Protein AF-0000000072802829 (afdb_homodimer)

Solvent-accessible surface area (backbone atoms only — not comparable to full-atom values): 44795 Å² total; per-residue (Å²): 124,68,87,57,76,58,51,75,66,65,51,42,39,56,50,73,50,83,54,72,65,55,54,49,52,47,46,54,24,45,50,34,28,46,53,21,50,50,38,48,53,48,33,56,71,71,32,62,74,70,41,41,47,24,56,68,76,83,73,14,25,25,72,54,31,61,49,49,10,50,23,52,42,26,39,22,25,12,53,21,10,41,40,52,27,24,46,34,65,75,69,62,39,67,80,48,39,49,50,28,48,48,20,40,50,42,16,55,37,21,41,52,45,20,52,48,31,57,47,62,66,58,56,46,45,74,58,45,55,54,44,46,71,72,34,39,82,71,51,40,81,74,34,75,62,45,51,49,52,51,50,52,48,53,48,49,51,52,50,51,51,53,49,47,58,61,43,32,58,44,49,70,73,40,49,88,78,48,70,67,90,50,39,69,59,54,51,61,61,42,62,87,69,49,80,83,38,50,64,56,50,52,52,48,51,52,53,49,28,51,49,41,56,53,40,40,54,50,47,36,48,23,27,56,61,29,46,71,38,17,39,35,63,57,21,46,72,37,33,38,45,40,35,16,63,48,44,36,29,51,8,40,33,32,15,48,21,50,41,49,46,51,51,50,52,51,28,68,74,65,68,27,55,54,64,62,37,68,65,46,50,53,51,50,44,52,53,35,32,54,32,44,49,53,39,53,48,51,48,48,34,45,50,50,31,22,63,40,73,36,56,66,61,37,28,51,43,43,54,52,46,72,67,30,66,63,48,49,49,19,53,46,36,43,50,51,42,38,51,48,45,54,50,26,71,76,39,63,81,69,64,46,68,66,58,46,38,52,43,18,52,39,39,43,49,16,49,42,46,44,35,23,48,53,46,32,50,27,56,68,47,44,59,68,60,78,49,65,84,43,76,41,76,73,58,80,24,71,52,55,53,33,40,55,52,8,40,53,15,43,38,51,44,50,50,60,52,43,35,51,74,43,63,57,40,46,60,66,37,40,53,51,52,37,52,51,51,51,51,52,51,52,50,53,52,58,71,70,103,126,68,86,58,75,58,52,76,66,64,51,43,38,57,51,75,50,82,55,70,65,55,55,49,51,47,47,53,24,44,48,34,28,46,53,20,51,51,39,49,51,48,32,54,72,72,31,64,72,69,41,40,47,26,56,66,78,83,72,14,25,24,73,54,31,59,48,49,11,50,24,53,42,26,40,23,25,11,53,22,11,43,40,51,27,24,46,32,64,74,68,61,40,67,81,47,39,49,50,26,47,48,19,40,51,41,16,55,37,21,42,52,44,19,52,48,33,57,46,62,65,60,57,46,46,76,57,45,55,54,44,46,71,71,33,40,82,71,50,40,81,73,33,75,62,45,53,50,54,51,51,52,48,52,48,48,51,51,49,50,51,54,52,47,58,61,44,33,58,46,47,68,74,40,50,88,80,46,70,67,90,50,39,69,59,53,50,61,60,43,62,88,70,50,81,83,39,50,64,55,49,52,51,48,50,51,51,50,28,51,49,40,56,52,40,40,55,51,46,37,49,22,27,56,60,30,45,72,38,16,39,36,65,56,20,46,72,36,34,37,45,39,34,18,63,48,44,37,29,51,9,40,33,32,15,46,20,50,42,50,46,50,52,50,52,52,27,69,74,66,68,28,57,55,64,61,35,70,64,46,49,52,50,50,43,52,52,36,32,54,32,44,49,52,39,52,48,51,48,48,34,44,50,50,32,23,65,40,74,36,56,66,61,36,28,50,44,43,55,52,46,72,67,32,65,64,47,48,50,20,51,47,37,42,50,49,42,39,52,48,45,53,49,26,72,77,38,62,83,69,64,48,68,66,57,46,40,52,43,20,53,38,38,44,50,18,52,42,46,44,36,23,48,52,46,32,49,26,56,68,44,44,60,68,60,78,50,65,86,41,78,43,74,73,57,79,24,71,51,52,52,34,40,56,51,8,42,52,15,45,38,51,45,48,50,60,52,44,34,51,74,42,61,55,40,48,61,66,38,40,52,50,54,39,52,51,50,51,51,51,51,51,50,52,52,53,70,71,97

InterPro domains:
  IPR005614 NrfD-like [PF03916] (60-380)

pLDDT: mean 84.9, std 12.85, range [41.97, 98.69]

Structure (mmCIF, N/CA/C/O backbone):
data_AF-0000000072802829-model_v1
#
loop_
_entity.id
_entity.type
_entity.pdbx_description
1 polymer Dehydrogenase
#
loop_
_atom_site.group_PDB
_atom_site.id
_atom_site.type_symbol
_atom_site.label_atom_id
_atom_site.label_alt_id
_atom_site.label_comp_id
_atom_site.label_asym_id
_atom_site.label_entity_id
_atom_site.label_seq_id
_atom_site.pdbx_PDB_ins_code
_atom_site.Cartn_x
_atom_site.Cartn_y
_atom_site.Cartn_z
_atom_site.occupancy
_atom_site.B_iso_or_equiv
_atom_site.auth_seq_id
_atom_site.auth_comp_id
_atom_site.auth_asym_id
_atom_site.auth_atom_id
_atom_site.pdbx_PDB_model_num
ATOM 1 N N . MET A 1 1 ? -28.438 -10.805 -12.109 1 41.97 1 MET A N 1
ATOM 2 C CA . MET A 1 1 ? -28.266 -11.562 -10.875 1 41.97 1 MET A CA 1
ATOM 3 C C . MET A 1 1 ? -28.781 -12.984 -11.031 1 41.97 1 MET A C 1
ATOM 5 O O . MET A 1 1 ? -29.891 -13.195 -11.516 1 41.97 1 MET A O 1
ATOM 9 N N . SER A 1 2 ? -27.812 -13.844 -11.086 1 51.25 2 SER A N 1
ATOM 10 C CA . SER A 1 2 ? -28.25 -15.211 -11.367 1 51.25 2 SER A CA 1
ATOM 11 C C . SER A 1 2 ? -29.375 -15.633 -10.438 1 51.25 2 SER A C 1
ATOM 13 O O . SER A 1 2 ? -29.344 -15.352 -9.242 1 51.25 2 SER A O 1
ATOM 15 N N . THR A 1 3 ? -30.406 -15.984 -10.984 1 56.66 3 THR A N 1
ATOM 16 C CA . THR A 1 3 ? -31.641 -16.438 -10.359 1 56.66 3 THR A CA 1
ATOM 17 C C . THR A 1 3 ? -31.406 -17.75 -9.617 1 56.66 3 THR A C 1
ATOM 19 O O . THR A 1 3 ? -32.281 -18.188 -8.852 1 56.66 3 THR A O 1
ATOM 22 N N . LYS A 1 4 ? -30.219 -18.328 -9.766 1 71.06 4 LYS A N 1
ATOM 23 C CA . LYS A 1 4 ? -30.016 -19.625 -9.117 1 71.06 4 LYS A CA 1
ATOM 24 C C . LYS A 1 4 ? -29.422 -19.453 -7.727 1 71.06 4 LYS A C 1
ATOM 26 O O . LYS A 1 4 ? -28.5 -18.656 -7.539 1 71.06 4 LYS A O 1
ATOM 31 N N . THR A 1 5 ? -29.922 -20.156 -6.766 1 78.75 5 THR A N 1
ATOM 32 C CA . THR A 1 5 ? -29.469 -20.156 -5.375 1 78.75 5 THR A CA 1
ATOM 33 C C . THR A 1 5 ? -28.312 -21.125 -5.168 1 78.75 5 THR A C 1
ATOM 35 O O . THR A 1 5 ? -28.406 -22.297 -5.543 1 78.75 5 THR A O 1
ATOM 38 N N . PRO A 1 6 ? -27.25 -20.625 -4.68 1 85.12 6 PRO A N 1
ATOM 39 C CA . PRO A 1 6 ? -26.109 -21.516 -4.41 1 85.12 6 PRO A CA 1
ATOM 40 C C . PRO A 1 6 ? -26.453 -22.625 -3.416 1 85.12 6 PRO A C 1
ATOM 42 O O . PRO A 1 6 ? -27.125 -22.375 -2.408 1 85.12 6 PRO A O 1
ATOM 45 N N . ARG A 1 7 ? -26.188 -23.891 -3.846 1 83.75 7 ARG A N 1
ATOM 46 C CA . ARG A 1 7 ? -26.453 -25.062 -3.014 1 83.75 7 ARG A CA 1
ATOM 47 C C . ARG A 1 7 ? -25.172 -25.828 -2.727 1 83.75 7 ARG A C 1
ATOM 49 O O . ARG A 1 7 ? -24.172 -25.672 -3.43 1 83.75 7 ARG A O 1
ATOM 56 N N . LYS A 1 8 ? -25.156 -26.562 -1.759 1 84.69 8 LYS A N 1
ATOM 57 C CA . LYS A 1 8 ? -24.047 -27.438 -1.375 1 84.69 8 LYS A CA 1
ATOM 58 C C . LYS A 1 8 ? -23.641 -28.344 -2.535 1 84.69 8 LYS A C 1
ATOM 60 O O . LYS A 1 8 ? -22.453 -28.609 -2.727 1 84.69 8 LYS A O 1
ATOM 65 N N . ALA A 1 9 ? -24.469 -28.797 -3.25 1 86.25 9 ALA A N 1
ATOM 66 C CA . ALA A 1 9 ? -24.219 -29.703 -4.371 1 86.25 9 ALA A CA 1
ATOM 67 C C . ALA A 1 9 ? -23.375 -29.031 -5.438 1 86.25 9 ALA A C 1
ATOM 69 O O . ALA A 1 9 ? -22.641 -29.703 -6.18 1 86.25 9 ALA A O 1
ATOM 70 N N . ASP A 1 10 ? -23.438 -27.781 -5.535 1 89.31 10 ASP A N 1
ATOM 71 C CA . ASP A 1 10 ? -22.688 -27.031 -6.535 1 89.31 10 ASP A CA 1
ATOM 72 C C . ASP A 1 10 ? -21.188 -27.156 -6.293 1 89.31 10 ASP A C 1
ATOM 74 O O . ASP A 1 10 ? -20.406 -27.297 -7.238 1 89.31 10 ASP A O 1
ATOM 78 N N . ILE A 1 11 ? -20.797 -27.125 -5.051 1 89.25 11 ILE A N 1
ATOM 79 C CA . ILE A 1 11 ? -19.375 -27.141 -4.746 1 89.25 11 ILE A CA 1
ATOM 80 C C . ILE A 1 11 ? -18.828 -28.562 -4.805 1 89.25 11 ILE A C 1
ATOM 82 O O . ILE A 1 11 ? -17.625 -28.781 -4.809 1 89.25 11 ILE A O 1
ATOM 86 N N . LEU A 1 12 ? -19.734 -29.562 -4.957 1 90.25 12 LEU A N 1
ATOM 87 C CA . LEU A 1 12 ? -19.328 -30.953 -5.059 1 90.25 12 LEU A CA 1
ATOM 88 C C . LEU A 1 12 ? -19.266 -31.406 -6.516 1 90.25 12 LEU A C 1
ATOM 90 O O . LEU A 1 12 ? -18.719 -32.469 -6.82 1 90.25 12 LEU A O 1
ATOM 94 N N . ARG A 1 13 ? -19.672 -30.609 -7.367 1 89.38 13 ARG A N 1
ATOM 95 C CA . ARG A 1 13 ? -19.75 -30.953 -8.781 1 89.38 13 ARG A CA 1
ATOM 96 C C . ARG A 1 13 ? -18.375 -31.297 -9.336 1 89.38 13 ARG A C 1
ATOM 98 O O . ARG A 1 13 ? -18.219 -32.281 -10.086 1 89.38 13 ARG A O 1
ATOM 105 N N . PRO A 1 14 ? -17.359 -30.578 -8.969 1 91 14 PRO A N 1
ATOM 106 C CA . PRO A 1 14 ? -16.031 -30.922 -9.492 1 91 14 PRO A CA 1
ATOM 107 C C . PRO A 1 14 ? -15.578 -32.312 -9.039 1 91 14 PRO A C 1
ATOM 109 O O . PRO A 1 14 ? -14.828 -32.969 -9.75 1 91 14 PRO A O 1
ATOM 112 N N . ILE A 1 15 ? -16.047 -32.75 -7.992 1 89.31 15 ILE A N 1
ATOM 113 C CA . ILE A 1 15 ? -15.617 -34.031 -7.418 1 89.31 15 ILE A CA 1
ATOM 114 C C . ILE A 1 15 ? -16.422 -35.156 -8.047 1 89.31 15 ILE A C 1
ATOM 116 O O . ILE A 1 15 ? -15.875 -36.219 -8.344 1 89.31 15 ILE A O 1
ATOM 120 N N . GLN A 1 16 ? -17.656 -34.875 -8.258 1 86.5 16 GLN A N 1
ATOM 121 C CA . GLN A 1 16 ? -18.578 -35.938 -8.664 1 86.5 16 GLN A CA 1
ATOM 122 C C . GLN A 1 16 ? -18.641 -36.031 -10.18 1 86.5 16 GLN A C 1
ATOM 124 O O . GLN A 1 16 ? -18.953 -37.094 -10.719 1 86.5 16 GLN A O 1
ATOM 129 N N . ASN A 1 17 ? -18.375 -34.969 -10.805 1 85.81 17 ASN A N 1
ATOM 130 C CA . ASN A 1 17 ? -18.516 -34.969 -12.258 1 85.81 17 ASN A CA 1
ATOM 131 C C . ASN A 1 17 ? -17.172 -34.812 -12.953 1 85.81 17 ASN A C 1
ATOM 133 O O . ASN A 1 17 ? -16.406 -33.906 -12.641 1 85.81 17 ASN A O 1
ATOM 137 N N . THR A 1 18 ? -16.922 -35.812 -13.789 1 88.31 18 THR A N 1
ATOM 138 C CA . THR A 1 18 ? -15.703 -35.75 -14.594 1 88.31 18 THR A CA 1
ATOM 139 C C . THR A 1 18 ? -16.047 -35.75 -16.078 1 88.31 18 THR A C 1
ATOM 141 O O . THR A 1 18 ? -16.625 -36.688 -16.594 1 88.31 18 THR A O 1
ATOM 144 N N . SER A 1 19 ? -15.711 -34.719 -16.734 1 89.81 19 SER A N 1
ATOM 145 C CA . SER A 1 19 ? -16.016 -34.562 -18.156 1 89.81 19 SER A CA 1
ATOM 146 C C . SER A 1 19 ? -14.82 -34.906 -19.016 1 89.81 19 SER A C 1
ATOM 148 O O . SER A 1 19 ? -13.703 -35.062 -18.516 1 89.81 19 SER A O 1
ATOM 150 N N . THR A 1 20 ? -15.047 -35.062 -20.25 1 92.19 20 THR A N 1
ATOM 151 C CA . THR A 1 20 ? -13.984 -35.312 -21.219 1 92.19 20 THR A CA 1
ATOM 152 C C . THR A 1 20 ? -13.023 -34.125 -21.297 1 92.19 20 THR A C 1
ATOM 154 O O . THR A 1 20 ? -11.828 -34.312 -21.562 1 92.19 20 THR A O 1
ATOM 157 N N . LYS A 1 21 ? -13.539 -33 -21.047 1 91.5 21 LYS A N 1
ATOM 158 C CA . LYS A 1 21 ? -12.695 -31.797 -21.047 1 91.5 21 LYS A CA 1
ATOM 159 C C . LYS A 1 21 ? -11.672 -31.844 -19.922 1 91.5 21 LYS A C 1
ATOM 161 O O . LYS A 1 21 ? -10.547 -31.359 -20.062 1 91.5 21 LYS A O 1
ATOM 166 N N . TYR A 1 22 ? -12.102 -32.406 -18.844 1 94.06 22 TYR A N 1
ATOM 167 C CA . TYR A 1 22 ? -11.188 -32.594 -17.719 1 94.06 22 TYR A CA 1
ATOM 168 C C . TYR A 1 22 ? -10 -33.469 -18.125 1 94.06 22 TYR A C 1
ATOM 170 O O . TYR A 1 22 ? -8.852 -33.094 -17.875 1 94.06 22 TYR A O 1
ATOM 178 N N . PHE A 1 23 ? -10.219 -34.562 -18.797 1 94.62 23 PHE A N 1
ATOM 179 C CA . PHE A 1 23 ? -9.164 -35.5 -19.188 1 94.62 23 PHE A CA 1
ATOM 180 C C . PHE A 1 23 ? -8.273 -34.906 -20.266 1 94.62 23 PHE A C 1
ATOM 182 O O . PHE A 1 23 ? -7.07 -35.125 -20.297 1 94.62 23 PHE A O 1
ATOM 189 N N . ALA A 1 24 ? -8.922 -34.188 -21.109 1 95.62 24 ALA A N 1
ATOM 190 C CA . ALA A 1 24 ? -8.141 -33.5 -22.156 1 95.62 24 ALA A CA 1
ATOM 191 C C . ALA A 1 24 ? -7.168 -32.5 -21.531 1 95.62 24 ALA A C 1
ATOM 193 O O . ALA A 1 24 ? -6 -32.438 -21.922 1 95.62 24 ALA A O 1
ATOM 194 N N . LEU A 1 25 ? -7.742 -31.656 -20.641 1 95.75 25 LEU A N 1
ATOM 195 C CA . LEU A 1 25 ? -6.895 -30.672 -19.969 1 95.75 25 LEU A CA 1
ATOM 196 C C . LEU A 1 25 ? -5.809 -31.359 -19.156 1 95.75 25 LEU A C 1
ATOM 198 O O . LEU A 1 25 ? -4.672 -30.875 -19.094 1 95.75 25 LEU A O 1
ATOM 202 N N . PHE A 1 26 ? -6.133 -32.438 -18.531 1 96.94 26 PHE A N 1
ATOM 203 C CA . PHE A 1 26 ? -5.172 -33.219 -17.75 1 96.94 26 PHE A CA 1
ATOM 204 C C . PHE A 1 26 ? -4.062 -33.75 -18.656 1 96.94 26 PHE A C 1
ATOM 206 O O . PHE A 1 26 ? -2.885 -33.688 -18.297 1 96.94 26 PHE A O 1
ATOM 213 N N . ALA A 1 27 ? -4.449 -34.188 -19.797 1 97.75 27 ALA A N 1
ATOM 214 C CA . ALA A 1 27 ? -3.479 -34.719 -20.75 1 97.75 27 ALA A CA 1
ATOM 215 C C . ALA A 1 27 ? -2.557 -33.625 -21.281 1 97.75 27 ALA A C 1
ATOM 217 O O . ALA A 1 27 ? -1.34 -33.812 -21.359 1 97.75 27 ALA A O 1
ATOM 218 N N . VAL A 1 28 ? -3.148 -32.562 -21.656 1 97.62 28 VAL A N 1
ATOM 219 C CA . VAL A 1 28 ? -2.357 -31.453 -22.188 1 97.62 28 VAL A CA 1
ATOM 220 C C . VAL A 1 28 ? -1.384 -30.938 -21.125 1 97.62 28 VAL A C 1
ATOM 222 O O . VAL A 1 28 ? -0.202 -30.734 -21.406 1 97.62 28 VAL A O 1
ATOM 225 N N . ALA A 1 29 ? -1.903 -30.719 -19.938 1 98 29 ALA A N 1
ATOM 226 C CA . ALA A 1 29 ? -1.05 -30.281 -18.844 1 98 29 ALA A CA 1
ATOM 227 C C . ALA A 1 29 ? -0.005 -31.344 -18.5 1 98 29 ALA A C 1
ATOM 229 O O . ALA A 1 29 ? 1.139 -31.016 -18.172 1 98 29 ALA A O 1
ATOM 230 N N . GLY A 1 30 ? -0.409 -32.594 -18.578 1 98.06 30 GLY A N 1
ATOM 231 C CA . GLY A 1 30 ? 0.512 -33.688 -18.344 1 98.06 30 GLY A CA 1
ATOM 232 C C . GLY A 1 30 ? 1.638 -33.75 -19.359 1 98.06 30 GLY A C 1
ATOM 233 O O . GLY A 1 30 ? 2.785 -34.031 -19 1 98.06 30 GLY A O 1
ATOM 234 N N . VAL A 1 31 ? 1.285 -33.562 -20.547 1 98 31 VAL A N 1
ATOM 235 C CA . VAL A 1 31 ? 2.291 -33.562 -21.609 1 98 31 VAL A CA 1
ATOM 236 C C . VAL A 1 31 ? 3.273 -32.406 -21.406 1 98 31 VAL A C 1
ATOM 238 O O . VAL A 1 31 ? 4.484 -32.594 -21.547 1 98 31 VAL A O 1
ATOM 241 N N . ALA A 1 32 ? 2.725 -31.266 -21.109 1 97.69 32 ALA A N 1
ATOM 242 C CA . ALA A 1 32 ? 3.588 -30.109 -20.844 1 97.69 32 ALA A CA 1
ATOM 243 C C . ALA A 1 32 ? 4.531 -30.391 -19.688 1 97.69 32 ALA A C 1
ATOM 245 O O . ALA A 1 32 ? 5.73 -30.109 -19.766 1 97.69 32 ALA A O 1
ATOM 246 N N . PHE A 1 33 ? 3.984 -30.859 -18.641 1 97.88 33 PHE A N 1
ATOM 247 C CA . PHE A 1 33 ? 4.781 -31.188 -17.453 1 97.88 33 PHE A CA 1
ATOM 248 C C . PHE A 1 33 ? 5.77 -32.312 -17.766 1 97.88 33 PHE A C 1
ATOM 250 O O . PHE A 1 33 ? 6.922 -32.25 -17.328 1 97.88 33 PHE A O 1
ATOM 257 N N . GLY A 1 34 ? 5.367 -33.281 -18.516 1 97.31 34 GLY A N 1
ATOM 258 C CA . GLY A 1 34 ? 6.234 -34.375 -18.922 1 97.31 34 GLY A CA 1
ATOM 259 C C . GLY A 1 34 ? 7.402 -33.938 -19.781 1 97.31 34 GLY A C 1
ATOM 260 O O . GLY A 1 34 ? 8.531 -34.406 -19.594 1 97.31 34 GLY A O 1
ATOM 261 N N . LEU A 1 35 ? 7.105 -33.094 -20.719 1 96.31 35 LEU A N 1
ATOM 262 C CA . LEU A 1 35 ? 8.172 -32.562 -21.562 1 96.31 35 LEU A CA 1
ATOM 263 C C . LEU A 1 35 ? 9.203 -31.812 -20.719 1 96.31 35 LEU A C 1
ATOM 265 O O . LEU A 1 35 ? 10.398 -31.875 -21.016 1 96.31 35 LEU A O 1
ATOM 269 N N . PHE A 1 36 ? 8.688 -31.078 -19.781 1 95.44 36 PHE A N 1
ATOM 270 C CA . PHE A 1 36 ? 9.578 -30.375 -18.859 1 95.44 36 PHE A CA 1
ATOM 271 C C . PHE A 1 36 ? 10.445 -31.359 -18.094 1 95.44 36 PHE A C 1
ATOM 273 O O . PHE A 1 36 ? 11.664 -31.172 -17.984 1 95.44 36 PHE A O 1
ATOM 280 N N . LEU A 1 37 ? 9.875 -32.469 -17.609 1 95.81 37 LEU A N 1
ATOM 281 C CA . LEU A 1 37 ? 10.633 -33.469 -16.859 1 95.81 37 LEU A CA 1
ATOM 282 C C . LEU A 1 37 ? 11.664 -34.125 -17.766 1 95.81 37 LEU A C 1
ATOM 284 O O . LEU A 1 37 ? 12.781 -34.406 -17.312 1 95.81 37 LEU A O 1
ATOM 288 N N . LEU A 1 38 ? 11.281 -34.344 -18.969 1 95 38 LEU A N 1
ATOM 289 C CA . LEU A 1 38 ? 12.219 -34.938 -19.922 1 95 38 LEU A CA 1
ATOM 290 C C . LEU A 1 38 ? 13.383 -33.969 -20.188 1 95 38 LEU A C 1
ATOM 292 O O . LEU A 1 38 ? 14.531 -34.406 -20.297 1 95 38 LEU A O 1
ATOM 296 N N . GLY A 1 39 ? 13 -32.781 -20.406 1 93.31 39 GLY A N 1
ATOM 297 C CA . GLY A 1 39 ? 14.055 -31.797 -20.562 1 93.31 39 GLY A CA 1
ATOM 298 C C . GLY A 1 39 ? 14.992 -31.719 -19.359 1 93.31 39 GLY A C 1
ATOM 299 O O . GLY A 1 39 ? 16.203 -31.594 -19.531 1 93.31 39 GLY A O 1
ATOM 300 N N . TRP A 1 40 ? 14.453 -31.766 -18.219 1 93 40 TRP A N 1
ATOM 301 C CA . TRP A 1 40 ? 15.25 -31.719 -17 1 93 40 TRP A CA 1
ATOM 302 C C . TRP A 1 40 ? 16.156 -32.938 -16.891 1 93 40 TRP A C 1
ATOM 304 O O . TRP A 1 40 ? 17.312 -32.844 -16.484 1 93 40 TRP A O 1
ATOM 314 N N . LEU A 1 41 ? 15.641 -34.094 -17.219 1 91.69 41 LEU A N 1
ATOM 315 C CA . LEU A 1 41 ? 16.453 -35.312 -17.203 1 91.69 41 LEU A CA 1
ATOM 316 C C . LEU A 1 41 ? 17.625 -35.188 -18.172 1 91.69 41 LEU A C 1
ATOM 318 O O . LEU A 1 41 ? 18.719 -35.656 -17.875 1 91.69 41 LEU A O 1
ATOM 322 N N . TYR A 1 42 ? 17.281 -34.625 -19.266 1 91.62 42 TYR A N 1
ATOM 323 C CA . TYR A 1 42 ? 18.344 -34.406 -20.234 1 91.62 42 TYR A CA 1
ATOM 324 C C . TYR A 1 42 ? 19.391 -33.438 -19.688 1 91.62 42 TYR A C 1
ATOM 326 O O . TYR A 1 42 ? 20.594 -33.656 -19.875 1 91.62 42 TYR A O 1
ATOM 334 N N . GLN A 1 43 ? 18.953 -32.438 -19.047 1 90.5 43 GLN A N 1
ATOM 335 C CA . GLN A 1 43 ? 19.844 -31.484 -18.406 1 90.5 43 GLN A CA 1
ATOM 336 C C . GLN A 1 43 ? 20.719 -32.156 -17.344 1 90.5 43 GLN A C 1
ATOM 338 O O . GLN A 1 43 ? 21.891 -31.844 -17.203 1 90.5 43 GLN A O 1
ATOM 343 N N . LEU A 1 44 ? 20.172 -33.094 -16.594 1 87.75 44 LEU A N 1
ATOM 344 C CA . LEU A 1 44 ? 20.906 -33.812 -15.555 1 87.75 44 LEU A CA 1
ATOM 345 C C . LEU A 1 44 ? 22 -34.688 -16.156 1 87.75 44 LEU A C 1
ATOM 347 O O . LEU A 1 44 ? 23.062 -34.844 -15.57 1 87.75 44 LEU A O 1
ATOM 351 N N . TYR A 1 45 ? 21.703 -35.125 -17.312 1 87.44 45 TYR A N 1
ATOM 352 C CA . TYR A 1 45 ? 22.641 -36.031 -17.969 1 87.44 45 TYR A CA 1
ATOM 353 C C . TYR A 1 45 ? 23.75 -35.25 -18.656 1 87.44 45 TYR A C 1
ATOM 355 O O . TYR A 1 45 ? 24.922 -35.625 -18.562 1 87.44 45 TYR A O 1
ATOM 363 N N . GLN A 1 46 ? 23.438 -34.219 -19.312 1 87.19 46 GLN A N 1
ATOM 364 C CA . GLN A 1 46 ? 24.406 -33.469 -20.125 1 87.19 46 GLN A CA 1
ATOM 365 C C . GLN A 1 46 ? 25.031 -32.344 -19.312 1 87.19 46 GLN A C 1
ATOM 367 O O . GLN A 1 46 ? 26.109 -31.844 -19.672 1 87.19 46 GLN A O 1
ATOM 372 N N . GLY A 1 47 ? 24.344 -32 -18.25 1 82.31 47 GLY A N 1
ATOM 373 C CA . GLY A 1 47 ? 24.812 -30.875 -17.484 1 82.31 47 GLY A CA 1
ATOM 374 C C . GLY A 1 47 ? 24.125 -29.562 -17.859 1 82.31 47 GLY A C 1
ATOM 375 O O . GLY A 1 47 ? 23.281 -29.547 -18.75 1 82.31 47 GLY A O 1
ATOM 376 N N . MET A 1 48 ? 24.547 -28.484 -17.281 1 81.75 48 MET A N 1
ATOM 377 C CA . MET A 1 48 ? 23.906 -27.172 -17.469 1 81.75 48 MET A CA 1
ATOM 378 C C . MET A 1 48 ? 24.297 -26.562 -18.812 1 81.75 48 MET A C 1
ATOM 380 O O . MET A 1 48 ? 23.75 -25.531 -19.203 1 81.75 48 MET A O 1
ATOM 384 N N . VAL A 1 49 ? 25.109 -27.219 -19.516 1 81.12 49 VAL A N 1
ATOM 385 C CA . VAL A 1 49 ? 25.609 -26.734 -20.797 1 81.12 49 VAL A CA 1
ATOM 386 C C . VAL A 1 49 ? 24.469 -26.672 -21.812 1 81.12 49 VAL A C 1
ATOM 388 O O . VAL A 1 49 ? 24.516 -25.891 -22.766 1 81.12 49 VAL A O 1
ATOM 391 N N . VAL A 1 50 ? 23.422 -27.422 -21.562 1 85 50 VAL A N 1
ATOM 392 C CA . VAL A 1 50 ? 22.312 -27.469 -22.5 1 85 50 VAL A CA 1
ATOM 393 C C . VAL A 1 50 ? 21.391 -26.266 -22.281 1 85 50 VAL A C 1
ATOM 395 O O . VAL A 1 50 ? 20.453 -26.047 -23.047 1 85 50 VAL A O 1
ATOM 398 N N . THR A 1 51 ? 21.609 -25.531 -21.266 1 86 51 THR A N 1
ATOM 399 C CA . THR A 1 51 ? 20.844 -24.328 -21.016 1 86 51 THR A CA 1
ATOM 400 C C . THR A 1 51 ? 21.547 -23.109 -21.578 1 86 51 THR A C 1
ATOM 402 O O . THR A 1 51 ? 22.625 -23.219 -22.172 1 86 51 THR A O 1
ATOM 405 N N . GLY A 1 52 ? 20.844 -22 -21.594 1 82.75 52 GLY A N 1
ATOM 406 C CA . GLY A 1 52 ? 21.469 -20.766 -22.016 1 82.75 52 GLY A CA 1
ATOM 407 C C . GLY A 1 52 ? 22.312 -20.109 -20.922 1 82.75 52 GLY A C 1
ATOM 408 O O . GLY A 1 52 ? 22.828 -19.016 -21.109 1 82.75 52 GLY A O 1
ATOM 409 N N . LEU A 1 53 ? 22.547 -20.812 -19.859 1 82.31 53 LEU A N 1
ATOM 410 C CA . LEU A 1 53 ? 23.297 -20.25 -18.719 1 82.31 53 LEU A CA 1
ATOM 411 C C . LEU A 1 53 ? 24.797 -20.453 -18.891 1 82.31 53 LEU A C 1
ATOM 413 O O . LEU A 1 53 ? 25.219 -21.375 -19.594 1 82.31 53 LEU A O 1
ATOM 417 N N . SER A 1 54 ? 25.5 -19.469 -18.531 1 74.62 54 SER A N 1
ATOM 418 C CA . SER A 1 54 ? 26.953 -19.562 -18.625 1 74.62 54 SER A CA 1
ATOM 419 C C . SER A 1 54 ? 27.625 -19.172 -17.312 1 74.62 54 SER A C 1
ATOM 421 O O . SER A 1 54 ? 26.969 -18.625 -16.406 1 74.62 54 SER A O 1
ATOM 423 N N . ASP A 1 55 ? 28.812 -19.688 -17.203 1 61.5 55 ASP A N 1
ATOM 424 C CA . ASP A 1 55 ? 29.609 -19.328 -16.031 1 61.5 55 ASP A CA 1
ATOM 425 C C . ASP A 1 55 ? 30.219 -17.938 -16.188 1 61.5 55 ASP A C 1
ATOM 427 O O . ASP A 1 55 ? 30.453 -17.484 -17.312 1 61.5 55 ASP A O 1
ATOM 431 N N . TRP A 1 56 ? 30.078 -16.953 -15.336 1 59.41 56 TRP A N 1
ATOM 432 C CA . TRP A 1 56 ? 30.625 -15.609 -15.383 1 59.41 56 TRP A CA 1
ATOM 433 C C . TRP A 1 56 ? 32.031 -15.617 -15.969 1 59.41 56 TRP A C 1
ATOM 435 O O . TRP A 1 56 ? 32.438 -14.68 -16.672 1 59.41 56 TRP A O 1
ATOM 445 N N . GLY A 1 57 ? 32.781 -16.625 -15.742 1 50.69 57 GLY A N 1
ATOM 446 C CA . GLY A 1 57 ? 34.219 -16.547 -16.016 1 50.69 57 GLY A CA 1
ATOM 447 C C . GLY A 1 57 ? 34.562 -16.766 -17.484 1 50.69 57 GLY A C 1
ATOM 448 O O . GLY A 1 57 ? 35.25 -15.945 -18.094 1 50.69 57 GLY A O 1
ATOM 449 N N . THR A 1 58 ? 34.406 -17.781 -18.031 1 48.34 58 THR A N 1
ATOM 450 C CA . THR A 1 58 ? 35.062 -18.188 -19.266 1 48.34 58 THR A CA 1
ATOM 451 C C . THR A 1 58 ? 34.281 -17.734 -20.484 1 48.34 58 THR A C 1
ATOM 453 O O . THR A 1 58 ? 34.844 -17.328 -21.5 1 48.34 58 THR A O 1
ATOM 456 N N . GLY A 1 59 ? 33.094 -17.859 -20.547 1 49.78 59 GLY A N 1
ATOM 457 C CA . GLY A 1 59 ? 32.344 -17.703 -21.781 1 49.78 59 GLY A CA 1
ATOM 458 C C . GLY A 1 59 ? 31.391 -16.531 -21.766 1 49.78 59 GLY A C 1
ATOM 459 O O . GLY A 1 59 ? 30.719 -16.25 -22.766 1 49.78 59 GLY A O 1
ATOM 460 N N . GLY A 1 60 ? 31.531 -15.539 -20.781 1 58.62 60 GLY A N 1
ATOM 461 C CA . GLY A 1 60 ? 30.562 -14.469 -20.781 1 58.62 60 GLY A CA 1
ATOM 462 C C . GLY A 1 60 ? 29.141 -14.953 -20.562 1 58.62 60 GLY A C 1
ATOM 463 O O . GLY A 1 60 ? 28.891 -16.156 -20.531 1 58.62 60 GLY A O 1
ATOM 464 N N . GLY A 1 61 ? 28.234 -14.32 -19.812 1 64.19 61 GLY A N 1
ATOM 465 C CA . GLY A 1 61 ? 26.844 -14.727 -19.688 1 64.19 61 GLY A CA 1
ATOM 466 C C . GLY A 1 61 ? 26.328 -14.633 -18.266 1 64.19 61 GLY A C 1
ATOM 467 O O . GLY A 1 61 ? 26.875 -13.891 -17.438 1 64.19 61 GLY A O 1
ATOM 468 N N . VAL A 1 62 ? 25.094 -15.195 -18.125 1 77.81 62 VAL A N 1
ATOM 469 C CA . VAL A 1 62 ? 24.422 -15.07 -16.828 1 77.81 62 VAL A CA 1
ATOM 470 C C . VAL A 1 62 ? 24.219 -16.453 -16.219 1 77.81 62 VAL A C 1
ATOM 472 O O . VAL A 1 62 ? 23.906 -17.422 -16.922 1 77.81 62 VAL A O 1
ATOM 475 N N . THR A 1 63 ? 24.391 -16.562 -14.938 1 78.94 63 THR A N 1
ATOM 476 C CA . THR A 1 63 ? 24.359 -17.844 -14.234 1 78.94 63 THR A CA 1
ATOM 477 C C . THR A 1 63 ? 22.953 -18.172 -13.766 1 78.94 63 THR A C 1
ATOM 479 O O . THR A 1 63 ? 22.625 -19.328 -13.484 1 78.94 63 THR A O 1
ATOM 482 N N . TRP A 1 64 ? 22.094 -17.297 -13.594 1 84.38 64 TRP A N 1
ATOM 483 C CA . TRP A 1 64 ? 20.781 -17.547 -12.984 1 84.38 64 TRP A CA 1
ATOM 484 C C . TRP A 1 64 ? 19.672 -17.516 -14.031 1 84.38 64 TRP A C 1
ATOM 486 O O . TRP A 1 64 ? 18.812 -18.391 -14.055 1 84.38 64 TRP A O 1
ATOM 496 N N . GLY A 1 65 ? 19.609 -16.562 -14.953 1 88.75 65 GLY A N 1
ATOM 497 C CA . GLY A 1 65 ? 18.766 -16.453 -16.125 1 88.75 65 GLY A CA 1
ATOM 498 C C . GLY A 1 65 ? 17.297 -16.719 -15.844 1 88.75 65 GLY A C 1
ATOM 499 O O . GLY A 1 65 ? 16.75 -16.203 -14.867 1 88.75 65 GLY A O 1
ATOM 500 N N . LEU A 1 66 ? 16.703 -17.547 -16.672 1 93.38 66 LEU A N 1
ATOM 501 C CA . LEU A 1 66 ? 15.266 -17.828 -16.641 1 93.38 66 LEU A CA 1
ATOM 502 C C . LEU A 1 66 ? 14.891 -18.641 -15.406 1 93.38 66 LEU A C 1
ATOM 504 O O . LEU A 1 66 ? 13.82 -18.453 -14.828 1 93.38 66 LEU A O 1
ATOM 508 N N . TYR A 1 67 ? 15.742 -19.516 -14.953 1 91.81 67 TYR A N 1
ATOM 509 C CA . TYR A 1 67 ? 15.43 -20.406 -13.836 1 91.81 67 TYR A CA 1
ATOM 510 C C . TYR A 1 67 ? 15.141 -19.594 -12.57 1 91.81 67 TYR A C 1
ATOM 512 O O . TYR A 1 67 ? 14.102 -19.781 -11.938 1 91.81 67 TYR A O 1
ATOM 520 N N . ILE A 1 68 ? 15.961 -18.688 -12.281 1 89.94 68 ILE A N 1
ATOM 521 C CA . ILE A 1 68 ? 15.766 -17.906 -11.07 1 89.94 68 ILE A CA 1
ATOM 522 C C . ILE A 1 68 ? 14.68 -16.859 -11.289 1 89.94 68 ILE A C 1
ATOM 524 O O . ILE A 1 68 ? 13.914 -16.547 -10.375 1 89.94 68 ILE A O 1
ATOM 528 N N . GLY A 1 69 ? 14.633 -16.312 -12.492 1 93.75 69 GLY A N 1
ATOM 529 C CA . GLY A 1 69 ? 13.523 -15.43 -12.805 1 93.75 69 GLY A CA 1
ATOM 530 C C . GLY A 1 69 ? 12.172 -16.078 -12.602 1 93.75 69 GLY A C 1
ATOM 531 O O . GLY A 1 69 ? 11.273 -15.477 -11.992 1 93.75 69 GLY A O 1
ATOM 532 N N . ALA A 1 70 ? 12.07 -17.25 -13.078 1 96.25 70 ALA A N 1
ATOM 533 C CA . ALA A 1 70 ? 10.82 -18 -12.93 1 96.25 70 ALA A CA 1
ATOM 534 C C . ALA A 1 70 ? 10.578 -18.391 -11.477 1 96.25 70 ALA A C 1
ATOM 536 O O . ALA A 1 70 ? 9.438 -18.422 -11.016 1 96.25 70 ALA A O 1
ATOM 537 N N . PHE A 1 71 ? 11.641 -18.703 -10.773 1 91.94 71 PHE A N 1
ATOM 538 C CA . PHE A 1 71 ? 11.539 -18.984 -9.344 1 91.94 71 PHE A CA 1
ATOM 539 C C . PHE A 1 71 ? 10.906 -17.812 -8.609 1 91.94 71 PHE A C 1
ATOM 541 O O . PHE A 1 71 ? 9.945 -17.984 -7.852 1 91.94 71 PHE A O 1
ATOM 548 N N . ILE A 1 72 ? 11.406 -16.625 -8.883 1 92.88 72 ILE A N 1
ATOM 549 C CA . ILE A 1 72 ? 10.906 -15.422 -8.219 1 92.88 72 ILE A CA 1
ATOM 550 C C . ILE A 1 72 ? 9.453 -15.188 -8.617 1 92.88 72 ILE A C 1
ATOM 552 O O . ILE A 1 72 ? 8.625 -14.812 -7.785 1 92.88 72 ILE A O 1
ATOM 556 N N . TRP A 1 73 ? 9.148 -15.422 -9.805 1 96.25 73 TRP A N 1
ATOM 557 C CA . TRP A 1 73 ? 7.805 -15.219 -10.336 1 96.25 73 TRP A CA 1
ATOM 558 C C . TRP A 1 73 ? 6.801 -16.141 -9.648 1 96.25 73 TRP A C 1
ATOM 560 O O . TRP A 1 73 ? 5.746 -15.688 -9.195 1 96.25 73 TRP A O 1
ATOM 570 N N . TRP A 1 74 ? 7.098 -17.375 -9.484 1 96.25 74 TRP A N 1
ATOM 571 C CA . TRP A 1 74 ? 6.203 -18.328 -8.859 1 96.25 74 TRP A CA 1
ATOM 572 C C . TRP A 1 74 ? 6.094 -18.062 -7.359 1 96.25 74 TRP A C 1
ATOM 574 O O . TRP A 1 74 ? 5.012 -18.203 -6.777 1 96.25 74 TRP A O 1
ATOM 584 N N . VAL A 1 75 ? 7.199 -17.781 -6.789 1 92.12 75 VAL A N 1
ATOM 585 C CA . VAL A 1 75 ? 7.164 -17.469 -5.363 1 92.12 75 VAL A CA 1
ATOM 586 C C . VAL A 1 75 ? 6.289 -16.234 -5.133 1 92.12 75 VAL A C 1
ATOM 588 O O . VAL A 1 75 ? 5.559 -16.172 -4.141 1 92.12 75 VAL A O 1
ATOM 591 N N . GLY A 1 76 ? 6.41 -15.289 -6.02 1 93.31 76 GLY A N 1
ATOM 592 C CA . GLY A 1 76 ? 5.559 -14.117 -5.938 1 93.31 76 GLY A CA 1
ATOM 593 C C . GLY A 1 76 ? 4.078 -14.445 -6.031 1 93.31 76 GLY A C 1
ATOM 594 O O . GLY A 1 76 ? 3.279 -13.977 -5.219 1 93.31 76 GLY A O 1
ATOM 595 N N . ILE A 1 77 ? 3.75 -15.227 -6.953 1 96.19 77 ILE A N 1
ATOM 596 C CA . ILE A 1 77 ? 2.365 -15.656 -7.117 1 96.19 77 ILE A CA 1
ATOM 597 C C . ILE A 1 77 ? 1.89 -16.344 -5.844 1 96.19 77 ILE A C 1
ATOM 599 O O . ILE A 1 77 ? 0.785 -16.094 -5.363 1 96.19 77 ILE A O 1
ATOM 603 N N . ALA A 1 78 ? 2.725 -17.172 -5.336 1 94.06 78 ALA A N 1
ATOM 604 C CA . ALA A 1 78 ? 2.389 -17.906 -4.129 1 94.06 78 ALA A CA 1
ATOM 605 C C . ALA A 1 78 ? 2.146 -16.969 -2.951 1 94.06 78 ALA A C 1
ATOM 607 O O . ALA A 1 78 ? 1.113 -17.062 -2.283 1 94.06 78 ALA A O 1
ATOM 608 N N . HIS A 1 79 ? 3.043 -16.094 -2.787 1 90.38 79 HIS A N 1
ATOM 609 C CA . HIS A 1 79 ? 2.914 -15.164 -1.665 1 90.38 79 HIS A CA 1
ATOM 610 C C . HIS A 1 79 ? 1.716 -14.242 -1.847 1 90.38 79 HIS A C 1
ATOM 612 O O . HIS A 1 79 ? 1.005 -13.945 -0.885 1 90.38 79 HIS A O 1
ATOM 618 N N . GLY A 1 80 ? 1.553 -13.781 -3.002 1 92.75 80 GLY A N 1
ATOM 619 C CA . GLY A 1 80 ? 0.384 -12.961 -3.264 1 92.75 80 GLY A CA 1
ATOM 620 C C . GLY A 1 80 ? -0.925 -13.68 -3 1 92.75 80 GLY A C 1
ATOM 621 O O . GLY A 1 80 ? -1.888 -13.07 -2.525 1 92.75 80 GLY A O 1
ATOM 622 N N . GLY A 1 81 ? -0.964 -14.93 -3.305 1 93.12 81 GLY A N 1
ATOM 623 C CA . GLY A 1 81 ? -2.174 -15.711 -3.1 1 93.12 81 GLY A CA 1
ATOM 624 C C . GLY A 1 81 ? -2.59 -15.797 -1.644 1 93.12 81 GLY A C 1
ATOM 625 O O . GLY A 1 81 ? -3.742 -15.523 -1.304 1 93.12 81 GLY A O 1
ATOM 626 N N . ILE A 1 82 ? -1.699 -16.094 -0.84 1 89.94 82 ILE A N 1
ATOM 627 C CA . ILE A 1 82 ? -2.033 -16.266 0.568 1 89.94 82 ILE A CA 1
ATOM 628 C C . ILE A 1 82 ? -2.367 -14.922 1.195 1 89.94 82 ILE A C 1
ATOM 630 O O . ILE A 1 82 ? -3.205 -14.836 2.098 1 89.94 82 ILE A O 1
ATOM 634 N N . ILE A 1 83 ? -1.709 -13.906 0.719 1 89.06 83 ILE A N 1
ATOM 635 C CA . ILE A 1 83 ? -2.02 -12.562 1.192 1 89.06 83 ILE A CA 1
ATOM 636 C C . ILE A 1 83 ? -3.463 -12.211 0.838 1 89.06 83 ILE A C 1
ATOM 638 O O . ILE A 1 83 ? -4.199 -11.68 1.669 1 89.06 83 ILE A O 1
ATOM 642 N N . LEU A 1 84 ? -3.83 -12.562 -0.315 1 90 84 LEU A N 1
ATOM 643 C CA . LEU A 1 84 ? -5.188 -12.273 -0.766 1 90 84 LEU A CA 1
ATOM 644 C C . LEU A 1 84 ? -6.211 -13.047 0.062 1 90 84 LEU A C 1
ATOM 646 O O . LEU A 1 84 ? -7.223 -12.484 0.487 1 90 84 LEU A O 1
ATOM 650 N N . SER A 1 85 ? -5.957 -14.266 0.27 1 91.06 85 SER A N 1
ATOM 651 C CA . SER A 1 85 ? -6.859 -15.094 1.066 1 91.06 85 SER A CA 1
ATOM 652 C C . SER A 1 85 ? -6.977 -14.562 2.492 1 91.06 85 SER A C 1
ATOM 654 O O . SER A 1 85 ? -8.078 -14.461 3.033 1 91.06 85 SER A O 1
ATOM 656 N N . ALA A 1 86 ? -5.855 -14.266 3.047 1 87.81 86 ALA A N 1
ATOM 657 C CA . ALA A 1 86 ? -5.836 -13.75 4.41 1 87.81 86 ALA A CA 1
ATOM 658 C C . ALA A 1 86 ? -6.559 -12.406 4.496 1 87.81 86 ALA A C 1
ATOM 660 O O . ALA A 1 86 ? -7.266 -12.141 5.469 1 87.81 86 ALA A O 1
ATOM 661 N N . ALA A 1 87 ? -6.355 -11.594 3.535 1 86.12 87 ALA A N 1
ATOM 662 C CA . ALA A 1 87 ? -7.004 -10.289 3.508 1 86.12 87 ALA A CA 1
ATOM 663 C C . ALA A 1 87 ? -8.523 -10.43 3.453 1 86.12 87 ALA A C 1
ATOM 665 O O . ALA A 1 87 ? -9.242 -9.688 4.125 1 86.12 87 ALA A O 1
ATOM 666 N N . VAL A 1 88 ? -9.023 -11.352 2.707 1 86.56 88 VAL A N 1
ATOM 667 C CA . VAL A 1 88 ? -10.453 -11.586 2.576 1 86.56 88 VAL A CA 1
ATOM 668 C C . VAL A 1 88 ? -11.047 -11.961 3.934 1 86.56 88 VAL A C 1
ATOM 670 O O . VAL A 1 88 ? -12.094 -11.438 4.328 1 86.56 88 VAL A O 1
ATOM 673 N N . ARG A 1 89 ? -10.359 -12.734 4.621 1 82.75 89 ARG A N 1
ATOM 674 C CA . ARG A 1 89 ? -10.859 -13.234 5.898 1 82.75 89 ARG A CA 1
ATOM 675 C C . ARG A 1 89 ? -10.734 -12.172 6.988 1 82.75 89 ARG A C 1
ATOM 677 O O . ARG A 1 89 ? -11.656 -11.977 7.781 1 82.75 89 ARG A O 1
ATOM 684 N N . LEU A 1 90 ? -9.648 -11.539 6.98 1 77 90 LEU A N 1
ATOM 685 C CA . LEU A 1 90 ? -9.375 -10.594 8.055 1 77 90 LEU A CA 1
ATOM 686 C C . LEU A 1 90 ? -10.211 -9.336 7.898 1 77 90 LEU A C 1
ATOM 688 O O . LEU A 1 90 ? -10.641 -8.742 8.891 1 77 90 LEU A O 1
ATOM 692 N N . LEU A 1 91 ? -10.391 -8.906 6.672 1 74.88 91 LEU A N 1
ATOM 693 C CA . LEU A 1 91 ? -11.102 -7.652 6.43 1 74.88 91 LEU A CA 1
ATOM 694 C C . LEU A 1 91 ? -12.586 -7.906 6.18 1 74.88 91 LEU A C 1
ATOM 696 O O . LEU A 1 91 ? -13.352 -6.965 5.953 1 74.88 91 LEU A O 1
ATOM 700 N N . GLY A 1 92 ? -12.984 -9.102 6.176 1 78.06 92 GLY A N 1
ATOM 701 C CA . GLY A 1 92 ? -14.391 -9.453 6 1 78.06 92 GLY A CA 1
ATOM 702 C C . GLY A 1 92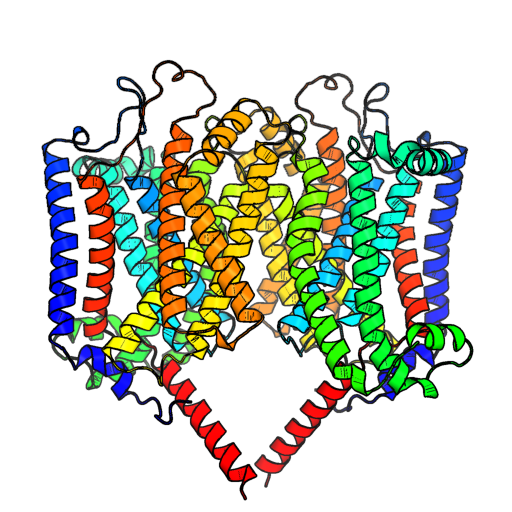 ? -14.922 -9.094 4.629 1 78.06 92 GLY A C 1
ATOM 703 O O . GLY A 1 92 ? -16.031 -8.562 4.504 1 78.06 92 GLY A O 1
ATOM 704 N N . MET A 1 93 ? -14.109 -9.305 3.641 1 82.94 93 MET A N 1
ATOM 705 C CA . MET A 1 93 ? -14.547 -9.055 2.27 1 82.94 93 MET A CA 1
ATOM 706 C C . MET A 1 93 ? -15.406 -10.195 1.752 1 82.94 93 MET A C 1
ATOM 708 O O . MET A 1 93 ? -14.977 -10.969 0.897 1 82.94 93 MET A O 1
ATOM 712 N N . GLU A 1 94 ? -16.578 -10.117 2.086 1 83.56 94 GLU A N 1
ATOM 713 C CA . GLU A 1 94 ? -17.516 -11.211 1.836 1 83.56 94 GLU A CA 1
ATOM 714 C C . GLU A 1 94 ? -17.672 -11.469 0.34 1 83.56 94 GLU A C 1
ATOM 716 O O . GLU A 1 94 ? -17.859 -12.609 -0.08 1 83.56 94 GLU A O 1
ATOM 721 N N . ARG A 1 95 ? -17.516 -10.469 -0.41 1 87 95 ARG A N 1
ATOM 722 C CA . ARG A 1 95 ? -17.656 -10.555 -1.86 1 87 95 ARG A CA 1
ATOM 723 C C . ARG A 1 95 ? -16.672 -11.555 -2.449 1 87 95 ARG A C 1
ATOM 725 O O . ARG A 1 95 ? -16.984 -12.234 -3.432 1 87 95 ARG A O 1
ATOM 732 N N . TYR A 1 96 ? -15.562 -11.758 -1.805 1 94.31 96 TYR A N 1
ATOM 733 C CA . TYR A 1 96 ? -14.469 -12.516 -2.408 1 94.31 96 TYR A CA 1
ATOM 734 C C . TYR A 1 96 ? -14.305 -13.867 -1.727 1 94.31 96 TYR A C 1
ATOM 736 O O . TYR A 1 96 ? -13.391 -14.625 -2.057 1 94.31 96 TYR A O 1
ATOM 744 N N . MET A 1 97 ? -15.172 -14.227 -0.89 1 91.88 97 MET A N 1
ATOM 745 C CA . MET A 1 97 ? -15.07 -15.477 -0.133 1 91.88 97 MET A CA 1
ATOM 746 C C . MET A 1 97 ? -15.07 -16.672 -1.067 1 91.88 97 MET A C 1
ATOM 748 O O . MET A 1 97 ? -14.336 -17.641 -0.839 1 91.88 97 MET A O 1
ATOM 752 N N . PRO A 1 98 ? -15.805 -16.625 -2.121 1 94.88 98 PRO A N 1
ATOM 753 C CA . PRO A 1 98 ? -15.844 -17.797 -2.996 1 94.88 98 PRO A CA 1
ATOM 754 C C . PRO A 1 98 ? -14.5 -18.078 -3.666 1 94.88 98 PRO A C 1
ATOM 756 O O . PRO A 1 98 ? -14.273 -19.188 -4.152 1 94.88 98 PRO A O 1
ATOM 759 N N . VAL A 1 99 ? -13.625 -17.109 -3.705 1 96.31 99 VAL A N 1
ATOM 760 C CA . VAL A 1 99 ? -12.375 -17.312 -4.438 1 96.31 99 VAL A CA 1
ATOM 761 C C . VAL A 1 99 ? -11.203 -17.359 -3.461 1 96.31 99 VAL A C 1
ATOM 763 O O . VAL A 1 99 ? -10.047 -17.453 -3.875 1 96.31 99 VAL A O 1
ATOM 766 N N . ALA A 1 100 ? -11.453 -17.281 -2.18 1 94.19 100 ALA A N 1
ATOM 767 C CA . ALA A 1 100 ? -10.406 -17.266 -1.167 1 94.19 100 ALA A CA 1
ATOM 768 C C . ALA A 1 100 ? -9.609 -18.562 -1.173 1 94.19 100 ALA A C 1
ATOM 770 O O . ALA A 1 100 ? -8.375 -18.547 -1.133 1 94.19 100 ALA A O 1
ATOM 771 N N . ARG A 1 101 ? -10.273 -19.656 -1.215 1 94.5 101 ARG A N 1
ATOM 772 C CA . ARG A 1 101 ? -9.594 -20.938 -1.201 1 94.5 101 ARG A CA 1
ATOM 773 C C . ARG A 1 101 ? -8.805 -21.156 -2.488 1 94.5 101 ARG A C 1
ATOM 775 O O . ARG A 1 101 ? -7.73 -21.766 -2.473 1 94.5 101 ARG A O 1
ATOM 782 N N . LEU A 1 102 ? -9.336 -20.688 -3.602 1 96.56 102 LEU A N 1
ATOM 783 C CA . LEU A 1 102 ? -8.578 -20.75 -4.844 1 96.56 102 LEU A CA 1
ATOM 784 C C . LEU A 1 102 ? -7.227 -20.047 -4.695 1 96.56 102 LEU A C 1
ATOM 786 O O . LEU A 1 102 ? -6.211 -20.547 -5.191 1 96.56 102 LEU A O 1
ATOM 790 N N . ALA A 1 103 ? -7.254 -18.938 -4.02 1 96.19 103 ALA A N 1
ATOM 791 C CA . ALA A 1 103 ? -6.023 -18.188 -3.771 1 96.19 103 ALA A CA 1
ATOM 792 C C . ALA A 1 103 ? -5.07 -18.969 -2.881 1 96.19 103 ALA A C 1
ATOM 794 O O . ALA A 1 103 ? -3.857 -18.969 -3.107 1 96.19 103 ALA A O 1
ATOM 795 N N . GLU A 1 104 ? -5.59 -19.641 -1.932 1 93.44 104 GLU A N 1
ATOM 796 C CA . GLU A 1 104 ? -4.777 -20.484 -1.046 1 93.44 104 GLU A CA 1
ATOM 797 C C . GLU A 1 104 ? -4.152 -21.641 -1.805 1 93.44 104 GLU A C 1
ATOM 799 O O . GLU A 1 104 ? -2.969 -21.953 -1.625 1 93.44 104 GLU A O 1
ATOM 804 N N . LEU A 1 105 ? -4.957 -22.219 -2.537 1 96.12 105 LEU A N 1
ATOM 805 C CA . LEU A 1 105 ? -4.477 -23.359 -3.316 1 96.12 105 LEU A CA 1
ATOM 806 C C . LEU A 1 105 ? -3.426 -22.922 -4.328 1 96.12 105 LEU A C 1
ATOM 808 O O . LEU A 1 105 ? -2.477 -23.656 -4.605 1 96.12 105 LEU A O 1
ATOM 812 N N . LEU A 1 106 ? -3.627 -21.75 -4.859 1 97.19 106 LEU A N 1
ATOM 813 C CA . LEU A 1 106 ? -2.635 -21.188 -5.773 1 97.19 106 LEU A CA 1
ATOM 814 C C . LEU A 1 106 ? -1.294 -21 -5.07 1 97.19 106 LEU A C 1
ATOM 816 O O . LEU A 1 106 ? -0.238 -21.172 -5.684 1 97.19 106 LEU A O 1
ATOM 820 N N . THR A 1 107 ? -1.371 -20.672 -3.801 1 94.81 107 THR A N 1
ATOM 821 C CA . THR A 1 107 ? -0.157 -20.516 -3.006 1 94.81 107 THR A CA 1
ATOM 822 C C . THR A 1 107 ? 0.61 -21.844 -2.932 1 94.81 107 THR A C 1
ATOM 824 O O . THR A 1 107 ? 1.811 -21.875 -3.207 1 94.81 107 THR A O 1
ATOM 827 N N . ILE A 1 108 ? -0.079 -22.844 -2.668 1 94.25 108 ILE A N 1
ATOM 828 C CA . ILE A 1 108 ? 0.556 -24.141 -2.537 1 94.25 108 ILE A CA 1
ATOM 829 C C . ILE A 1 108 ? 1.116 -24.594 -3.887 1 94.25 108 ILE A C 1
ATOM 831 O O . ILE A 1 108 ? 2.248 -25.062 -3.969 1 94.25 108 ILE A O 1
ATOM 835 N N . ALA A 1 109 ? 0.332 -24.438 -4.867 1 97.06 109 ALA A N 1
ATOM 836 C CA . ALA A 1 109 ? 0.761 -24.812 -6.211 1 97.06 109 ALA A CA 1
ATOM 837 C C . ALA A 1 109 ? 1.956 -23.984 -6.664 1 97.06 109 ALA A C 1
ATOM 839 O O . ALA A 1 109 ? 2.91 -24.516 -7.234 1 97.06 109 ALA A O 1
ATOM 840 N N . GLY A 1 110 ? 1.874 -22.688 -6.422 1 96.38 110 GLY A N 1
ATOM 841 C CA . GLY A 1 110 ? 2.973 -21.797 -6.777 1 96.38 110 GLY A CA 1
ATOM 842 C C . GLY A 1 110 ? 4.258 -22.125 -6.039 1 96.38 110 GLY A C 1
ATOM 843 O O . GLY A 1 110 ? 5.34 -22.094 -6.625 1 96.38 110 GLY A O 1
ATOM 844 N N . LEU A 1 111 ? 4.156 -22.438 -4.773 1 93.25 111 LEU A N 1
ATOM 845 C CA . LEU A 1 111 ? 5.328 -22.797 -3.982 1 93.25 111 LEU A CA 1
ATOM 846 C C . LEU A 1 111 ? 5.949 -24.094 -4.492 1 93.25 111 LEU A C 1
ATOM 848 O O . LEU A 1 111 ? 7.172 -24.266 -4.465 1 93.25 111 LEU A O 1
ATOM 852 N N . SER A 1 112 ? 5.098 -24.969 -4.875 1 94.25 112 SER A N 1
ATOM 853 C CA . SER A 1 112 ? 5.602 -26.219 -5.438 1 94.25 112 SER A CA 1
ATOM 854 C C . SER A 1 112 ? 6.395 -25.969 -6.715 1 94.25 112 SER A C 1
ATOM 856 O O . SER A 1 112 ? 7.469 -26.547 -6.906 1 94.25 112 SER A O 1
ATOM 858 N N . ALA A 1 113 ? 5.863 -25.141 -7.551 1 95.88 113 ALA A N 1
ATOM 859 C CA . ALA A 1 113 ? 6.57 -24.797 -8.781 1 95.88 113 ALA A CA 1
ATOM 860 C C . ALA A 1 113 ? 7.879 -24.078 -8.477 1 95.88 113 ALA A C 1
ATOM 862 O O . ALA A 1 113 ? 8.906 -24.344 -9.102 1 95.88 113 ALA A O 1
ATOM 863 N N . ALA A 1 114 ? 7.82 -23.141 -7.531 1 92.69 114 ALA A N 1
ATOM 864 C CA . ALA A 1 114 ? 9.023 -22.422 -7.121 1 92.69 114 ALA A CA 1
ATOM 865 C C . ALA A 1 114 ? 10.078 -23.391 -6.582 1 92.69 114 ALA A C 1
ATOM 867 O O . ALA A 1 114 ? 11.266 -23.25 -6.891 1 92.69 114 ALA A O 1
ATOM 868 N N . GLY A 1 115 ? 9.641 -24.312 -5.742 1 88 115 GLY A N 1
ATOM 869 C CA . GLY A 1 115 ? 10.562 -25.312 -5.203 1 88 115 GLY A CA 1
ATOM 870 C C . GLY A 1 115 ? 11.242 -26.141 -6.281 1 88 115 GLY A C 1
ATOM 871 O O . GLY A 1 115 ? 12.422 -26.469 -6.156 1 88 115 GLY A O 1
ATOM 872 N N . PHE A 1 116 ? 10.516 -26.391 -7.305 1 89.88 116 PHE A N 1
ATOM 873 C CA . PHE A 1 116 ? 11.078 -27.156 -8.414 1 89.88 116 PHE A CA 1
ATOM 874 C C . PHE A 1 116 ? 12.211 -26.391 -9.086 1 89.88 116 PHE A C 1
ATOM 876 O O . PHE A 1 116 ? 13.211 -26.969 -9.484 1 89.88 116 PHE A O 1
ATOM 883 N N . TYR A 1 117 ? 12.086 -25.125 -9.242 1 90.62 117 TYR A N 1
ATOM 884 C CA . TYR A 1 117 ? 13.102 -24.328 -9.906 1 90.62 117 TYR A CA 1
ATOM 885 C C . TYR A 1 117 ? 14.383 -24.281 -9.078 1 90.62 117 TYR A C 1
ATOM 887 O O . TYR A 1 117 ? 15.484 -24.203 -9.633 1 90.62 117 TYR A O 1
ATOM 895 N N . ILE A 1 118 ? 14.25 -24.312 -7.789 1 82.12 118 ILE A N 1
ATOM 896 C CA . ILE A 1 118 ? 15.438 -24.359 -6.945 1 82.12 118 ILE A CA 1
ATOM 897 C C . ILE A 1 118 ? 16.203 -25.656 -7.207 1 82.12 118 ILE A C 1
ATOM 899 O O . ILE A 1 118 ? 17.438 -25.656 -7.312 1 82.12 118 ILE A O 1
ATOM 903 N N . VAL A 1 119 ? 15.5 -26.672 -7.367 1 82.19 119 VAL A N 1
ATOM 904 C CA . VAL A 1 119 ? 16.109 -27.984 -7.574 1 82.19 119 VAL A CA 1
ATOM 905 C C . VAL A 1 119 ? 16.766 -28.031 -8.945 1 82.19 119 VAL A C 1
ATOM 907 O O . VAL A 1 119 ? 17.891 -28.531 -9.086 1 82.19 119 VAL A O 1
ATOM 910 N N . ILE A 1 120 ? 16.125 -27.516 -9.914 1 85.38 120 ILE A N 1
ATOM 911 C CA . ILE A 1 120 ? 16.625 -27.656 -11.281 1 85.38 120 ILE A CA 1
ATOM 912 C C . ILE A 1 120 ? 17.828 -26.734 -11.484 1 85.38 120 ILE A C 1
ATOM 914 O O . ILE A 1 120 ? 18.703 -27.031 -12.297 1 85.38 120 ILE A O 1
ATOM 918 N N . HIS A 1 121 ? 17.812 -25.672 -10.766 1 81.38 121 HIS A N 1
ATOM 919 C CA . HIS A 1 121 ? 18.922 -24.734 -10.922 1 81.38 121 HIS A CA 1
ATOM 920 C C . HIS A 1 121 ? 20.203 -25.281 -10.281 1 81.38 121 HIS A C 1
ATOM 922 O O . HIS A 1 121 ? 21.297 -24.891 -10.664 1 81.38 121 HIS A O 1
ATOM 928 N N . LEU A 1 122 ? 20.188 -26.094 -9.297 1 74.19 122 LEU A N 1
ATOM 929 C CA . LEU A 1 122 ? 21.344 -26.672 -8.633 1 74.19 122 LEU A CA 1
ATOM 930 C C . LEU A 1 122 ? 22.094 -27.609 -9.562 1 74.19 122 LEU A C 1
ATOM 932 O O . LEU A 1 122 ? 23.297 -27.828 -9.391 1 74.19 122 LEU A O 1
ATOM 936 N N . GLY A 1 123 ? 21.609 -28.016 -10.664 1 67.25 123 GLY A N 1
ATOM 937 C CA . GLY A 1 123 ? 22.25 -28.891 -11.641 1 67.25 123 GLY A CA 1
ATOM 938 C C . GLY A 1 123 ? 22.375 -30.312 -11.156 1 67.25 123 GLY A C 1
ATOM 939 O O . GLY A 1 123 ? 22.016 -31.25 -11.883 1 67.25 123 GLY A O 1
ATOM 940 N N . ARG A 1 124 ? 22.953 -30.344 -9.859 1 65.38 124 ARG A N 1
ATOM 941 C CA . ARG A 1 124 ? 23.109 -31.672 -9.273 1 65.38 124 ARG A CA 1
ATOM 942 C C . ARG A 1 124 ? 22.484 -31.734 -7.887 1 65.38 124 ARG A C 1
ATOM 944 O O . ARG A 1 124 ? 23.172 -31.672 -6.875 1 65.38 124 ARG A O 1
ATOM 951 N N . PRO A 1 125 ? 21.203 -31.891 -8.008 1 63.44 125 PRO A N 1
ATOM 952 C CA . PRO A 1 125 ? 20.484 -31.844 -6.734 1 63.44 125 PRO A CA 1
ATOM 953 C C . PRO A 1 125 ? 20.891 -32.969 -5.785 1 63.44 125 PRO A C 1
ATOM 955 O O . PRO A 1 125 ? 20.797 -32.812 -4.562 1 63.44 125 PRO A O 1
ATOM 958 N N . ASP A 1 126 ? 21.281 -34.062 -6.32 1 60.41 126 ASP A N 1
ATOM 959 C CA . ASP A 1 126 ? 21.734 -35.188 -5.492 1 60.41 126 ASP A CA 1
ATOM 960 C C . ASP A 1 126 ? 22.875 -34.75 -4.574 1 60.41 126 ASP A C 1
ATOM 962 O O . ASP A 1 126 ? 22.922 -35.156 -3.406 1 60.41 126 ASP A O 1
ATOM 966 N N . ARG A 1 127 ? 23.703 -33.844 -5.09 1 55.25 127 ARG A N 1
ATOM 967 C CA . ARG A 1 127 ? 24.844 -33.406 -4.301 1 55.25 127 ARG A CA 1
ATOM 968 C C . ARG A 1 127 ? 24.438 -32.375 -3.254 1 55.25 127 ARG A C 1
ATOM 970 O O . ARG A 1 127 ? 25.031 -32.312 -2.184 1 55.25 127 ARG A O 1
ATOM 977 N N . MET A 1 128 ? 23.5 -31.641 -3.6 1 56.44 128 MET A N 1
ATOM 978 C CA . MET A 1 128 ? 23.078 -30.578 -2.701 1 56.44 128 MET A CA 1
ATOM 979 C C . MET A 1 128 ? 22.328 -31.141 -1.493 1 56.44 128 MET A C 1
ATOM 981 O O . MET A 1 128 ? 22.547 -30.688 -0.365 1 56.44 128 MET A O 1
ATOM 985 N N . VAL A 1 129 ? 21.422 -32.094 -1.757 1 55.03 129 VAL A N 1
ATOM 986 C CA . VAL A 1 129 ? 20.719 -32.719 -0.638 1 55.03 129 VAL A CA 1
ATOM 987 C C . VAL A 1 129 ? 21.734 -33.281 0.347 1 55.03 129 VAL A C 1
ATOM 989 O O . VAL A 1 129 ? 21.594 -33.125 1.562 1 55.03 129 VAL A O 1
ATOM 992 N N . THR A 1 130 ? 22.672 -33.906 -0.209 1 52.31 130 THR A N 1
ATOM 993 C CA . THR A 1 130 ? 23.688 -34.5 0.672 1 52.31 130 THR A CA 1
ATOM 994 C C . THR A 1 130 ? 24.484 -33.375 1.369 1 52.31 130 THR A C 1
ATOM 996 O O . THR A 1 130 ? 24.859 -33.531 2.535 1 52.31 130 THR A O 1
ATOM 999 N N . SER A 1 131 ? 24.688 -32.312 0.671 1 52.69 131 SER A N 1
ATOM 1000 C CA . SER A 1 131 ? 25.469 -31.234 1.266 1 52.69 131 SER A CA 1
ATOM 1001 C C . SER A 1 131 ? 24.625 -30.438 2.268 1 52.69 131 SER A C 1
ATOM 1003 O O . SER A 1 131 ? 25.125 -30.047 3.322 1 52.69 131 SER A O 1
ATOM 1005 N N . ILE A 1 132 ? 23.469 -30.188 1.981 1 56.03 132 ILE A N 1
ATOM 1006 C CA . ILE A 1 132 ? 22.594 -29.422 2.877 1 56.03 132 ILE A CA 1
ATOM 1007 C C . ILE A 1 132 ? 22.312 -30.234 4.133 1 56.03 132 ILE A C 1
ATOM 1009 O O . ILE A 1 132 ? 22.375 -29.719 5.25 1 56.03 132 ILE A O 1
ATOM 1013 N N . ILE A 1 133 ? 21.969 -31.562 3.949 1 53.72 133 ILE A N 1
ATOM 1014 C CA . ILE A 1 133 ? 21.656 -32.406 5.094 1 53.72 133 ILE A CA 1
ATOM 1015 C C . ILE A 1 133 ? 22.906 -32.594 5.949 1 53.72 133 ILE A C 1
ATOM 1017 O O . ILE A 1 133 ? 22.828 -32.594 7.18 1 53.72 133 ILE A O 1
ATOM 1021 N N . THR A 1 134 ? 23.953 -32.75 5.32 1 50.41 134 THR A N 1
ATOM 1022 C CA . THR A 1 134 ? 25.156 -33.094 6.09 1 50.41 134 THR A CA 1
ATOM 1023 C C . THR A 1 134 ? 25.812 -31.828 6.648 1 50.41 134 THR A C 1
ATOM 1025 O O . THR A 1 134 ? 26.531 -31.891 7.645 1 50.41 134 THR A O 1
ATOM 1028 N N . HIS A 1 135 ? 25.672 -30.625 5.973 1 51.91 135 HIS A N 1
ATOM 1029 C CA . HIS A 1 135 ? 26.391 -29.469 6.469 1 51.91 135 HIS A CA 1
ATOM 1030 C C . HIS A 1 135 ? 25.453 -28.297 6.719 1 51.91 135 HIS A C 1
ATOM 1032 O O . HIS A 1 135 ? 25.781 -27.141 6.402 1 51.91 135 HIS A O 1
ATOM 1038 N N . TYR A 1 136 ? 24.344 -28.625 7.121 1 52.66 136 TYR A N 1
ATOM 1039 C CA . TYR A 1 136 ? 23.344 -27.609 7.359 1 52.66 136 TYR A CA 1
ATOM 1040 C C . TYR A 1 136 ? 23.875 -26.5 8.258 1 52.66 136 TYR A C 1
ATOM 1042 O O . TYR A 1 136 ? 23.656 -25.312 8 1 52.66 136 TYR A O 1
ATOM 1050 N N . HIS A 1 137 ? 24.5 -26.953 9.336 1 48.31 137 HIS A N 1
ATOM 1051 C CA . HIS A 1 137 ? 24.953 -26.016 10.359 1 48.31 137 HIS A CA 1
ATOM 1052 C C . HIS A 1 137 ? 26.078 -25.125 9.836 1 48.31 137 HIS A C 1
ATOM 1054 O O . HIS A 1 137 ? 26.25 -24 10.312 1 48.31 137 HIS A O 1
ATOM 1060 N N . ILE A 1 138 ? 26.922 -25.578 9.148 1 48.38 138 ILE A N 1
ATOM 1061 C CA . ILE A 1 138 ? 28.078 -24.812 8.68 1 48.38 138 ILE A CA 1
ATOM 1062 C C . ILE A 1 138 ? 27.719 -24.016 7.434 1 48.38 138 ILE A C 1
ATOM 1064 O O . ILE A 1 138 ? 28.109 -22.859 7.285 1 48.38 138 ILE A O 1
ATOM 1068 N N . THR A 1 139 ? 27.047 -24.609 6.574 1 45.72 139 THR A N 1
ATOM 1069 C CA . THR A 1 139 ? 26.719 -24.016 5.281 1 45.72 139 THR A CA 1
ATOM 1070 C C . THR A 1 139 ? 25.531 -23.062 5.402 1 45.72 139 THR A C 1
ATOM 1072 O O . THR A 1 139 ? 25.312 -22.219 4.531 1 45.72 139 THR A O 1
ATOM 1075 N N . ILE A 1 140 ? 24.641 -23.25 6.336 1 47.12 140 ILE A N 1
ATOM 1076 C CA . ILE A 1 140 ? 23.406 -22.484 6.523 1 47.12 140 ILE A CA 1
ATOM 1077 C C . ILE A 1 140 ? 23.75 -21.016 6.699 1 47.12 140 ILE A C 1
ATOM 1079 O O . ILE A 1 140 ? 23.031 -20.141 6.184 1 47.12 140 ILE A O 1
ATOM 1083 N N . HIS A 1 141 ? 24.734 -20.734 7.609 1 48.28 141 HIS A N 1
ATOM 1084 C CA . HIS A 1 141 ? 24.938 -19.344 8.039 1 48.28 141 HIS A CA 1
ATOM 1085 C C . HIS A 1 141 ? 25.375 -18.469 6.875 1 48.28 141 HIS A C 1
ATOM 1087 O O . HIS A 1 141 ? 25.234 -17.25 6.926 1 48.28 141 HIS A O 1
ATOM 1093 N N . ASN A 1 142 ? 25.984 -19.125 5.816 1 47.62 142 ASN A N 1
ATOM 1094 C CA . ASN A 1 142 ? 26.672 -18.188 4.934 1 47.62 142 ASN A CA 1
ATOM 1095 C C . ASN A 1 142 ? 26.016 -18.156 3.551 1 47.62 142 ASN A C 1
ATOM 1097 O O . ASN A 1 142 ? 26.438 -17.375 2.686 1 47.62 142 ASN A O 1
ATOM 1101 N N . SER A 1 143 ? 24.969 -19.094 3.338 1 52.75 143 SER A N 1
ATOM 1102 C CA . SER A 1 143 ? 24.562 -19.047 1.938 1 52.75 143 SER A CA 1
ATOM 1103 C C . SER A 1 143 ? 23.156 -18.469 1.795 1 52.75 143 SER A C 1
ATOM 1105 O O . SER A 1 143 ? 22.219 -18.906 2.479 1 52.75 143 SER A O 1
ATOM 1107 N N . PRO A 1 144 ? 23.016 -17.375 1.189 1 58.75 144 PRO A N 1
ATOM 1108 C CA . PRO A 1 144 ? 21.703 -16.797 0.87 1 58.75 144 PRO A CA 1
ATOM 1109 C C . PRO A 1 144 ? 20.703 -17.828 0.375 1 58.75 144 PRO A C 1
ATOM 1111 O O . PRO A 1 144 ? 19.5 -17.703 0.638 1 58.75 144 PRO A O 1
ATOM 1114 N N . LEU A 1 145 ? 21.188 -19 -0.071 1 60.25 145 LEU A N 1
ATOM 1115 C CA . LEU A 1 145 ? 20.312 -20.031 -0.61 1 60.25 145 LEU A CA 1
ATOM 1116 C C . LEU A 1 145 ? 19.641 -20.812 0.514 1 60.25 145 LEU A C 1
ATOM 1118 O O . LEU A 1 145 ? 18.469 -21.172 0.396 1 60.25 145 LEU A O 1
ATOM 1122 N N . VAL A 1 146 ? 20.391 -20.953 1.58 1 62.34 146 VAL A N 1
ATOM 1123 C CA . VAL A 1 146 ? 19.812 -21.703 2.693 1 62.34 146 VAL A CA 1
ATOM 1124 C C . VAL A 1 146 ? 18.656 -20.922 3.297 1 62.34 146 VAL A C 1
ATOM 1126 O O . VAL A 1 146 ? 17.641 -21.5 3.688 1 62.34 146 VAL A O 1
ATOM 1129 N N . TRP A 1 147 ? 18.766 -19.688 3.25 1 67.25 147 TRP A N 1
ATOM 1130 C CA . TRP A 1 147 ? 17.688 -18.875 3.797 1 67.25 147 TRP A CA 1
ATOM 1131 C C . TRP A 1 147 ? 16.453 -18.922 2.895 1 67.25 147 TRP A C 1
ATOM 1133 O O . TRP A 1 147 ? 15.32 -18.922 3.381 1 67.25 147 TRP A O 1
ATOM 1143 N N . ASP A 1 148 ? 16.719 -19.078 1.663 1 68.31 148 ASP A N 1
ATOM 1144 C CA . ASP A 1 148 ? 15.602 -19.172 0.728 1 68.31 148 ASP A CA 1
ATOM 1145 C C . ASP A 1 148 ? 14.805 -20.453 0.93 1 68.31 148 ASP A C 1
ATOM 1147 O O . ASP A 1 148 ? 13.57 -20.438 0.96 1 68.31 148 ASP A O 1
ATOM 1151 N N . VAL A 1 149 ? 15.516 -21.484 1.157 1 69.94 149 VAL A N 1
ATOM 1152 C CA . VAL A 1 149 ? 14.859 -22.781 1.338 1 69.94 149 VAL A CA 1
ATOM 1153 C C . VAL A 1 149 ? 14.086 -22.797 2.654 1 69.94 149 VAL A C 1
ATOM 1155 O O . VAL A 1 149 ? 12.984 -23.328 2.729 1 69.94 149 VAL A O 1
ATOM 1158 N N . THR A 1 150 ? 14.695 -22.172 3.623 1 71.75 150 THR A N 1
ATOM 1159 C CA . THR A 1 150 ? 14.047 -22.109 4.93 1 71.75 150 THR A CA 1
ATOM 1160 C C . THR A 1 150 ? 12.758 -21.297 4.852 1 71.75 150 THR A C 1
ATOM 1162 O O . THR A 1 150 ? 11.727 -21.703 5.391 1 71.75 150 THR A O 1
ATOM 1165 N N . VAL A 1 151 ? 12.859 -20.266 4.199 1 72.06 151 VAL A N 1
ATOM 1166 C CA . VAL A 1 151 ? 11.703 -19.375 4.113 1 72.06 151 VAL A CA 1
ATOM 1167 C C . VAL A 1 151 ? 10.602 -20.047 3.293 1 72.06 151 VAL A C 1
ATOM 1169 O O . VAL A 1 151 ? 9.43 -20.016 3.672 1 72.06 151 VAL A O 1
ATOM 1172 N N . ILE A 1 152 ? 10.922 -20.625 2.225 1 76.12 152 ILE A N 1
ATOM 1173 C CA . ILE A 1 152 ? 9.945 -21.297 1.367 1 76.12 152 ILE A CA 1
ATOM 1174 C C . ILE A 1 152 ? 9.281 -22.438 2.133 1 76.12 152 ILE A C 1
ATOM 1176 O O . ILE A 1 152 ? 8.062 -22.625 2.057 1 76.12 152 ILE A O 1
ATOM 1180 N N . THR A 1 153 ? 10.094 -23.141 2.873 1 79.44 153 THR A N 1
ATOM 1181 C CA . THR A 1 153 ? 9.562 -24.266 3.639 1 79.44 153 THR A CA 1
ATOM 1182 C C . THR A 1 153 ? 8.617 -23.766 4.734 1 79.44 153 THR A C 1
ATOM 1184 O O . THR A 1 153 ? 7.547 -24.344 4.941 1 79.44 153 THR A O 1
ATOM 1187 N N . ALA A 1 154 ? 9.047 -22.797 5.379 1 76.25 154 ALA A N 1
ATOM 1188 C CA . ALA A 1 154 ? 8.203 -22.219 6.426 1 76.25 154 ALA A CA 1
ATOM 1189 C C . ALA A 1 154 ? 6.875 -21.734 5.852 1 76.25 154 ALA A C 1
ATOM 1191 O O . ALA A 1 154 ? 5.816 -21.938 6.457 1 76.25 154 ALA A O 1
ATOM 1192 N N . TYR A 1 155 ? 6.965 -21.219 4.715 1 80.38 155 TYR A N 1
ATOM 1193 C CA . TYR A 1 155 ? 5.762 -20.703 4.066 1 80.38 155 TYR A CA 1
ATOM 1194 C C . TYR A 1 155 ? 4.855 -21.844 3.623 1 80.38 155 TYR A C 1
ATOM 1196 O O . TYR A 1 155 ? 3.629 -21.734 3.686 1 80.38 155 TYR A O 1
ATOM 1204 N N . PHE A 1 156 ? 5.461 -22.797 3.18 1 86.31 156 PHE A N 1
ATOM 1205 C CA . PHE A 1 156 ? 4.695 -23.969 2.76 1 86.31 156 PHE A CA 1
ATOM 1206 C C . PHE A 1 156 ? 3.955 -24.578 3.941 1 86.31 156 PHE A C 1
ATOM 1208 O O . PHE A 1 156 ? 2.77 -24.906 3.84 1 86.31 156 PHE A O 1
ATOM 1215 N N . VAL A 1 157 ? 4.613 -24.641 5.031 1 85.12 157 VAL A N 1
ATOM 1216 C CA . VAL A 1 157 ? 4.012 -25.234 6.223 1 85.12 157 VAL A CA 1
ATOM 1217 C C . VAL A 1 157 ? 2.885 -24.344 6.734 1 85.12 157 VAL A C 1
ATOM 1219 O O . VAL A 1 157 ? 1.812 -24.828 7.098 1 85.12 157 VAL A O 1
ATOM 1222 N N . LEU A 1 158 ? 3.145 -23.109 6.715 1 83.69 158 LEU A N 1
ATOM 1223 C CA . LEU A 1 158 ? 2.141 -22.172 7.188 1 83.69 158 LEU A CA 1
ATOM 1224 C C . LEU A 1 158 ? 0.892 -22.219 6.312 1 83.69 158 LEU A C 1
ATOM 1226 O O . LEU A 1 158 ? -0.229 -22.25 6.828 1 83.69 158 LEU A O 1
ATOM 1230 N N . THR A 1 159 ? 1.074 -22.25 5.082 1 86.62 159 THR A N 1
ATOM 1231 C CA . THR A 1 159 ? -0.049 -22.25 4.148 1 86.62 159 THR A CA 1
ATOM 1232 C C . THR A 1 159 ? -0.787 -23.594 4.203 1 86.62 159 THR A C 1
ATOM 1234 O O . THR A 1 159 ? -2.018 -23.625 4.148 1 86.62 159 THR A O 1
ATOM 1237 N N . ALA A 1 160 ? -0.045 -24.609 4.289 1 89.06 160 ALA A N 1
ATOM 1238 C CA . ALA A 1 160 ? -0.656 -25.938 4.387 1 89.06 160 ALA A CA 1
ATOM 1239 C C . ALA A 1 160 ? -1.49 -26.062 5.66 1 89.06 160 ALA A C 1
ATOM 1241 O O . ALA A 1 160 ? -2.57 -26.656 5.645 1 89.06 160 ALA A O 1
ATOM 1242 N N . THR A 1 161 ? -0.958 -25.5 6.695 1 87.62 161 THR A N 1
ATOM 1243 C CA . THR A 1 161 ? -1.692 -25.531 7.953 1 87.62 161 THR A CA 1
ATOM 1244 C C . THR A 1 161 ? -2.963 -24.688 7.852 1 87.62 161 THR A C 1
ATOM 1246 O O . THR A 1 161 ? -4.027 -25.094 8.312 1 87.62 161 THR A O 1
ATOM 1249 N N . TYR A 1 162 ? -2.801 -23.594 7.277 1 87.44 162 TYR A N 1
ATOM 1250 C CA . TYR A 1 162 ? -3.939 -22.703 7.07 1 87.44 162 TYR A CA 1
ATOM 1251 C C . TYR A 1 162 ? -5.016 -23.391 6.234 1 87.44 162 TYR A C 1
ATOM 1253 O O . TYR A 1 162 ? -6.191 -23.391 6.609 1 87.44 162 TYR A O 1
ATOM 1261 N N . LEU A 1 163 ? -4.684 -23.984 5.211 1 87.88 163 LEU A N 1
ATOM 1262 C CA . LEU A 1 163 ? -5.602 -24.672 4.316 1 87.88 163 LEU A CA 1
ATOM 1263 C C . LEU A 1 163 ? -6.211 -25.891 5 1 87.88 163 LEU A C 1
ATOM 1265 O O . LEU A 1 163 ? -7.406 -26.156 4.859 1 87.88 163 LEU A O 1
ATOM 1269 N N . ALA A 1 164 ? -5.418 -26.578 5.738 1 87.75 164 ALA A N 1
ATOM 1270 C CA . ALA A 1 164 ? -5.891 -27.766 6.43 1 87.75 164 ALA A CA 1
ATOM 1271 C C . ALA A 1 164 ? -6.98 -27.422 7.441 1 87.75 164 ALA A C 1
ATOM 1273 O O . ALA A 1 164 ? -7.977 -28.141 7.562 1 87.75 164 ALA A O 1
ATOM 1274 N N . LEU A 1 165 ? -6.805 -26.422 8.094 1 85.56 165 LEU A N 1
ATOM 1275 C CA . LEU A 1 165 ? -7.773 -26.016 9.102 1 85.56 165 LEU A CA 1
ATOM 1276 C C . LEU A 1 165 ? -9.094 -25.625 8.453 1 85.56 165 LEU A C 1
ATOM 1278 O O . LEU A 1 165 ? -10.164 -25.953 8.969 1 85.56 165 LEU A O 1
ATOM 1282 N N . THR A 1 166 ? -8.977 -24.906 7.402 1 83.44 166 THR A N 1
ATOM 1283 C CA . THR A 1 166 ? -10.195 -24.469 6.738 1 83.44 166 THR A CA 1
ATOM 1284 C C . THR A 1 166 ? -10.891 -25.641 6.055 1 83.44 166 THR A C 1
ATOM 1286 O O . THR A 1 166 ? -12.117 -25.672 5.953 1 83.44 166 THR A O 1
ATOM 1289 N N . LEU A 1 167 ? -10.18 -26.609 5.637 1 88 167 LEU A N 1
ATOM 1290 C CA . LEU A 1 167 ? -10.719 -27.781 4.965 1 88 167 LEU A CA 1
ATOM 1291 C C . LEU A 1 167 ? -11.359 -28.734 5.969 1 88 167 LEU A C 1
ATOM 1293 O O . LEU A 1 167 ? -12.266 -29.5 5.621 1 88 167 LEU A O 1
ATOM 1297 N N . ARG A 1 168 ? -10.82 -28.672 7.152 1 86.06 168 ARG A N 1
ATOM 1298 C CA . ARG A 1 168 ? -11.367 -29.547 8.188 1 86.06 168 ARG A CA 1
ATOM 1299 C C . ARG A 1 168 ? -12.852 -29.281 8.398 1 86.06 168 ARG A C 1
ATOM 1301 O O . ARG A 1 168 ? -13.633 -30.219 8.578 1 86.06 168 ARG A O 1
ATOM 1308 N N . TYR A 1 169 ? -13.172 -28.094 8.398 1 83.56 169 TYR A N 1
ATOM 1309 C CA . TYR A 1 169 ? -14.57 -27.719 8.555 1 83.56 169 TYR A CA 1
ATOM 1310 C C . TYR A 1 169 ? -15.414 -28.281 7.414 1 83.56 169 TYR A C 1
ATOM 1312 O O . TYR A 1 169 ? -16.453 -28.906 7.652 1 83.56 169 TYR A O 1
ATOM 1320 N N . ASP A 1 170 ? -14.992 -28.141 6.242 1 87.25 170 ASP A N 1
ATOM 1321 C CA . ASP A 1 170 ? -15.75 -28.562 5.07 1 87.25 170 ASP A CA 1
ATOM 1322 C C . ASP A 1 170 ? -15.812 -30.094 4.98 1 87.25 170 ASP A C 1
ATOM 1324 O O . ASP A 1 170 ? -16.859 -30.656 4.676 1 87.25 170 ASP A O 1
ATOM 1328 N N . ILE A 1 171 ? -14.727 -30.75 5.281 1 87.5 171 ILE A N 1
ATOM 1329 C CA . ILE A 1 171 ? -14.648 -32.219 5.168 1 87.5 171 ILE A CA 1
ATOM 1330 C C . ILE A 1 171 ? -15.562 -32.844 6.207 1 87.5 171 ILE A C 1
ATOM 1332 O O . ILE A 1 171 ? -16.219 -33.844 5.922 1 87.5 171 ILE A O 1
ATOM 1336 N N . SER A 1 172 ? -15.625 -32.281 7.336 1 85.88 172 SER A N 1
ATOM 1337 C CA . SER A 1 172 ? -16.453 -32.844 8.391 1 85.88 172 SER A CA 1
ATOM 1338 C C . SER A 1 172 ? -17.938 -32.719 8.055 1 85.88 172 SER A C 1
ATOM 1340 O O . SER A 1 172 ? -18.734 -33.594 8.352 1 85.88 172 SER A O 1
ATOM 1342 N N . ARG A 1 173 ? -18.25 -31.672 7.391 1 85.44 173 ARG A N 1
ATOM 1343 C CA . ARG A 1 173 ? -19.656 -31.406 7.105 1 85.44 173 ARG A CA 1
ATOM 1344 C C . ARG A 1 173 ? -20.078 -32.062 5.801 1 85.44 173 ARG A C 1
ATOM 1346 O O . ARG A 1 173 ? -21.266 -32.344 5.594 1 85.44 173 ARG A O 1
ATOM 1353 N N . LEU A 1 174 ? -19.156 -32.281 4.965 1 86.62 174 LEU A N 1
ATOM 1354 C CA . LEU A 1 174 ? -19.484 -32.844 3.654 1 86.62 174 LEU A CA 1
ATOM 1355 C C . LEU A 1 174 ? -18.984 -34.281 3.529 1 86.62 174 LEU A C 1
ATOM 1357 O O . LEU A 1 174 ? -18.891 -34.812 2.424 1 86.62 174 LEU A O 1
ATOM 1361 N N . ARG A 1 175 ? -18.688 -34.906 4.613 1 85.12 175 ARG A N 1
ATOM 1362 C CA . ARG A 1 175 ? -18.031 -36.188 4.574 1 85.12 175 ARG A CA 1
ATOM 1363 C C . ARG A 1 175 ? -18.875 -37.219 3.795 1 85.12 175 ARG A C 1
ATOM 1365 O O . ARG A 1 175 ? -18.328 -38 3.008 1 85.12 175 ARG A O 1
ATOM 1372 N N . ASP A 1 176 ? -20.094 -37.156 3.877 1 84.5 176 ASP A N 1
ATOM 1373 C CA . ASP A 1 176 ? -20.984 -38.125 3.264 1 84.5 176 ASP A CA 1
ATOM 1374 C C . ASP A 1 176 ? -21.062 -37.938 1.751 1 84.5 176 ASP A C 1
ATOM 1376 O O . ASP A 1 176 ? -21.422 -38.844 1.016 1 84.5 176 ASP A O 1
ATOM 1380 N N . ASP A 1 177 ? -20.688 -36.781 1.291 1 85.56 177 ASP A N 1
ATOM 1381 C CA . ASP A 1 177 ? -20.812 -36.469 -0.127 1 85.56 177 ASP A CA 1
ATOM 1382 C C . ASP A 1 177 ? -19.453 -36.562 -0.825 1 85.56 177 ASP A C 1
ATOM 1384 O O . ASP A 1 177 ? -19.359 -36.344 -2.035 1 85.56 177 ASP A O 1
ATOM 1388 N N . LEU A 1 178 ? -18.469 -36.938 -0.041 1 87.5 178 LEU A N 1
ATOM 1389 C CA . LEU A 1 178 ? -17.125 -37.031 -0.595 1 87.5 178 LEU A CA 1
ATOM 1390 C C . LEU A 1 178 ? -16.797 -38.469 -0.959 1 87.5 178 LEU A C 1
ATOM 1392 O O . LEU A 1 178 ? -17.406 -39.406 -0.439 1 87.5 178 LEU A O 1
ATOM 1396 N N . PRO A 1 179 ? -15.898 -38.594 -1.895 1 84.44 179 PRO A N 1
ATOM 1397 C CA . PRO A 1 179 ? -15.57 -39.938 -2.342 1 84.44 179 PRO A CA 1
ATOM 1398 C C . PRO A 1 179 ? -14.969 -40.812 -1.232 1 84.44 179 PRO A C 1
ATOM 1400 O O . PRO A 1 179 ? -14.133 -40.344 -0.462 1 84.44 179 PRO A O 1
ATOM 1403 N N . ASP A 1 180 ? -15.297 -42.031 -1.267 1 83.62 180 ASP A N 1
ATOM 1404 C CA . ASP A 1 180 ? -14.883 -42.969 -0.223 1 83.62 180 ASP A CA 1
ATOM 1405 C C . ASP A 1 180 ? -13.438 -43.406 -0.442 1 83.62 180 ASP A C 1
ATOM 1407 O O . ASP A 1 180 ? -12.75 -43.781 0.509 1 83.62 180 ASP A O 1
ATOM 1411 N N . HIS A 1 181 ? -13.102 -43.406 -1.67 1 86.38 181 HIS A N 1
ATOM 1412 C CA . HIS A 1 181 ? -11.766 -43.906 -1.979 1 86.38 181 HIS A CA 1
ATOM 1413 C C . HIS A 1 181 ? -10.688 -43.062 -1.283 1 86.38 181 HIS A C 1
ATOM 1415 O O . HIS A 1 181 ? -9.602 -43.562 -1.005 1 86.38 181 HIS A O 1
ATOM 1421 N N . PHE A 1 182 ? -10.992 -41.938 -0.96 1 87.88 182 PHE A N 1
ATOM 1422 C CA . PHE A 1 182 ? -10.023 -41.062 -0.274 1 87.88 182 PHE A CA 1
ATOM 1423 C C . PHE A 1 182 ? -10.352 -40.969 1.209 1 87.88 182 PHE A C 1
ATOM 1425 O O . PHE A 1 182 ? -9.992 -39.969 1.858 1 87.88 182 PHE A O 1
ATOM 1432 N N . GLY A 1 183 ? -11.008 -41.906 1.688 1 86.62 183 GLY A N 1
ATOM 1433 C CA . GLY A 1 183 ? -11.461 -41.938 3.068 1 86.62 183 GLY A CA 1
ATOM 1434 C C . GLY A 1 183 ? -10.336 -41.781 4.07 1 86.62 183 GLY A C 1
ATOM 1435 O O . GLY A 1 183 ? -10.422 -40.938 4.973 1 86.62 183 GLY A O 1
ATOM 1436 N N . PRO A 1 184 ? -9.258 -42.531 3.84 1 87.31 184 PRO A N 1
ATOM 1437 C CA . PRO A 1 184 ? -8.148 -42.406 4.793 1 87.31 184 PRO A CA 1
ATOM 1438 C C . PRO A 1 184 ? -7.59 -40.969 4.859 1 87.31 184 PRO A C 1
ATOM 1440 O O . PRO A 1 184 ? -7.184 -40.531 5.93 1 87.31 184 PRO A O 1
ATOM 1443 N N . VAL A 1 185 ? -7.594 -40.25 3.785 1 85.88 185 VAL A N 1
ATOM 1444 C CA . VAL A 1 185 ? -7.094 -38.875 3.742 1 85.88 185 VAL A CA 1
ATOM 1445 C C . VAL A 1 185 ? -8.016 -37.969 4.551 1 85.88 185 VAL A C 1
ATOM 1447 O O . VAL A 1 185 ? -7.547 -37.156 5.332 1 85.88 185 VAL A O 1
ATOM 1450 N N . TYR A 1 186 ? -9.25 -38.125 4.426 1 88.56 186 TYR A N 1
ATOM 1451 C CA . TYR A 1 186 ? -10.227 -37.312 5.137 1 88.56 186 TYR A CA 1
ATOM 1452 C C . TYR A 1 186 ? -10.172 -37.594 6.637 1 88.56 186 TYR A C 1
ATOM 1454 O O . TYR A 1 186 ? -10.289 -36.656 7.445 1 88.56 186 TYR A O 1
ATOM 1462 N N . ARG A 1 187 ? -9.93 -38.875 6.922 1 84.94 187 ARG A N 1
ATOM 1463 C CA . ARG A 1 187 ? -9.852 -39.25 8.328 1 84.94 187 ARG A CA 1
ATOM 1464 C C . ARG A 1 187 ? -8.609 -38.656 8.984 1 84.94 187 ARG A C 1
ATOM 1466 O O . ARG A 1 187 ? -8.656 -38.219 10.141 1 84.94 187 ARG A O 1
ATOM 1473 N N . PHE A 1 188 ? -7.637 -38.656 8.203 1 86.12 188 PHE A N 1
ATOM 1474 C CA . PHE A 1 188 ? -6.395 -38.062 8.711 1 86.12 188 PHE A CA 1
ATOM 1475 C C . PHE A 1 188 ? -6.555 -36.594 8.953 1 86.12 188 PHE A C 1
ATOM 1477 O O . PHE A 1 188 ? -6.074 -36.062 9.961 1 86.12 188 PHE A O 1
ATOM 1484 N N . MET A 1 189 ? -7.234 -35.906 8.125 1 84.56 189 MET A N 1
ATOM 1485 C CA . MET A 1 189 ? -7.383 -34.469 8.188 1 84.56 189 MET A CA 1
ATOM 1486 C C . MET A 1 189 ? -8.367 -34.062 9.281 1 84.56 189 MET A C 1
ATOM 1488 O O . MET A 1 189 ? -8.359 -32.906 9.75 1 84.56 189 MET A O 1
ATOM 1492 N N . THR A 1 190 ? -9.195 -35 9.711 1 83.06 190 THR A N 1
ATOM 1493 C CA . THR A 1 190 ? -10.219 -34.656 10.695 1 83.06 190 THR A CA 1
ATOM 1494 C C . THR A 1 190 ? -9.938 -35.312 12.031 1 83.06 190 THR A C 1
ATOM 1496 O O . THR A 1 190 ? -10.844 -35.5 12.844 1 83.06 190 THR A O 1
ATOM 1499 N N . ILE A 1 191 ? -8.734 -35.719 12.117 1 80.19 191 ILE A N 1
ATOM 1500 C CA . ILE A 1 191 ? -8.367 -36.344 13.383 1 80.19 191 ILE A CA 1
ATOM 1501 C C . ILE A 1 191 ? -8.609 -35.375 14.531 1 80.19 191 ILE A C 1
ATOM 1503 O O . ILE A 1 191 ? -8.133 -34.219 14.5 1 80.19 191 ILE A O 1
ATOM 1507 N N . GLY A 1 192 ? -9.414 -35.781 15.539 1 72.81 192 GLY A N 1
ATOM 1508 C CA . GLY A 1 192 ? -9.648 -35 16.734 1 72.81 192 GLY A CA 1
ATOM 1509 C C . GLY A 1 192 ? -10.648 -33.875 16.531 1 72.81 192 GLY A C 1
ATOM 1510 O O . GLY A 1 192 ? -10.758 -32.969 17.359 1 72.81 192 GLY A O 1
ATOM 1511 N N . TYR A 1 193 ? -11.336 -33.906 15.391 1 77.12 193 TYR A N 1
ATOM 1512 C CA . TYR A 1 193 ? -12.273 -32.844 15.109 1 77.12 193 TYR A CA 1
ATOM 1513 C C . TYR A 1 193 ? -13.555 -33 15.906 1 77.12 193 TYR A C 1
ATOM 1515 O O . TYR A 1 193 ? -14.078 -34.094 16.047 1 77.12 193 TYR A O 1
ATOM 1523 N N . SER A 1 194 ? -13.844 -32.031 16.719 1 75.56 194 SER A N 1
ATOM 1524 C CA . SER A 1 194 ? -15.141 -31.953 17.391 1 75.56 194 SER A CA 1
ATOM 1525 C C . SER A 1 194 ? -15.852 -30.656 17.062 1 75.56 194 SER A C 1
ATOM 1527 O O . SER A 1 194 ? -15.203 -29.625 16.812 1 75.56 194 SER A O 1
ATOM 1529 N N . GLU A 1 195 ? -17.078 -30.703 16.844 1 72.44 195 GLU A N 1
ATOM 1530 C CA . GLU A 1 195 ? -17.891 -29.531 16.5 1 72.44 195 GLU A CA 1
ATOM 1531 C C . GLU A 1 195 ? -17.672 -28.391 17.484 1 72.44 195 GLU A C 1
ATOM 1533 O O . GLU A 1 195 ? -17.797 -27.219 17.125 1 72.44 195 GLU A O 1
ATOM 1538 N N . ASN A 1 196 ? -17.391 -28.75 18.641 1 71.38 196 ASN A N 1
ATOM 1539 C CA . ASN A 1 196 ? -17.156 -27.719 19.656 1 71.38 196 ASN A CA 1
ATOM 1540 C C . ASN A 1 196 ? -15.898 -26.906 19.344 1 71.38 196 ASN A C 1
ATOM 1542 O O . ASN A 1 196 ? -15.719 -25.812 19.875 1 71.38 196 ASN A O 1
ATOM 1546 N N . GLU A 1 197 ? -15.266 -27.453 18.406 1 73.69 197 GLU A N 1
ATOM 1547 C CA . GLU A 1 197 ? -13.977 -26.812 18.125 1 73.69 197 GLU A CA 1
ATOM 1548 C C . GLU A 1 197 ? -14.094 -25.812 17 1 73.69 197 GLU A C 1
ATOM 1550 O O . GLU A 1 197 ? -13.125 -25.109 16.672 1 73.69 197 GLU A O 1
ATOM 1555 N N . ASP A 1 198 ? -15.266 -25.641 16.531 1 78.25 198 ASP A N 1
ATOM 1556 C CA . ASP A 1 198 ? -15.438 -24.75 15.398 1 78.25 198 ASP A CA 1
ATOM 1557 C C . ASP A 1 198 ? -15.039 -23.312 15.758 1 78.25 198 ASP A C 1
ATOM 1559 O O . ASP A 1 198 ? -14.375 -22.641 14.969 1 78.25 198 ASP A O 1
ATOM 1563 N N . GLU A 1 199 ? -15.43 -22.984 16.922 1 78.06 199 GLU A N 1
ATOM 1564 C CA . GLU A 1 199 ? -15.102 -21.625 17.344 1 78.06 199 GLU A CA 1
ATOM 1565 C C . GLU A 1 199 ? -13.594 -21.453 17.516 1 78.06 199 GLU A C 1
ATOM 1567 O O . GLU A 1 199 ? -13.039 -20.406 17.172 1 78.06 199 GLU A O 1
ATOM 1572 N N . ILE A 1 200 ? -13.023 -22.516 18.031 1 77.44 200 ILE A N 1
ATOM 1573 C CA . ILE A 1 200 ? -11.586 -22.469 18.25 1 77.44 200 ILE A CA 1
ATOM 1574 C C . ILE A 1 200 ? -10.859 -22.438 16.906 1 77.44 200 ILE A C 1
ATOM 1576 O O . ILE A 1 200 ? -9.898 -21.688 16.719 1 77.44 200 ILE A O 1
ATOM 1580 N N . VAL A 1 201 ? -11.344 -23.203 16.031 1 77.12 201 VAL A N 1
ATOM 1581 C CA . VAL A 1 201 ? -10.727 -23.281 14.711 1 77.12 201 VAL A CA 1
ATOM 1582 C C . VAL A 1 201 ? -10.867 -21.938 14 1 77.12 201 VAL A C 1
ATOM 1584 O O . VAL A 1 201 ? -9.922 -21.469 13.359 1 77.12 201 VAL A O 1
ATOM 1587 N N . GLU A 1 202 ? -11.969 -21.391 14.125 1 78.62 202 GLU A N 1
ATOM 1588 C CA . GLU A 1 202 ? -12.188 -20.078 13.492 1 78.62 202 GLU A CA 1
ATOM 1589 C C . GLU A 1 202 ? -11.242 -19.031 14.062 1 78.62 202 GLU A C 1
ATOM 1591 O O . GLU A 1 202 ? -10.734 -18.188 13.32 1 78.62 202 GLU A O 1
ATOM 1596 N N . ARG A 1 203 ? -11.094 -19.125 15.328 1 77.19 203 ARG A N 1
ATOM 1597 C CA . ARG A 1 203 ? -10.18 -18.203 15.977 1 77.19 203 ARG A CA 1
ATOM 1598 C C . ARG A 1 203 ? -8.742 -18.438 15.531 1 77.19 203 ARG A C 1
ATOM 1600 O O . ARG A 1 203 ? -7.984 -17.5 15.32 1 77.19 203 ARG A O 1
ATOM 1607 N N . MET A 1 204 ? -8.422 -19.688 15.43 1 77.5 204 MET A N 1
ATOM 1608 C CA . MET A 1 204 ? -7.074 -20.031 14.977 1 77.5 204 MET A CA 1
ATOM 1609 C C . MET A 1 204 ? -6.84 -19.562 13.547 1 77.5 204 MET A C 1
ATOM 1611 O O . MET A 1 204 ? -5.766 -19.031 13.234 1 77.5 204 MET A O 1
ATOM 1615 N N . VAL A 1 205 ? -7.797 -19.75 12.766 1 79.62 205 VAL A N 1
ATOM 1616 C CA . VAL A 1 205 ? -7.684 -19.328 11.375 1 79.62 205 VAL A CA 1
ATOM 1617 C C . VAL A 1 205 ? -7.504 -17.812 11.305 1 79.62 205 VAL A C 1
ATOM 1619 O O . VAL A 1 205 ? -6.715 -17.312 10.5 1 79.62 205 VAL A O 1
ATOM 1622 N N . TRP A 1 206 ? -8.156 -17.156 12.086 1 79.12 206 TRP A N 1
ATOM 1623 C CA . TRP A 1 206 ? -8.031 -15.711 12.133 1 79.12 206 TRP A CA 1
ATOM 1624 C C . TRP A 1 206 ? -6.621 -15.297 12.547 1 79.12 206 TRP A C 1
ATOM 1626 O O . TRP A 1 206 ? -6.027 -14.406 11.938 1 79.12 206 TRP A O 1
ATOM 1636 N N . TRP A 1 207 ? -6.074 -15.961 13.516 1 78.12 207 TRP A N 1
ATOM 1637 C CA . TRP A 1 207 ? -4.73 -15.648 13.992 1 78.12 207 TRP A CA 1
ATOM 1638 C C . TRP A 1 207 ? -3.689 -15.984 12.93 1 78.12 207 TRP A C 1
ATOM 1640 O O . TRP A 1 207 ? -2.703 -15.258 12.766 1 78.12 207 TRP A O 1
ATOM 1650 N N . LEU A 1 208 ? -3.932 -17 12.336 1 82.25 208 LEU A N 1
ATOM 1651 C CA . LEU A 1 208 ? -3.006 -17.391 11.273 1 82.25 208 LEU A CA 1
ATOM 1652 C C . LEU A 1 208 ? -3.078 -16.406 10.109 1 82.25 208 LEU A C 1
ATOM 1654 O O . LEU A 1 208 ? -2.055 -16.078 9.508 1 82.25 208 LEU A O 1
ATOM 1658 N N . ALA A 1 209 ? -4.25 -16.031 9.805 1 81.75 209 ALA A N 1
ATOM 1659 C CA . ALA A 1 209 ? -4.418 -15.023 8.75 1 81.75 209 ALA A CA 1
ATOM 1660 C C . ALA A 1 209 ? -3.695 -13.727 9.109 1 81.75 209 ALA A C 1
ATOM 1662 O O . ALA A 1 209 ? -3.057 -13.109 8.258 1 81.75 209 ALA A O 1
ATOM 1663 N N . LEU A 1 210 ? -3.727 -13.383 10.312 1 78.5 210 LEU A N 1
ATOM 1664 C CA . LEU A 1 210 ? -3.037 -12.188 10.797 1 78.5 210 LEU A CA 1
ATOM 1665 C C . LEU A 1 210 ? -1.525 -12.359 10.688 1 78.5 210 LEU A C 1
ATOM 1667 O O . LEU A 1 210 ? -0.823 -11.438 10.258 1 78.5 210 LEU A O 1
ATOM 1671 N N . ALA A 1 211 ? -1.117 -13.469 11.086 1 78.5 211 ALA A N 1
ATOM 1672 C CA . ALA A 1 211 ? 0.312 -13.758 10.984 1 78.5 211 ALA A CA 1
ATOM 1673 C C . ALA A 1 211 ? 0.781 -13.695 9.539 1 78.5 211 ALA A C 1
ATOM 1675 O O . ALA A 1 211 ? 1.865 -13.18 9.25 1 78.5 211 ALA A O 1
ATOM 1676 N N . ILE A 1 212 ? -0.032 -14.172 8.727 1 80.38 212 ILE A N 1
ATOM 1677 C CA . ILE A 1 212 ? 0.304 -14.234 7.305 1 80.38 212 ILE A CA 1
ATOM 1678 C C . ILE A 1 212 ? 0.385 -12.828 6.73 1 80.38 212 ILE A C 1
ATOM 1680 O O . ILE A 1 212 ? 1.323 -12.5 6 1 80.38 212 ILE A O 1
ATOM 1684 N N . ILE A 1 213 ? -0.483 -12.016 7.062 1 76.31 213 ILE A N 1
ATOM 1685 C CA . ILE A 1 213 ? -0.533 -10.68 6.477 1 76.31 213 ILE A CA 1
ATOM 1686 C C . ILE A 1 213 ? 0.667 -9.867 6.949 1 76.31 213 ILE A C 1
ATOM 1688 O O . ILE A 1 213 ? 1.166 -9 6.223 1 76.31 213 ILE A O 1
ATOM 1692 N N . ILE A 1 214 ? 1.155 -10.172 8.109 1 74.38 214 ILE A N 1
ATOM 1693 C CA . ILE A 1 214 ? 2.309 -9.453 8.648 1 74.38 214 ILE A CA 1
ATOM 1694 C C . ILE A 1 214 ? 3.596 -10.07 8.102 1 74.38 214 ILE A C 1
ATOM 1696 O O . ILE A 1 214 ? 4.469 -9.359 7.602 1 74.38 214 ILE A O 1
ATOM 1700 N N . MET A 1 215 ? 3.684 -11.305 8.031 1 76.94 215 MET A N 1
ATOM 1701 C CA . MET A 1 215 ? 4.922 -12.008 7.703 1 76.94 215 MET A CA 1
ATOM 1702 C C . MET A 1 215 ? 5.16 -12.023 6.195 1 76.94 215 MET A C 1
ATOM 1704 O O . MET A 1 215 ? 6.289 -11.844 5.738 1 76.94 215 MET A O 1
ATOM 1708 N N . ALA A 1 216 ? 4.07 -12.188 5.508 1 73.25 216 ALA A N 1
ATOM 1709 C CA . ALA A 1 216 ? 4.242 -12.414 4.074 1 73.25 216 ALA A CA 1
ATOM 1710 C C . ALA A 1 216 ? 4.699 -11.133 3.373 1 73.25 216 ALA A C 1
ATOM 1712 O O . ALA A 1 216 ? 5.738 -11.117 2.713 1 73.25 216 ALA A O 1
ATOM 1713 N N . PRO A 1 217 ? 4.035 -10.07 3.566 1 68.56 217 PRO A N 1
ATOM 1714 C CA . PRO A 1 217 ? 4.465 -8.867 2.85 1 68.56 217 PRO A CA 1
ATOM 1715 C C . PRO A 1 217 ? 5.727 -8.242 3.443 1 68.56 217 PRO A C 1
ATOM 1717 O O . PRO A 1 217 ? 6.586 -7.754 2.703 1 68.56 217 PRO A O 1
ATOM 1720 N N . LEU A 1 218 ? 5.855 -8.414 4.738 1 68.56 218 LEU A N 1
ATOM 1721 C CA . LEU A 1 218 ? 6.895 -7.605 5.371 1 68.56 218 LEU A CA 1
ATOM 1722 C C . LEU A 1 218 ? 8.195 -8.391 5.488 1 68.56 218 LEU A C 1
ATOM 1724 O O . LEU A 1 218 ? 9.273 -7.859 5.211 1 68.56 218 LEU A O 1
ATOM 1728 N N . LEU A 1 219 ? 8.055 -9.641 5.742 1 69.38 219 LEU A N 1
ATOM 1729 C CA . LEU A 1 219 ? 9.297 -10.312 6.094 1 69.38 219 LEU A CA 1
ATOM 1730 C C . LEU A 1 219 ? 9.734 -11.258 4.98 1 69.38 219 LEU A C 1
ATOM 1732 O O . LEU A 1 219 ? 10.93 -11.359 4.68 1 69.38 219 LEU A O 1
ATOM 1736 N N . LEU A 1 220 ? 8.711 -11.742 4.277 1 77.25 220 LEU A N 1
ATOM 1737 C CA . LEU A 1 220 ? 9.141 -12.773 3.342 1 77.25 220 LEU A CA 1
ATOM 1738 C C . LEU A 1 220 ? 9.258 -12.211 1.93 1 77.25 220 LEU A C 1
ATOM 1740 O O . LEU A 1 220 ? 10.367 -11.906 1.472 1 77.25 220 LEU A O 1
ATOM 1744 N N . HIS A 1 221 ? 8.156 -11.906 1.354 1 78.62 221 HIS A N 1
ATOM 1745 C CA . HIS A 1 221 ? 8.211 -11.461 -0.034 1 78.62 221 HIS A CA 1
ATOM 1746 C C . HIS A 1 221 ? 8.695 -10.023 -0.13 1 78.62 221 HIS A C 1
ATOM 1748 O O . HIS A 1 221 ? 9.289 -9.625 -1.136 1 78.62 221 HIS A O 1
ATOM 1754 N N . GLY A 1 222 ? 8.523 -9.312 0.909 1 81.31 222 GLY A N 1
ATOM 1755 C CA . GLY A 1 222 ? 9.023 -7.941 0.938 1 81.31 222 GLY A CA 1
ATOM 1756 C C . GLY A 1 222 ? 10.32 -7.797 1.702 1 81.31 222 GLY A C 1
ATOM 1757 O O . GLY A 1 222 ? 10.797 -6.684 1.931 1 81.31 222 GLY A O 1
ATOM 1758 N N . GLY A 1 223 ? 10.938 -8.922 2.043 1 83.94 223 GLY A N 1
ATOM 1759 C CA . GLY A 1 223 ? 12.148 -8.883 2.854 1 83.94 223 GLY A CA 1
ATOM 1760 C C . GLY A 1 223 ? 13.203 -9.867 2.393 1 83.94 223 GLY A C 1
ATOM 1761 O O . GLY A 1 223 ? 14.008 -9.555 1.513 1 83.94 223 GLY A O 1
ATOM 1762 N N . VAL A 1 224 ? 12.992 -11.102 2.754 1 76.88 224 VAL A N 1
ATOM 1763 C CA . VAL A 1 224 ? 14.047 -12.102 2.598 1 76.88 224 VAL A CA 1
ATOM 1764 C C . VAL A 1 224 ? 14.32 -12.336 1.114 1 76.88 224 VAL A C 1
ATOM 1766 O O . VAL A 1 224 ? 15.477 -12.359 0.687 1 76.88 224 VAL A O 1
ATOM 1769 N N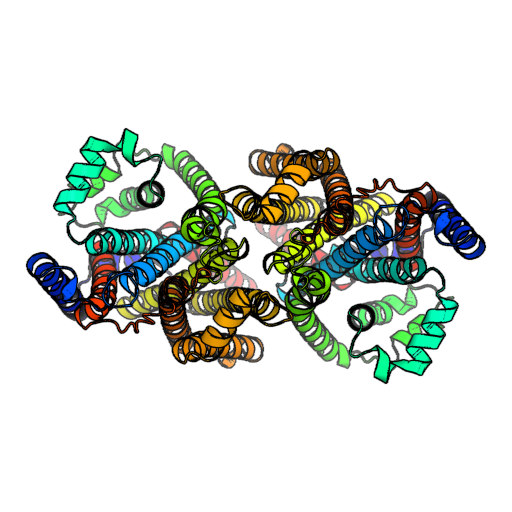 . ILE A 1 225 ? 13.359 -12.422 0.349 1 80.62 225 ILE A N 1
ATOM 1770 C CA . ILE A 1 225 ? 13.539 -12.758 -1.058 1 80.62 225 ILE A CA 1
ATOM 1771 C C . ILE A 1 225 ? 14.195 -11.586 -1.79 1 80.62 225 ILE A C 1
ATOM 1773 O O . ILE A 1 225 ? 15.234 -11.75 -2.432 1 80.62 225 ILE A O 1
ATOM 1777 N N . PRO A 1 226 ? 13.656 -10.445 -1.658 1 87.44 226 PRO A N 1
ATOM 1778 C CA . PRO A 1 226 ? 14.312 -9.336 -2.35 1 87.44 226 PRO A CA 1
ATOM 1779 C C . PRO A 1 226 ? 15.664 -8.977 -1.731 1 87.44 226 PRO A C 1
ATOM 1781 O O . PRO A 1 226 ? 16.547 -8.445 -2.422 1 87.44 226 PRO A O 1
ATOM 1784 N N . TRP A 1 227 ? 15.914 -9.305 -0.502 1 85.31 227 TRP A N 1
ATOM 1785 C CA . TRP A 1 227 ? 17.172 -8.977 0.147 1 85.31 227 TRP A CA 1
ATOM 1786 C C . TRP A 1 227 ? 18.328 -9.781 -0.455 1 85.31 227 TRP A C 1
ATOM 1788 O O . TRP A 1 227 ? 19.484 -9.375 -0.367 1 85.31 227 TRP A O 1
ATOM 1798 N N . LEU A 1 228 ? 18 -10.852 -1.109 1 81.12 228 LEU A N 1
ATOM 1799 C CA . LEU A 1 228 ? 19.016 -11.633 -1.811 1 81.12 228 LEU A CA 1
ATOM 1800 C C . LEU A 1 228 ? 19.656 -10.812 -2.924 1 81.12 228 LEU A C 1
ATOM 1802 O O . LEU A 1 228 ? 20.797 -11.062 -3.309 1 81.12 228 LEU A O 1
ATOM 1806 N N . PHE A 1 229 ? 18.922 -9.906 -3.33 1 85.56 229 PHE A N 1
ATOM 1807 C CA . PHE A 1 229 ? 19.391 -9.062 -4.418 1 85.56 229 PHE A CA 1
ATOM 1808 C C . PHE A 1 229 ? 19.734 -7.664 -3.91 1 85.56 229 PHE A C 1
ATOM 1810 O O . PHE A 1 229 ? 20.812 -7.145 -4.172 1 85.56 229 PHE A O 1
ATOM 1817 N N . ALA A 1 230 ? 18.969 -7.164 -3.074 1 87.06 230 ALA A N 1
ATOM 1818 C CA . ALA A 1 230 ? 19.016 -5.773 -2.631 1 87.06 230 ALA A CA 1
ATOM 1819 C C . ALA A 1 230 ? 20.266 -5.496 -1.816 1 87.06 230 ALA A C 1
ATOM 1821 O O . ALA A 1 230 ? 20.641 -4.34 -1.601 1 87.06 230 ALA A O 1
ATOM 1822 N N . LEU A 1 231 ? 21.016 -6.539 -1.433 1 83.38 231 LEU A N 1
ATOM 1823 C CA . LEU A 1 231 ? 22.125 -6.344 -0.521 1 83.38 231 LEU A CA 1
ATOM 1824 C C . LEU A 1 231 ? 23.469 -6.535 -1.242 1 83.38 231 LEU A C 1
ATOM 1826 O O . LEU A 1 231 ? 24.516 -6.664 -0.602 1 83.38 231 LEU A O 1
ATOM 1830 N N . ILE A 1 232 ? 23.406 -6.543 -2.551 1 82.5 232 ILE A N 1
ATOM 1831 C CA . ILE A 1 232 ? 24.625 -6.715 -3.336 1 82.5 232 ILE A CA 1
ATOM 1832 C C . ILE A 1 232 ? 24.969 -5.402 -4.035 1 82.5 232 ILE A C 1
ATOM 1834 O O . ILE A 1 232 ? 24.547 -5.164 -5.168 1 82.5 232 ILE A O 1
ATOM 1838 N N . PRO A 1 233 ? 25.828 -4.613 -3.424 1 82.19 233 PRO A N 1
ATOM 1839 C CA . PRO A 1 233 ? 26.109 -3.283 -3.967 1 82.19 233 PRO A CA 1
ATOM 1840 C C . PRO A 1 233 ? 26.891 -3.338 -5.277 1 82.19 233 PRO A C 1
ATOM 1842 O O . PRO A 1 233 ? 26.891 -2.373 -6.047 1 82.19 233 PRO A O 1
ATOM 1845 N N . THR A 1 234 ? 27.5 -4.453 -5.52 1 80.38 234 THR A N 1
ATOM 1846 C CA . THR A 1 234 ? 28.297 -4.582 -6.734 1 80.38 234 THR A CA 1
ATOM 1847 C C . THR A 1 234 ? 27.406 -4.781 -7.953 1 80.38 234 THR A C 1
ATOM 1849 O O . THR A 1 234 ? 27.859 -4.672 -9.094 1 80.38 234 THR A O 1
ATOM 1852 N N . MET A 1 235 ? 26.156 -5.012 -7.715 1 85.31 235 MET A N 1
ATOM 1853 C CA . MET A 1 235 ? 25.141 -5.09 -8.766 1 85.31 235 MET A CA 1
ATOM 1854 C C . MET A 1 235 ? 24.156 -3.934 -8.664 1 85.31 235 MET A C 1
ATOM 1856 O O . MET A 1 235 ? 23.078 -4.078 -8.078 1 85.31 235 MET A O 1
ATOM 1860 N N . PRO A 1 236 ? 24.453 -2.885 -9.32 1 84.12 236 PRO A N 1
ATOM 1861 C CA . PRO A 1 236 ? 23.688 -1.655 -9.125 1 84.12 236 PRO A CA 1
ATOM 1862 C C . PRO A 1 236 ? 22.219 -1.812 -9.516 1 84.12 236 PRO A C 1
ATOM 1864 O O . PRO A 1 236 ? 21.344 -1.147 -8.945 1 84.12 236 PRO A O 1
ATOM 1867 N N . GLY A 1 237 ? 21.969 -2.658 -10.414 1 84.5 237 GLY A N 1
ATOM 1868 C CA . GLY A 1 237 ? 20.578 -2.889 -10.82 1 84.5 237 GLY A CA 1
ATOM 1869 C C . GLY A 1 237 ? 19.766 -3.578 -9.75 1 84.5 237 GLY A C 1
ATOM 1870 O O . GLY A 1 237 ? 18.531 -3.48 -9.75 1 84.5 237 GLY A O 1
ATOM 1871 N N . TRP A 1 238 ? 20.375 -4.305 -8.867 1 87.69 238 TRP A N 1
ATOM 1872 C CA . TRP A 1 238 ? 19.703 -5.059 -7.812 1 87.69 238 TRP A CA 1
ATOM 1873 C C . TRP A 1 238 ? 19.672 -4.262 -6.512 1 87.69 238 TRP A C 1
ATOM 1875 O O . TRP A 1 238 ? 18.688 -4.305 -5.773 1 87.69 238 TRP A O 1
ATOM 1885 N N . PHE A 1 239 ? 20.688 -3.502 -6.34 1 86.06 239 PHE A N 1
ATOM 1886 C CA . PHE A 1 239 ? 20.953 -2.902 -5.035 1 86.06 239 PHE A CA 1
ATOM 1887 C C . PHE A 1 239 ? 19.922 -1.814 -4.73 1 86.06 239 PHE A C 1
ATOM 1889 O O . PHE A 1 239 ? 19.656 -0.95 -5.57 1 86.06 239 PHE A O 1
ATOM 1896 N N . GLY A 1 240 ? 19.391 -1.934 -3.477 1 89.44 240 GLY A N 1
ATOM 1897 C CA . GLY A 1 240 ? 18.547 -0.832 -3.061 1 89.44 240 GLY A CA 1
ATOM 1898 C C . GLY A 1 240 ? 17.359 -1.278 -2.232 1 89.44 240 GLY A C 1
ATOM 1899 O O . GLY A 1 240 ? 16.812 -2.363 -2.449 1 89.44 240 GLY A O 1
ATOM 1900 N N . ALA A 1 241 ? 16.922 -0.358 -1.439 1 90.12 241 ALA A N 1
ATOM 1901 C CA . ALA A 1 241 ? 15.859 -0.639 -0.488 1 90.12 241 ALA A CA 1
ATOM 1902 C C . ALA A 1 241 ? 14.508 -0.714 -1.19 1 90.12 241 ALA A C 1
ATOM 1904 O O . ALA A 1 241 ? 13.523 -1.195 -0.616 1 90.12 241 ALA A O 1
ATOM 1905 N N . ILE A 1 242 ? 14.438 -0.334 -2.426 1 92.62 242 ILE A N 1
ATOM 1906 C CA . ILE A 1 242 ? 13.18 -0.254 -3.166 1 92.62 242 ILE A CA 1
ATOM 1907 C C . ILE A 1 242 ? 12.742 -1.653 -3.59 1 92.62 242 ILE A C 1
ATOM 1909 O O . ILE A 1 242 ? 11.594 -1.855 -3.992 1 92.62 242 ILE A O 1
ATOM 1913 N N . GLN A 1 243 ? 13.656 -2.629 -3.523 1 91.69 243 GLN A N 1
ATOM 1914 C CA . GLN A 1 243 ? 13.375 -3.951 -4.07 1 91.69 243 GLN A CA 1
ATOM 1915 C C . GLN A 1 243 ? 12.266 -4.645 -3.287 1 91.69 243 GLN A C 1
ATOM 1917 O O . GLN A 1 243 ? 11.422 -5.332 -3.869 1 91.69 243 GLN A O 1
ATOM 1922 N N . GLY A 1 244 ? 12.242 -4.477 -2.014 1 91.12 244 GLY A N 1
ATOM 1923 C CA . GLY A 1 244 ? 11.172 -5.062 -1.218 1 91.12 244 GLY A CA 1
ATOM 1924 C C . GLY A 1 244 ? 9.789 -4.691 -1.712 1 91.12 244 GLY A C 1
ATOM 1925 O O . GLY A 1 244 ? 9.023 -5.559 -2.133 1 91.12 244 GLY A O 1
ATOM 1926 N N . PRO A 1 245 ? 9.531 -3.391 -1.722 1 92.62 245 PRO A N 1
ATOM 1927 C CA . PRO A 1 245 ? 8.227 -2.953 -2.217 1 92.62 245 PRO A CA 1
ATOM 1928 C C . PRO A 1 245 ? 7.977 -3.363 -3.666 1 92.62 245 PRO A C 1
ATOM 1930 O O . PRO A 1 245 ? 6.844 -3.697 -4.031 1 92.62 245 PRO A O 1
ATOM 1933 N N . GLN A 1 246 ? 8.945 -3.352 -4.461 1 93.56 246 GLN A N 1
ATOM 1934 C CA . GLN A 1 246 ? 8.789 -3.729 -5.859 1 93.56 246 GLN A CA 1
ATOM 1935 C C . GLN A 1 246 ? 8.391 -5.195 -5.992 1 93.56 246 GLN A C 1
ATOM 1937 O O . GLN A 1 246 ? 7.477 -5.527 -6.758 1 93.56 246 GLN A O 1
ATOM 1942 N N . PHE A 1 247 ? 9.031 -6.039 -5.262 1 93.94 247 PHE A N 1
ATOM 1943 C CA . PHE A 1 247 ? 8.719 -7.465 -5.309 1 93.94 247 PHE A CA 1
ATOM 1944 C C . PHE A 1 247 ? 7.305 -7.727 -4.793 1 93.94 247 PHE A C 1
ATOM 1946 O O . PHE A 1 247 ? 6.598 -8.594 -5.316 1 93.94 247 PHE A O 1
ATOM 1953 N N . LEU A 1 248 ? 6.992 -6.965 -3.85 1 92.69 248 LEU A N 1
ATOM 1954 C CA . LEU A 1 248 ? 5.664 -7.152 -3.271 1 92.69 248 LEU A CA 1
ATOM 1955 C C . LEU A 1 248 ? 4.578 -6.801 -4.281 1 92.69 248 LEU A C 1
ATOM 1957 O O . LEU A 1 248 ? 3.578 -7.516 -4.395 1 92.69 248 LEU A O 1
ATOM 1961 N N . THR A 1 249 ? 4.723 -5.727 -4.984 1 92.88 249 THR A N 1
ATOM 1962 C CA . THR A 1 249 ? 3.695 -5.312 -5.934 1 92.88 249 THR A CA 1
ATOM 1963 C C . THR A 1 249 ? 3.594 -6.309 -7.086 1 92.88 249 THR A C 1
ATOM 1965 O O . THR A 1 249 ? 2.498 -6.598 -7.57 1 92.88 249 THR A O 1
ATOM 1968 N N . ILE A 1 250 ? 4.652 -6.84 -7.52 1 94.06 250 ILE A N 1
ATOM 1969 C CA . ILE A 1 250 ? 4.637 -7.828 -8.594 1 94.06 250 ILE A CA 1
ATOM 1970 C C . ILE A 1 250 ? 3.955 -9.109 -8.102 1 94.06 250 ILE A C 1
ATOM 1972 O O . ILE A 1 250 ? 3.219 -9.75 -8.852 1 94.06 250 ILE A O 1
ATOM 1976 N N . ALA A 1 251 ? 4.227 -9.43 -6.844 1 94.44 251 ALA A N 1
ATOM 1977 C CA . ALA A 1 251 ? 3.596 -10.609 -6.25 1 94.44 251 ALA A CA 1
ATOM 1978 C C . ALA A 1 251 ? 2.076 -10.469 -6.238 1 94.44 251 ALA A C 1
ATOM 1980 O O . ALA A 1 251 ? 1.358 -11.383 -6.645 1 94.44 251 ALA A O 1
ATOM 1981 N N . LEU A 1 252 ? 1.648 -9.336 -5.852 1 94.88 252 LEU A N 1
ATOM 1982 C CA . LEU A 1 252 ? 0.213 -9.125 -5.699 1 94.88 252 LEU A CA 1
ATOM 1983 C C . LEU A 1 252 ? -0.473 -9.039 -7.059 1 94.88 252 LEU A C 1
ATOM 1985 O O . LEU A 1 252 ? -1.553 -9.609 -7.25 1 94.88 252 LEU A O 1
ATOM 1989 N N . THR A 1 253 ? 0.131 -8.383 -8 1 97.12 253 THR A N 1
ATOM 1990 C CA . THR A 1 253 ? -0.445 -8.297 -9.336 1 97.12 253 THR A CA 1
ATOM 1991 C C . THR A 1 253 ? -0.516 -9.68 -9.984 1 97.12 253 THR A C 1
ATOM 1993 O O . THR A 1 253 ? -1.517 -10.023 -10.617 1 97.12 253 THR A O 1
ATOM 1996 N N . SER A 1 254 ? 0.499 -10.438 -9.781 1 97.81 254 SER A N 1
ATOM 1997 C CA . SER A 1 254 ? 0.541 -11.766 -10.375 1 97.81 254 SER A CA 1
ATOM 1998 C C . SER A 1 254 ? -0.473 -12.703 -9.727 1 97.81 254 SER A C 1
ATOM 2000 O O . SER A 1 254 ? -1.142 -13.477 -10.414 1 97.81 254 SER A O 1
ATOM 2002 N N . ALA A 1 255 ? -0.555 -12.594 -8.461 1 97.31 255 ALA A N 1
ATOM 2003 C CA . ALA A 1 255 ? -1.486 -13.453 -7.742 1 97.31 255 ALA A CA 1
ATOM 2004 C C . ALA A 1 255 ? -2.93 -13.148 -8.125 1 97.31 255 ALA A C 1
ATOM 2006 O O . ALA A 1 255 ? -3.73 -14.062 -8.344 1 97.31 255 ALA A O 1
ATOM 2007 N N . ILE A 1 256 ? -3.262 -11.898 -8.172 1 98 256 ILE A N 1
ATOM 2008 C CA . ILE A 1 256 ? -4.617 -11.508 -8.547 1 98 256 ILE A CA 1
ATOM 2009 C C . ILE A 1 256 ? -4.918 -11.992 -9.961 1 98 256 ILE A C 1
ATOM 2011 O O . ILE A 1 256 ? -6.02 -12.477 -10.242 1 98 256 ILE A O 1
ATOM 2015 N N . SER A 1 257 ? -3.969 -11.836 -10.805 1 98.69 257 SER A N 1
ATOM 2016 C CA . SER A 1 257 ? -4.109 -12.336 -12.164 1 98.69 257 SER A CA 1
ATOM 2017 C C . SER A 1 257 ? -4.375 -13.836 -12.188 1 98.69 257 SER A C 1
ATOM 2019 O O . SER A 1 257 ? -5.246 -14.312 -12.914 1 98.69 257 SER A O 1
ATOM 2021 N N . GLY A 1 258 ? -3.611 -14.562 -11.406 1 98.44 258 GLY A N 1
ATOM 2022 C CA . GLY A 1 258 ? -3.824 -16 -11.312 1 98.44 258 GLY A CA 1
ATOM 2023 C C . GLY A 1 258 ? -5.207 -16.359 -10.797 1 98.44 258 GLY A C 1
ATOM 2024 O O . GLY A 1 258 ? -5.848 -17.281 -11.328 1 98.44 258 GLY A O 1
ATOM 2025 N N . VAL A 1 259 ? -5.688 -15.664 -9.852 1 98.25 259 VAL A N 1
ATOM 2026 C CA . VAL A 1 259 ? -6.996 -15.945 -9.266 1 98.25 259 VAL A CA 1
ATOM 2027 C C . VAL A 1 259 ? -8.094 -15.641 -10.289 1 98.25 259 VAL A C 1
ATOM 2029 O O . VAL A 1 259 ? -9.102 -16.344 -10.352 1 98.25 259 VAL A O 1
ATOM 2032 N N . ILE A 1 260 ? -7.918 -14.578 -11.055 1 98.5 260 ILE A N 1
ATOM 2033 C CA . ILE A 1 260 ? -8.875 -14.25 -12.102 1 98.5 260 ILE A CA 1
ATOM 2034 C C . ILE A 1 260 ? -8.969 -15.406 -13.094 1 98.5 260 ILE A C 1
ATOM 2036 O O . ILE A 1 260 ? -10.062 -15.852 -13.445 1 98.5 260 ILE A O 1
ATOM 2040 N N . LEU A 1 261 ? -7.828 -15.93 -13.492 1 98.44 261 LEU A N 1
ATOM 2041 C CA . LEU A 1 261 ? -7.797 -17.016 -14.469 1 98.44 261 LEU A CA 1
ATOM 2042 C C . LEU A 1 261 ? -8.422 -18.281 -13.898 1 98.44 261 LEU A C 1
ATOM 2044 O O . LEU A 1 261 ? -9.211 -18.938 -14.562 1 98.44 261 LEU A O 1
ATOM 2048 N N . LEU A 1 262 ? -8.125 -18.578 -12.68 1 97.94 262 LEU A N 1
ATOM 2049 C CA . LEU A 1 262 ? -8.664 -19.781 -12.039 1 97.94 262 LEU A CA 1
ATOM 2050 C C . LEU A 1 262 ? -10.172 -19.641 -11.828 1 97.94 262 LEU A C 1
ATOM 2052 O O . LEU A 1 262 ? -10.914 -20.609 -12.047 1 97.94 262 LEU A O 1
ATOM 2056 N N . SER A 1 263 ? -10.562 -18.469 -11.352 1 97.88 263 SER A N 1
ATOM 2057 C CA . SER A 1 263 ? -11.992 -18.219 -11.156 1 97.88 263 SER A CA 1
ATOM 2058 C C . SER A 1 263 ? -12.766 -18.391 -12.453 1 97.88 263 SER A C 1
ATOM 2060 O O . SER A 1 263 ? -13.844 -19 -12.469 1 97.88 263 SER A O 1
ATOM 2062 N N . TYR A 1 264 ? -12.219 -17.891 -13.508 1 98.06 264 TYR A N 1
ATOM 2063 C CA . TYR A 1 264 ? -12.867 -18.031 -14.812 1 98.06 264 TYR A CA 1
ATOM 2064 C C . TYR A 1 264 ? -12.93 -19.484 -15.25 1 98.06 264 TYR A C 1
ATOM 2066 O O . TYR A 1 264 ? -13.961 -19.953 -15.742 1 98.06 264 TYR A O 1
ATOM 2074 N N . ALA A 1 265 ? -11.852 -20.203 -15.109 1 96.31 265 ALA A N 1
ATOM 2075 C CA . ALA A 1 265 ? -11.773 -21.609 -15.516 1 96.31 265 ALA A CA 1
ATOM 2076 C C . ALA A 1 265 ? -12.797 -22.453 -14.766 1 96.31 265 ALA A C 1
ATOM 2078 O O . ALA A 1 265 ? -13.516 -23.25 -15.375 1 96.31 265 ALA A O 1
ATOM 2079 N N . PHE A 1 266 ? -12.914 -22.281 -13.469 1 95.69 266 PHE A N 1
ATOM 2080 C CA . PHE A 1 266 ? -13.844 -23.062 -12.672 1 95.69 266 PHE A CA 1
ATOM 2081 C C . PHE A 1 266 ? -15.281 -22.672 -12.969 1 95.69 266 PHE A C 1
ATOM 2083 O O . PHE A 1 266 ? -16.172 -23.531 -13.023 1 95.69 266 PHE A O 1
ATOM 2090 N N . ARG A 1 267 ? -15.461 -21.359 -13.078 1 95.06 267 ARG A N 1
ATOM 2091 C CA . ARG A 1 267 ? -16.797 -20.922 -13.445 1 95.06 267 ARG A CA 1
ATOM 2092 C C . ARG A 1 267 ? -17.234 -21.531 -14.766 1 95.06 267 ARG A C 1
ATOM 2094 O O . ARG A 1 267 ? -18.375 -22.016 -14.891 1 95.06 267 ARG A O 1
ATOM 2101 N N . TRP A 1 268 ? -16.375 -21.469 -15.727 1 93.38 268 TRP A N 1
ATOM 2102 C CA . TRP A 1 268 ? -16.672 -22 -17.047 1 93.38 268 TRP A CA 1
ATOM 2103 C C . TRP A 1 268 ? -16.875 -23.5 -17.016 1 93.38 268 TRP A C 1
ATOM 2105 O O . TRP A 1 268 ? -17.812 -24.031 -17.625 1 93.38 268 TRP A O 1
ATOM 2115 N N . ALA A 1 269 ? -16.156 -24.234 -16.297 1 92.69 269 ALA A N 1
ATOM 2116 C CA . ALA A 1 269 ? -16.156 -25.703 -16.266 1 92.69 269 ALA A CA 1
ATOM 2117 C C . ALA A 1 269 ? -17.375 -26.234 -15.516 1 92.69 269 ALA A C 1
ATOM 2119 O O . ALA A 1 269 ? -17.906 -27.297 -15.852 1 92.69 269 ALA A O 1
ATOM 2120 N N . TYR A 1 270 ? -17.875 -25.484 -14.539 1 93.19 270 TYR A N 1
ATOM 2121 C CA . TYR A 1 270 ? -18.891 -26.078 -13.672 1 93.19 270 TYR A CA 1
ATOM 2122 C C . TYR A 1 270 ? -20.125 -25.172 -13.586 1 93.19 270 TYR A C 1
ATOM 2124 O O . TYR A 1 270 ? -20.938 -25.328 -12.672 1 93.19 270 TYR A O 1
ATOM 2132 N N . ASN A 1 271 ? -20.219 -24.188 -14.375 1 91.38 271 ASN A N 1
ATOM 2133 C CA . ASN A 1 271 ? -21.359 -23.297 -14.461 1 91.38 271 ASN A CA 1
ATOM 2134 C C . ASN A 1 271 ? -21.625 -22.609 -13.125 1 91.38 271 ASN A C 1
ATOM 2136 O O . ASN A 1 271 ? -22.75 -22.672 -12.594 1 91.38 271 ASN A O 1
ATOM 2140 N N . TRP A 1 272 ? -20.594 -22.031 -12.609 1 94.19 272 TRP A N 1
ATOM 2141 C CA . TRP A 1 272 ? -20.656 -21.422 -11.289 1 94.19 272 TRP A CA 1
ATOM 2142 C C . TRP A 1 272 ? -20.938 -19.922 -11.398 1 94.19 272 TRP A C 1
ATOM 2144 O O . TRP A 1 272 ? -20.391 -19.125 -10.641 1 94.19 272 TRP A O 1
ATOM 2154 N N . ASP A 1 273 ? -21.75 -19.469 -12.281 1 92.88 273 ASP A N 1
ATOM 2155 C CA . ASP A 1 273 ? -22.094 -18.047 -12.445 1 92.88 273 ASP A CA 1
ATOM 2156 C C . ASP A 1 273 ? -22.766 -17.5 -11.195 1 92.88 273 ASP A C 1
ATOM 2158 O O . ASP A 1 273 ? -22.641 -16.312 -10.883 1 92.88 273 ASP A O 1
ATOM 2162 N N . HIS A 1 274 ? -23.438 -18.375 -10.461 1 91.56 274 HIS A N 1
ATOM 2163 C CA . HIS A 1 274 ? -24.172 -17.969 -9.273 1 91.56 274 HIS A CA 1
ATOM 2164 C C . HIS A 1 274 ? -23.266 -17.969 -8.039 1 91.56 274 HIS A C 1
ATOM 2166 O O . HIS A 1 274 ? -23.625 -17.406 -7 1 91.56 274 HIS A O 1
ATOM 2172 N N . ILE A 1 275 ? -22.109 -18.578 -8.195 1 93.25 275 ILE A N 1
ATOM 2173 C CA . ILE A 1 275 ? -21.172 -18.625 -7.09 1 93.25 275 ILE A CA 1
ATOM 2174 C C . ILE A 1 275 ? -20.078 -17.578 -7.293 1 93.25 275 ILE A C 1
ATOM 2176 O O . ILE A 1 275 ? -19.812 -16.766 -6.398 1 93.25 275 ILE A O 1
ATOM 2180 N N . ILE A 1 276 ? -19.5 -17.641 -8.477 1 95.75 276 ILE A N 1
ATOM 2181 C CA . ILE A 1 276 ? -18.5 -16.656 -8.859 1 95.75 276 ILE A CA 1
ATOM 2182 C C . ILE A 1 276 ? -19.109 -15.664 -9.852 1 95.75 276 ILE A C 1
ATOM 2184 O O . ILE A 1 276 ? -19.031 -15.867 -11.062 1 95.75 276 ILE A O 1
ATOM 2188 N N . THR A 1 277 ? -19.578 -14.594 -9.297 1 94.12 277 THR A N 1
ATOM 2189 C CA . THR A 1 277 ? -20.375 -13.656 -10.07 1 94.12 277 THR A CA 1
ATOM 2190 C C . THR A 1 277 ? -19.469 -12.672 -10.82 1 94.12 277 THR A C 1
ATOM 2192 O O . THR A 1 277 ? -18.266 -12.625 -10.586 1 94.12 277 THR A O 1
ATOM 2195 N N . ASP A 1 278 ? -20.078 -11.898 -11.68 1 94.62 278 ASP A N 1
ATOM 2196 C CA . ASP A 1 278 ? -19.375 -10.883 -12.445 1 94.62 278 ASP A CA 1
ATOM 2197 C C . ASP A 1 278 ? -18.781 -9.812 -11.523 1 94.62 278 ASP A C 1
ATOM 2199 O O . ASP A 1 278 ? -17.734 -9.234 -11.82 1 94.62 278 ASP A O 1
ATOM 2203 N N . ASP A 1 279 ? -19.453 -9.633 -10.461 1 92 279 ASP A N 1
ATOM 2204 C CA . ASP A 1 279 ? -19 -8.625 -9.508 1 92 279 ASP A CA 1
ATOM 2205 C C . ASP A 1 279 ? -17.641 -9.008 -8.922 1 92 279 ASP A C 1
ATOM 2207 O O . ASP A 1 279 ? -16.828 -8.133 -8.609 1 92 279 ASP A O 1
ATOM 2211 N N . ILE A 1 280 ? -17.469 -10.266 -8.758 1 94.88 280 ILE A N 1
ATOM 2212 C CA . ILE A 1 280 ? -16.188 -10.734 -8.25 1 94.88 280 ILE A CA 1
ATOM 2213 C C . ILE A 1 280 ? -15.078 -10.422 -9.258 1 94.88 280 ILE A C 1
ATOM 2215 O O . ILE A 1 280 ? -14.016 -9.914 -8.883 1 94.88 280 ILE A O 1
ATOM 2219 N N . PHE A 1 281 ? -15.344 -10.617 -10.547 1 97 281 PHE A N 1
ATOM 2220 C CA . PHE A 1 281 ? -14.367 -10.328 -11.586 1 97 281 PHE A CA 1
ATOM 2221 C C . PHE A 1 281 ? -14.102 -8.828 -11.688 1 97 281 PHE A C 1
ATOM 2223 O O . PHE A 1 281 ? -12.953 -8.406 -11.852 1 97 281 PHE A O 1
ATOM 2230 N N . ARG A 1 282 ? -15.195 -8.125 -11.609 1 93.62 282 ARG A N 1
ATOM 2231 C CA . ARG A 1 282 ? -15.047 -6.672 -11.641 1 93.62 282 ARG A CA 1
ATOM 2232 C C . ARG A 1 282 ? -14.164 -6.184 -10.5 1 93.62 282 ARG A C 1
ATOM 2234 O O . ARG A 1 282 ? -13.273 -5.352 -10.703 1 93.62 282 ARG A O 1
ATOM 2241 N N . GLY A 1 283 ? -14.445 -6.68 -9.344 1 92.25 283 GLY A N 1
ATOM 2242 C CA . GLY A 1 283 ? -13.664 -6.309 -8.18 1 92.25 283 GLY A CA 1
ATOM 2243 C C . GLY A 1 283 ? -12.203 -6.727 -8.289 1 92.25 283 GLY A C 1
ATOM 2244 O O . GLY A 1 283 ? -11.305 -5.941 -7.984 1 92.25 283 GLY A O 1
ATOM 2245 N N . LEU A 1 284 ? -11.953 -7.879 -8.703 1 95.94 284 LEU A N 1
ATOM 2246 C CA . LEU A 1 284 ? -10.594 -8.383 -8.852 1 95.94 284 LEU A CA 1
ATOM 2247 C C . LEU A 1 284 ? -9.82 -7.562 -9.875 1 95.94 284 LEU A C 1
ATOM 2249 O O . LEU A 1 284 ? -8.633 -7.281 -9.68 1 95.94 284 LEU A O 1
ATOM 2253 N N . THR A 1 285 ? -10.5 -7.207 -10.914 1 96.38 285 THR A N 1
ATOM 2254 C CA . THR A 1 285 ? -9.852 -6.418 -11.953 1 96.38 285 THR A CA 1
ATOM 2255 C C . THR A 1 285 ? -9.477 -5.035 -11.43 1 96.38 285 THR A C 1
ATOM 2257 O O . THR A 1 285 ? -8.43 -4.492 -11.781 1 96.38 285 THR A O 1
ATOM 2260 N N . LEU A 1 286 ? -10.297 -4.477 -10.633 1 91.69 286 LEU A N 1
ATOM 2261 C CA . LEU A 1 286 ? -10 -3.186 -10.031 1 91.69 286 LEU A CA 1
ATOM 2262 C C . LEU A 1 286 ? -8.789 -3.289 -9.102 1 91.69 286 LEU A C 1
ATOM 2264 O O . LEU A 1 286 ? -7.926 -2.408 -9.102 1 91.69 286 LEU A O 1
ATOM 2268 N N . TRP A 1 287 ? -8.766 -4.324 -8.359 1 92.38 287 TRP A N 1
ATOM 2269 C CA . TRP A 1 287 ? -7.605 -4.543 -7.5 1 92.38 287 TRP A CA 1
ATOM 2270 C C . TRP A 1 287 ? -6.344 -4.75 -8.328 1 92.38 287 TRP A C 1
ATOM 2272 O O . TRP A 1 287 ? -5.262 -4.297 -7.945 1 92.38 287 TRP A O 1
ATOM 2282 N N . LEU A 1 288 ? -6.465 -5.449 -9.43 1 96.56 288 LEU A N 1
ATOM 2283 C CA . LEU A 1 288 ? -5.348 -5.613 -10.352 1 96.56 288 LEU A CA 1
ATOM 2284 C C . LEU A 1 288 ? -4.848 -4.262 -10.844 1 96.56 288 LEU A C 1
ATOM 2286 O O . LEU A 1 288 ? -3.637 -4.039 -10.93 1 96.56 288 LEU A O 1
ATOM 2290 N N . GLY A 1 289 ? -5.789 -3.404 -11.156 1 94.06 289 GLY A N 1
ATOM 2291 C CA . GLY A 1 289 ? -5.422 -2.062 -11.578 1 94.06 289 GLY A CA 1
ATOM 2292 C C . GLY A 1 289 ? -4.695 -1.276 -10.5 1 94.06 289 GLY A C 1
ATOM 2293 O O . GLY A 1 289 ? -3.697 -0.607 -10.781 1 94.06 289 GLY A O 1
ATOM 2294 N N . PHE A 1 290 ? -5.156 -1.383 -9.328 1 89.38 290 PHE A N 1
ATOM 2295 C CA . PHE A 1 290 ? -4.555 -0.666 -8.203 1 89.38 290 PHE A CA 1
ATOM 2296 C C . PHE A 1 290 ? -3.104 -1.088 -8.008 1 89.38 290 PHE A C 1
ATOM 2298 O O . PHE A 1 290 ? -2.215 -0.24 -7.898 1 89.38 290 PHE A O 1
ATOM 2305 N N . PHE A 1 291 ? -2.836 -2.355 -7.984 1 92.94 291 PHE A N 1
ATOM 2306 C CA . PHE A 1 291 ? -1.485 -2.84 -7.723 1 92.94 291 PHE A CA 1
ATOM 2307 C C . PHE A 1 291 ? -0.598 -2.66 -8.945 1 92.94 291 PHE A C 1
ATOM 2309 O O . PHE A 1 291 ? 0.614 -2.475 -8.82 1 92.94 291 PHE A O 1
ATOM 2316 N N . SER A 1 292 ? -1.226 -2.686 -10.148 1 95.62 292 SER A N 1
ATOM 2317 C CA . SER A 1 292 ? -0.452 -2.361 -11.336 1 95.62 292 SER A CA 1
ATOM 2318 C C . SER A 1 292 ? 0.022 -0.912 -11.312 1 95.62 292 SER A C 1
ATOM 2320 O O . SER A 1 292 ? 1.134 -0.609 -11.758 1 95.62 292 SER A O 1
ATOM 2322 N N . MET A 1 293 ? -0.813 -0.095 -10.836 1 92.56 293 MET A N 1
ATOM 2323 C CA . MET A 1 293 ? -0.439 1.311 -10.711 1 92.56 293 MET A CA 1
ATOM 2324 C C . MET A 1 293 ? 0.716 1.477 -9.727 1 92.56 293 MET A C 1
ATOM 2326 O O . MET A 1 293 ? 1.658 2.227 -9.992 1 92.56 293 MET A O 1
ATOM 2330 N N . LEU A 1 294 ? 0.611 0.826 -8.617 1 91.56 294 LEU A N 1
ATOM 2331 C CA . LEU A 1 294 ? 1.682 0.895 -7.625 1 91.56 294 LEU A CA 1
ATOM 2332 C C . LEU A 1 294 ? 2.982 0.335 -8.195 1 91.56 294 LEU A C 1
ATOM 2334 O O . LEU A 1 294 ? 4.062 0.859 -7.914 1 91.56 294 LEU A O 1
ATOM 2338 N N . PHE A 1 295 ? 2.867 -0.721 -8.969 1 94.94 295 PHE A N 1
ATOM 2339 C CA . PHE A 1 295 ? 4.035 -1.322 -9.602 1 94.94 295 PHE A CA 1
ATOM 2340 C C . PHE A 1 295 ? 4.711 -0.333 -10.539 1 94.94 295 PHE A C 1
ATOM 2342 O O . PHE A 1 295 ? 5.926 -0.135 -10.477 1 94.94 295 PHE A O 1
ATOM 2349 N N . LEU A 1 296 ? 3.926 0.28 -11.398 1 94.06 296 LEU A N 1
ATOM 2350 C CA . LEU A 1 296 ? 4.473 1.237 -12.352 1 94.06 296 LEU A CA 1
ATOM 2351 C C . LEU A 1 296 ? 5.023 2.467 -11.641 1 94.06 296 LEU A C 1
ATOM 2353 O O . LEU A 1 296 ? 6.008 3.061 -12.078 1 94.06 296 LEU A O 1
ATOM 2357 N N . TRP A 1 297 ? 4.375 2.816 -10.523 1 92.5 297 TRP A N 1
ATOM 2358 C CA . TRP A 1 297 ? 4.852 3.943 -9.727 1 92.5 297 TRP A CA 1
ATOM 2359 C C . TRP A 1 297 ? 6.223 3.648 -9.125 1 92.5 297 TRP A C 1
ATOM 2361 O O . TRP A 1 297 ? 7.102 4.512 -9.125 1 92.5 297 TRP A O 1
ATOM 2371 N N . LEU A 1 298 ? 6.426 2.488 -8.672 1 93.38 298 LEU A N 1
ATOM 2372 C CA . LEU A 1 298 ? 7.719 2.107 -8.117 1 93.38 298 LEU A CA 1
ATOM 2373 C C . LEU A 1 298 ? 8.773 2.018 -9.219 1 93.38 298 LEU A C 1
ATOM 2375 O O . LEU A 1 298 ? 9.938 2.354 -9 1 93.38 298 LEU A O 1
ATOM 2379 N N . GLN A 1 299 ? 8.297 1.568 -10.398 1 92.62 299 GLN A N 1
ATOM 2380 C CA . GLN A 1 299 ? 9.195 1.585 -11.547 1 92.62 299 GLN A CA 1
ATOM 2381 C C . GLN A 1 299 ? 9.633 3.008 -11.883 1 92.62 299 GLN A C 1
ATOM 2383 O O . GLN A 1 299 ? 10.797 3.244 -12.211 1 92.62 299 GLN A O 1
ATOM 2388 N N . LEU A 1 300 ? 8.742 3.871 -11.789 1 90.44 300 LEU A N 1
ATOM 2389 C CA . LEU A 1 300 ? 9.039 5.27 -12.07 1 90.44 300 LEU A CA 1
ATOM 2390 C C . LEU A 1 300 ? 10.078 5.816 -11.102 1 90.44 300 LEU A C 1
ATOM 2392 O O . LEU A 1 300 ? 10.969 6.562 -11.5 1 90.44 300 LEU A O 1
ATOM 2396 N N . GLN A 1 301 ? 9.961 5.43 -9.852 1 90.81 301 GLN A N 1
ATOM 2397 C CA . GLN A 1 301 ? 10.945 5.855 -8.867 1 90.81 301 GLN A CA 1
ATOM 2398 C C . GLN A 1 301 ? 12.344 5.383 -9.242 1 90.81 301 GLN A C 1
ATOM 2400 O O . GLN A 1 301 ? 13.312 6.137 -9.125 1 90.81 301 GLN A O 1
ATOM 2405 N N . GLN A 1 302 ? 12.422 4.191 -9.672 1 90.69 302 GLN A N 1
ATOM 2406 C CA . GLN A 1 302 ? 13.719 3.615 -10.023 1 90.69 302 GLN A CA 1
ATOM 2407 C C . GLN A 1 302 ? 14.281 4.25 -11.289 1 90.69 302 GLN A C 1
ATOM 2409 O O . GLN A 1 302 ? 15.484 4.508 -11.375 1 90.69 302 GLN A O 1
ATOM 2414 N N . ILE A 1 303 ? 13.43 4.531 -12.227 1 89.44 303 ILE A N 1
ATOM 2415 C CA . ILE A 1 303 ? 13.859 5.148 -13.477 1 89.44 303 ILE A CA 1
ATOM 2416 C C . ILE A 1 303 ? 14.367 6.562 -13.203 1 89.44 303 ILE A C 1
ATOM 2418 O O . ILE A 1 303 ? 15.414 6.961 -13.719 1 89.44 303 ILE A O 1
ATOM 2422 N N . THR A 1 304 ? 13.688 7.258 -12.398 1 86.31 304 THR A N 1
ATOM 2423 C CA . THR A 1 304 ? 14.039 8.641 -12.109 1 86.31 304 THR A CA 1
ATOM 2424 C C . THR A 1 304 ? 15.359 8.711 -11.344 1 86.31 304 THR A C 1
ATOM 2426 O O . THR A 1 304 ? 16.234 9.516 -11.672 1 86.31 304 THR A O 1
ATOM 2429 N N . THR A 1 305 ? 15.578 7.855 -10.414 1 86.44 305 THR A N 1
ATOM 2430 C CA . THR A 1 305 ? 16.797 7.844 -9.617 1 86.44 305 THR A CA 1
ATOM 2431 C C . THR A 1 305 ? 17.969 7.289 -10.43 1 86.44 305 THR A C 1
ATOM 2433 O O . THR A 1 305 ? 19.109 7.703 -10.242 1 86.44 305 THR A O 1
ATOM 2436 N N . GLY A 1 306 ? 17.656 6.449 -11.32 1 87.12 306 GLY A N 1
ATOM 2437 C CA . GLY A 1 306 ? 18.703 5.812 -12.102 1 87.12 306 GLY A CA 1
ATOM 2438 C C . GLY A 1 306 ? 19.078 6.594 -13.344 1 87.12 306 GLY A C 1
ATOM 2439 O O . GLY A 1 306 ? 20.125 6.348 -13.945 1 87.12 306 GLY A O 1
ATOM 2440 N N . SER A 1 307 ? 18.25 7.535 -13.664 1 82.94 307 SER A N 1
ATOM 2441 C CA . SER A 1 307 ? 18.516 8.219 -14.922 1 82.94 307 SER A CA 1
ATOM 2442 C C . SER A 1 307 ? 18.859 9.68 -14.695 1 82.94 307 SER A C 1
ATOM 2444 O O . SER A 1 307 ? 19.547 10.297 -15.523 1 82.94 307 SER A O 1
ATOM 2446 N N . PHE A 1 308 ? 18.453 10.203 -13.531 1 76.06 308 PHE A N 1
ATOM 2447 C CA . PHE A 1 308 ? 18.719 11.617 -13.289 1 76.06 308 PHE A CA 1
ATOM 2448 C C . PHE A 1 308 ? 19.969 11.797 -12.43 1 76.06 308 PHE A C 1
ATOM 2450 O O . PHE A 1 308 ? 19.922 11.531 -11.227 1 76.06 308 PHE A O 1
ATOM 2457 N N . ALA A 1 309 ? 21 12.258 -13.016 1 72.19 309 ALA A N 1
ATOM 2458 C CA . ALA A 1 309 ? 22.266 12.586 -12.344 1 72.19 309 ALA A CA 1
ATOM 2459 C C . ALA A 1 309 ? 22.719 11.422 -11.469 1 72.19 309 ALA A C 1
ATOM 2461 O O . ALA A 1 309 ? 23.172 11.633 -10.336 1 72.19 309 ALA A O 1
ATOM 2462 N N . ALA A 1 310 ? 22.547 10.195 -11.93 1 79.75 310 ALA A N 1
ATOM 2463 C CA . ALA A 1 310 ? 22.922 9 -11.188 1 79.75 310 ALA A CA 1
ATOM 2464 C C . ALA A 1 310 ? 24.406 8.68 -11.383 1 79.75 310 ALA A C 1
ATOM 2466 O O . ALA A 1 310 ? 25.047 9.188 -12.312 1 79.75 310 ALA A O 1
ATOM 2467 N N . PRO A 1 311 ? 24.875 7.906 -10.406 1 79.31 311 PRO A N 1
ATOM 2468 C CA . PRO A 1 311 ? 26.234 7.395 -10.664 1 79.31 311 PRO A CA 1
ATOM 2469 C C . PRO A 1 311 ? 26.328 6.637 -11.984 1 79.31 311 PRO A C 1
ATOM 2471 O O . PRO A 1 311 ? 25.344 6.07 -12.453 1 79.31 311 PRO A O 1
ATOM 2474 N N . ASP A 1 312 ? 27.453 6.629 -12.539 1 77.94 312 ASP A N 1
ATOM 2475 C CA . ASP A 1 312 ? 27.656 6.109 -13.883 1 77.94 312 ASP A CA 1
ATOM 2476 C C . ASP A 1 312 ? 27.219 4.652 -13.992 1 77.94 312 ASP A C 1
ATOM 2478 O O . ASP A 1 312 ? 26.562 4.266 -14.961 1 77.94 312 ASP A O 1
ATOM 2482 N N . ASP A 1 313 ? 27.547 3.904 -13.047 1 79.38 313 ASP A N 1
ATOM 2483 C CA . ASP A 1 313 ? 27.203 2.484 -13.102 1 79.38 313 ASP A CA 1
ATOM 2484 C C . ASP A 1 313 ? 25.703 2.275 -13.086 1 79.38 313 ASP A C 1
ATOM 2486 O O . ASP A 1 313 ? 25.172 1.452 -13.844 1 79.38 313 ASP A O 1
ATOM 2490 N N . LEU A 1 314 ? 25.109 3.059 -12.297 1 83.19 314 LEU A N 1
ATOM 2491 C CA . LEU A 1 314 ? 23.656 2.949 -12.219 1 83.19 314 LEU A CA 1
ATOM 2492 C C . LEU A 1 314 ? 23 3.508 -13.477 1 83.19 314 LEU A C 1
ATOM 2494 O O . LEU A 1 314 ? 22.031 2.941 -13.977 1 83.19 314 LEU A O 1
ATOM 2498 N N . SER A 1 315 ? 23.5 4.543 -13.953 1 83.81 315 SER A N 1
ATOM 2499 C CA . SER A 1 315 ? 22.969 5.145 -15.172 1 83.81 315 SER A CA 1
ATOM 2500 C C . SER A 1 315 ? 23.094 4.199 -16.359 1 83.81 315 SER A C 1
ATOM 2502 O O . SER A 1 315 ? 22.203 4.141 -17.219 1 83.81 315 SER A O 1
ATOM 2504 N N . TYR A 1 316 ? 24.125 3.451 -16.422 1 80.88 316 TYR A N 1
ATOM 2505 C CA . TYR A 1 316 ? 24.344 2.484 -17.484 1 80.88 316 TYR A CA 1
ATOM 2506 C C . TYR A 1 316 ? 23.312 1.365 -17.422 1 80.88 316 TYR A C 1
ATOM 2508 O O . TYR A 1 316 ? 22.75 0.971 -18.453 1 80.88 316 TYR A O 1
ATOM 2516 N N . VAL A 1 317 ? 23.094 0.938 -16.297 1 82.94 317 VAL A N 1
ATOM 2517 C CA . VAL A 1 317 ? 22.125 -0.139 -16.109 1 82.94 317 VAL A CA 1
ATOM 2518 C C . VAL A 1 317 ? 20.75 0.309 -16.594 1 82.94 317 VAL A C 1
ATOM 2520 O O . VAL A 1 317 ? 20.094 -0.396 -17.359 1 82.94 317 VAL A O 1
ATOM 2523 N N . TRP A 1 318 ? 20.344 1.494 -16.219 1 87.31 318 TRP A N 1
ATOM 2524 C CA . TRP A 1 318 ? 18.984 1.922 -16.516 1 87.31 318 TRP A CA 1
ATOM 2525 C C . TRP A 1 318 ? 18.859 2.361 -17.969 1 87.31 318 TRP A C 1
ATOM 2527 O O . TRP A 1 318 ? 17.797 2.201 -18.578 1 87.31 318 TRP A O 1
ATOM 2537 N N . SER A 1 319 ? 19.875 2.852 -18.547 1 85.31 319 SER A N 1
ATOM 2538 C CA . SER A 1 319 ? 19.828 3.115 -19.984 1 85.31 319 SER A CA 1
ATOM 2539 C C . SER A 1 319 ? 19.656 1.825 -20.781 1 85.31 319 SER A C 1
ATOM 2541 O O . SER A 1 319 ? 18.891 1.778 -21.734 1 85.31 319 SER A O 1
ATOM 2543 N N . ALA A 1 320 ? 20.328 0.805 -20.359 1 83.94 320 ALA A N 1
ATOM 2544 C CA . ALA A 1 320 ? 20.219 -0.5 -21 1 83.94 320 ALA A CA 1
ATOM 2545 C C . ALA A 1 320 ? 18.828 -1.091 -20.797 1 83.94 320 ALA A C 1
ATOM 2547 O O . ALA A 1 320 ? 18.234 -1.62 -21.734 1 83.94 320 ALA A O 1
ATOM 2548 N N . THR A 1 321 ? 18.344 -0.941 -19.641 1 88.31 321 THR A N 1
ATOM 2549 C CA . THR A 1 321 ? 17.047 -1.504 -19.312 1 88.31 321 THR A CA 1
ATOM 2550 C C . THR A 1 321 ? 15.938 -0.799 -20.094 1 88.31 321 THR A C 1
ATOM 2552 O O . THR A 1 321 ? 15.055 -1.452 -20.656 1 88.31 321 THR A O 1
ATOM 2555 N N . LEU A 1 322 ? 15.977 0.522 -20.172 1 90.44 322 LEU A N 1
ATOM 2556 C CA . LEU A 1 322 ? 14.922 1.315 -20.781 1 90.44 322 LEU A CA 1
ATOM 2557 C C . LEU A 1 322 ? 14.875 1.082 -22.297 1 90.44 322 LEU A C 1
ATOM 2559 O O . LEU A 1 322 ? 13.836 1.256 -22.922 1 90.44 322 LEU A O 1
ATOM 2563 N N . SER A 1 323 ? 15.969 0.645 -22.797 1 89.5 323 SER A N 1
ATOM 2564 C CA . SER A 1 323 ? 16.031 0.423 -24.234 1 89.5 323 SER A CA 1
ATOM 2565 C C . SER A 1 323 ? 15.797 -1.045 -24.578 1 89.5 323 SER A C 1
ATOM 2567 O O . SER A 1 323 ? 15.633 -1.396 -25.75 1 89.5 323 SER A O 1
ATOM 2569 N N . HIS A 1 324 ? 15.805 -1.871 -23.578 1 91.12 324 HIS A N 1
ATOM 2570 C CA . HIS A 1 324 ? 15.672 -3.301 -23.828 1 91.12 324 HIS A CA 1
ATOM 2571 C C . HIS A 1 324 ? 14.266 -3.65 -24.297 1 91.12 324 HIS A C 1
ATOM 2573 O O . HIS A 1 324 ? 13.289 -3.283 -23.625 1 91.12 324 HIS A O 1
ATOM 2579 N N . PRO A 1 325 ? 14.07 -4.379 -25.328 1 93 325 PRO A N 1
ATOM 2580 C CA . PRO A 1 325 ? 12.75 -4.703 -25.875 1 93 325 PRO A CA 1
ATOM 2581 C C . PRO A 1 325 ? 11.875 -5.461 -24.875 1 93 325 PRO A C 1
ATOM 2583 O O . PRO A 1 325 ? 10.664 -5.23 -24.797 1 93 325 PRO A O 1
ATOM 2586 N N . ILE A 1 326 ? 12.414 -6.367 -24.141 1 93.56 326 ILE A N 1
ATOM 2587 C CA . ILE A 1 326 ? 11.664 -7.152 -23.172 1 93.56 326 ILE A CA 1
ATOM 2588 C C . ILE A 1 326 ? 11.07 -6.234 -22.109 1 93.56 326 ILE A C 1
ATOM 2590 O O . ILE A 1 326 ? 9.93 -6.43 -21.672 1 93.56 326 ILE A O 1
ATOM 2594 N N . TYR A 1 327 ? 11.859 -5.234 -21.688 1 95.38 327 TYR A N 1
ATOM 2595 C CA . TYR A 1 327 ? 11.367 -4.273 -20.703 1 95.38 327 TYR A CA 1
ATOM 2596 C C . TYR A 1 327 ? 10.211 -3.457 -21.281 1 95.38 327 TYR A C 1
ATOM 2598 O O . TYR A 1 327 ? 9.203 -3.25 -20.594 1 95.38 327 TYR A O 1
ATOM 2606 N N . LEU A 1 328 ? 10.352 -3.041 -22.469 1 95.94 328 LEU A N 1
ATOM 2607 C CA . LEU A 1 328 ? 9.328 -2.232 -23.125 1 95.94 328 LEU A CA 1
ATOM 2608 C C . LEU A 1 328 ? 8.039 -3.025 -23.297 1 95.94 328 LEU A C 1
ATOM 2610 O O . LEU A 1 328 ? 6.945 -2.49 -23.094 1 95.94 328 LEU A O 1
ATOM 2614 N N . VAL A 1 329 ? 8.211 -4.254 -23.609 1 97.12 329 VAL A N 1
ATOM 2615 C CA . VAL A 1 329 ? 7.035 -5.098 -23.781 1 97.12 329 VAL A CA 1
ATOM 2616 C C . VAL A 1 329 ? 6.363 -5.312 -22.422 1 97.12 329 VAL A C 1
ATOM 2618 O O . VAL A 1 329 ? 5.141 -5.184 -22.297 1 97.12 329 VAL A O 1
ATOM 2621 N N . ALA A 1 330 ? 7.125 -5.688 -21.438 1 97.38 330 ALA A N 1
ATOM 2622 C CA . ALA A 1 330 ? 6.578 -5.957 -20.109 1 97.38 330 ALA A CA 1
ATOM 2623 C C . ALA A 1 330 ? 5.867 -4.727 -19.547 1 97.38 330 ALA A C 1
ATOM 2625 O O . ALA A 1 330 ? 4.711 -4.809 -19.125 1 97.38 330 ALA A O 1
ATOM 2626 N N . MET A 1 331 ? 6.492 -3.557 -19.609 1 97.12 331 MET A N 1
ATOM 2627 C CA . MET A 1 331 ? 5.895 -2.326 -19.094 1 97.12 331 MET A CA 1
ATOM 2628 C C . MET A 1 331 ? 4.727 -1.882 -19.969 1 97.12 331 MET A C 1
ATOM 2630 O O . MET A 1 331 ? 3.75 -1.323 -19.469 1 97.12 331 MET A O 1
ATOM 2634 N N . GLY A 1 332 ? 4.91 -2.082 -21.219 1 97.56 332 GLY A N 1
ATOM 2635 C CA . GLY A 1 332 ? 3.818 -1.772 -22.125 1 97.56 332 GLY A CA 1
ATOM 2636 C C . GLY A 1 332 ? 2.559 -2.568 -21.828 1 97.56 332 GLY A C 1
ATOM 2637 O O . GLY A 1 332 ? 1.453 -2.023 -21.859 1 97.56 332 GLY A O 1
ATOM 2638 N N . LEU A 1 333 ? 2.742 -3.852 -21.547 1 98.31 333 LEU A N 1
ATOM 2639 C CA . LEU A 1 333 ? 1.603 -4.703 -21.234 1 98.31 333 LEU A CA 1
ATOM 2640 C C . LEU A 1 333 ? 0.927 -4.25 -19.938 1 98.31 333 LEU A C 1
ATOM 2642 O O . LEU A 1 333 ? -0.299 -4.129 -19.891 1 98.31 333 LEU A O 1
ATOM 2646 N N . VAL A 1 334 ? 1.695 -3.988 -18.922 1 97.94 334 VAL A N 1
ATOM 2647 C CA . VAL A 1 334 ? 1.123 -3.531 -17.656 1 97.94 334 VAL A CA 1
ATOM 2648 C C . VAL A 1 334 ? 0.455 -2.172 -17.859 1 97.94 334 VAL A C 1
ATOM 2650 O O . VAL A 1 334 ? -0.635 -1.928 -17.328 1 97.94 334 VAL A O 1
ATOM 2653 N N . GLY A 1 335 ? 1.116 -1.257 -18.625 1 97.56 335 GLY A N 1
ATOM 2654 C CA . GLY A 1 335 ? 0.541 0.045 -18.922 1 97.56 335 GLY A CA 1
ATOM 2655 C C . GLY A 1 335 ? -0.773 -0.042 -19.672 1 97.56 335 GLY A C 1
ATOM 2656 O O . GLY A 1 335 ? -1.714 0.698 -19.391 1 97.56 335 GLY A O 1
ATOM 2657 N N . ALA A 1 336 ? -0.821 -0.939 -20.594 1 97.94 336 ALA A N 1
ATOM 2658 C CA . ALA A 1 336 ? -2.039 -1.134 -21.375 1 97.94 336 ALA A CA 1
ATOM 2659 C C . ALA A 1 336 ? -3.176 -1.656 -20.5 1 97.94 336 ALA A C 1
ATOM 2661 O O . ALA A 1 336 ? -4.32 -1.221 -20.641 1 97.94 336 ALA A O 1
ATOM 2662 N N . VAL A 1 337 ? -2.855 -2.584 -19.656 1 9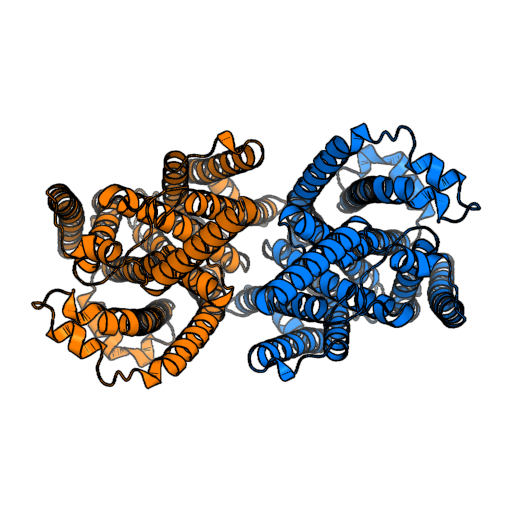7.88 337 VAL A N 1
ATOM 2663 C CA . VAL A 1 337 ? -3.854 -3.127 -18.75 1 97.88 337 VAL A CA 1
ATOM 2664 C C . VAL A 1 337 ? -4.359 -2.023 -17.828 1 97.88 337 VAL A C 1
ATOM 2666 O O . VAL A 1 337 ? -5.566 -1.903 -17.594 1 97.88 337 VAL A O 1
ATOM 2669 N N . LEU A 1 338 ? -3.449 -1.251 -17.297 1 95.88 338 LEU A N 1
ATOM 2670 C CA . LEU A 1 338 ? -3.834 -0.148 -16.422 1 95.88 338 LEU A CA 1
ATOM 2671 C C . LEU A 1 338 ? -4.723 0.847 -17.156 1 95.88 338 LEU A C 1
ATOM 2673 O O . LEU A 1 338 ? -5.723 1.317 -16.625 1 95.88 338 LEU A O 1
ATOM 2677 N N . ALA A 1 339 ? -4.375 1.17 -18.391 1 95.69 339 ALA A N 1
ATOM 2678 C CA . ALA A 1 339 ? -5.176 2.076 -19.203 1 95.69 339 ALA A CA 1
ATOM 2679 C C . ALA A 1 339 ? -6.582 1.523 -19.422 1 95.69 339 ALA A C 1
ATOM 2681 O O . ALA A 1 339 ? -7.566 2.266 -19.359 1 95.69 339 ALA A O 1
ATOM 2682 N N . PHE A 1 340 ? -6.645 0.24 -19.656 1 96.38 340 PHE A N 1
ATOM 2683 C CA . PHE A 1 340 ? -7.941 -0.396 -19.859 1 96.38 340 PHE A CA 1
ATOM 2684 C C . PHE A 1 340 ? -8.781 -0.319 -18.578 1 96.38 340 PHE A C 1
ATOM 2686 O O . PHE A 1 340 ? -9.969 0 -18.641 1 96.38 340 PHE A O 1
ATOM 2693 N N . ILE A 1 341 ? -8.227 -0.647 -17.469 1 93.81 341 ILE A N 1
ATOM 2694 C CA . ILE A 1 341 ? -8.969 -0.67 -16.219 1 93.81 341 ILE A CA 1
ATOM 2695 C C . ILE A 1 341 ? -9.438 0.741 -15.875 1 93.81 341 ILE A C 1
ATOM 2697 O O . ILE A 1 341 ? -10.555 0.927 -15.375 1 93.81 341 ILE A O 1
ATOM 2701 N N . PHE A 1 342 ? -8.57 1.729 -16.188 1 87.75 342 PHE A N 1
ATOM 2702 C CA . PHE A 1 342 ? -8.984 3.113 -15.992 1 87.75 342 PHE A CA 1
ATOM 2703 C C . PHE A 1 342 ? -10.164 3.455 -16.891 1 87.75 342 PHE A C 1
ATOM 2705 O O . PHE A 1 342 ? -11.109 4.121 -16.453 1 87.75 342 PHE A O 1
ATOM 2712 N N . ALA A 1 343 ? -10.109 3.037 -18.125 1 91.56 343 ALA A N 1
ATOM 2713 C CA . ALA A 1 343 ? -11.203 3.26 -19.047 1 91.56 343 ALA A CA 1
ATOM 2714 C C . ALA A 1 343 ? -12.484 2.59 -18.562 1 91.56 343 ALA A C 1
ATOM 2716 O O . ALA A 1 343 ? -13.578 3.152 -18.688 1 91.56 343 ALA A O 1
ATOM 2717 N N . GLN A 1 344 ? -12.305 1.471 -18 1 91.56 344 GLN A N 1
ATOM 2718 C CA . GLN A 1 344 ? -13.445 0.717 -17.5 1 91.56 344 GLN A CA 1
ATOM 2719 C C . GLN A 1 344 ? -14.07 1.405 -16.281 1 91.56 344 GLN A C 1
ATOM 2721 O O . GLN A 1 344 ? -15.281 1.309 -16.062 1 91.56 344 GLN A O 1
ATOM 2726 N N . THR A 1 345 ? -13.305 2.016 -15.516 1 82.12 345 THR A N 1
ATOM 2727 C CA . THR A 1 345 ? -13.82 2.736 -14.359 1 82.12 345 THR A CA 1
ATOM 2728 C C . THR A 1 345 ? -14.656 3.939 -14.797 1 82.12 345 THR A C 1
ATOM 2730 O O . THR A 1 345 ? -15.625 4.305 -14.133 1 82.12 345 THR A O 1
ATOM 2733 N N . ILE A 1 346 ? -14.312 4.504 -15.953 1 80.38 346 ILE A N 1
ATOM 2734 C CA . ILE A 1 346 ? -15.039 5.648 -16.5 1 80.38 346 ILE A CA 1
ATOM 2735 C C . ILE A 1 346 ? -16.297 5.168 -17.203 1 80.38 346 ILE A C 1
ATOM 2737 O O . ILE A 1 346 ? -17.359 5.773 -17.078 1 80.38 346 ILE A O 1
ATOM 2741 N N . ARG A 1 347 ? -16.109 4.102 -17.906 1 89.69 347 ARG A N 1
ATOM 2742 C CA . ARG A 1 347 ? -17.219 3.488 -18.625 1 89.69 347 ARG A CA 1
ATOM 2743 C C . ARG A 1 347 ? -17.406 2.033 -18.203 1 89.69 347 ARG A C 1
ATOM 2745 O O . ARG A 1 347 ? -16.922 1.12 -18.875 1 89.69 347 ARG A O 1
ATOM 2752 N N . PRO A 1 348 ? -18.172 1.812 -17.219 1 88.12 348 PRO A N 1
ATOM 2753 C CA . PRO A 1 348 ? -18.344 0.469 -16.656 1 88.12 348 PRO A CA 1
ATOM 2754 C C . PRO A 1 348 ? -18.875 -0.529 -17.688 1 88.12 348 PRO A C 1
ATOM 2756 O O . PRO A 1 348 ? -18.703 -1.74 -17.516 1 88.12 348 PRO A O 1
ATOM 2759 N N . ALA A 1 349 ? -19.453 -0.066 -18.766 1 91.56 349 ALA A N 1
ATOM 2760 C CA . ALA A 1 349 ? -19.984 -0.945 -19.812 1 91.56 349 ALA A CA 1
ATOM 2761 C C . ALA A 1 349 ? -18.875 -1.699 -20.531 1 91.56 349 ALA A C 1
ATOM 2763 O O . ALA A 1 349 ? -19.125 -2.707 -21.188 1 91.56 349 ALA A O 1
ATOM 2764 N N . LEU A 1 350 ? -17.719 -1.288 -20.344 1 93.81 350 LEU A N 1
ATOM 2765 C CA . LEU A 1 350 ? -16.578 -1.905 -21.031 1 93.81 350 LEU A CA 1
ATOM 2766 C C . LEU A 1 350 ? -16.172 -3.203 -20.344 1 93.81 350 LEU A C 1
ATOM 2768 O O . LEU A 1 350 ? -15.43 -4.008 -20.906 1 93.81 350 LEU A O 1
ATOM 2772 N N . PHE A 1 351 ? -16.734 -3.463 -19.203 1 94.06 351 PHE A N 1
ATOM 2773 C CA . PHE A 1 351 ? -16.312 -4.629 -18.438 1 94.06 351 PHE A CA 1
ATOM 2774 C C . PHE A 1 351 ? -16.891 -5.906 -19.031 1 94.06 351 PHE A C 1
ATOM 2776 O O . PHE A 1 351 ? -18.047 -5.93 -19.469 1 94.06 351 PHE A O 1
ATOM 2783 N N . SER A 1 352 ? -16.016 -6.867 -19.109 1 95.75 352 SER A N 1
ATOM 2784 C CA . SER A 1 352 ? -16.406 -8.258 -19.328 1 95.75 352 SER A CA 1
ATOM 2785 C C . SER A 1 352 ? -15.43 -9.219 -18.656 1 95.75 352 SER A C 1
ATOM 2787 O O . SER A 1 352 ? -14.258 -8.891 -18.469 1 95.75 352 SER A O 1
ATOM 2789 N N . LYS A 1 353 ? -15.945 -10.32 -18.266 1 96.06 353 LYS A N 1
ATOM 2790 C CA . LYS A 1 353 ? -15.102 -11.305 -17.594 1 96.06 353 LYS A CA 1
ATOM 2791 C C . LYS A 1 353 ? -13.984 -11.789 -18.516 1 96.06 353 LYS A C 1
ATOM 2793 O O . LYS A 1 353 ? -12.883 -12.094 -18.062 1 96.06 353 LYS A O 1
ATOM 2798 N N . GLU A 1 354 ? -14.227 -11.836 -19.812 1 97.25 354 GLU A N 1
ATOM 2799 C CA . GLU A 1 354 ? -13.211 -12.258 -20.781 1 97.25 354 GLU A CA 1
ATOM 2800 C C . GLU A 1 354 ? -12.078 -11.242 -20.875 1 97.25 354 GLU A C 1
ATOM 2802 O O . GLU A 1 354 ? -10.914 -11.617 -21 1 97.25 354 GLU A O 1
ATOM 2807 N N . ARG A 1 355 ? -12.461 -10.016 -20.844 1 98 355 ARG A N 1
ATOM 2808 C CA . ARG A 1 355 ? -11.438 -8.977 -20.859 1 98 355 ARG A CA 1
ATOM 2809 C C . ARG A 1 355 ? -10.594 -9.016 -19.594 1 98 355 ARG A C 1
ATOM 2811 O O . ARG A 1 355 ? -9.398 -8.727 -19.625 1 98 355 ARG A O 1
ATOM 2818 N N . ALA A 1 356 ? -11.242 -9.336 -18.469 1 98 356 ALA A N 1
ATOM 2819 C CA . ALA A 1 356 ? -10.484 -9.5 -17.234 1 98 356 ALA A CA 1
ATOM 2820 C C . ALA A 1 356 ? -9.445 -10.609 -17.359 1 98 356 ALA A C 1
ATOM 2822 O O . ALA A 1 356 ? -8.328 -10.484 -16.859 1 98 356 ALA A O 1
ATOM 2823 N N . VAL A 1 357 ? -9.812 -11.672 -18.047 1 98.31 357 VAL A N 1
ATOM 2824 C CA . VAL A 1 357 ? -8.906 -12.789 -18.281 1 98.31 357 VAL A CA 1
ATOM 2825 C C . VAL A 1 357 ? -7.727 -12.336 -19.141 1 98.31 357 VAL A C 1
ATOM 2827 O O . VAL A 1 357 ? -6.578 -12.68 -18.859 1 98.31 357 VAL A O 1
ATOM 2830 N N . VAL A 1 358 ? -7.98 -11.586 -20.125 1 98.5 358 VAL A N 1
ATOM 2831 C CA . VAL A 1 358 ? -6.934 -11.07 -21 1 98.5 358 VAL A CA 1
ATOM 2832 C C . VAL A 1 358 ? -5.973 -10.195 -20.203 1 98.5 358 VAL A C 1
ATOM 2834 O O . VAL A 1 358 ? -4.758 -10.273 -20.375 1 98.5 358 VAL A O 1
ATOM 2837 N N . CYS A 1 359 ? -6.559 -9.352 -19.328 1 98.5 359 CYS A N 1
ATOM 2838 C CA . CYS A 1 359 ? -5.73 -8.531 -18.453 1 98.5 359 CYS A CA 1
ATOM 2839 C C . CYS A 1 359 ? -4.848 -9.391 -17.562 1 98.5 359 CYS A C 1
ATOM 2841 O O . CYS A 1 359 ? -3.666 -9.094 -17.375 1 98.5 359 CYS A O 1
ATOM 2843 N N . GLY A 1 360 ? -5.453 -10.469 -17.047 1 98.56 360 GLY A N 1
ATOM 2844 C CA . GLY A 1 360 ? -4.684 -11.375 -16.203 1 98.56 360 GLY A CA 1
ATOM 2845 C C . GLY A 1 360 ? -3.525 -12.031 -16.922 1 98.56 360 GLY A C 1
ATOM 2846 O O . GLY A 1 360 ? -2.406 -12.078 -16.406 1 98.56 360 GLY A O 1
ATOM 2847 N N . VAL A 1 361 ? -3.74 -12.484 -18.109 1 98.5 361 VAL A N 1
ATOM 2848 C CA . VAL A 1 361 ? -2.705 -13.133 -18.906 1 98.5 361 VAL A CA 1
ATOM 2849 C C . VAL A 1 361 ? -1.61 -12.125 -19.266 1 98.5 361 VAL A C 1
ATOM 2851 O O . VAL A 1 361 ? -0.421 -12.453 -19.203 1 98.5 361 VAL A O 1
ATOM 2854 N N . ALA A 1 362 ? -2.018 -10.93 -19.609 1 98.69 362 ALA A N 1
ATOM 2855 C CA . ALA A 1 362 ? -1.064 -9.883 -19.969 1 98.69 362 ALA A CA 1
ATOM 2856 C C . ALA A 1 362 ? -0.144 -9.555 -18.797 1 98.69 362 ALA A C 1
ATOM 2858 O O . ALA A 1 362 ? 1.074 -9.461 -18.969 1 98.69 362 ALA A O 1
ATOM 2859 N N . VAL A 1 363 ? -0.733 -9.422 -17.641 1 98.62 363 VAL A N 1
ATOM 2860 C CA . VAL A 1 363 ? 0.047 -9.031 -16.469 1 98.62 363 VAL A CA 1
ATOM 2861 C C . VAL A 1 363 ? 0.957 -10.18 -16.047 1 98.62 363 VAL A C 1
ATOM 2863 O O . VAL A 1 363 ? 2.105 -9.961 -15.656 1 98.62 363 VAL A O 1
ATOM 2866 N N . LEU A 1 364 ? 0.455 -11.445 -16.125 1 98.69 364 LEU A N 1
ATOM 2867 C CA . LEU A 1 364 ? 1.292 -12.594 -15.797 1 98.69 364 LEU A CA 1
ATOM 2868 C C . LEU A 1 364 ? 2.482 -12.688 -16.75 1 98.69 364 LEU A C 1
ATOM 2870 O O . LEU A 1 364 ? 3.598 -12.992 -16.312 1 98.69 364 LEU A O 1
ATOM 2874 N N . THR A 1 365 ? 2.24 -12.422 -17.969 1 98.38 365 THR A N 1
ATOM 2875 C CA . THR A 1 365 ? 3.316 -12.438 -18.953 1 98.38 365 THR A CA 1
ATOM 2876 C C . THR A 1 365 ? 4.316 -11.32 -18.672 1 98.38 365 THR A C 1
ATOM 2878 O O . THR A 1 365 ? 5.527 -11.539 -18.703 1 98.38 365 THR A O 1
ATOM 2881 N N . ALA A 1 366 ? 3.785 -10.164 -18.406 1 98.5 366 ALA A N 1
ATOM 2882 C CA . ALA A 1 366 ? 4.621 -8.992 -18.141 1 98.5 366 ALA A CA 1
ATOM 2883 C C . ALA A 1 366 ? 5.508 -9.211 -16.922 1 98.5 366 ALA A C 1
ATOM 2885 O O . ALA A 1 366 ? 6.699 -8.891 -16.938 1 98.5 366 ALA A O 1
ATOM 2886 N N . THR A 1 367 ? 4.934 -9.75 -15.875 1 98 367 THR A N 1
ATOM 2887 C CA . THR A 1 367 ? 5.688 -9.898 -14.633 1 98 367 THR A CA 1
ATOM 2888 C C . THR A 1 367 ? 6.73 -11.008 -14.766 1 98 367 THR A C 1
ATOM 2890 O O . THR A 1 367 ? 7.816 -10.914 -14.188 1 98 367 THR A O 1
ATOM 2893 N N . LEU A 1 368 ? 6.402 -12.039 -15.531 1 97.81 368 LEU A N 1
ATOM 2894 C CA . LEU A 1 368 ? 7.395 -13.07 -15.805 1 97.81 368 LEU A CA 1
ATOM 2895 C C . LEU A 1 368 ? 8.578 -12.5 -16.578 1 97.81 368 LEU A C 1
ATOM 2897 O O . LEU A 1 368 ? 9.734 -12.727 -16.219 1 97.81 368 LEU A O 1
ATOM 2901 N N . LEU A 1 369 ? 8.273 -11.758 -17.594 1 97.25 369 LEU A N 1
ATOM 2902 C CA . LEU A 1 369 ? 9.32 -11.156 -18.422 1 97.25 369 LEU A CA 1
ATOM 2903 C C . LEU A 1 369 ? 10.172 -10.195 -17.609 1 97.25 369 LEU A C 1
ATOM 2905 O O . LEU A 1 369 ? 11.398 -10.18 -17.734 1 97.25 369 LEU A O 1
ATOM 2909 N N . GLU A 1 370 ? 9.516 -9.43 -16.812 1 96.5 370 GLU A N 1
ATOM 2910 C CA . GLU A 1 370 ? 10.227 -8.461 -15.992 1 96.5 370 GLU A CA 1
ATOM 2911 C C . GLU A 1 370 ? 11.18 -9.148 -15.023 1 96.5 370 GLU A C 1
ATOM 2913 O O . GLU A 1 370 ? 12.305 -8.688 -14.82 1 96.5 370 GLU A O 1
ATOM 2918 N N . LYS A 1 371 ? 10.805 -10.219 -14.422 1 95.38 371 LYS A N 1
ATOM 2919 C CA . LYS A 1 371 ? 11.648 -10.883 -13.43 1 95.38 371 LYS A CA 1
ATOM 2920 C C . LYS A 1 371 ? 12.82 -11.594 -14.102 1 95.38 371 LYS A C 1
ATOM 2922 O O . LYS A 1 371 ? 13.922 -11.656 -13.539 1 95.38 371 LYS A O 1
ATOM 2927 N N . ILE A 1 372 ? 12.547 -12.148 -15.234 1 93.88 372 ILE A N 1
ATOM 2928 C CA . ILE A 1 372 ? 13.648 -12.766 -15.969 1 93.88 372 ILE A CA 1
ATOM 2929 C C . ILE A 1 372 ? 14.68 -11.703 -16.344 1 93.88 372 ILE A C 1
ATOM 2931 O O . ILE A 1 372 ? 15.883 -11.898 -16.141 1 93.88 372 ILE A O 1
ATOM 2935 N N . LEU A 1 373 ? 14.203 -10.633 -16.859 1 93.31 373 LEU A N 1
ATOM 2936 C CA . LEU A 1 373 ? 15.102 -9.555 -17.25 1 93.31 373 LEU A CA 1
ATOM 2937 C C . LEU A 1 373 ? 15.836 -9 -16.031 1 93.31 373 LEU A C 1
ATOM 2939 O O . LEU A 1 373 ? 17.016 -8.664 -16.109 1 93.31 373 LEU A O 1
ATOM 2943 N N . PHE A 1 374 ? 15.148 -8.844 -14.945 1 92.62 374 PHE A N 1
ATOM 2944 C CA . PHE A 1 374 ? 15.727 -8.359 -13.695 1 92.62 374 PHE A CA 1
ATOM 2945 C C . PHE A 1 374 ? 16.938 -9.188 -13.297 1 92.62 374 PHE A C 1
ATOM 2947 O O . PHE A 1 374 ? 17.984 -8.641 -12.961 1 92.62 374 PHE A O 1
ATOM 2954 N N . VAL A 1 375 ? 16.797 -10.5 -13.383 1 89.25 375 VAL A N 1
ATOM 2955 C CA . VAL A 1 375 ? 17.859 -11.406 -12.977 1 89.25 375 VAL A CA 1
ATOM 2956 C C . VAL A 1 375 ? 19.016 -11.32 -13.984 1 89.25 375 VAL A C 1
ATOM 2958 O O . VAL A 1 375 ? 20.172 -11.234 -13.602 1 89.25 375 VAL A O 1
ATOM 2961 N N . VAL A 1 376 ? 18.688 -11.289 -15.203 1 87.31 376 VAL A N 1
ATOM 2962 C CA . VAL A 1 376 ? 19.688 -11.32 -16.266 1 87.31 376 VAL A CA 1
ATOM 2963 C C . VAL A 1 376 ? 20.484 -10.016 -16.266 1 87.31 376 VAL A C 1
ATOM 2965 O O . VAL A 1 376 ? 21.719 -10.031 -16.266 1 87.31 376 VAL A O 1
ATOM 2968 N N . GLU A 1 377 ? 19.797 -8.938 -16.172 1 85.94 377 GLU A N 1
ATOM 2969 C CA . GLU A 1 377 ? 20.453 -7.641 -16.25 1 85.94 377 GLU A CA 1
ATOM 2970 C C . GLU A 1 377 ? 21.266 -7.355 -15 1 85.94 377 GLU A C 1
ATOM 2972 O O . GLU A 1 377 ? 22.297 -6.676 -15.055 1 85.94 377 GLU A O 1
ATOM 2977 N N . GLY A 1 378 ? 20.797 -7.828 -13.938 1 83.31 378 GLY A N 1
ATOM 2978 C CA . GLY A 1 378 ? 21.578 -7.664 -12.719 1 83.31 378 GLY A CA 1
ATOM 2979 C C . GLY A 1 378 ? 22.953 -8.281 -12.805 1 83.31 378 GLY A C 1
ATOM 2980 O O . GLY A 1 378 ? 23.922 -7.723 -12.289 1 83.31 378 GLY A O 1
ATOM 2981 N N . LEU A 1 379 ? 23.047 -9.32 -13.555 1 79.5 379 LEU A N 1
ATOM 2982 C CA . LEU A 1 379 ? 24.312 -10.031 -13.664 1 79.5 379 LEU A CA 1
ATOM 2983 C C . LEU A 1 379 ? 25.125 -9.516 -14.844 1 79.5 379 LEU A C 1
ATOM 2985 O O . LEU A 1 379 ? 26.359 -9.641 -14.859 1 79.5 379 LEU A O 1
ATOM 2989 N N . MET A 1 380 ? 24.484 -8.875 -15.719 1 78.5 380 MET A N 1
ATOM 2990 C CA . MET A 1 380 ? 25.172 -8.43 -16.938 1 78.5 380 MET A CA 1
ATOM 2991 C C . MET A 1 380 ? 25.906 -7.117 -16.703 1 78.5 380 MET A C 1
ATOM 2993 O O . MET A 1 380 ? 26.906 -6.832 -17.359 1 78.5 380 MET A O 1
ATOM 2997 N N . TYR A 1 381 ? 25.406 -6.242 -15.742 1 76.75 381 TYR A N 1
ATOM 2998 C CA . TYR A 1 381 ? 25.984 -4.914 -15.57 1 76.75 381 TYR A CA 1
ATOM 2999 C C . TYR A 1 381 ? 26.516 -4.734 -14.148 1 76.75 381 TYR A C 1
ATOM 3001 O O . TYR A 1 381 ? 26.016 -3.881 -13.406 1 76.75 381 TYR A O 1
ATOM 3009 N N . PRO A 1 382 ? 27.594 -5.465 -13.852 1 75.31 382 PRO A N 1
ATOM 3010 C CA . PRO A 1 382 ? 28.219 -5.238 -12.547 1 75.31 382 PRO A CA 1
ATOM 3011 C C . PRO A 1 382 ? 29.109 -3.992 -12.531 1 75.31 382 PRO A C 1
ATOM 3013 O O . PRO A 1 382 ? 29.438 -3.453 -13.586 1 75.31 382 PRO A O 1
ATOM 3016 N N . THR A 1 383 ? 29.359 -3.42 -11.367 1 73.75 383 THR A N 1
ATOM 3017 C CA . THR A 1 383 ? 30.172 -2.221 -11.242 1 73.75 383 THR A CA 1
ATOM 3018 C C . THR A 1 383 ? 31.609 -2.502 -11.688 1 73.75 383 THR A C 1
ATOM 3020 O O . THR A 1 383 ? 32.219 -1.675 -12.359 1 73.75 383 THR A O 1
ATOM 3023 N N . MET A 1 384 ? 32.219 -3.572 -11.07 1 63.56 384 MET A N 1
ATOM 3024 C CA . MET A 1 384 ? 33.656 -3.777 -11.375 1 63.56 384 MET A CA 1
ATOM 3025 C C . MET A 1 384 ? 33.812 -4.438 -12.742 1 63.56 384 MET A C 1
ATOM 3027 O O . MET A 1 384 ? 33.094 -5.371 -13.078 1 63.56 384 MET A O 1
ATOM 3031 N N . ASP A 1 385 ? 34.094 -3.555 -13.742 1 57.25 385 ASP A N 1
ATOM 3032 C CA . ASP A 1 385 ? 34.312 -3.932 -15.141 1 57.25 385 ASP A CA 1
ATOM 3033 C C . ASP A 1 385 ? 35 -5.277 -15.242 1 57.25 385 ASP A C 1
ATOM 3035 O O . ASP A 1 385 ? 35.812 -5.488 -16.156 1 57.25 385 ASP A O 1
ATOM 3039 N N . ILE A 1 386 ? 34.969 -5.957 -14.156 1 51 386 ILE A N 1
ATOM 3040 C CA . ILE A 1 386 ? 35.781 -7.156 -14.242 1 51 386 ILE A CA 1
ATOM 3041 C C . ILE A 1 386 ? 35.344 -8 -15.438 1 51 386 ILE A C 1
ATOM 3043 O O . ILE A 1 386 ? 36.156 -8.68 -16.062 1 51 386 ILE A O 1
ATOM 3047 N N . TYR A 1 387 ? 34.125 -7.762 -15.766 1 52.94 387 TYR A N 1
ATOM 3048 C CA . TYR A 1 387 ? 33.656 -8.633 -16.844 1 52.94 387 TYR A CA 1
ATOM 3049 C C . TYR A 1 387 ? 33.469 -7.848 -18.125 1 52.94 387 TYR A C 1
ATOM 3051 O O . TYR A 1 387 ? 32.75 -8.297 -19.031 1 52.94 387 TYR A O 1
ATOM 3059 N N . GLY A 1 388 ? 33.812 -6.535 -18.016 1 54.91 388 GLY A N 1
ATOM 3060 C CA . GLY A 1 388 ? 33.688 -5.668 -19.188 1 54.91 388 GLY A CA 1
ATOM 3061 C C . GLY A 1 388 ? 34.188 -6.305 -20.453 1 54.91 388 GLY A C 1
ATOM 3062 O O . GLY A 1 388 ? 33.688 -6.031 -21.547 1 54.91 388 GLY A O 1
ATOM 3063 N N . ALA A 1 389 ? 35.156 -7.133 -20.281 1 50.94 389 ALA A N 1
ATOM 3064 C CA . ALA A 1 389 ? 35.812 -7.707 -21.438 1 50.94 389 ALA A CA 1
ATOM 3065 C C . ALA A 1 389 ? 35.031 -8.875 -22.016 1 50.94 389 ALA A C 1
ATOM 3067 O O . ALA A 1 389 ? 35.281 -9.297 -23.141 1 50.94 389 ALA A O 1
ATOM 3068 N N . THR A 1 390 ? 34.062 -9.469 -21.406 1 50.12 390 THR A N 1
ATOM 3069 C CA . THR A 1 390 ? 33.312 -10.609 -21.922 1 50.12 390 THR A CA 1
ATOM 3070 C C . THR A 1 390 ? 31.828 -10.438 -21.672 1 50.12 390 THR A C 1
ATOM 3072 O O . THR A 1 390 ? 31.234 -11.18 -20.891 1 50.12 390 THR A O 1
ATOM 3075 N N . PRO A 1 391 ? 31.328 -9.281 -22.391 1 57.19 391 PRO A N 1
ATOM 3076 C CA . PRO A 1 391 ? 29.875 -9.094 -22.25 1 57.19 391 PRO A CA 1
ATOM 3077 C C . PRO A 1 391 ? 29.062 -10.25 -22.828 1 57.19 391 PRO A C 1
ATOM 3079 O O . PRO A 1 391 ? 29.422 -10.797 -23.875 1 57.19 391 PRO A O 1
ATOM 3082 N N . GLY A 1 392 ? 28.578 -11.234 -22.016 1 64.38 392 GLY A N 1
ATOM 3083 C CA . GLY A 1 392 ? 27.812 -12.344 -22.562 1 64.38 392 GLY A CA 1
ATOM 3084 C C . GLY A 1 392 ? 26.344 -12 -22.75 1 64.38 392 GLY A C 1
ATOM 3085 O O . GLY A 1 392 ? 25.891 -10.906 -22.391 1 64.38 392 GLY A O 1
ATOM 3086 N N . ASP A 1 393 ? 25.797 -12.648 -23.906 1 74.75 393 ASP A N 1
ATOM 3087 C CA . ASP A 1 393 ? 24.375 -12.57 -24.172 1 74.75 393 ASP A CA 1
ATOM 3088 C C . ASP A 1 393 ? 23.641 -13.789 -23.625 1 74.75 393 ASP A C 1
ATOM 3090 O O . ASP A 1 393 ? 24.234 -14.852 -23.438 1 74.75 393 ASP A O 1
ATOM 3094 N N . TYR A 1 394 ? 22.453 -13.523 -23.156 1 85 394 TYR A N 1
ATOM 3095 C CA . TYR A 1 394 ? 21.641 -14.617 -22.625 1 85 394 TYR A CA 1
ATOM 3096 C C . TYR A 1 394 ? 20.344 -14.75 -23.406 1 85 394 TYR A C 1
ATOM 3098 O O . TYR A 1 394 ? 19.625 -13.766 -23.609 1 85 394 TYR A O 1
ATOM 3106 N N . PHE A 1 395 ? 20.219 -15.992 -23.953 1 87.25 395 PHE A N 1
ATOM 3107 C CA . PHE A 1 395 ? 18.938 -16.391 -24.531 1 87.25 395 PHE A CA 1
ATOM 3108 C C . PHE A 1 395 ? 18.516 -17.766 -24 1 87.25 395 PHE A C 1
ATOM 3110 O O . PHE A 1 395 ? 19.281 -18.719 -24.047 1 87.25 395 PHE A O 1
ATOM 3117 N N . PRO A 1 396 ? 17.297 -17.797 -23.5 1 91.38 396 PRO A N 1
ATOM 3118 C CA . PRO A 1 396 ? 16.875 -19.078 -22.891 1 91.38 396 PRO A CA 1
ATOM 3119 C C . PRO A 1 396 ? 16.812 -20.203 -23.906 1 91.38 396 PRO A C 1
ATOM 3121 O O . PRO A 1 396 ? 16.344 -20.016 -25.047 1 91.38 396 PRO A O 1
ATOM 3124 N N . SER A 1 397 ? 17.266 -21.328 -23.547 1 91.94 397 SER A N 1
ATOM 3125 C CA . SER A 1 397 ? 17.188 -22.516 -24.375 1 91.94 397 SER A CA 1
ATOM 3126 C C . SER A 1 397 ? 15.773 -23.078 -24.406 1 91.94 397 SER A C 1
ATOM 3128 O O . SER A 1 397 ? 14.898 -22.625 -23.672 1 91.94 397 SER A O 1
ATOM 3130 N N . LEU A 1 398 ? 15.617 -24.047 -25.25 1 93.06 398 LEU A N 1
ATOM 3131 C CA . LEU A 1 398 ? 14.312 -24.703 -25.344 1 93.06 398 LEU A CA 1
ATOM 3132 C C . LEU A 1 398 ? 13.977 -25.438 -24.062 1 93.06 398 LEU A C 1
ATOM 3134 O O . LEU A 1 398 ? 12.805 -25.531 -23.672 1 93.06 398 LEU A O 1
ATOM 3138 N N . ILE A 1 399 ? 14.945 -25.906 -23.391 1 93 399 ILE A N 1
ATOM 3139 C CA . ILE A 1 399 ? 14.75 -26.609 -22.125 1 93 399 ILE A CA 1
ATOM 3140 C C . ILE A 1 399 ? 14.25 -25.625 -21.062 1 93 399 ILE A C 1
ATOM 3142 O O . ILE A 1 399 ? 13.367 -25.953 -20.281 1 93 399 ILE A O 1
ATOM 3146 N N . GLU A 1 400 ? 14.828 -24.453 -21.109 1 94.31 400 GLU A N 1
ATOM 3147 C CA . GLU A 1 400 ? 14.406 -23.422 -20.156 1 94.31 400 GLU A CA 1
ATOM 3148 C C . GLU A 1 400 ? 12.977 -22.969 -20.453 1 94.31 400 GLU A C 1
ATOM 3150 O O . GLU A 1 400 ? 12.18 -22.781 -19.531 1 94.31 400 GLU A O 1
ATOM 3155 N N . ILE A 1 401 ? 12.688 -22.812 -21.656 1 95.31 401 ILE A N 1
ATOM 3156 C CA . ILE A 1 401 ? 11.336 -22.406 -22.047 1 95.31 401 ILE A CA 1
ATOM 3157 C C . ILE A 1 401 ? 10.352 -23.516 -21.688 1 95.31 401 ILE A C 1
ATOM 3159 O O . ILE A 1 401 ? 9.25 -23.234 -21.188 1 95.31 401 ILE A O 1
ATOM 3163 N N . ALA A 1 402 ? 10.727 -24.734 -21.922 1 95.44 402 ALA A N 1
ATOM 3164 C CA . ALA A 1 402 ? 9.898 -25.875 -21.562 1 95.44 402 ALA A CA 1
ATOM 3165 C C . ALA A 1 402 ? 9.641 -25.922 -20.062 1 95.44 402 ALA A C 1
ATOM 3167 O O . ALA A 1 402 ? 8.586 -26.375 -19.609 1 95.44 402 ALA A O 1
ATOM 3168 N N . SER A 1 403 ? 10.562 -25.438 -19.312 1 96.12 403 SER A N 1
ATOM 3169 C CA . SER A 1 403 ? 10.383 -25.438 -17.859 1 96.12 403 SER A CA 1
ATOM 3170 C C . SER A 1 403 ? 9.25 -24.5 -17.453 1 96.12 403 SER A C 1
ATOM 3172 O O . SER A 1 403 ? 8.5 -24.812 -16.531 1 96.12 403 SER A O 1
ATOM 3174 N N . VAL A 1 404 ? 9.117 -23.359 -18.094 1 97.44 404 VAL A N 1
ATOM 3175 C CA . VAL A 1 404 ? 8.047 -22.422 -17.766 1 97.44 404 VAL A CA 1
ATOM 3176 C C . VAL A 1 404 ? 6.699 -23.016 -18.141 1 97.44 404 VAL A C 1
ATOM 3178 O O . VAL A 1 404 ? 5.77 -23.031 -17.328 1 97.44 404 VAL A O 1
ATOM 3181 N N . ILE A 1 405 ? 6.633 -23.562 -19.297 1 97.56 405 ILE A N 1
ATOM 3182 C CA . ILE A 1 405 ? 5.402 -24.188 -19.766 1 97.56 405 ILE A CA 1
ATOM 3183 C C . ILE A 1 405 ? 5.082 -25.406 -18.891 1 97.56 405 ILE A C 1
ATOM 3185 O O . ILE A 1 405 ? 3.924 -25.625 -18.531 1 97.56 405 ILE A O 1
ATOM 3189 N N . GLY A 1 406 ? 6.047 -26.125 -18.594 1 97.81 406 GLY A N 1
ATOM 3190 C CA . GLY A 1 406 ? 5.883 -27.312 -17.766 1 97.81 406 GLY A CA 1
ATOM 3191 C C . GLY A 1 406 ? 5.41 -27.016 -16.359 1 97.81 406 GLY A C 1
ATOM 3192 O O . GLY A 1 406 ? 4.57 -27.719 -15.812 1 97.81 406 GLY A O 1
ATOM 3193 N N . THR A 1 407 ? 5.98 -25.969 -15.758 1 97.94 407 THR A N 1
ATOM 3194 C CA . THR A 1 407 ? 5.555 -25.625 -14.398 1 97.94 407 THR A CA 1
ATOM 3195 C C . THR A 1 407 ? 4.133 -25.078 -14.398 1 97.94 407 THR A C 1
ATOM 3197 O O . THR A 1 407 ? 3.381 -25.281 -13.445 1 97.94 407 THR A O 1
ATOM 3200 N N . ILE A 1 408 ? 3.773 -24.344 -15.422 1 98.12 408 ILE A N 1
ATOM 3201 C CA . ILE A 1 408 ? 2.377 -23.953 -15.57 1 98.12 408 ILE A CA 1
ATOM 3202 C C . ILE A 1 408 ? 1.498 -25.203 -15.648 1 98.12 408 ILE A C 1
ATOM 3204 O O . ILE A 1 408 ? 0.45 -25.281 -15 1 98.12 408 ILE A O 1
ATOM 3208 N N . GLY A 1 409 ? 1.926 -26.188 -16.484 1 98.19 409 GLY A N 1
ATOM 3209 C CA . GLY A 1 409 ? 1.233 -27.469 -16.531 1 98.19 409 GLY A CA 1
ATOM 3210 C C . GLY A 1 409 ? 1.139 -28.141 -15.188 1 98.19 409 GLY A C 1
ATOM 3211 O O . GLY A 1 409 ? 0.1 -28.719 -14.844 1 98.19 409 GLY A O 1
ATOM 3212 N N . MET A 1 410 ? 2.172 -28.094 -14.461 1 98.06 410 MET A N 1
ATOM 3213 C CA . MET A 1 410 ? 2.193 -28.688 -13.125 1 98.06 410 MET A CA 1
ATOM 3214 C C . MET A 1 410 ? 1.14 -28.047 -12.227 1 98.06 410 MET A C 1
ATOM 3216 O O . MET A 1 410 ? 0.416 -28.734 -11.516 1 98.06 410 MET A O 1
ATOM 3220 N N . VAL A 1 411 ? 1.071 -26.734 -12.211 1 98.12 411 VAL A N 1
ATOM 3221 C CA . VAL A 1 411 ? 0.108 -26.016 -11.391 1 98.12 411 VAL A CA 1
ATOM 3222 C C . VAL A 1 411 ? -1.312 -26.375 -11.812 1 98.12 411 VAL A C 1
ATOM 3224 O O . VAL A 1 411 ? -2.18 -26.609 -10.969 1 98.12 411 VAL A O 1
ATOM 3227 N N . ILE A 1 412 ? -1.527 -26.484 -13.094 1 98 412 ILE A N 1
ATOM 3228 C CA . ILE A 1 412 ? -2.836 -26.891 -13.602 1 98 412 ILE A CA 1
ATOM 3229 C C . ILE A 1 412 ? -3.162 -28.297 -13.133 1 98 412 ILE A C 1
ATOM 3231 O O . ILE A 1 412 ? -4.281 -28.578 -12.695 1 98 412 ILE A O 1
ATOM 3235 N N . LEU A 1 413 ? -2.232 -29.188 -13.195 1 97.88 413 LEU A N 1
ATOM 3236 C CA . LEU A 1 413 ? -2.434 -30.562 -12.75 1 97.88 413 LEU A CA 1
ATOM 3237 C C . LEU A 1 413 ? -2.766 -30.609 -11.266 1 97.88 413 LEU A C 1
ATOM 3239 O O . LEU A 1 413 ? -3.605 -31.406 -10.844 1 97.88 413 LEU A O 1
ATOM 3243 N N . ILE A 1 414 ? -2.115 -29.797 -10.531 1 97.25 414 ILE A N 1
ATOM 3244 C CA . ILE A 1 414 ? -2.385 -29.75 -9.094 1 97.25 414 ILE A CA 1
ATOM 3245 C C . ILE A 1 414 ? -3.83 -29.328 -8.859 1 97.25 414 ILE A C 1
ATOM 3247 O O . ILE A 1 414 ? -4.551 -29.953 -8.078 1 97.25 414 ILE A O 1
ATOM 3251 N N . PHE A 1 415 ? -4.266 -28.328 -9.523 1 97.44 415 PHE A N 1
ATOM 3252 C CA . PHE A 1 415 ? -5.629 -27.859 -9.352 1 97.44 415 PHE A CA 1
ATOM 3253 C C . PHE A 1 415 ? -6.633 -28.906 -9.805 1 97.44 415 PHE A C 1
ATOM 3255 O O . PHE A 1 415 ? -7.656 -29.125 -9.148 1 97.44 415 PHE A O 1
ATOM 3262 N N . LEU A 1 416 ? -6.348 -29.562 -10.93 1 96.38 416 LEU A N 1
ATOM 3263 C CA . LEU A 1 416 ? -7.246 -30.594 -11.438 1 96.38 416 LEU A CA 1
ATOM 3264 C C . LEU A 1 416 ? -7.324 -31.781 -10.469 1 96.38 416 LEU A C 1
ATOM 3266 O O . LEU A 1 416 ? -8.391 -32.344 -10.281 1 96.38 416 LEU A O 1
ATOM 3270 N N . THR A 1 417 ? -6.27 -32.094 -9.867 1 95.19 417 THR A N 1
ATOM 3271 C CA . THR A 1 417 ? -6.234 -33.188 -8.922 1 95.19 417 THR A CA 1
ATOM 3272 C C . THR A 1 417 ? -6.922 -32.812 -7.613 1 95.19 417 THR A C 1
ATOM 3274 O O . THR A 1 417 ? -7.746 -33.562 -7.094 1 95.19 417 THR A O 1
ATOM 3277 N N . VAL A 1 418 ? -6.625 -31.625 -7.137 1 93.94 418 VAL A N 1
ATOM 3278 C CA . VAL A 1 418 ? -7.191 -31.188 -5.867 1 93.94 418 VAL A CA 1
ATOM 3279 C C . VAL A 1 418 ? -8.695 -30.984 -6.012 1 93.94 418 VAL A C 1
ATOM 3281 O O . VAL A 1 418 ? -9.453 -31.25 -5.074 1 93.94 418 VAL A O 1
ATOM 3284 N N . ALA A 1 419 ? -9.125 -30.547 -7.148 1 93.44 419 ALA A N 1
ATOM 3285 C CA . ALA A 1 419 ? -10.547 -30.328 -7.395 1 93.44 419 ALA A CA 1
ATOM 3286 C C . ALA A 1 419 ? -11.336 -31.625 -7.297 1 93.44 419 ALA A C 1
ATOM 3288 O O . ALA A 1 419 ? -12.555 -31.609 -7.09 1 93.44 419 ALA A O 1
ATOM 3289 N N . LYS A 1 420 ? -10.664 -32.75 -7.434 1 92.56 420 LYS A N 1
ATOM 3290 C CA . LYS A 1 420 ? -11.328 -34.031 -7.34 1 92.56 420 LYS A CA 1
ATOM 3291 C C . LYS A 1 420 ? -11.289 -34.562 -5.91 1 92.56 420 LYS A C 1
ATOM 3293 O O . LYS A 1 420 ? -12.008 -35.5 -5.574 1 92.56 420 LYS A O 1
ATOM 3298 N N . LEU A 1 421 ? -10.531 -33.906 -5.094 1 90 421 LEU A N 1
ATOM 3299 C CA . LEU A 1 421 ? -10.336 -34.406 -3.736 1 90 421 LEU A CA 1
ATOM 3300 C C . LEU A 1 421 ? -11.109 -33.562 -2.73 1 90 421 LEU A C 1
ATOM 3302 O O . LEU A 1 421 ? -11.68 -34.094 -1.776 1 90 421 LEU A O 1
ATOM 3306 N N . PHE A 1 422 ? -11.008 -32.219 -2.936 1 90 422 PHE A N 1
ATOM 3307 C CA . PHE A 1 422 ? -11.586 -31.281 -1.976 1 90 422 PHE A CA 1
ATOM 3308 C C . PHE A 1 422 ? -12.422 -30.219 -2.686 1 90 422 PHE A C 1
ATOM 3310 O O . PHE A 1 422 ? -12.195 -29.938 -3.861 1 90 422 PHE A O 1
ATOM 3317 N N . PRO A 1 423 ? -13.438 -29.688 -1.936 1 91.19 423 PRO A N 1
ATOM 3318 C CA . PRO A 1 423 ? -14.117 -28.531 -2.516 1 91.19 423 PRO A CA 1
ATOM 3319 C C . PRO A 1 423 ? -13.211 -27.312 -2.641 1 91.19 423 PRO A C 1
ATOM 3321 O O . PRO A 1 423 ? -12.562 -26.906 -1.667 1 91.19 423 PRO A O 1
ATOM 3324 N N . VAL A 1 424 ? -13.211 -26.734 -3.742 1 93.88 424 VAL A N 1
ATOM 3325 C CA . VAL A 1 424 ? -12.312 -25.609 -4.004 1 93.88 424 VAL A CA 1
ATOM 3326 C C . VAL A 1 424 ? -12.977 -24.312 -3.561 1 93.88 424 VAL A C 1
ATOM 3328 O O . VAL A 1 424 ? -12.312 -23.281 -3.469 1 93.88 424 VAL A O 1
ATOM 3331 N N . VAL A 1 425 ? -14.234 -24.344 -3.275 1 93.62 425 VAL A N 1
ATOM 3332 C CA . VAL A 1 425 ? -14.969 -23.234 -2.676 1 93.62 425 VAL A CA 1
ATOM 3333 C C . VAL A 1 425 ? -15.383 -23.594 -1.253 1 93.62 425 VAL A C 1
ATOM 3335 O O . VAL A 1 425 ? -15.828 -24.719 -0.998 1 93.62 425 VAL A O 1
ATOM 3338 N N . GLU A 1 426 ? -15.25 -22.656 -0.449 1 90.75 426 GLU A N 1
ATOM 3339 C CA . GLU A 1 426 ? -15.586 -22.891 0.951 1 90.75 426 GLU A CA 1
ATOM 3340 C C . GLU A 1 426 ? -17.094 -23 1.149 1 90.75 426 GLU A C 1
ATOM 3342 O O . GLU A 1 426 ? -17.859 -22.25 0.542 1 90.75 426 GLU A O 1
ATOM 3347 N N . LEU A 1 427 ? -17.438 -23.891 2.047 1 87.62 427 LEU A N 1
ATOM 3348 C CA . LEU A 1 427 ? -18.844 -24.047 2.391 1 87.62 427 LEU A CA 1
ATOM 3349 C C . LEU A 1 427 ? -19.406 -22.766 3.002 1 87.62 427 LEU A C 1
ATOM 3351 O O . LEU A 1 427 ? -20.562 -22.406 2.75 1 87.62 427 LEU A O 1
ATOM 3355 N N . HIS A 1 428 ? -18.609 -22.141 3.709 1 84.88 428 HIS A N 1
ATOM 3356 C CA . HIS A 1 428 ? -19.047 -20.891 4.344 1 84.88 428 HIS A CA 1
ATOM 3357 C C . HIS A 1 428 ? -19.438 -19.844 3.301 1 84.88 428 HIS A C 1
ATOM 3359 O O . HIS A 1 428 ? -20.344 -19.047 3.539 1 84.88 428 HIS A O 1
ATOM 3365 N N . ALA A 1 429 ? -18.812 -19.891 2.238 1 85.94 429 ALA A N 1
ATOM 3366 C CA . ALA A 1 429 ? -19.141 -18.953 1.166 1 85.94 429 ALA A CA 1
ATOM 3367 C C . ALA A 1 429 ? -20.531 -19.219 0.612 1 85.94 429 ALA A C 1
ATOM 3369 O O . ALA A 1 429 ? -21.281 -18.281 0.325 1 85.94 429 ALA A O 1
ATOM 3370 N N . ILE A 1 430 ? -20.859 -20.422 0.567 1 87.38 430 ILE A N 1
ATOM 3371 C CA . ILE A 1 430 ? -22.172 -20.812 0.057 1 87.38 430 ILE A CA 1
ATOM 3372 C C . ILE A 1 430 ? -23.25 -20.438 1.063 1 87.38 430 ILE A C 1
ATOM 3374 O O . ILE A 1 430 ? -24.312 -19.938 0.684 1 87.38 430 ILE A O 1
ATOM 3378 N N . GLU A 1 431 ? -22.922 -20.672 2.23 1 85.56 431 GLU A N 1
ATOM 3379 C CA . GLU A 1 431 ? -23.859 -20.344 3.285 1 85.56 431 GLU A CA 1
ATOM 3380 C C . GLU A 1 431 ? -24.125 -18.844 3.338 1 85.56 431 GLU A C 1
ATOM 3382 O O . GLU A 1 431 ? -25.281 -18.406 3.49 1 85.56 431 GLU A O 1
ATOM 3387 N N . HIS A 1 432 ? -23.125 -18.188 3.168 1 83.38 432 HIS A N 1
ATOM 3388 C CA . HIS A 1 432 ? -23.25 -16.734 3.182 1 83.38 432 HIS A CA 1
ATOM 3389 C C . HIS A 1 432 ? -24.047 -16.234 1.979 1 83.38 432 HIS A C 1
ATOM 3391 O O . HIS A 1 432 ? -24.859 -15.32 2.102 1 83.38 432 HIS A O 1
ATOM 3397 N N . LEU A 1 433 ? -23.812 -16.781 0.876 1 83.56 433 LEU A N 1
ATOM 3398 C CA . LEU A 1 433 ? -24.531 -16.391 -0.34 1 83.56 433 LEU A CA 1
ATOM 3399 C C . LEU A 1 433 ? -26 -16.734 -0.241 1 83.56 433 LEU A C 1
ATOM 3401 O O . LEU A 1 433 ? -26.859 -15.977 -0.708 1 83.56 433 LEU A O 1
ATOM 3405 N N . ARG A 1 434 ? -26.266 -17.781 0.402 1 83.5 434 ARG A N 1
ATOM 3406 C CA . ARG A 1 434 ? -27.656 -18.203 0.592 1 83.5 434 ARG A CA 1
ATOM 3407 C C . ARG A 1 434 ? -28.391 -17.25 1.544 1 83.5 434 ARG A C 1
ATOM 3409 O O . ARG A 1 434 ? -29.531 -16.891 1.301 1 83.5 434 ARG A O 1
ATOM 3416 N N . GLU A 1 435 ? -27.719 -16.922 2.514 1 81.25 435 GLU A N 1
ATOM 3417 C CA . GLU A 1 435 ? -28.297 -16.016 3.484 1 81.25 435 GLU A CA 1
ATOM 3418 C C . GLU A 1 435 ? -28.578 -14.648 2.857 1 81.25 435 GLU A C 1
ATOM 3420 O O . GLU A 1 435 ? -29.609 -14.023 3.131 1 81.25 435 GLU A O 1
ATOM 3425 N N . LYS A 1 436 ? -27.719 -14.234 2.078 1 78.19 436 LYS A N 1
ATOM 3426 C CA . LYS A 1 436 ? -27.875 -12.945 1.413 1 78.19 436 LYS A CA 1
ATOM 3427 C C . LYS A 1 436 ? -29.062 -12.969 0.446 1 78.19 436 LYS A C 1
ATOM 3429 O O . LYS A 1 436 ? -29.812 -12 0.352 1 78.19 436 LYS A O 1
ATOM 3434 N N . GLN A 1 437 ? -29.219 -14.016 -0.25 1 78.38 437 GLN A N 1
ATOM 3435 C CA . GLN A 1 437 ? -30.328 -14.164 -1.2 1 78.38 437 GLN A CA 1
ATOM 3436 C C . GLN A 1 437 ? -31.672 -14.242 -0.48 1 78.38 437 GLN A C 1
ATOM 3438 O O . GLN A 1 437 ? -32.656 -13.688 -0.953 1 78.38 437 GLN A O 1
ATOM 3443 N N . GLU A 1 438 ? -31.594 -14.914 0.586 1 76.44 438 GLU A N 1
ATOM 3444 C CA . GLU A 1 438 ? -32.812 -15.016 1.376 1 76.44 438 GLU A CA 1
ATOM 3445 C C . GLU A 1 438 ? -33.219 -13.656 1.938 1 76.44 438 GLU A C 1
ATOM 3447 O O . GLU A 1 438 ? -34.406 -13.32 1.95 1 76.44 438 GLU A O 1
ATOM 3452 N N . HIS A 1 439 ? -32.312 -12.977 2.314 1 75.31 439 HIS A N 1
ATOM 3453 C CA . HIS A 1 439 ? -32.594 -11.648 2.854 1 75.31 439 HIS A CA 1
ATOM 3454 C C . HIS A 1 439 ? -33.094 -10.711 1.764 1 75.31 439 HIS A C 1
ATOM 3456 O O . HIS A 1 439 ? -33.969 -9.883 2.016 1 75.31 439 HIS A O 1
ATOM 3462 N N . GLU A 1 440 ? -32.562 -10.781 0.613 1 72.81 440 GLU A N 1
ATOM 3463 C CA . GLU A 1 440 ? -32.969 -9.945 -0.505 1 72.81 440 GLU A CA 1
ATOM 3464 C C . GLU A 1 440 ? -34.406 -10.312 -0.958 1 72.81 440 GLU A C 1
ATOM 3466 O O . GLU A 1 440 ? -35.188 -9.438 -1.315 1 72.81 440 GLU A O 1
ATOM 3471 N N . GLN A 1 441 ? -34.688 -11.562 -0.895 1 68.75 441 GLN A N 1
ATOM 3472 C CA . GLN A 1 441 ? -36.031 -12.008 -1.244 1 68.75 441 GLN A CA 1
ATOM 3473 C C . GLN A 1 441 ? -37.062 -11.539 -0.215 1 68.75 441 GLN A C 1
ATOM 3475 O O . GLN A 1 441 ? -38.188 -11.148 -0.572 1 68.75 441 GLN A O 1
ATOM 3480 N N . GLU A 1 442 ? -36.625 -11.609 0.914 1 68.62 442 GLU A N 1
ATOM 3481 C CA . GLU A 1 442 ? -37.5 -11.133 1.971 1 68.62 442 GLU A CA 1
ATOM 3482 C C . GLU A 1 442 ? -37.75 -9.625 1.851 1 68.62 442 GLU A C 1
ATOM 3484 O O . GLU A 1 442 ? -38.875 -9.148 2.064 1 68.62 442 GLU A O 1
ATOM 3489 N N . ARG A 1 443 ? -36.812 -8.961 1.52 1 61.41 443 ARG A N 1
ATOM 3490 C CA . ARG A 1 443 ? -36.938 -7.52 1.362 1 61.41 443 ARG A CA 1
ATOM 3491 C C . ARG A 1 443 ? -37.812 -7.168 0.162 1 61.41 443 ARG A C 1
ATOM 3493 O O . ARG A 1 443 ? -38.594 -6.215 0.213 1 61.41 443 ARG A O 1
ATOM 3500 N N . GLU A 1 444 ? -37.656 -7.855 -0.872 1 66.88 444 GLU A N 1
ATOM 3501 C CA . GLU A 1 444 ? -38.469 -7.637 -2.064 1 66.88 444 GLU A CA 1
ATOM 3502 C C . GLU A 1 444 ? -39.938 -7.965 -1.801 1 66.88 444 GLU A C 1
ATOM 3504 O O . GLU A 1 444 ? -40.844 -7.266 -2.279 1 66.88 444 GLU A O 1
ATOM 3509 N N . THR A 1 445 ? -40.188 -8.961 -1.079 1 64.62 445 THR A N 1
ATOM 3510 C CA . THR A 1 445 ? -41.562 -9.32 -0.748 1 64.62 445 THR A CA 1
ATOM 3511 C C . THR A 1 445 ? -42.188 -8.289 0.201 1 64.62 445 THR A C 1
ATOM 3513 O O . THR A 1 445 ? -43.375 -7.992 0.115 1 64.62 445 THR A O 1
ATOM 3516 N N . ALA A 1 446 ? -41.344 -7.789 0.953 1 63.38 446 ALA A N 1
ATOM 3517 C CA . ALA A 1 446 ? -41.875 -6.789 1.89 1 63.38 446 ALA A CA 1
ATOM 3518 C C . ALA A 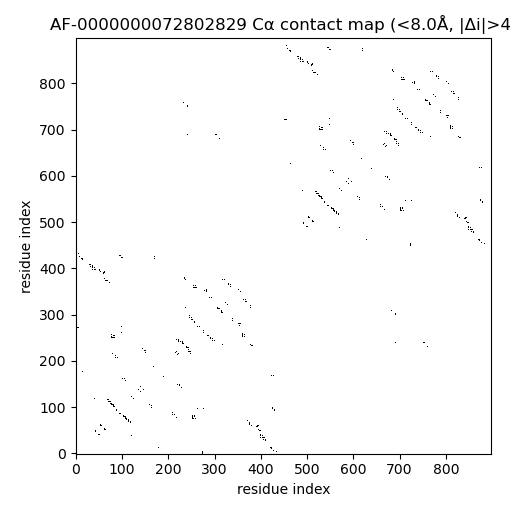1 446 ? -42.156 -5.473 1.177 1 63.38 446 ALA A C 1
ATOM 3520 O O . ALA A 1 446 ? -43.094 -4.746 1.562 1 63.38 446 ALA A O 1
ATOM 3521 N N . THR A 1 447 ? -41.469 -5.184 0.26 1 60.31 447 THR A N 1
ATOM 3522 C CA . THR A 1 447 ? -41.719 -3.959 -0.488 1 60.31 447 THR A CA 1
ATOM 3523 C C . THR A 1 447 ? -42.938 -4.129 -1.398 1 60.31 447 THR A C 1
ATOM 3525 O O . THR A 1 447 ? -43.5 -3.145 -1.857 1 60.31 447 THR A O 1
ATOM 3528 N N . HIS A 1 448 ? -43.219 -5.223 -1.734 1 57.66 448 HIS A N 1
ATOM 3529 C CA . HIS A 1 448 ? -44.375 -5.441 -2.604 1 57.66 448 HIS A CA 1
ATOM 3530 C C . HIS A 1 448 ? -45.625 -5.664 -1.789 1 57.66 448 HIS A C 1
ATOM 3532 O O . HIS A 1 448 ? -46.75 -5.617 -2.332 1 57.66 448 HIS A O 1
ATOM 3538 N N . ASP A 1 449 ? -45.531 -5.895 -0.609 1 45.81 449 ASP A N 1
ATOM 3539 C CA . ASP A 1 449 ? -46.75 -5.953 0.172 1 45.81 449 ASP A CA 1
ATOM 3540 C C . ASP A 1 449 ? -47.062 -4.602 0.822 1 45.81 449 ASP A C 1
ATOM 3542 O O . ASP A 1 449 ? -48.219 -4.203 0.923 1 45.81 449 ASP A O 1
ATOM 3546 N N . MET B 1 1 ? -24.625 3.656 21.125 1 42.09 1 MET B N 1
ATOM 3547 C CA . MET B 1 1 ? -25.094 4.367 19.938 1 42.09 1 MET B CA 1
ATOM 3548 C C . MET B 1 1 ? -25.891 5.605 20.328 1 42.09 1 MET B C 1
ATOM 3550 O O . MET B 1 1 ? -26.781 5.531 21.188 1 42.09 1 MET B O 1
ATOM 3554 N N . SER B 1 2 ? -25.234 6.699 20.094 1 51.5 2 SER B N 1
ATOM 3555 C CA . SER B 1 2 ? -25.906 7.906 20.578 1 51.5 2 SER B CA 1
ATOM 3556 C C . SER B 1 2 ? -27.344 7.957 20.109 1 51.5 2 SER B C 1
ATOM 3558 O O . SER B 1 2 ? -27.656 7.629 18.953 1 51.5 2 SER B O 1
ATOM 3560 N N . THR B 1 3 ? -28.172 8.055 20.969 1 57.25 3 THR B N 1
ATOM 3561 C CA . THR B 1 3 ? -29.625 8.133 20.797 1 57.25 3 THR B CA 1
ATOM 3562 C C . THR B 1 3 ? -30.016 9.43 20.094 1 57.25 3 THR B C 1
ATOM 3564 O O . THR B 1 3 ? -31.156 9.586 19.672 1 57.25 3 THR B O 1
ATOM 3567 N N . LYS B 1 4 ? -29.047 10.305 19.859 1 72.5 4 LYS B N 1
ATOM 3568 C CA . LYS B 1 4 ? -29.422 11.57 19.25 1 72.5 4 LYS B CA 1
ATOM 3569 C C . LYS B 1 4 ? -29.281 11.508 17.734 1 72.5 4 LYS B C 1
ATOM 3571 O O . LYS B 1 4 ? -28.312 10.961 17.203 1 72.5 4 LYS B O 1
ATOM 3576 N N . THR B 1 5 ? -30.234 12.008 17.031 1 79 5 THR B N 1
ATOM 3577 C CA . THR B 1 5 ? -30.297 12.047 15.57 1 79 5 THR B CA 1
ATOM 3578 C C . THR B 1 5 ? -29.578 13.281 15.031 1 79 5 THR B C 1
ATOM 3580 O O . THR B 1 5 ? -29.844 14.406 15.469 1 79 5 THR B O 1
ATOM 3583 N N . PRO B 1 6 ? -28.641 13.078 14.188 1 85.25 6 PRO B N 1
ATOM 3584 C CA . PRO B 1 6 ? -27.938 14.219 13.594 1 85.25 6 PRO B CA 1
ATOM 3585 C C . PRO B 1 6 ? -28.875 15.148 12.828 1 85.25 6 PRO B C 1
ATOM 3587 O O . PRO B 1 6 ? -29.75 14.68 12.094 1 85.25 6 PRO B O 1
ATOM 3590 N N . ARG B 1 7 ? -28.812 16.469 13.18 1 84 7 ARG B N 1
ATOM 3591 C CA . ARG B 1 7 ? -29.641 17.484 12.547 1 84 7 ARG B CA 1
ATOM 3592 C C . ARG B 1 7 ? -28.797 18.562 11.883 1 84 7 ARG B C 1
ATOM 3594 O O . ARG B 1 7 ? -27.609 18.703 12.211 1 84 7 ARG B O 1
ATOM 3601 N N . LYS B 1 8 ? -29.312 19.219 11.016 1 84.69 8 LYS B N 1
ATOM 3602 C CA . LYS B 1 8 ? -28.672 20.344 10.328 1 84.69 8 LYS B CA 1
ATOM 3603 C C . LYS B 1 8 ? -28.156 21.375 11.328 1 84.69 8 LYS B C 1
ATOM 3605 O O . LYS B 1 8 ? -27.094 21.953 11.125 1 84.69 8 LYS B O 1
ATOM 3610 N N . ALA B 1 9 ? -28.797 21.625 12.305 1 86.44 9 ALA B N 1
ATOM 3611 C CA . ALA B 1 9 ? -28.438 22.609 13.32 1 86.44 9 ALA B CA 1
ATOM 3612 C C . ALA B 1 9 ? -27.125 22.234 14.016 1 86.44 9 ALA B C 1
ATOM 3614 O O . ALA B 1 9 ? -26.406 23.109 14.5 1 86.44 9 ALA B O 1
ATOM 3615 N N . ASP B 1 10 ? -26.828 21.016 14.062 1 89.44 10 ASP B N 1
ATOM 3616 C CA . ASP B 1 10 ? -25.609 20.547 14.719 1 89.44 10 ASP B CA 1
ATOM 3617 C C . ASP B 1 10 ? -24.375 21.062 14 1 89.44 10 ASP B C 1
ATOM 3619 O O . ASP B 1 10 ? -23.391 21.453 14.633 1 89.44 10 ASP B O 1
ATOM 3623 N N . ILE B 1 11 ? -24.422 21.094 12.695 1 89.31 11 ILE B N 1
ATOM 3624 C CA . ILE B 1 11 ? -23.234 21.453 11.938 1 89.31 11 ILE B CA 1
ATOM 3625 C C . ILE B 1 11 ? -23.125 22.984 11.883 1 89.31 11 ILE B C 1
ATOM 3627 O O . ILE B 1 11 ? -22.078 23.516 11.492 1 89.31 11 ILE B O 1
ATOM 3631 N N . LEU B 1 12 ? -24.141 23.703 12.367 1 90.25 12 LEU B N 1
ATOM 3632 C CA . LEU B 1 12 ? -24.125 25.156 12.391 1 90.25 12 LEU B CA 1
ATOM 3633 C C . LEU B 1 12 ? -23.703 25.672 13.766 1 90.25 12 LEU B C 1
ATOM 3635 O O . LEU B 1 12 ? -23.391 26.859 13.922 1 90.25 12 LEU B O 1
ATOM 3639 N N . ARG B 1 13 ? -23.562 24.828 14.68 1 89.38 13 ARG B N 1
ATOM 3640 C CA . ARG B 1 13 ? -23.25 25.203 16.047 1 89.38 13 ARG B CA 1
ATOM 3641 C C . ARG B 1 13 ? -21.922 25.938 16.125 1 89.38 13 ARG B C 1
ATOM 3643 O O . ARG B 1 13 ? -21.781 26.938 16.828 1 89.38 13 ARG B O 1
ATOM 3650 N N . PRO B 1 14 ? -20.938 25.484 15.414 1 90.94 14 PRO B N 1
ATOM 3651 C CA . PRO B 1 14 ? -19.656 26.203 15.477 1 90.94 14 PRO B CA 1
ATOM 3652 C C . PRO B 1 14 ? -19.766 27.641 14.961 1 90.94 14 PRO B C 1
ATOM 3654 O O . PRO B 1 14 ? -19.016 28.516 15.422 1 90.94 14 PRO B O 1
ATOM 3657 N N . ILE B 1 15 ? -20.641 27.891 14.156 1 89.19 15 ILE B N 1
ATOM 3658 C CA . ILE B 1 15 ? -20.797 29.203 13.539 1 89.19 15 ILE B CA 1
ATOM 3659 C C . ILE B 1 15 ? -21.609 30.109 14.453 1 89.19 15 ILE B C 1
ATOM 3661 O O . ILE B 1 15 ? -21.312 31.297 14.602 1 89.19 15 ILE B O 1
ATOM 3665 N N . GLN B 1 16 ? -22.578 29.5 15.055 1 86.5 16 GLN B N 1
ATOM 3666 C CA . GLN B 1 16 ? -23.562 30.297 15.789 1 86.5 16 GLN B CA 1
ATOM 3667 C C . GLN B 1 16 ? -23.156 30.453 17.25 1 86.5 16 GLN B C 1
ATOM 3669 O O . GLN B 1 16 ? -23.531 31.422 17.906 1 86.5 16 GLN B O 1
ATOM 3674 N N . ASN B 1 17 ? -22.406 29.531 17.688 1 85.75 17 ASN B N 1
ATOM 3675 C CA . ASN B 1 17 ? -22.062 29.547 19.109 1 85.75 17 ASN B CA 1
ATOM 3676 C C . ASN B 1 17 ? -20.578 29.797 19.312 1 85.75 17 ASN B C 1
ATOM 3678 O O . ASN B 1 17 ? -19.734 29.109 18.719 1 85.75 17 ASN B O 1
ATOM 3682 N N . THR B 1 18 ? -20.312 30.859 20.062 1 88.25 18 THR B N 1
ATOM 3683 C CA . THR B 1 18 ? -18.938 31.156 20.406 1 88.25 18 THR B CA 1
ATOM 3684 C C . THR B 1 18 ? -18.734 31.125 21.922 1 88.25 18 THR B C 1
ATOM 3686 O O . THR B 1 18 ? -19.344 31.922 22.641 1 88.25 18 THR B O 1
ATOM 3689 N N . SER B 1 19 ? -17.938 30.25 22.375 1 89.69 19 SER B N 1
ATOM 3690 C CA . SER B 1 19 ? -17.703 30.094 23.797 1 89.69 19 SER B CA 1
ATOM 3691 C C . SER B 1 19 ? -16.422 30.812 24.234 1 89.69 19 SER B C 1
ATOM 3693 O O . SER B 1 19 ? -15.633 31.234 23.391 1 89.69 19 SER B O 1
ATOM 3695 N N . THR B 1 20 ? -16.266 30.938 25.484 1 91.88 20 THR B N 1
ATOM 3696 C CA . THR B 1 20 ? -15.047 31.516 26.047 1 91.88 20 THR B CA 1
ATOM 3697 C C . THR B 1 20 ? -13.836 30.641 25.734 1 91.88 20 THR B C 1
ATOM 3699 O O . THR B 1 20 ? -12.719 31.141 25.594 1 91.88 20 THR B O 1
ATOM 3702 N N . LYS B 1 21 ? -14.078 29.391 25.625 1 91.06 21 LYS B N 1
ATOM 3703 C CA . LYS B 1 21 ? -13 28.469 25.281 1 91.06 21 LYS B CA 1
ATOM 3704 C C . LYS B 1 21 ? -12.461 28.734 23.875 1 91.06 21 LYS B C 1
ATOM 3706 O O . LYS B 1 21 ? -11.266 28.562 23.625 1 91.06 21 LYS B O 1
ATOM 3711 N N . TYR B 1 22 ? -13.352 29.109 23.031 1 94 22 TYR B N 1
ATOM 3712 C CA . TYR B 1 22 ? -12.953 29.469 21.688 1 94 22 TYR B CA 1
ATOM 3713 C C . TYR B 1 22 ? -11.977 30.641 21.703 1 94 22 TYR B C 1
ATOM 3715 O O . TYR B 1 22 ? -10.922 30.594 21.062 1 94 22 TYR B O 1
ATOM 3723 N N . PHE B 1 23 ? -12.242 31.688 22.484 1 94.56 23 PHE B N 1
ATOM 3724 C CA . PHE B 1 23 ? -11.406 32.875 22.531 1 94.56 23 PHE B CA 1
ATOM 3725 C C . PHE B 1 23 ? -10.078 32.594 23.234 1 94.56 23 PHE B C 1
ATOM 3727 O O . PHE B 1 23 ? -9.047 33.125 22.859 1 94.56 23 PHE B O 1
ATOM 3734 N N . ALA B 1 24 ? -10.188 31.766 24.203 1 95.5 24 ALA B N 1
ATOM 3735 C CA . ALA B 1 24 ? -8.961 31.375 24.891 1 95.5 24 ALA B CA 1
ATOM 3736 C C . ALA B 1 24 ? -8.016 30.625 23.938 1 95.5 24 ALA B C 1
ATOM 3738 O O . ALA B 1 24 ? -6.816 30.906 23.906 1 95.5 24 ALA B O 1
ATOM 3739 N N . LEU B 1 25 ? -8.617 29.625 23.234 1 95.62 25 LEU B N 1
ATOM 3740 C CA . LEU B 1 25 ? -7.812 28.875 22.281 1 95.62 25 LEU B CA 1
ATOM 3741 C C . LEU B 1 25 ? -7.285 29.797 21.172 1 95.62 25 LEU B C 1
ATOM 3743 O O . LEU B 1 25 ? -6.152 29.625 20.719 1 95.62 25 LEU B O 1
ATOM 3747 N N . PHE B 1 26 ? -8.062 30.703 20.75 1 96.94 26 PHE B N 1
ATOM 3748 C CA . PHE B 1 26 ? -7.66 31.672 19.734 1 96.94 26 PHE B CA 1
ATOM 3749 C C . PHE B 1 26 ? -6.496 32.531 20.234 1 96.94 26 PHE B C 1
ATOM 3751 O O . PHE B 1 26 ? -5.543 32.781 19.5 1 96.94 26 PHE B O 1
ATOM 3758 N N . ALA B 1 27 ? -6.59 32.906 21.469 1 97.69 27 ALA B N 1
ATOM 3759 C CA . ALA B 1 27 ? -5.543 33.719 22.062 1 97.69 27 ALA B CA 1
ATOM 3760 C C . ALA B 1 27 ? -4.238 32.938 22.203 1 97.69 27 ALA B C 1
ATOM 3762 O O . ALA B 1 27 ? -3.164 33.438 21.875 1 97.69 27 ALA B O 1
ATOM 3763 N N . VAL B 1 28 ? -4.355 31.75 22.703 1 97.56 28 VAL B N 1
ATOM 3764 C CA . VAL B 1 28 ? -3.168 30.938 22.891 1 97.56 28 VAL B CA 1
ATOM 3765 C C . VAL B 1 28 ? -2.508 30.656 21.531 1 97.56 28 VAL B C 1
ATOM 3767 O O . VAL B 1 28 ? -1.288 30.781 21.406 1 97.56 28 VAL B O 1
ATOM 3770 N N . ALA B 1 29 ? -3.316 30.25 20.594 1 98 29 ALA B N 1
ATOM 3771 C CA . ALA B 1 29 ? -2.799 30 19.25 1 98 29 ALA B CA 1
ATOM 3772 C C . ALA B 1 29 ? -2.25 31.281 18.625 1 98 29 ALA B C 1
ATOM 3774 O O . ALA B 1 29 ? -1.236 31.266 17.922 1 98 29 ALA B O 1
ATOM 3775 N N . GLY B 1 30 ? -2.92 32.375 18.891 1 98.06 30 GLY B N 1
ATOM 3776 C CA . GLY B 1 30 ? -2.461 33.688 18.406 1 98.06 30 GLY B CA 1
ATOM 3777 C C . GLY B 1 30 ? -1.123 34.094 19 1 98.06 30 GLY B C 1
ATOM 3778 O O . GLY B 1 30 ? -0.279 34.656 18.297 1 98.06 30 GLY B O 1
ATOM 3779 N N . VAL B 1 31 ? -0.974 33.844 20.234 1 97.94 31 VAL B N 1
ATOM 3780 C CA . VAL B 1 31 ? 0.285 34.188 20.891 1 97.94 31 VAL B CA 1
ATOM 3781 C C . VAL B 1 31 ? 1.41 33.312 20.312 1 97.94 31 VAL B C 1
ATOM 3783 O O . VAL B 1 31 ? 2.506 33.812 20.047 1 97.94 31 VAL B O 1
ATOM 3786 N N . ALA B 1 32 ? 1.116 32.062 20.156 1 97.62 32 ALA B N 1
ATOM 3787 C CA . ALA B 1 32 ? 2.119 31.172 19.578 1 97.62 32 ALA B CA 1
ATOM 3788 C C . ALA B 1 32 ? 2.508 31.625 18.172 1 97.62 32 ALA B C 1
ATOM 3790 O O . ALA B 1 32 ? 3.693 31.688 17.828 1 97.62 32 ALA B O 1
ATOM 3791 N N . PHE B 1 33 ? 1.534 31.891 17.391 1 97.81 33 PHE B N 1
ATOM 3792 C CA . PHE B 1 33 ? 1.772 32.344 16.031 1 97.81 33 PHE B CA 1
ATOM 3793 C C . PHE B 1 33 ? 2.471 33.719 16.047 1 97.81 33 PHE B C 1
ATOM 3795 O O . PHE B 1 33 ? 3.375 33.969 15.242 1 97.81 33 PHE B O 1
ATOM 3802 N N . GLY B 1 34 ? 2.096 34.594 16.938 1 97.25 34 GLY B N 1
ATOM 3803 C CA . GLY B 1 34 ? 2.723 35.906 17.062 1 97.25 34 GLY B CA 1
ATOM 3804 C C . GLY B 1 34 ? 4.184 35.812 17.469 1 97.25 34 GLY B C 1
ATOM 3805 O O . GLY B 1 34 ? 5.016 36.562 16.938 1 97.25 34 GLY B O 1
ATOM 3806 N N . LEU B 1 35 ? 4.457 34.969 18.422 1 96.19 35 LEU B N 1
ATOM 3807 C CA . LEU B 1 35 ? 5.844 34.781 18.844 1 96.19 35 LEU B CA 1
ATOM 3808 C C . LEU B 1 35 ? 6.695 34.312 17.672 1 96.19 35 LEU B C 1
ATOM 3810 O O . LEU B 1 35 ? 7.855 34.688 17.547 1 96.19 35 LEU B O 1
ATOM 3814 N N . PHE B 1 36 ? 6.117 33.406 16.922 1 95.31 36 PHE B N 1
ATOM 3815 C CA . PHE B 1 36 ? 6.797 32.938 15.719 1 95.31 36 PHE B CA 1
ATOM 3816 C C . PHE B 1 36 ? 7.066 34.062 14.75 1 95.31 36 PHE B C 1
ATOM 3818 O O . PHE B 1 36 ? 8.18 34.188 14.234 1 95.31 36 PHE B O 1
ATOM 3825 N N . LEU B 1 37 ? 6.09 34.938 14.531 1 95.75 37 LEU B N 1
ATOM 3826 C CA . LEU B 1 37 ? 6.258 36.094 13.625 1 95.75 37 LEU B CA 1
ATOM 3827 C C . LEU B 1 37 ? 7.312 37.062 14.164 1 95.75 37 LEU B C 1
ATOM 3829 O O . LEU B 1 37 ? 8.094 37.594 13.391 1 95.75 37 LEU B O 1
ATOM 3833 N N . LEU B 1 38 ? 7.312 37.219 15.438 1 94.88 38 LEU B N 1
ATOM 3834 C CA . LEU B 1 38 ? 8.32 38.062 16.047 1 94.88 38 LEU B CA 1
ATOM 3835 C C . LEU B 1 38 ? 9.719 37.469 15.875 1 94.88 38 LEU B C 1
ATOM 3837 O O . LEU B 1 38 ? 10.672 38.219 15.609 1 94.88 38 LEU B O 1
ATOM 3841 N N . GLY B 1 39 ? 9.766 36.25 16.141 1 93.19 39 GLY B N 1
ATOM 3842 C CA . GLY B 1 39 ? 11.031 35.562 15.891 1 93.19 39 GLY B CA 1
ATOM 3843 C C . GLY B 1 39 ? 11.5 35.688 14.453 1 93.19 39 GLY B C 1
ATOM 3844 O O . GLY B 1 39 ? 12.688 35.906 14.188 1 93.19 39 GLY B O 1
ATOM 3845 N N . TRP B 1 40 ? 10.609 35.531 13.562 1 92.75 40 TRP B N 1
ATOM 3846 C CA . TRP B 1 40 ? 10.945 35.656 12.141 1 92.75 40 TRP B CA 1
ATOM 3847 C C . TRP B 1 40 ? 11.398 37.062 11.797 1 92.75 40 TRP B C 1
ATOM 3849 O O . TRP B 1 40 ? 12.336 37.25 11.023 1 92.75 40 TRP B O 1
ATOM 3859 N N . LEU B 1 41 ? 10.742 38.062 12.336 1 91.5 41 LEU B N 1
ATOM 3860 C CA . LEU B 1 41 ? 11.148 39.438 12.109 1 91.5 41 LEU B CA 1
ATOM 3861 C C . LEU B 1 41 ? 12.562 39.688 12.633 1 91.5 41 LEU B C 1
ATOM 3863 O O . LEU B 1 41 ? 13.344 40.406 12.008 1 91.5 41 LEU B O 1
ATOM 3867 N N . TYR B 1 42 ? 12.773 39.094 13.734 1 91.38 42 TYR B N 1
ATOM 3868 C CA . TYR B 1 42 ? 14.117 39.188 14.289 1 91.38 42 TYR B CA 1
ATOM 3869 C C . TYR B 1 42 ? 15.133 38.531 13.367 1 91.38 42 TYR B C 1
ATOM 3871 O O . TYR B 1 42 ? 16.234 39.031 13.164 1 91.38 42 TYR B O 1
ATOM 3879 N N . GLN B 1 43 ? 14.789 37.406 12.867 1 90.31 43 GLN B N 1
ATOM 3880 C CA . GLN B 1 43 ? 15.648 36.719 11.922 1 90.31 43 GLN B CA 1
ATOM 3881 C C . GLN B 1 43 ? 15.891 37.531 10.664 1 90.31 43 GLN B C 1
ATOM 3883 O O . GLN B 1 43 ? 17 37.531 10.125 1 90.31 43 GLN B O 1
ATOM 3888 N N . LEU B 1 44 ? 14.898 38.25 10.188 1 87.44 44 LEU B N 1
ATOM 3889 C CA . LEU B 1 44 ? 15.023 39.094 8.992 1 87.44 44 LEU B CA 1
ATOM 3890 C C . LEU B 1 44 ? 15.977 40.25 9.242 1 87.44 44 LEU B C 1
ATOM 3892 O O . LEU B 1 44 ? 16.703 40.656 8.336 1 87.44 44 LEU B O 1
ATOM 3896 N N . TYR B 1 45 ? 15.984 40.656 10.445 1 87.19 45 TYR B N 1
ATOM 3897 C CA . TYR B 1 45 ? 16.812 41.812 10.789 1 87.19 45 TYR B CA 1
ATOM 3898 C C . TYR B 1 45 ? 18.25 41.375 11.031 1 87.19 45 TYR B C 1
ATOM 3900 O O . TYR B 1 45 ? 19.188 42.062 10.578 1 87.19 45 TYR B O 1
ATOM 3908 N N . GLN B 1 46 ? 18.469 40.312 11.703 1 86.94 46 GLN B N 1
ATOM 3909 C CA . GLN B 1 46 ? 19.812 39.906 12.102 1 86.94 46 GLN B CA 1
ATOM 3910 C C . GLN B 1 46 ? 20.406 38.938 11.094 1 86.94 46 GLN B C 1
ATOM 3912 O O . GLN B 1 46 ? 21.625 38.75 11.047 1 86.94 46 GLN B O 1
ATOM 3917 N N . GLY B 1 47 ? 19.516 38.375 10.305 1 81.81 47 GLY B N 1
ATOM 3918 C CA . GLY B 1 47 ? 19.984 37.375 9.375 1 81.81 47 GLY B CA 1
ATOM 3919 C C . GLY B 1 47 ? 19.844 35.969 9.891 1 81.81 47 GLY B C 1
ATOM 3920 O O . GLY B 1 47 ? 19.375 35.75 11.016 1 81.81 47 GLY B O 1
ATOM 3921 N N . MET B 1 48 ? 20.312 35 9.164 1 80.81 48 MET B N 1
ATOM 3922 C CA . MET B 1 48 ? 20.156 33.594 9.484 1 80.81 48 MET B CA 1
ATOM 3923 C C . MET B 1 48 ? 21.109 33.156 10.602 1 80.81 48 MET B C 1
ATOM 3925 O O . MET B 1 48 ? 21.016 32.031 11.109 1 80.81 48 MET B O 1
ATOM 3929 N N . VAL B 1 49 ? 21.891 34.062 11.023 1 80.69 49 VAL B N 1
ATOM 3930 C CA . VAL B 1 49 ? 22.906 33.781 12.039 1 80.69 49 VAL B CA 1
ATOM 3931 C C . VAL B 1 49 ? 22.219 33.469 13.367 1 80.69 49 VAL B C 1
ATOM 3933 O O . VAL B 1 49 ? 22.797 32.781 14.219 1 80.69 49 VAL B O 1
ATOM 3936 N N . VAL B 1 50 ? 21 33.875 13.516 1 84.5 50 VAL B N 1
ATOM 3937 C CA . VAL B 1 50 ? 20.297 33.688 14.773 1 84.5 50 VAL B CA 1
ATOM 3938 C C . VAL B 1 50 ? 19.703 32.281 14.812 1 84.5 50 VAL B C 1
ATOM 3940 O O . VAL B 1 50 ? 19.156 31.859 15.836 1 84.5 50 VAL B O 1
ATOM 3943 N N . THR B 1 51 ? 19.766 31.578 13.75 1 85.5 51 THR B N 1
ATOM 3944 C CA . THR B 1 51 ? 19.312 30.188 13.703 1 85.5 51 THR B CA 1
ATOM 3945 C C . THR B 1 51 ? 20.469 29.234 13.953 1 85.5 51 THR B C 1
ATOM 3947 O O . THR B 1 51 ? 21.594 29.656 14.156 1 85.5 51 THR B O 1
ATOM 3950 N N . GLY B 1 52 ? 20.125 27.984 14.133 1 82.06 52 GLY B N 1
ATOM 3951 C CA . GLY B 1 52 ? 21.156 26.969 14.266 1 82.06 52 GLY B CA 1
ATOM 3952 C C . GLY B 1 52 ? 21.734 26.531 12.938 1 82.06 52 GLY B C 1
ATOM 3953 O O . GLY B 1 52 ? 22.562 25.625 12.883 1 82.06 52 GLY B O 1
ATOM 3954 N N . LEU B 1 53 ? 21.422 27.203 11.875 1 81.62 53 LEU B N 1
ATOM 3955 C CA . LEU B 1 53 ? 21.859 26.812 10.539 1 81.62 53 LEU B CA 1
ATOM 3956 C C . LEU B 1 53 ? 23.219 27.422 10.219 1 81.62 53 LEU B C 1
ATOM 3958 O O . LEU B 1 53 ? 23.594 28.453 10.789 1 81.62 53 LEU B O 1
ATOM 3962 N N . SER B 1 54 ? 23.984 26.641 9.594 1 74.25 54 SER B N 1
ATOM 3963 C CA . SER B 1 54 ? 25.312 27.125 9.211 1 74.25 54 SER B CA 1
ATOM 3964 C C . SER B 1 54 ? 25.594 26.859 7.734 1 74.25 54 SER B C 1
ATOM 3966 O O . SER B 1 54 ? 24.859 26.109 7.082 1 74.25 54 SER B O 1
ATOM 3968 N N . ASP B 1 55 ? 26.5 27.672 7.277 1 61.5 55 ASP B N 1
ATOM 3969 C CA . ASP B 1 55 ? 26.922 27.469 5.895 1 61.5 55 ASP B CA 1
ATOM 3970 C C . ASP B 1 55 ? 27.891 26.297 5.793 1 61.5 55 ASP B C 1
ATOM 3972 O O . ASP B 1 55 ? 28.609 25.984 6.75 1 61.5 55 ASP B O 1
ATOM 3976 N N . TRP B 1 56 ? 27.766 25.266 4.984 1 59.53 56 TRP B N 1
ATOM 3977 C CA . TRP B 1 56 ? 28.641 24.125 4.797 1 59.53 56 TRP B CA 1
ATOM 3978 C C . TRP B 1 56 ? 30.094 24.516 4.895 1 59.53 56 TRP B C 1
ATOM 3980 O O . TRP B 1 56 ? 30.922 23.766 5.398 1 59.53 56 TRP B O 1
ATOM 3990 N N . GLY B 1 57 ? 30.469 25.688 4.457 1 50.81 57 GLY B N 1
ATOM 3991 C CA . GLY B 1 57 ? 31.875 26 4.242 1 50.81 57 GLY B CA 1
ATOM 3992 C C . GLY B 1 57 ? 32.594 26.422 5.512 1 50.81 57 GLY B C 1
ATOM 3993 O O . GLY B 1 57 ? 33.656 25.891 5.844 1 50.81 57 GLY B O 1
ATOM 3994 N N . THR B 1 58 ? 32.281 27.375 6.125 1 48.47 58 THR B N 1
ATOM 3995 C CA . THR B 1 58 ? 33.156 28.031 7.09 1 48.47 58 THR B CA 1
ATOM 3996 C C . THR B 1 58 ? 32.969 27.453 8.484 1 48.47 58 THR B C 1
ATOM 3998 O O . THR B 1 58 ? 33.938 27.281 9.234 1 48.47 58 THR B O 1
ATOM 4001 N N . GLY B 1 59 ? 31.875 27.25 8.922 1 49.69 59 GLY B N 1
ATOM 4002 C CA . GLY B 1 59 ? 31.641 26.969 10.328 1 49.69 59 GLY B CA 1
ATOM 4003 C C . GLY B 1 59 ? 31.109 25.578 10.57 1 49.69 59 GLY B C 1
ATOM 4004 O O . GLY B 1 59 ? 30.906 25.172 11.719 1 49.69 59 GLY B O 1
ATOM 4005 N N . GLY B 1 60 ? 31.219 24.625 9.555 1 58.59 60 GLY B N 1
ATOM 4006 C CA . GLY B 1 60 ? 30.641 23.312 9.828 1 58.59 60 GLY B CA 1
ATOM 4007 C C . GLY B 1 60 ? 29.156 23.375 10.109 1 58.59 60 GLY B C 1
ATOM 4008 O O . GLY B 1 60 ? 28.578 24.453 10.219 1 58.59 60 GLY B O 1
ATOM 4009 N N . GLY B 1 61 ? 28.25 22.5 9.641 1 64.12 61 GLY B N 1
ATOM 4010 C CA . GLY B 1 61 ? 26.844 22.5 10 1 64.12 61 GLY B CA 1
ATOM 4011 C C . GLY B 1 61 ? 25.922 22.203 8.828 1 64.12 61 GLY B C 1
ATOM 4012 O O . GLY B 1 61 ? 26.344 21.625 7.832 1 64.12 61 GLY B O 1
ATOM 4013 N N . VAL B 1 62 ? 24.625 22.406 9.133 1 77.75 62 VAL B N 1
ATOM 4014 C CA . VAL B 1 62 ? 23.609 22.047 8.133 1 77.75 62 VAL B CA 1
ATOM 4015 C C . VAL B 1 62 ? 22.859 23.297 7.691 1 77.75 62 VAL B C 1
ATOM 4017 O O . VAL B 1 62 ? 22.562 24.172 8.508 1 77.75 62 VAL B O 1
ATOM 4020 N N . THR B 1 63 ? 22.562 23.406 6.43 1 78.75 63 THR B N 1
ATOM 4021 C CA . THR B 1 63 ? 21.953 24.594 5.836 1 78.75 63 THR B CA 1
ATOM 4022 C C . THR B 1 63 ? 20.438 24.516 5.879 1 78.75 63 THR B C 1
ATOM 4024 O O . THR B 1 63 ? 19.75 25.531 5.77 1 78.75 63 THR B O 1
ATOM 4027 N N . TRP B 1 64 ? 19.828 23.422 5.961 1 84.19 64 TRP B N 1
ATOM 4028 C CA . TRP B 1 64 ? 18.375 23.281 5.832 1 84.19 64 TRP B CA 1
ATOM 4029 C C . TRP B 1 64 ? 17.734 23.016 7.184 1 84.19 64 TRP B C 1
ATOM 4031 O O . TRP B 1 64 ? 16.734 23.625 7.535 1 84.19 64 TRP B O 1
ATOM 4041 N N . GLY B 1 65 ? 18.234 22.141 8.047 1 88.5 65 GLY B N 1
ATOM 4042 C CA . GLY B 1 65 ? 17.906 21.859 9.438 1 88.5 65 GLY B CA 1
ATOM 4043 C C . GLY B 1 65 ? 16.406 21.703 9.664 1 88.5 65 GLY B C 1
ATOM 4044 O O . GLY B 1 65 ? 15.727 21.016 8.906 1 88.5 65 GLY B O 1
ATOM 4045 N N . LEU B 1 66 ? 15.906 22.375 10.672 1 93.12 66 LEU B N 1
ATOM 4046 C CA . LEU B 1 66 ? 14.531 22.25 11.133 1 93.12 66 LEU B CA 1
ATOM 4047 C C . LEU B 1 66 ? 13.562 22.891 10.141 1 93.12 66 LEU B C 1
ATOM 4049 O O . LEU B 1 66 ? 12.453 22.391 9.945 1 93.12 66 LEU B O 1
ATOM 4053 N N . TYR B 1 67 ? 13.945 23.938 9.469 1 91.56 67 TYR B N 1
ATOM 4054 C CA . TYR B 1 67 ? 13.047 24.656 8.57 1 91.56 67 TYR B CA 1
ATOM 4055 C C . TYR B 1 67 ? 12.578 23.75 7.434 1 91.56 67 TYR B C 1
ATOM 4057 O O . TYR B 1 67 ? 11.375 23.609 7.195 1 91.56 67 TYR B O 1
ATOM 4065 N N . ILE B 1 68 ? 13.469 23.062 6.855 1 89.81 68 ILE B N 1
ATOM 4066 C CA . ILE B 1 68 ? 13.102 22.203 5.734 1 89.81 68 ILE B CA 1
ATOM 4067 C C . ILE B 1 68 ? 12.469 20.922 6.258 1 89.81 68 ILE B C 1
ATOM 4069 O O . ILE B 1 68 ? 11.555 20.375 5.637 1 89.81 68 ILE B O 1
ATOM 4073 N N . GLY B 1 69 ? 12.977 20.438 7.379 1 93.62 69 GLY B N 1
ATOM 4074 C CA . GLY B 1 69 ? 12.312 19.312 8 1 93.62 69 GLY B CA 1
ATOM 4075 C C . GLY B 1 69 ? 10.844 19.562 8.289 1 93.62 69 GLY B C 1
ATOM 4076 O O . GLY B 1 69 ? 9.992 18.719 7.992 1 93.62 69 GLY B O 1
ATOM 4077 N N . ALA B 1 70 ? 10.602 20.688 8.828 1 96.12 70 ALA B N 1
ATOM 4078 C CA . ALA B 1 70 ? 9.227 21.062 9.148 1 96.12 70 ALA B CA 1
ATOM 4079 C C . ALA B 1 70 ? 8.414 21.312 7.871 1 96.12 70 ALA B C 1
ATOM 4081 O O . ALA B 1 70 ? 7.219 21.031 7.824 1 96.12 70 ALA B O 1
ATOM 4082 N N . PHE B 1 71 ? 9.062 21.859 6.863 1 91.88 71 PHE B N 1
ATOM 4083 C CA . PHE B 1 71 ? 8.422 22.031 5.566 1 91.88 71 PHE B CA 1
ATOM 4084 C C . PHE B 1 71 ? 7.91 20.703 5.035 1 91.88 71 PHE B C 1
ATOM 4086 O O . PHE B 1 71 ? 6.746 20.578 4.648 1 91.88 71 PHE B O 1
ATOM 4093 N N . ILE B 1 72 ? 8.766 19.719 5.07 1 92.81 72 ILE B N 1
ATOM 4094 C CA . ILE B 1 72 ? 8.406 18.391 4.562 1 92.81 72 ILE B CA 1
ATOM 4095 C C . ILE B 1 72 ? 7.289 17.797 5.414 1 92.81 72 ILE B C 1
ATOM 4097 O O . ILE B 1 72 ? 6.359 17.172 4.887 1 92.81 72 ILE B O 1
ATOM 4101 N N . TRP B 1 73 ? 7.348 18 6.637 1 96.25 73 TRP B N 1
ATOM 4102 C CA . TRP B 1 73 ? 6.363 17.469 7.578 1 96.25 73 TRP B CA 1
ATOM 4103 C C . TRP B 1 73 ? 4.984 18.062 7.309 1 96.25 73 TRP B C 1
ATOM 4105 O O . TRP B 1 73 ? 3.996 17.328 7.211 1 96.25 73 TRP B O 1
ATOM 4115 N N . TRP B 1 74 ? 4.871 19.312 7.121 1 96.25 74 TRP B N 1
ATOM 4116 C CA . TRP B 1 74 ? 3.594 19.969 6.867 1 96.25 74 TRP B CA 1
ATOM 4117 C C . TRP B 1 74 ? 3.062 19.625 5.48 1 96.25 74 TRP B C 1
ATOM 4119 O O . TRP B 1 74 ? 1.857 19.438 5.301 1 96.25 74 TRP B O 1
ATOM 4129 N N . VAL B 1 75 ? 3.953 19.625 4.559 1 92.12 75 VAL B N 1
ATOM 4130 C CA . VAL B 1 75 ? 3.527 19.234 3.213 1 92.12 75 VAL B CA 1
ATOM 4131 C C . VAL B 1 75 ? 2.986 17.812 3.229 1 92.12 75 VAL B C 1
ATOM 4133 O O . VAL B 1 75 ? 2.014 17.5 2.533 1 92.12 75 VAL B O 1
ATOM 4136 N N . GLY B 1 76 ? 3.65 16.969 3.98 1 93.31 76 GLY B N 1
ATOM 4137 C CA . GLY B 1 76 ? 3.162 15.617 4.133 1 93.31 76 GLY B CA 1
ATOM 4138 C C . GLY B 1 76 ? 1.77 15.547 4.73 1 93.31 76 GLY B C 1
ATOM 4139 O O . GLY B 1 76 ? 0.9 14.844 4.211 1 93.31 76 GLY B O 1
ATOM 4140 N N . ILE B 1 77 ? 1.566 16.25 5.746 1 96.19 77 ILE B N 1
ATOM 4141 C CA . ILE B 1 77 ? 0.253 16.297 6.379 1 96.19 77 ILE B CA 1
ATOM 4142 C C . ILE B 1 77 ? -0.786 16.781 5.371 1 96.19 77 ILE B C 1
ATOM 4144 O O . ILE B 1 77 ? -1.877 16.219 5.273 1 96.19 77 ILE B O 1
ATOM 4148 N N . ALA B 1 78 ? -0.41 17.766 4.656 1 94 78 ALA B N 1
ATOM 4149 C CA . ALA B 1 78 ? -1.316 18.344 3.666 1 94 78 ALA B CA 1
ATOM 4150 C C . ALA B 1 78 ? -1.679 17.328 2.596 1 94 78 ALA B C 1
ATOM 4152 O O . ALA B 1 78 ? -2.859 17.094 2.314 1 94 78 ALA B O 1
ATOM 4153 N N . HIS B 1 79 ? -0.697 16.703 2.1 1 90.44 79 HIS B N 1
ATOM 4154 C CA . HIS B 1 79 ? -0.942 15.734 1.042 1 90.44 79 HIS B CA 1
ATOM 4155 C C . HIS B 1 79 ? -1.719 14.531 1.568 1 90.44 79 HIS B C 1
ATOM 4157 O O . HIS B 1 79 ? -2.604 14.008 0.885 1 90.44 79 HIS B O 1
ATOM 4163 N N . GLY B 1 80 ? -1.353 14.094 2.68 1 92.81 80 GLY B N 1
ATOM 4164 C CA . GLY B 1 80 ? -2.102 13 3.277 1 92.81 80 GLY B CA 1
ATOM 4165 C C . GLY B 1 80 ? -3.566 13.328 3.5 1 92.81 80 GLY B C 1
ATOM 4166 O O . GLY B 1 80 ? -4.434 12.469 3.344 1 92.81 80 GLY B O 1
ATOM 4167 N N . GLY B 1 81 ? -3.834 14.539 3.855 1 93.06 81 GLY B N 1
ATOM 4168 C CA . GLY B 1 81 ? -5.203 14.953 4.105 1 93.06 81 GLY B CA 1
ATOM 4169 C C . GLY B 1 81 ? -6.09 14.859 2.875 1 93.06 81 GLY B C 1
ATOM 4170 O O . GLY B 1 81 ? -7.176 14.273 2.928 1 93.06 81 GLY B O 1
ATOM 4171 N N . ILE B 1 82 ? -5.633 15.352 1.84 1 89.94 82 ILE B N 1
ATOM 4172 C CA . ILE B 1 82 ? -6.453 15.367 0.633 1 89.94 82 ILE B CA 1
ATOM 4173 C C . ILE B 1 82 ? -6.602 13.953 0.088 1 89.94 82 ILE B C 1
ATOM 4175 O O . ILE B 1 82 ? -7.637 13.602 -0.486 1 89.94 82 ILE B O 1
ATOM 4179 N N . ILE B 1 83 ? -5.574 13.172 0.264 1 89.12 83 ILE B N 1
ATOM 4180 C CA . ILE B 1 83 ? -5.656 11.773 -0.143 1 89.12 83 ILE B CA 1
ATOM 4181 C C . ILE B 1 83 ? -6.75 11.062 0.656 1 89.12 83 ILE B C 1
ATOM 4183 O O . ILE B 1 83 ? -7.551 10.32 0.093 1 89.12 83 ILE B O 1
ATOM 4187 N N . LEU B 1 84 ? -6.781 11.352 1.887 1 90.12 84 LEU B N 1
ATOM 4188 C CA . LEU B 1 84 ? -7.781 10.734 2.75 1 90.12 84 LEU B CA 1
ATOM 4189 C C . LEU B 1 84 ? -9.188 11.172 2.35 1 90.12 84 LEU B C 1
ATOM 4191 O O . LEU B 1 84 ? -10.094 10.344 2.26 1 90.12 84 LEU B O 1
ATOM 4195 N N . SER B 1 85 ? -9.352 12.406 2.129 1 91.12 85 SER B N 1
ATOM 4196 C CA . SER B 1 85 ? -10.656 12.93 1.721 1 91.12 85 SER B CA 1
ATOM 4197 C C . SER B 1 85 ? -11.102 12.32 0.392 1 91.12 85 SER B C 1
ATOM 4199 O O . SER B 1 85 ? -12.25 11.906 0.247 1 91.12 85 SER B O 1
ATOM 4201 N N . ALA B 1 86 ? -10.195 12.305 -0.519 1 87.88 86 ALA B N 1
ATOM 4202 C CA . ALA B 1 86 ? -10.5 11.742 -1.833 1 87.88 86 ALA B CA 1
ATOM 4203 C C . ALA B 1 86 ? -10.82 10.258 -1.733 1 87.88 86 ALA B C 1
ATOM 4205 O O . ALA B 1 86 ? -11.719 9.766 -2.424 1 87.88 86 ALA B O 1
ATOM 4206 N N . ALA B 1 87 ? -10.094 9.57 -0.936 1 86.25 87 ALA B N 1
ATOM 4207 C CA . ALA B 1 87 ? -10.32 8.141 -0.755 1 86.25 87 ALA B CA 1
ATOM 4208 C C . ALA B 1 87 ? -11.719 7.871 -0.19 1 86.25 87 ALA B C 1
ATOM 4210 O O . ALA B 1 87 ? -12.391 6.934 -0.611 1 86.25 87 ALA B O 1
ATOM 4211 N N . VAL B 1 88 ? -12.164 8.664 0.722 1 86.62 88 VAL B N 1
ATOM 4212 C CA . VAL B 1 88 ? -13.484 8.516 1.336 1 86.62 88 VAL B CA 1
ATOM 4213 C C . VAL B 1 88 ? -14.57 8.656 0.272 1 86.62 88 VAL B C 1
ATOM 4215 O O . VAL B 1 88 ? -15.508 7.859 0.229 1 86.62 88 VAL B O 1
ATOM 4218 N N . ARG B 1 89 ? -14.383 9.562 -0.568 1 82.88 89 ARG B N 1
ATOM 4219 C CA . ARG B 1 89 ? -15.391 9.844 -1.58 1 82.88 89 ARG B CA 1
ATOM 4220 C C . ARG B 1 89 ? -15.359 8.805 -2.695 1 82.88 89 ARG B C 1
ATOM 4222 O O . ARG B 1 89 ? -16.406 8.344 -3.146 1 82.88 89 ARG B O 1
ATOM 4229 N N . LEU B 1 90 ? -14.211 8.477 -3.076 1 77 90 LEU B N 1
ATOM 4230 C CA . LEU B 1 90 ? -14.062 7.594 -4.227 1 77 90 LEU B CA 1
ATOM 4231 C C . LEU B 1 90 ? -14.43 6.16 -3.855 1 77 90 LEU B C 1
ATOM 4233 O O . LEU B 1 90 ? -14.984 5.426 -4.676 1 77 90 LEU B O 1
ATOM 4237 N N . LEU B 1 91 ? -14.07 5.754 -2.662 1 74.94 91 LEU B N 1
ATOM 4238 C CA . LEU B 1 91 ? -14.289 4.371 -2.258 1 74.94 91 LEU B CA 1
ATOM 4239 C C . LEU B 1 91 ? -15.609 4.227 -1.513 1 74.94 91 LEU B C 1
ATOM 4241 O O . LEU B 1 91 ? -15.969 3.127 -1.083 1 74.94 91 LEU B O 1
ATOM 4245 N N . GLY B 1 92 ? -16.297 5.266 -1.323 1 78 92 GLY B N 1
ATOM 4246 C CA . GLY B 1 92 ? -17.594 5.23 -0.675 1 78 92 GLY B CA 1
ATOM 4247 C C . GLY B 1 92 ? -17.531 4.816 0.782 1 78 92 GLY B C 1
ATOM 4248 O O . GLY B 1 92 ? -18.344 4.016 1.244 1 78 92 GLY B O 1
ATOM 4249 N N . MET B 1 93 ? -16.531 5.289 1.442 1 83 93 MET B N 1
ATOM 4250 C CA . MET B 1 93 ? -16.391 4.996 2.867 1 83 93 MET B CA 1
ATOM 4251 C C . MET B 1 93 ? -17.312 5.887 3.695 1 83 93 MET B C 1
ATOM 4253 O O . MET B 1 93 ? -16.844 6.789 4.395 1 83 93 MET B O 1
ATOM 4257 N N . GLU B 1 94 ? -18.453 5.488 3.768 1 83.44 94 GLU B N 1
ATOM 4258 C CA . GLU B 1 94 ? -19.516 6.301 4.363 1 83.44 94 GLU B CA 1
ATOM 4259 C C . GLU B 1 94 ? -19.219 6.578 5.84 1 83.44 94 GLU B C 1
ATOM 4261 O O . GLU B 1 94 ? -19.562 7.645 6.352 1 83.44 94 GLU B O 1
ATOM 4266 N N . ARG B 1 95 ? -18.578 5.688 6.445 1 86.88 95 ARG B N 1
ATOM 4267 C CA . ARG B 1 95 ? -18.234 5.797 7.863 1 86.88 95 ARG B CA 1
ATOM 4268 C C . ARG B 1 95 ? -17.422 7.051 8.133 1 86.88 95 ARG B C 1
ATOM 4270 O O . ARG B 1 95 ? -17.547 7.664 9.195 1 86.88 95 ARG B O 1
ATOM 4277 N N . TYR B 1 96 ? -16.688 7.52 7.168 1 94.31 96 TYR B N 1
ATOM 4278 C CA . TYR B 1 96 ? -15.711 8.57 7.406 1 94.31 96 TYR B CA 1
ATOM 4279 C C . TYR B 1 96 ? -16.141 9.883 6.773 1 94.31 96 TYR B C 1
ATOM 4281 O O . TYR B 1 96 ? -15.414 10.875 6.816 1 94.31 96 TYR B O 1
ATOM 4289 N N . MET B 1 97 ? -17.312 9.961 6.301 1 91.88 97 MET B N 1
ATOM 4290 C CA . MET B 1 97 ? -17.797 11.148 5.613 1 91.88 97 MET B CA 1
ATOM 4291 C C . MET B 1 97 ? -17.797 12.359 6.547 1 91.88 97 MET B C 1
ATOM 4293 O O . MET B 1 97 ? -17.469 13.469 6.133 1 91.88 97 MET B O 1
ATOM 4297 N N . PRO B 1 98 ? -18.094 12.156 7.773 1 94.88 98 PRO B N 1
ATOM 4298 C CA . PRO B 1 98 ? -18.156 13.312 8.672 1 94.88 98 PRO B CA 1
ATOM 4299 C C . PRO B 1 98 ? -16.797 13.977 8.859 1 94.88 98 PRO B C 1
ATOM 4301 O O . PRO B 1 98 ? -16.719 15.133 9.289 1 94.88 98 PRO B O 1
ATOM 4304 N N . VAL B 1 99 ? -15.719 13.273 8.562 1 96.31 99 VAL B N 1
ATOM 4305 C CA . VAL B 1 99 ? -14.406 13.844 8.844 1 96.31 99 VAL B CA 1
ATOM 4306 C C . VAL B 1 99 ? -13.68 14.141 7.531 1 96.31 99 VAL B C 1
ATOM 4308 O O . VAL B 1 99 ? -12.523 14.57 7.539 1 96.31 99 VAL B O 1
ATOM 4311 N N . ALA B 1 100 ? -14.32 13.953 6.41 1 94.19 100 ALA B N 1
ATOM 4312 C CA . ALA B 1 100 ? -13.703 14.164 5.102 1 94.19 100 ALA B CA 1
ATOM 4313 C C . ALA B 1 100 ? -13.328 15.633 4.902 1 94.19 100 ALA B C 1
ATOM 4315 O O . ALA B 1 100 ? -12.219 15.938 4.453 1 94.19 100 ALA B O 1
ATOM 4316 N N . ARG B 1 101 ? -14.211 16.5 5.219 1 94.5 101 ARG B N 1
ATOM 4317 C CA . ARG B 1 101 ? -13.938 17.922 5.035 1 94.5 101 ARG B CA 1
ATOM 4318 C C . ARG B 1 101 ? -12.852 18.406 5.996 1 94.5 101 ARG B C 1
ATOM 4320 O O . ARG B 1 101 ? -12.055 19.281 5.652 1 94.5 101 ARG B O 1
ATOM 4327 N N . LEU B 1 102 ? -12.828 17.859 7.195 1 96.56 102 LEU B N 1
ATOM 4328 C CA . LEU B 1 102 ? -11.742 18.188 8.117 1 96.56 102 LEU B CA 1
ATOM 4329 C C . LEU B 1 102 ? -10.391 17.859 7.496 1 96.56 102 LEU B C 1
ATOM 4331 O O . LEU B 1 102 ? -9.438 18.625 7.648 1 96.56 102 LEU B O 1
ATOM 4335 N N . ALA B 1 103 ? -10.344 16.75 6.816 1 96.19 103 ALA B N 1
ATOM 4336 C CA . ALA B 1 103 ? -9.117 16.344 6.141 1 96.19 103 ALA B CA 1
ATOM 4337 C C . ALA B 1 103 ? -8.758 17.312 5.02 1 96.19 103 ALA B C 1
ATOM 4339 O O . ALA B 1 103 ? -7.582 17.656 4.828 1 96.19 103 ALA B O 1
ATOM 4340 N N . GLU B 1 104 ? -9.719 17.781 4.332 1 93.44 104 GLU B N 1
ATOM 4341 C CA . GLU B 1 104 ? -9.5 18.766 3.266 1 93.44 104 GLU B CA 1
ATOM 4342 C C . GLU B 1 104 ? -8.992 20.078 3.826 1 93.44 104 GLU B C 1
ATOM 4344 O O . GLU B 1 104 ? -8.062 20.688 3.277 1 93.44 104 GLU B O 1
ATOM 4349 N N . LEU B 1 105 ? -9.633 20.469 4.812 1 96.06 105 LEU B N 1
ATOM 4350 C CA . LEU B 1 105 ? -9.242 21.719 5.438 1 96.06 105 LEU B CA 1
ATOM 4351 C C . LEU B 1 105 ? -7.836 21.625 6.02 1 96.06 105 LEU B C 1
ATOM 4353 O O . LEU B 1 105 ? -7.078 22.594 6 1 96.06 105 LEU B O 1
ATOM 4357 N N . LEU B 1 106 ? -7.531 20.469 6.527 1 97.12 106 LEU B N 1
ATOM 4358 C CA . LEU B 1 106 ? -6.184 20.234 7.031 1 97.12 106 LEU B CA 1
ATOM 4359 C C . LEU B 1 106 ? -5.152 20.375 5.914 1 97.12 106 LEU B C 1
ATOM 4361 O O . LEU B 1 106 ? -4.039 20.844 6.152 1 97.12 106 LEU B O 1
ATOM 4365 N N . THR B 1 107 ? -5.559 19.984 4.734 1 94.75 107 THR B N 1
ATOM 4366 C CA . THR B 1 107 ? -4.688 20.109 3.572 1 94.75 107 THR B CA 1
ATOM 4367 C C . THR B 1 107 ? -4.367 21.578 3.307 1 94.75 107 THR B C 1
ATOM 4369 O O . THR B 1 107 ? -3.199 21.953 3.168 1 94.75 107 THR B O 1
ATOM 4372 N N . ILE B 1 108 ? -5.348 22.359 3.332 1 94.25 108 ILE B N 1
ATOM 4373 C CA . ILE B 1 108 ? -5.164 23.781 3.057 1 94.25 108 ILE B CA 1
ATOM 4374 C C . ILE B 1 108 ? -4.324 24.406 4.16 1 94.25 108 ILE B C 1
ATOM 4376 O O . ILE B 1 108 ? -3.402 25.188 3.885 1 94.25 108 ILE B O 1
ATOM 4380 N N . ALA B 1 109 ? -4.66 24.094 5.344 1 97.06 109 ALA B N 1
ATOM 4381 C CA . ALA B 1 109 ? -3.928 24.641 6.484 1 97.06 109 ALA B CA 1
ATOM 4382 C C . ALA B 1 109 ? -2.473 24.188 6.473 1 97.06 109 ALA B C 1
ATOM 4384 O O . ALA B 1 109 ? -1.561 24.969 6.715 1 97.06 109 ALA B O 1
ATOM 4385 N N . GLY B 1 110 ? -2.287 22.906 6.211 1 96.38 110 GLY B N 1
ATOM 4386 C CA . GLY B 1 110 ? -0.939 22.359 6.141 1 96.38 110 GLY B CA 1
ATOM 4387 C C . GLY B 1 110 ? -0.107 22.984 5.031 1 96.38 110 GLY B C 1
ATOM 4388 O O . GLY B 1 110 ? 1.076 23.266 5.223 1 96.38 110 GLY B O 1
ATOM 4389 N N . LEU B 1 111 ? -0.703 23.188 3.887 1 93.19 111 LEU B N 1
ATOM 4390 C CA . LEU B 1 111 ? -0 23.812 2.77 1 93.19 111 LEU B CA 1
ATOM 4391 C C . LEU B 1 111 ? 0.385 25.25 3.104 1 93.19 111 LEU B C 1
ATOM 4393 O O . LEU B 1 111 ? 1.44 25.734 2.68 1 93.19 111 LEU B O 1
ATOM 4397 N N . SER B 1 112 ? -0.489 25.891 3.787 1 94.19 112 SER B N 1
ATOM 4398 C CA . SER B 1 112 ? -0.182 27.25 4.207 1 94.19 112 SER B CA 1
ATOM 4399 C C . SER B 1 112 ? 1.026 27.281 5.137 1 94.19 112 SER B C 1
ATOM 4401 O O . SER B 1 112 ? 1.907 28.141 4.992 1 94.19 112 SER B O 1
ATOM 4403 N N . ALA B 1 113 ? 1.042 26.391 6.059 1 95.88 113 ALA B N 1
ATOM 4404 C CA . ALA B 1 113 ? 2.182 26.297 6.969 1 95.88 113 ALA B CA 1
ATOM 4405 C C . ALA B 1 113 ? 3.459 25.938 6.211 1 95.88 113 ALA B C 1
ATOM 4407 O O . ALA B 1 113 ? 4.523 26.5 6.473 1 95.88 113 ALA B O 1
ATOM 4408 N N . ALA B 1 114 ? 3.338 24.984 5.305 1 92.69 114 ALA B N 1
ATOM 4409 C CA . ALA B 1 114 ? 4.48 24.594 4.488 1 92.69 114 ALA B CA 1
ATOM 4410 C C . ALA B 1 114 ? 5.004 25.766 3.668 1 92.69 114 ALA B C 1
ATOM 4412 O O . ALA B 1 114 ? 6.215 25.969 3.553 1 92.69 114 ALA B O 1
ATOM 4413 N N . GLY B 1 115 ? 4.086 26.5 3.066 1 87.94 115 GLY B N 1
ATOM 4414 C CA . GLY B 1 115 ? 4.477 27.672 2.299 1 87.94 115 GLY B CA 1
ATOM 4415 C C . GLY B 1 115 ? 5.234 28.703 3.121 1 87.94 115 GLY B C 1
ATOM 4416 O O . GLY B 1 115 ? 6.168 29.344 2.625 1 87.94 115 GLY B O 1
ATOM 4417 N N . PHE B 1 116 ? 4.855 28.812 4.34 1 89.69 116 PHE B N 1
ATOM 4418 C CA . PHE B 1 116 ? 5.527 29.75 5.234 1 89.69 116 PHE B CA 1
ATOM 4419 C C . PHE B 1 116 ? 6.98 29.344 5.453 1 89.69 116 PHE B C 1
ATOM 4421 O O . PHE B 1 116 ? 7.867 30.203 5.523 1 89.69 116 PHE B O 1
ATOM 4428 N N . TYR B 1 117 ? 7.25 28.109 5.582 1 90.44 117 TYR B N 1
ATOM 4429 C CA . TYR B 1 117 ? 8.609 27.625 5.824 1 90.44 117 TYR B CA 1
ATOM 4430 C C . TYR B 1 117 ? 9.5 27.891 4.617 1 90.44 117 TYR B C 1
ATOM 4432 O O . TYR B 1 117 ? 10.703 28.125 4.766 1 90.44 117 TYR B O 1
ATOM 4440 N N . ILE B 1 118 ? 8.938 27.828 3.447 1 81.94 118 ILE B N 1
ATOM 4441 C CA . ILE B 1 118 ? 9.719 28.156 2.258 1 81.94 118 ILE B CA 1
ATOM 4442 C C . ILE B 1 118 ? 10.156 29.625 2.312 1 81.94 118 ILE B C 1
ATOM 4444 O O . ILE B 1 118 ? 11.305 29.938 1.998 1 81.94 118 ILE B O 1
ATOM 4448 N N . VAL B 1 119 ? 9.297 30.422 2.746 1 81.94 119 VAL B N 1
ATOM 4449 C CA . VAL B 1 119 ? 9.57 31.844 2.803 1 81.94 119 VAL B CA 1
ATOM 4450 C C . VAL B 1 119 ? 10.609 32.125 3.879 1 81.94 119 VAL B C 1
ATOM 4452 O O . VAL B 1 119 ? 11.547 32.906 3.658 1 81.94 119 VAL B O 1
ATOM 4455 N N . ILE B 1 120 ? 10.484 31.5 4.984 1 85.06 120 ILE B N 1
ATOM 4456 C CA . ILE B 1 120 ? 11.359 31.828 6.109 1 85.06 120 ILE B CA 1
ATOM 4457 C C . ILE B 1 120 ? 12.758 31.281 5.855 1 85.06 120 ILE B C 1
ATOM 4459 O O . ILE B 1 120 ? 13.75 31.828 6.34 1 85.06 120 ILE B O 1
ATOM 4463 N N . HIS B 1 121 ? 12.789 30.219 5.133 1 81.12 121 HIS B N 1
ATOM 4464 C CA . HIS B 1 121 ? 14.094 29.625 4.863 1 81.12 121 HIS B CA 1
ATOM 4465 C C . HIS B 1 121 ? 14.883 30.453 3.861 1 81.12 121 HIS B C 1
ATOM 4467 O O . HIS B 1 121 ? 16.125 30.391 3.844 1 81.12 121 HIS B O 1
ATOM 4473 N N . LEU B 1 122 ? 14.32 31.188 2.975 1 73.88 122 LEU B N 1
ATOM 4474 C CA . LEU B 1 122 ? 15 32 1.984 1 73.88 122 LEU B CA 1
ATOM 4475 C C . LEU B 1 122 ? 15.734 33.188 2.654 1 73.88 122 LEU B C 1
ATOM 4477 O O . LEU B 1 122 ? 16.703 33.719 2.104 1 73.88 122 LEU B O 1
ATOM 4481 N N . GLY B 1 123 ? 15.57 33.469 3.881 1 66.62 123 GLY B N 1
ATOM 4482 C CA . GLY B 1 123 ? 16.234 34.531 4.629 1 66.62 123 GLY B CA 1
ATOM 4483 C C . GLY B 1 123 ? 15.805 35.906 4.207 1 66.62 123 GLY B C 1
ATOM 4484 O O . GLY B 1 123 ? 15.484 36.75 5.051 1 66.62 123 GLY B O 1
ATOM 4485 N N . ARG B 1 124 ? 15.898 36.062 2.801 1 64.38 124 ARG B N 1
ATOM 4486 C CA . ARG B 1 124 ? 15.492 37.344 2.262 1 64.38 124 ARG B CA 1
ATOM 4487 C C . ARG B 1 124 ? 14.445 37.188 1.167 1 64.38 124 ARG B C 1
ATOM 4489 O O . ARG B 1 124 ? 14.758 37.25 -0.021 1 64.38 124 ARG B O 1
ATOM 4496 N N . PRO B 1 125 ? 13.297 36.969 1.702 1 62.31 125 PRO B N 1
ATOM 4497 C CA . PRO B 1 125 ? 12.234 36.688 0.737 1 62.31 125 PRO B CA 1
ATOM 4498 C C . PRO B 1 125 ? 11.984 37.812 -0.239 1 62.31 125 PRO B C 1
ATOM 4500 O O . PRO B 1 125 ? 11.539 37.594 -1.365 1 62.31 125 PRO B O 1
ATOM 4503 N N . ASP B 1 126 ? 12.234 39.031 0.195 1 59.34 126 ASP B N 1
ATOM 4504 C CA . ASP B 1 126 ? 12.062 40.188 -0.682 1 59.34 126 ASP B CA 1
ATOM 4505 C C . ASP B 1 126 ? 12.906 40.031 -1.946 1 59.34 126 ASP B C 1
ATOM 4507 O O . ASP B 1 126 ? 12.453 40.375 -3.043 1 59.34 126 ASP B O 1
ATOM 4511 N N . ARG B 1 127 ? 14.062 39.406 -1.776 1 54.16 127 ARG B N 1
ATOM 4512 C CA . ARG B 1 127 ? 14.953 39.25 -2.922 1 54.16 127 ARG B CA 1
ATOM 4513 C C . ARG B 1 127 ? 14.492 38.094 -3.818 1 54.16 127 ARG B C 1
ATOM 4515 O O . ARG B 1 127 ? 14.703 38.125 -5.031 1 54.16 127 ARG B O 1
ATOM 4522 N N . MET B 1 128 ? 13.953 37.156 -3.215 1 55.75 128 MET B N 1
ATOM 4523 C CA . MET B 1 128 ? 13.547 35.969 -3.969 1 55.75 128 MET B CA 1
ATOM 4524 C C . MET B 1 128 ? 12.32 36.281 -4.828 1 55.75 128 MET B C 1
ATOM 4526 O O . MET B 1 128 ? 12.25 35.844 -5.98 1 55.75 128 MET B O 1
ATOM 4530 N N . VAL B 1 129 ? 11.344 36.938 -4.227 1 54.41 129 VAL B N 1
ATOM 4531 C CA . VAL B 1 129 ? 10.164 37.312 -5.012 1 54.41 129 VAL B CA 1
ATOM 4532 C C . VAL B 1 129 ? 10.594 38.094 -6.246 1 54.41 129 VAL B C 1
ATOM 4534 O O . VAL B 1 129 ? 10.102 37.844 -7.352 1 54.41 129 VAL B O 1
ATOM 4537 N N . THR B 1 130 ? 11.477 38.969 -6.016 1 51.53 130 THR B N 1
ATO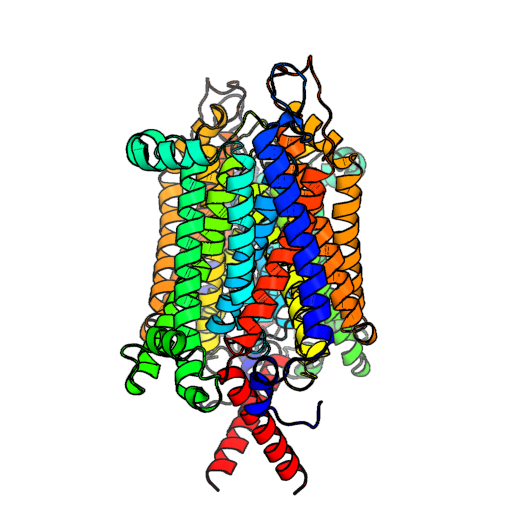M 4538 C CA . THR B 1 130 ? 11.938 39.781 -7.148 1 51.53 130 THR B CA 1
ATOM 4539 C C . THR B 1 130 ? 12.727 38.906 -8.125 1 51.53 130 THR B C 1
ATOM 4541 O O . THR B 1 130 ? 12.633 39.094 -9.344 1 51.53 130 THR B O 1
ATOM 4544 N N . SER B 1 131 ? 13.422 37.969 -7.594 1 52 131 SER B N 1
ATOM 4545 C CA . SER B 1 131 ? 14.219 37.094 -8.469 1 52 131 SER B CA 1
ATOM 4546 C C . SER B 1 131 ? 13.336 36.062 -9.164 1 52 131 SER B C 1
ATOM 4548 O O . SER B 1 131 ? 13.539 35.75 -10.344 1 52 131 SER B O 1
ATOM 4550 N N . ILE B 1 132 ? 12.461 35.5 -8.508 1 55.34 132 ILE B N 1
ATOM 4551 C CA . ILE B 1 132 ? 11.586 34.5 -9.094 1 55.34 132 ILE B CA 1
ATOM 4552 C C . ILE B 1 132 ? 10.68 35.156 -10.133 1 55.34 132 ILE B C 1
ATOM 4554 O O . ILE B 1 132 ? 10.5 34.594 -11.227 1 55.34 132 ILE B O 1
ATOM 4558 N N . ILE B 1 133 ? 10.062 36.312 -9.797 1 53.09 133 ILE B N 1
ATOM 4559 C CA . ILE B 1 133 ? 9.172 37 -10.727 1 53.09 133 ILE B CA 1
ATOM 4560 C C . ILE B 1 133 ? 9.961 37.469 -11.945 1 53.09 133 ILE B C 1
ATOM 4562 O O . ILE B 1 133 ? 9.477 37.406 -13.078 1 53.09 133 ILE B O 1
ATOM 4566 N N . THR B 1 134 ? 11.078 37.938 -11.688 1 49.88 134 THR B N 1
ATOM 4567 C CA . THR B 1 134 ? 11.805 38.562 -12.797 1 49.88 134 THR B CA 1
ATOM 4568 C C . THR B 1 134 ? 12.547 37.469 -13.609 1 49.88 134 THR B C 1
ATOM 4570 O O . THR B 1 134 ? 12.844 37.688 -14.789 1 49.88 134 THR B O 1
ATOM 4573 N N . HIS B 1 135 ? 12.961 36.312 -12.984 1 51.31 135 HIS B N 1
ATOM 4574 C CA . HIS B 1 135 ? 13.758 35.375 -13.75 1 51.31 135 HIS B CA 1
ATOM 4575 C C . HIS B 1 135 ? 13.125 33.969 -13.727 1 51.31 135 HIS B C 1
ATOM 4577 O O . HIS B 1 135 ? 13.828 32.969 -13.594 1 51.31 135 HIS B O 1
ATOM 4583 N N . TYR B 1 136 ? 11.914 34 -13.719 1 52.09 136 TYR B N 1
ATOM 4584 C CA . TYR B 1 136 ? 11.18 32.719 -13.664 1 52.09 136 TYR B CA 1
ATOM 4585 C C . TYR B 1 136 ? 11.656 31.766 -14.742 1 52.09 136 TYR B C 1
ATOM 4587 O O . TYR B 1 136 ? 11.852 30.578 -14.484 1 52.09 136 TYR B O 1
ATOM 4595 N N . HIS B 1 137 ? 11.742 32.312 -15.945 1 47.81 137 HIS B N 1
ATOM 4596 C CA . HIS B 1 137 ? 12.055 31.484 -17.109 1 47.81 137 HIS B CA 1
ATOM 4597 C C . HIS B 1 137 ? 13.477 30.938 -17.031 1 47.81 137 HIS B C 1
ATOM 4599 O O . HIS B 1 137 ? 13.773 29.875 -17.578 1 47.81 137 HIS B O 1
ATOM 4605 N N . ILE B 1 138 ? 14.367 31.625 -16.641 1 48.09 138 ILE B N 1
ATOM 4606 C CA . ILE B 1 138 ? 15.766 31.219 -16.625 1 48.09 138 ILE B CA 1
ATOM 4607 C C . ILE B 1 138 ? 16.047 30.406 -15.359 1 48.09 138 ILE B C 1
ATOM 4609 O O . ILE B 1 138 ? 16.766 29.406 -15.414 1 48.09 138 ILE B O 1
ATOM 4613 N N . THR B 1 139 ? 15.594 30.844 -14.305 1 45.41 139 THR B N 1
ATOM 4614 C CA . THR B 1 139 ? 15.883 30.25 -13.008 1 45.41 139 THR B CA 1
ATOM 4615 C C . THR B 1 139 ? 15.016 29.016 -12.766 1 45.41 139 THR B C 1
ATOM 4617 O O . THR B 1 139 ? 15.336 28.188 -11.922 1 45.41 139 THR B O 1
ATOM 4620 N N . ILE B 1 140 ? 13.844 28.922 -13.336 1 47.16 140 ILE B N 1
ATOM 4621 C CA . ILE B 1 140 ? 12.883 27.844 -13.133 1 47.16 140 ILE B CA 1
ATOM 4622 C C . ILE B 1 140 ? 13.523 26.516 -13.492 1 47.16 140 ILE B C 1
ATOM 4624 O O . ILE B 1 140 ? 13.289 25.5 -12.82 1 47.16 140 ILE B O 1
ATOM 4628 N N . HIS B 1 141 ? 14.211 26.469 -14.688 1 48.03 141 HIS B N 1
ATOM 4629 C CA . HIS B 1 141 ? 14.633 25.188 -15.234 1 48.03 141 HIS B CA 1
ATOM 4630 C C . HIS B 1 141 ? 15.664 24.516 -14.328 1 48.03 141 HIS B C 1
ATOM 4632 O O . HIS B 1 141 ? 15.852 23.297 -14.391 1 48.03 141 HIS B O 1
ATOM 4638 N N . ASN B 1 142 ? 16.375 25.359 -13.508 1 47.44 142 ASN B N 1
ATOM 4639 C CA . ASN B 1 142 ? 17.547 24.703 -12.953 1 47.44 142 ASN B CA 1
ATOM 4640 C C . ASN B 1 142 ? 17.438 24.547 -11.438 1 47.44 142 ASN B C 1
ATOM 4642 O O . ASN B 1 142 ? 18.328 23.969 -10.797 1 47.44 142 ASN B O 1
ATOM 4646 N N . SER B 1 143 ? 16.312 25.172 -10.836 1 52.34 143 SER B N 1
ATOM 4647 C CA . SER B 1 143 ? 16.422 25.078 -9.383 1 52.34 143 SER B CA 1
ATOM 4648 C C . SER B 1 143 ? 15.344 24.156 -8.812 1 52.34 143 SER B C 1
ATOM 4650 O O . SER B 1 143 ? 14.156 24.297 -9.133 1 52.34 143 SER B O 1
ATOM 4652 N N . PRO B 1 144 ? 15.703 23.078 -8.258 1 58.28 144 PRO B N 1
ATOM 4653 C CA . PRO B 1 144 ? 14.781 22.188 -7.562 1 58.28 144 PRO B CA 1
ATOM 4654 C C . PRO B 1 144 ? 13.766 22.922 -6.703 1 58.28 144 PRO B C 1
ATOM 4656 O O . PRO B 1 144 ? 12.625 22.469 -6.562 1 58.28 144 PRO B O 1
ATOM 4659 N N . LEU B 1 145 ? 14.047 24.203 -6.395 1 59.91 145 LEU B N 1
ATOM 4660 C CA . LEU B 1 145 ? 13.164 24.984 -5.539 1 59.91 145 LEU B CA 1
ATOM 4661 C C . LEU B 1 145 ? 11.961 25.5 -6.324 1 59.91 145 LEU B C 1
ATOM 4663 O O . LEU B 1 145 ? 10.844 25.547 -5.805 1 59.91 145 LEU B O 1
ATOM 4667 N N . VAL B 1 146 ? 12.234 25.797 -7.574 1 61.91 146 VAL B N 1
ATOM 4668 C CA . VAL B 1 146 ? 11.141 26.312 -8.391 1 61.91 146 VAL B CA 1
ATOM 4669 C C . VAL B 1 146 ? 10.094 25.219 -8.602 1 61.91 146 VAL B C 1
ATOM 4671 O O . VAL B 1 146 ? 8.891 25.5 -8.594 1 61.91 146 VAL B O 1
ATOM 4674 N N . TRP B 1 147 ? 10.547 24.078 -8.656 1 66.88 147 TRP B N 1
ATOM 4675 C CA . TRP B 1 147 ? 9.602 22.984 -8.852 1 66.88 147 TRP B CA 1
ATOM 4676 C C . TRP B 1 147 ? 8.781 22.734 -7.59 1 66.88 147 TRP B C 1
ATOM 4678 O O . TRP B 1 147 ? 7.594 22.422 -7.668 1 66.88 147 TRP B O 1
ATOM 4688 N N . ASP B 1 148 ? 9.383 23.016 -6.512 1 68.38 148 ASP B N 1
ATOM 4689 C CA . ASP B 1 148 ? 8.664 22.844 -5.254 1 68.38 148 ASP B CA 1
ATOM 4690 C C . ASP B 1 148 ? 7.535 23.859 -5.113 1 68.38 148 ASP B C 1
ATOM 4692 O O . ASP B 1 148 ? 6.418 23.516 -4.73 1 68.38 148 ASP B O 1
ATOM 4696 N N . VAL B 1 149 ? 7.828 25.031 -5.512 1 70 149 VAL B N 1
ATOM 4697 C CA . VAL B 1 149 ? 6.832 26.094 -5.402 1 70 149 VAL B CA 1
ATOM 4698 C C . VAL B 1 149 ? 5.691 25.844 -6.383 1 70 149 VAL B C 1
ATOM 4700 O O . VAL B 1 149 ? 4.523 26.062 -6.055 1 70 149 VAL B O 1
ATOM 4703 N N . THR B 1 150 ? 6.086 25.359 -7.535 1 71.62 150 THR B N 1
ATOM 4704 C CA . THR B 1 150 ? 5.078 25.062 -8.547 1 71.62 150 THR B CA 1
ATOM 4705 C C . THR B 1 150 ? 4.152 23.938 -8.086 1 71.62 150 THR B C 1
ATOM 4707 O O . THR B 1 150 ? 2.934 24.031 -8.234 1 71.62 150 THR B O 1
ATOM 4710 N N . VAL B 1 151 ? 4.738 23.016 -7.559 1 72.12 151 VAL B N 1
ATOM 4711 C CA . VAL B 1 151 ? 3.957 21.859 -7.133 1 72.12 151 VAL B CA 1
ATOM 4712 C C . VAL B 1 151 ? 3.055 22.25 -5.961 1 72.12 151 VAL B C 1
ATOM 4714 O O . VAL B 1 151 ? 1.877 21.891 -5.934 1 72.12 151 VAL B O 1
ATOM 4717 N N . ILE B 1 152 ? 3.553 22.938 -5.031 1 76.12 152 ILE B N 1
ATOM 4718 C CA . ILE B 1 152 ? 2.777 23.359 -3.867 1 76.12 152 ILE B CA 1
ATOM 4719 C C . ILE B 1 152 ? 1.616 24.234 -4.312 1 76.12 152 ILE B C 1
ATOM 4721 O O . ILE B 1 152 ? 0.493 24.094 -3.824 1 76.12 152 ILE B O 1
ATOM 4725 N N . THR B 1 153 ? 1.917 25.109 -5.246 1 79.56 153 THR B N 1
ATOM 4726 C CA . THR B 1 153 ? 0.88 26.016 -5.738 1 79.56 153 THR B CA 1
ATOM 4727 C C . THR B 1 153 ? -0.203 25.234 -6.48 1 79.56 153 THR B C 1
ATOM 4729 O O . THR B 1 153 ? -1.396 25.484 -6.293 1 79.56 153 THR B O 1
ATOM 4732 N N . ALA B 1 154 ? 0.228 24.375 -7.273 1 76.19 154 ALA B N 1
ATOM 4733 C CA . ALA B 1 154 ? -0.731 23.547 -8 1 76.19 154 ALA B CA 1
ATOM 4734 C C . ALA B 1 154 ? -1.61 22.75 -7.039 1 76.19 154 ALA B C 1
ATOM 4736 O O . ALA B 1 154 ? -2.82 22.641 -7.25 1 76.19 154 ALA B O 1
ATOM 4737 N N . TYR B 1 155 ? -1.015 22.328 -6.027 1 80.06 155 TYR B N 1
ATOM 4738 C CA . TYR B 1 155 ? -1.754 21.547 -5.039 1 80.06 155 TYR B CA 1
ATOM 4739 C C . TYR B 1 155 ? -2.729 22.438 -4.27 1 80.06 155 TYR B C 1
ATOM 4741 O O . TYR B 1 155 ? -3.83 22 -3.924 1 80.06 155 TYR B O 1
ATOM 4749 N N . PHE B 1 156 ? -2.277 23.531 -4.004 1 86.12 156 PHE B N 1
ATOM 4750 C CA . PHE B 1 156 ? -3.139 24.469 -3.299 1 86.12 156 PHE B CA 1
ATOM 4751 C C . PHE B 1 156 ? -4.367 24.812 -4.137 1 86.12 156 PHE B C 1
ATOM 4753 O O . PHE B 1 156 ? -5.488 24.797 -3.629 1 86.12 156 PHE B O 1
ATOM 4760 N N . VAL B 1 157 ? -4.152 24.984 -5.383 1 85 157 VAL B N 1
ATOM 4761 C CA . VAL B 1 157 ? -5.25 25.344 -6.273 1 85 157 VAL B CA 1
ATOM 4762 C C . VAL B 1 157 ? -6.199 24.156 -6.43 1 85 157 VAL B C 1
ATOM 4764 O O . VAL B 1 157 ? -7.418 24.328 -6.387 1 85 157 VAL B O 1
ATOM 4767 N N . LEU B 1 158 ? -5.629 23.047 -6.562 1 83.62 158 LEU B N 1
ATOM 4768 C CA . LEU B 1 158 ? -6.445 21.859 -6.719 1 83.62 158 LEU B CA 1
ATOM 4769 C C . LEU B 1 158 ? -7.297 21.609 -5.48 1 83.62 158 LEU B C 1
ATOM 4771 O O . LEU B 1 158 ? -8.492 21.312 -5.59 1 83.62 158 LEU B O 1
ATOM 4775 N N . THR B 1 159 ? -6.73 21.734 -4.375 1 86.56 159 THR B N 1
ATOM 4776 C CA . THR B 1 159 ? -7.438 21.484 -3.125 1 86.56 159 THR B CA 1
ATOM 4777 C C . THR B 1 159 ? -8.477 22.562 -2.861 1 86.56 159 THR B C 1
ATOM 4779 O O . THR B 1 159 ? -9.578 22.281 -2.398 1 86.56 159 THR B O 1
ATOM 4782 N N . ALA B 1 160 ? -8.094 23.75 -3.139 1 89 160 ALA B N 1
ATOM 4783 C CA . ALA B 1 160 ? -9.031 24.859 -2.963 1 89 160 ALA B CA 1
ATOM 4784 C C . ALA B 1 160 ? -10.25 24.703 -3.875 1 89 160 ALA B C 1
ATOM 4786 O O . ALA B 1 160 ? -11.375 24.984 -3.471 1 89 160 ALA B O 1
ATOM 4787 N N . THR B 1 161 ? -9.969 24.266 -5.062 1 87.56 161 THR B N 1
ATOM 4788 C CA . THR B 1 161 ? -11.062 24.031 -6.004 1 87.56 161 THR B CA 1
ATOM 4789 C C . THR B 1 161 ? -11.953 22.891 -5.52 1 87.56 161 THR B C 1
ATOM 4791 O O . THR B 1 161 ? -13.18 22.984 -5.578 1 87.56 161 THR B O 1
ATOM 4794 N N . TYR B 1 162 ? -11.32 21.906 -5.086 1 87.44 162 TYR B N 1
ATOM 4795 C CA . TYR B 1 162 ? -12.047 20.75 -4.551 1 87.44 162 TYR B CA 1
ATOM 4796 C C . TYR B 1 162 ? -12.922 21.172 -3.373 1 87.44 162 TYR B C 1
ATOM 4798 O O . TYR B 1 162 ? -14.109 20.844 -3.332 1 87.44 162 TYR B O 1
ATOM 4806 N N . LEU B 1 163 ? -12.445 21.875 -2.492 1 87.88 163 LEU B N 1
ATOM 4807 C CA . LEU B 1 163 ? -13.164 22.344 -1.309 1 87.88 163 LEU B CA 1
ATOM 4808 C C . LEU B 1 163 ? -14.266 23.328 -1.693 1 87.88 163 LEU B C 1
ATOM 4810 O O . LEU B 1 163 ? -15.367 23.266 -1.148 1 87.88 163 LEU B O 1
ATOM 4814 N N . ALA B 1 164 ? -13.969 24.156 -2.619 1 87.75 164 ALA B N 1
ATOM 4815 C CA . ALA B 1 164 ? -14.953 25.156 -3.059 1 87.75 164 ALA B CA 1
ATOM 4816 C C . ALA B 1 164 ? -16.172 24.484 -3.664 1 87.75 164 ALA B C 1
ATOM 4818 O O . ALA B 1 164 ? -17.312 24.906 -3.416 1 87.75 164 ALA B O 1
ATOM 4819 N N . LEU B 1 165 ? -15.969 23.516 -4.383 1 85.38 165 LEU B N 1
ATOM 4820 C CA . LEU B 1 165 ? -17.062 22.812 -5.031 1 85.38 165 LEU B CA 1
ATOM 4821 C C . LEU B 1 165 ? -17.953 22.125 -4 1 85.38 165 LEU B C 1
ATOM 4823 O O . LEU B 1 165 ? -19.172 22.141 -4.113 1 85.38 165 LEU B O 1
ATOM 4827 N N . THR B 1 166 ? -17.297 21.516 -3.08 1 83.5 166 THR B N 1
ATOM 4828 C CA . THR B 1 166 ? -18.078 20.797 -2.072 1 83.5 166 THR B CA 1
ATOM 4829 C C . THR B 1 166 ? -18.781 21.781 -1.141 1 83.5 166 THR B C 1
ATOM 4831 O O . THR B 1 166 ? -19.875 21.484 -0.633 1 83.5 166 THR B O 1
ATOM 4834 N N . LEU B 1 167 ? -18.266 22.906 -0.941 1 88 167 LEU B N 1
ATOM 4835 C CA . LEU B 1 167 ? -18.844 23.938 -0.072 1 88 167 LEU B CA 1
ATOM 4836 C C . LEU B 1 167 ? -20.016 24.625 -0.76 1 88 167 LEU B C 1
ATOM 4838 O O . LEU B 1 167 ? -20.922 25.141 -0.094 1 88 167 LEU B O 1
ATOM 4842 N N . ARG B 1 168 ? -19.906 24.656 -2.051 1 86 168 ARG B N 1
ATOM 4843 C CA . ARG B 1 168 ? -20.969 25.297 -2.803 1 86 168 ARG B CA 1
ATOM 4844 C C . ARG B 1 168 ? -22.312 24.641 -2.52 1 86 168 ARG B C 1
ATOM 4846 O O . ARG B 1 168 ? -23.328 25.328 -2.387 1 86 168 ARG B O 1
ATOM 4853 N N . TYR B 1 169 ? -22.297 23.422 -2.473 1 83.44 169 TYR B N 1
ATOM 4854 C CA . TYR B 1 169 ? -23.516 22.672 -2.166 1 83.44 169 TYR B CA 1
ATOM 4855 C C . TYR B 1 169 ? -24.047 23.047 -0.788 1 83.44 169 TYR B C 1
ATOM 4857 O O . TYR B 1 169 ? -25.234 23.344 -0.634 1 83.44 169 TYR B O 1
ATOM 4865 N N . ASP B 1 170 ? -23.234 23.078 0.17 1 87.25 170 ASP B N 1
ATOM 4866 C CA . ASP B 1 170 ? -23.641 23.344 1.549 1 87.25 170 ASP B CA 1
ATOM 4867 C C . ASP B 1 170 ? -24.078 24.797 1.724 1 87.25 170 ASP B C 1
ATOM 4869 O O . ASP B 1 170 ? -25.078 25.078 2.387 1 87.25 170 ASP B O 1
ATOM 4873 N N . ILE B 1 171 ? -23.359 25.703 1.108 1 87.38 171 ILE B N 1
ATOM 4874 C CA . ILE B 1 171 ? -23.641 27.141 1.258 1 87.38 171 ILE B CA 1
ATOM 4875 C C . ILE B 1 171 ? -24.984 27.469 0.616 1 87.38 171 ILE B C 1
ATOM 4877 O O . ILE B 1 171 ? -25.766 28.266 1.151 1 87.38 171 ILE B O 1
ATOM 4881 N N . SER B 1 172 ? -25.266 26.828 -0.449 1 85.62 172 SER B N 1
ATOM 4882 C CA . SER B 1 172 ? -26.531 27.094 -1.14 1 85.62 172 SER B CA 1
ATOM 4883 C C . SER B 1 172 ? -27.719 26.594 -0.334 1 85.62 172 SER B C 1
ATOM 4885 O O . SER B 1 172 ? -28.766 27.234 -0.309 1 85.62 172 SER B O 1
ATOM 4887 N N . ARG B 1 173 ? -27.5 25.562 0.342 1 85.25 173 ARG B N 1
ATOM 4888 C CA . ARG B 1 173 ? -28.594 24.938 1.067 1 85.25 173 ARG B CA 1
ATOM 4889 C C . ARG B 1 173 ? -28.734 25.531 2.469 1 85.25 173 ARG B C 1
ATOM 4891 O O . ARG B 1 173 ? -29.797 25.484 3.07 1 85.25 173 ARG B O 1
ATOM 4898 N N . LEU B 1 174 ? -27.672 26.031 2.957 1 86.56 174 LEU B N 1
ATOM 4899 C CA . LEU B 1 174 ? -27.672 26.531 4.328 1 86.56 174 LEU B CA 1
ATOM 4900 C C . LEU B 1 174 ? -27.562 28.062 4.348 1 86.56 174 LEU B C 1
ATOM 4902 O O . LEU B 1 174 ? -27.266 28.641 5.387 1 86.56 174 LEU B O 1
ATOM 4906 N N . ARG B 1 175 ? -27.828 28.672 3.258 1 85 175 ARG B N 1
ATOM 4907 C CA . ARG B 1 175 ? -27.562 30.109 3.137 1 85 175 ARG B CA 1
ATOM 4908 C C . ARG B 1 175 ? -28.328 30.891 4.199 1 85 175 ARG B C 1
ATOM 4910 O O . ARG B 1 175 ? -27.781 31.828 4.793 1 85 175 ARG B O 1
ATOM 4917 N N . ASP B 1 176 ? -29.438 30.5 4.535 1 84.25 176 ASP B N 1
ATOM 4918 C CA . ASP B 1 176 ? -30.312 31.219 5.457 1 84.25 176 ASP B CA 1
ATOM 4919 C C . ASP B 1 176 ? -29.812 31.078 6.898 1 84.25 176 ASP B C 1
ATOM 4921 O O . ASP B 1 176 ? -30.141 31.906 7.754 1 84.25 176 ASP B O 1
ATOM 4925 N N . ASP B 1 177 ? -29.031 30.125 7.141 1 85.38 177 ASP B N 1
ATOM 4926 C CA . ASP B 1 177 ? -28.578 29.844 8.5 1 85.38 177 ASP B CA 1
ATOM 4927 C C . ASP B 1 177 ? -27.125 30.312 8.703 1 85.38 177 ASP B C 1
ATOM 4929 O O . ASP B 1 177 ? -26.578 30.188 9.805 1 85.38 177 ASP B O 1
ATOM 4933 N N . LEU B 1 178 ? -26.609 30.906 7.664 1 87.38 178 LEU B N 1
ATOM 4934 C CA . LEU B 1 178 ? -25.234 31.375 7.738 1 87.38 178 LEU B CA 1
ATOM 4935 C C . LEU B 1 178 ? -25.188 32.875 8.039 1 87.38 178 LEU B C 1
ATOM 4937 O O . LEU B 1 178 ? -26.172 33.594 7.805 1 87.38 178 LEU B O 1
ATOM 4941 N N . PRO B 1 179 ? -24.094 33.281 8.625 1 84.31 179 PRO B N 1
ATOM 4942 C CA . PRO B 1 179 ? -24.016 34.688 9.008 1 84.31 179 PRO B CA 1
ATOM 4943 C C . PRO B 1 179 ? -24.062 35.625 7.805 1 84.31 179 PRO B C 1
ATOM 4945 O O . PRO B 1 179 ? -23.438 35.344 6.773 1 84.31 179 PRO B O 1
ATOM 4948 N N . ASP B 1 180 ? -24.672 36.688 8 1 83.38 180 ASP B N 1
ATOM 4949 C CA . ASP B 1 180 ? -24.891 37.656 6.926 1 83.38 180 ASP B CA 1
ATOM 4950 C C . ASP B 1 180 ? -23.641 38.5 6.672 1 83.38 180 ASP B C 1
ATOM 4952 O O . ASP B 1 180 ? -23.438 39 5.562 1 83.38 180 ASP B O 1
ATOM 4956 N N . HIS B 1 181 ? -22.922 38.625 7.707 1 86.19 181 HIS B N 1
ATOM 4957 C CA . HIS B 1 181 ? -21.75 39.5 7.574 1 86.19 181 HIS B CA 1
ATOM 4958 C C . HIS B 1 181 ? -20.781 38.938 6.527 1 86.19 181 HIS B C 1
ATOM 4960 O O . HIS B 1 181 ? -20.016 39.719 5.93 1 86.19 181 HIS B O 1
ATOM 4966 N N . PHE B 1 182 ? -20.859 37.75 6.258 1 87.69 182 PHE B N 1
ATOM 4967 C CA . PHE B 1 182 ? -19.984 37.156 5.25 1 87.69 182 PHE B CA 1
ATOM 4968 C C . PHE B 1 182 ? -20.75 36.906 3.961 1 87.69 182 PHE B C 1
ATOM 4970 O O . PHE B 1 182 ? -20.391 36 3.182 1 87.69 182 PHE B O 1
ATOM 4977 N N . GLY B 1 183 ? -21.766 37.594 3.777 1 86.31 183 GLY B N 1
ATOM 4978 C CA . GLY B 1 183 ? -22.641 37.469 2.629 1 86.31 183 GLY B CA 1
ATOM 4979 C C . GLY B 1 183 ? -21.906 37.562 1.303 1 86.31 183 GLY B C 1
ATOM 4980 O O . GLY B 1 183 ? -22.078 36.688 0.443 1 86.31 183 GLY B O 1
ATOM 4981 N N . PRO B 1 184 ? -21.047 38.562 1.198 1 87 184 PRO B N 1
ATOM 4982 C CA . PRO B 1 184 ? -20.328 38.688 -0.073 1 87 184 PRO B CA 1
ATOM 4983 C C . PRO B 1 184 ? -19.469 37.469 -0.388 1 87 184 PRO B C 1
ATOM 4985 O O . PRO B 1 184 ? -19.344 37.094 -1.554 1 87 184 PRO B O 1
ATOM 4988 N N . VAL B 1 185 ? -18.922 36.812 0.593 1 85.69 185 VAL B N 1
ATOM 4989 C CA . VAL B 1 185 ? -18.094 35.625 0.401 1 85.69 185 VAL B CA 1
ATOM 4990 C C . VAL B 1 185 ? -18.953 34.469 -0.097 1 85.69 185 VAL B C 1
ATOM 4992 O O . VAL B 1 185 ? -18.578 33.781 -1.028 1 85.69 185 VAL B O 1
ATOM 4995 N N . TYR B 1 186 ? -20.078 34.312 0.44 1 88.44 186 TYR B N 1
ATOM 4996 C CA . TYR B 1 186 ? -20.984 33.219 0.054 1 88.44 186 TYR B CA 1
ATOM 4997 C C . TYR B 1 186 ? -21.5 33.438 -1.362 1 88.44 186 TYR B C 1
ATOM 4999 O O . TYR B 1 186 ? -21.641 32.469 -2.129 1 88.44 186 TYR B O 1
ATOM 5007 N N . ARG B 1 187 ? -21.734 34.719 -1.642 1 84.62 187 ARG B N 1
ATOM 5008 C CA . ARG B 1 187 ? -22.219 35.031 -2.977 1 84.62 187 ARG B CA 1
ATOM 5009 C C . ARG B 1 187 ? -21.156 34.781 -4.035 1 84.62 187 ARG B C 1
ATOM 5011 O O . ARG B 1 187 ? -21.469 34.312 -5.133 1 84.62 187 ARG B O 1
ATOM 5018 N N . PHE B 1 188 ? -20.016 35.094 -3.633 1 85.75 188 PHE B N 1
ATOM 5019 C CA . PHE B 1 188 ? -18.906 34.844 -4.551 1 85.75 188 PHE B CA 1
ATOM 5020 C C . PHE B 1 188 ? -18.734 33.344 -4.797 1 85.75 188 PHE B C 1
ATOM 5022 O O . PHE B 1 188 ? -18.484 32.906 -5.93 1 85.75 188 PHE B O 1
ATOM 5029 N N . MET B 1 189 ? -18.891 32.531 -3.828 1 84.25 189 MET B N 1
ATOM 5030 C CA . MET B 1 189 ? -18.672 31.109 -3.908 1 84.25 189 MET B CA 1
ATOM 5031 C C . MET B 1 189 ? -19.812 30.406 -4.625 1 84.25 189 MET B C 1
ATOM 5033 O O . MET B 1 189 ? -19.656 29.297 -5.129 1 84.25 189 MET B O 1
ATOM 5037 N N . THR B 1 190 ? -20.953 31.062 -4.703 1 82.81 190 THR B N 1
ATOM 5038 C CA . THR B 1 190 ? -22.125 30.422 -5.301 1 82.81 190 THR B CA 1
ATOM 5039 C C . THR B 1 190 ? -22.484 31.078 -6.625 1 82.81 190 THR B C 1
ATOM 5041 O O . THR B 1 190 ? -23.625 30.969 -7.09 1 82.81 190 THR B O 1
ATOM 5044 N N . ILE B 1 191 ? -21.531 31.781 -7.09 1 79.69 191 ILE B N 1
ATOM 5045 C CA . ILE B 1 191 ? -21.797 32.406 -8.367 1 79.69 191 ILE B CA 1
ATOM 5046 C C . ILE B 1 191 ? -22.125 31.359 -9.422 1 79.69 191 ILE B C 1
ATOM 5048 O O . ILE B 1 191 ? -21.375 30.391 -9.594 1 79.69 191 ILE B O 1
ATOM 5052 N N . GLY B 1 192 ? -23.297 31.5 -10.078 1 72.38 192 GLY B N 1
ATOM 5053 C CA . GLY B 1 192 ? -23.688 30.625 -11.172 1 72.38 192 GLY B CA 1
ATOM 5054 C C . GLY B 1 192 ? -24.234 29.281 -10.695 1 72.38 192 GLY B C 1
ATOM 5055 O O . GLY B 1 192 ? -24.359 28.344 -11.477 1 72.38 192 GLY B O 1
ATOM 5056 N N . TYR B 1 193 ? -24.5 29.188 -9.398 1 77 193 TYR B N 1
ATOM 5057 C CA . TYR B 1 193 ? -24.969 27.906 -8.867 1 77 193 TYR B CA 1
ATOM 5058 C C . TYR B 1 193 ? -26.438 27.703 -9.188 1 77 193 TYR B C 1
ATOM 5060 O O . TYR B 1 193 ? -27.234 28.625 -9.094 1 77 193 TYR B O 1
ATOM 5068 N N . SER B 1 194 ? -26.719 26.656 -9.914 1 75.06 194 SER B N 1
ATOM 5069 C CA . SER B 1 194 ? -28.094 26.203 -10.117 1 75.06 194 SER B CA 1
ATOM 5070 C C . SER B 1 194 ? -28.281 24.781 -9.617 1 75.06 194 SER B C 1
ATOM 5072 O O . SER B 1 194 ? -27.344 23.969 -9.648 1 75.06 194 SER B O 1
ATOM 5074 N N . GLU B 1 195 ? -29.328 24.5 -9.008 1 71.75 195 GLU B N 1
ATOM 5075 C CA . GLU B 1 195 ? -29.641 23.188 -8.461 1 71.75 195 GLU B CA 1
ATOM 5076 C C . GLU B 1 195 ? -29.469 22.094 -9.516 1 71.75 195 GLU B C 1
ATOM 5078 O O . GLU B 1 195 ? -29.141 20.953 -9.188 1 71.75 195 GLU B O 1
ATOM 5083 N N . ASN B 1 196 ? -29.688 22.453 -10.672 1 70.88 196 ASN B N 1
ATOM 5084 C CA . ASN B 1 196 ? -29.531 21.484 -11.75 1 70.88 196 ASN B CA 1
ATOM 5085 C C . ASN B 1 196 ? -28.078 21.062 -11.93 1 70.88 196 ASN B C 1
ATOM 5087 O O . ASN B 1 196 ? -27.812 20.016 -12.531 1 70.88 196 ASN B O 1
ATOM 5091 N N . GLU B 1 197 ? -27.344 21.781 -11.227 1 72.94 197 GLU B N 1
ATOM 5092 C CA . GLU B 1 197 ? -25.922 21.531 -11.422 1 72.94 197 GLU B CA 1
ATOM 5093 C C . GLU B 1 197 ? -25.375 20.578 -10.367 1 72.94 197 GLU B C 1
ATOM 5095 O O . GLU B 1 197 ? -24.203 20.188 -10.422 1 72.94 197 GLU B O 1
ATOM 5100 N N . ASP B 1 198 ? -26.234 20.125 -9.555 1 78.06 198 ASP B N 1
ATOM 5101 C CA . ASP B 1 198 ? -25.781 19.266 -8.469 1 78.06 198 ASP B CA 1
ATOM 5102 C C . ASP B 1 198 ? -25.156 17.969 -9.008 1 78.06 198 ASP B C 1
ATOM 5104 O O . ASP B 1 198 ? -24.109 17.531 -8.523 1 78.06 198 ASP B O 1
ATOM 5108 N N . GLU B 1 199 ? -25.797 17.516 -9.984 1 77.94 199 GLU B N 1
ATOM 5109 C CA . GLU B 1 199 ? -25.281 16.281 -10.57 1 77.94 199 GLU B CA 1
ATOM 5110 C C . GLU B 1 199 ? -23.922 16.5 -11.234 1 77.94 199 GLU B C 1
ATOM 5112 O O . GLU B 1 199 ? -23.031 15.664 -11.141 1 77.94 199 GLU B O 1
ATOM 5117 N N . ILE B 1 200 ? -23.875 17.641 -11.859 1 77.56 200 ILE B N 1
ATOM 5118 C CA . ILE B 1 200 ? -22.625 17.984 -12.547 1 77.56 200 ILE B CA 1
ATOM 5119 C C . ILE B 1 200 ? -21.516 18.203 -11.516 1 77.56 200 ILE B C 1
ATOM 5121 O O . ILE B 1 200 ? -20.391 17.75 -11.703 1 77.56 200 ILE B O 1
ATOM 5125 N N . VAL B 1 201 ? -21.875 18.859 -10.508 1 77.06 201 VAL B N 1
ATOM 5126 C CA . VAL B 1 201 ? -20.891 19.156 -9.461 1 77.06 201 VAL B CA 1
ATOM 5127 C C . VAL B 1 201 ? -20.422 17.859 -8.805 1 77.06 201 VAL B C 1
ATOM 5129 O O . VAL B 1 201 ? -19.234 17.703 -8.539 1 77.06 201 VAL B O 1
ATOM 5132 N N . GLU B 1 202 ? -21.312 17.016 -8.586 1 78.75 202 GLU B N 1
ATOM 5133 C CA . GLU B 1 202 ? -20.953 15.742 -7.98 1 78.75 202 GLU B CA 1
ATOM 5134 C C . GLU B 1 202 ? -20 14.953 -8.875 1 78.75 202 GLU B C 1
ATOM 5136 O O . GLU B 1 202 ? -19.062 14.312 -8.391 1 78.75 202 GLU B O 1
ATOM 5141 N N . ARG B 1 203 ? -20.328 15.031 -10.109 1 77.12 203 ARG B N 1
ATOM 5142 C CA . ARG B 1 203 ? -19.453 14.352 -11.07 1 77.12 203 ARG B CA 1
ATOM 5143 C C . ARG B 1 203 ? -18.078 14.992 -11.109 1 77.12 203 ARG B C 1
ATOM 5145 O O . ARG B 1 203 ? -17.062 14.289 -11.211 1 77.12 203 ARG B O 1
ATOM 5152 N N . MET B 1 204 ? -18.078 16.266 -11.062 1 77.88 204 MET B N 1
ATOM 5153 C CA . MET B 1 204 ? -16.812 16.984 -11.07 1 77.88 204 MET B CA 1
ATOM 5154 C C . MET B 1 204 ? -15.992 16.656 -9.82 1 77.88 204 MET B C 1
ATOM 5156 O O . MET B 1 204 ? -14.781 16.469 -9.906 1 77.88 204 MET B O 1
ATOM 5160 N N . VAL B 1 205 ? -16.656 16.625 -8.766 1 79.75 205 VAL B N 1
ATOM 5161 C CA . VAL B 1 205 ? -15.977 16.312 -7.512 1 79.75 205 VAL B CA 1
ATOM 5162 C C . VAL B 1 205 ? -15.383 14.898 -7.578 1 79.75 205 VAL B C 1
ATOM 5164 O O . VAL B 1 205 ? -14.273 14.664 -7.102 1 79.75 205 VAL B O 1
ATOM 5167 N N . TRP B 1 206 ? -16.062 14.07 -8.117 1 79.19 206 TRP B N 1
ATOM 5168 C CA . TRP B 1 206 ? -15.578 12.703 -8.273 1 79.19 206 TRP B CA 1
ATOM 5169 C C . TRP B 1 206 ? -14.328 12.664 -9.148 1 79.19 206 TRP B C 1
ATOM 5171 O O . TRP B 1 206 ? -13.352 11.992 -8.812 1 79.19 206 TRP B O 1
ATOM 5181 N N . TRP B 1 207 ? -14.336 13.398 -10.219 1 78.12 207 TRP B N 1
ATOM 5182 C CA . TRP B 1 207 ? -13.195 13.43 -11.125 1 78.12 207 TRP B CA 1
ATOM 5183 C C . TRP B 1 207 ? -11.992 14.078 -10.461 1 78.12 207 TRP B C 1
ATOM 5185 O O . TRP B 1 207 ? -10.852 13.656 -10.672 1 78.12 207 TRP B O 1
ATOM 5195 N N . LEU B 1 208 ? -12.281 15.039 -9.773 1 82.31 208 LEU B N 1
ATOM 5196 C CA . LEU B 1 208 ? -11.188 15.695 -9.062 1 82.31 208 LEU B CA 1
ATOM 5197 C C . LEU B 1 208 ? -10.609 14.789 -7.984 1 82.31 208 LEU B C 1
ATOM 5199 O O . LEU B 1 208 ? -9.391 14.773 -7.77 1 82.31 208 LEU B O 1
ATOM 5203 N N . ALA B 1 209 ? -11.461 14.125 -7.324 1 81.94 209 ALA B N 1
ATOM 5204 C CA . ALA B 1 209 ? -11 13.164 -6.328 1 81.94 209 ALA B CA 1
ATOM 5205 C C . ALA B 1 209 ? -10.125 12.094 -6.965 1 81.94 209 ALA B C 1
ATOM 5207 O O . ALA B 1 209 ? -9.102 11.703 -6.398 1 81.94 209 ALA B O 1
ATOM 5208 N N . LEU B 1 210 ? -10.461 11.688 -8.102 1 78.44 210 LEU B N 1
ATOM 5209 C CA . LEU B 1 210 ? -9.68 10.703 -8.844 1 78.44 210 LEU B CA 1
ATOM 5210 C C . LEU B 1 210 ? -8.32 11.266 -9.242 1 78.44 210 LEU B C 1
ATOM 5212 O O . LEU B 1 210 ? -7.301 10.586 -9.109 1 78.44 210 LEU B O 1
ATOM 5216 N N . ALA B 1 211 ? -8.375 12.43 -9.703 1 78.38 211 ALA B N 1
ATOM 5217 C CA . ALA B 1 211 ? -7.125 13.086 -10.07 1 78.38 211 ALA B CA 1
ATOM 5218 C C . ALA B 1 211 ? -6.203 13.219 -8.859 1 78.38 211 ALA B C 1
ATOM 5220 O O . ALA B 1 211 ? -4.988 13.023 -8.977 1 78.38 211 ALA B O 1
ATOM 5221 N N . ILE B 1 212 ? -6.789 13.508 -7.801 1 80.25 212 ILE B N 1
ATOM 5222 C CA . ILE B 1 212 ? -6.031 13.719 -6.574 1 80.25 212 ILE B CA 1
ATOM 5223 C C . ILE B 1 212 ? -5.395 12.406 -6.125 1 80.25 212 ILE B C 1
ATOM 5225 O O . ILE B 1 212 ? -4.215 12.375 -5.766 1 80.25 212 ILE B O 1
ATOM 5229 N N . ILE B 1 213 ? -6.078 11.383 -6.184 1 76.38 213 ILE B N 1
ATOM 5230 C CA . ILE B 1 213 ? -5.582 10.109 -5.676 1 76.38 213 ILE B CA 1
ATOM 5231 C C . ILE B 1 213 ? -4.441 9.609 -6.562 1 76.38 213 ILE B C 1
ATOM 5233 O O . ILE B 1 213 ? -3.52 8.945 -6.082 1 76.38 213 ILE B O 1
ATOM 5237 N N . ILE B 1 214 ? -4.477 9.984 -7.805 1 74.25 214 ILE B N 1
ATOM 5238 C CA . ILE B 1 214 ? -3.428 9.57 -8.727 1 74.25 214 ILE B CA 1
ATOM 5239 C C . ILE B 1 214 ? -2.238 10.516 -8.617 1 74.25 214 ILE B C 1
ATOM 5241 O O . ILE B 1 214 ? -1.095 10.078 -8.477 1 74.25 214 ILE B O 1
ATOM 5245 N N . MET B 1 215 ? -2.455 11.742 -8.531 1 76.69 215 MET B N 1
ATOM 5246 C CA . MET B 1 215 ? -1.405 12.75 -8.609 1 76.69 215 MET B CA 1
ATOM 5247 C C . MET B 1 215 ? -0.694 12.906 -7.273 1 76.69 215 MET B C 1
ATOM 5249 O O . MET B 1 215 ? 0.528 13.055 -7.227 1 76.69 215 MET B O 1
ATOM 5253 N N . ALA B 1 216 ? -1.493 12.812 -6.25 1 72.88 216 ALA B N 1
ATOM 5254 C CA . ALA B 1 216 ? -0.916 13.141 -4.949 1 72.88 216 ALA B CA 1
ATOM 5255 C C . ALA B 1 216 ? 0.072 12.062 -4.5 1 72.88 216 ALA B C 1
ATOM 5257 O O . ALA B 1 216 ? 1.237 12.359 -4.223 1 72.88 216 ALA B O 1
ATOM 5258 N N . PRO B 1 217 ? -0.307 10.852 -4.512 1 68.62 217 PRO B N 1
ATOM 5259 C CA . PRO B 1 217 ? 0.642 9.836 -4.039 1 68.62 217 PRO B CA 1
ATOM 5260 C C . PRO B 1 217 ? 1.751 9.555 -5.051 1 68.62 217 PRO B C 1
ATOM 5262 O O . PRO B 1 217 ? 2.904 9.344 -4.664 1 68.62 217 PRO B O 1
ATOM 5265 N N . LEU B 1 218 ? 1.391 9.703 -6.305 1 68.56 218 LEU B N 1
ATOM 5266 C CA . LEU B 1 218 ? 2.33 9.172 -7.289 1 68.56 218 LEU B CA 1
ATOM 5267 C C . LEU B 1 218 ? 3.264 10.273 -7.789 1 68.56 218 LEU B C 1
ATOM 5269 O O . LEU B 1 218 ? 4.473 10.055 -7.914 1 68.56 218 LEU B O 1
ATOM 5273 N N . LEU B 1 219 ? 2.715 11.43 -7.91 1 69.31 219 LEU B N 1
ATOM 5274 C CA . LEU B 1 219 ? 3.549 12.391 -8.617 1 69.31 219 LEU B CA 1
ATOM 5275 C C . LEU B 1 219 ? 4.059 13.469 -7.672 1 69.31 219 LEU B C 1
ATOM 5277 O O . LEU B 1 219 ? 5.211 13.898 -7.773 1 69.31 219 LEU B O 1
ATOM 5281 N N . LEU B 1 220 ? 3.232 13.688 -6.652 1 77.06 220 LEU B N 1
ATOM 5282 C CA . LEU B 1 220 ? 3.646 14.844 -5.863 1 77.06 220 LEU B CA 1
ATOM 5283 C C . LEU B 1 220 ? 4.375 14.406 -4.598 1 77.06 220 LEU B C 1
ATOM 5285 O O . LEU B 1 220 ? 5.609 14.414 -4.551 1 77.06 220 LEU B O 1
ATOM 5289 N N . HIS B 1 221 ? 3.646 13.859 -3.701 1 78.69 221 HIS B N 1
ATOM 5290 C CA . HIS B 1 221 ? 4.281 13.508 -2.436 1 78.69 221 HIS B CA 1
ATOM 5291 C C . HIS B 1 221 ? 5.137 12.25 -2.574 1 78.69 221 HIS B C 1
ATOM 5293 O O . HIS B 1 221 ? 6.117 12.078 -1.849 1 78.69 221 HIS B O 1
ATOM 5299 N N . GLY B 1 222 ? 4.828 11.469 -3.533 1 81.19 222 GLY B N 1
ATOM 5300 C CA . GLY B 1 222 ? 5.629 10.289 -3.789 1 81.19 222 GLY B CA 1
ATOM 5301 C C . GLY B 1 222 ? 6.594 10.461 -4.949 1 81.19 222 GLY B C 1
ATOM 5302 O O . GLY B 1 222 ? 7.242 9.5 -5.371 1 81.19 222 GLY B O 1
ATOM 5303 N N . GLY B 1 223 ? 6.742 11.695 -5.422 1 83.62 223 GLY B N 1
ATOM 5304 C CA . GLY B 1 223 ? 7.578 11.938 -6.59 1 83.62 223 GLY B CA 1
ATOM 5305 C C . GLY B 1 223 ? 8.43 13.188 -6.461 1 83.62 223 GLY B C 1
ATOM 5306 O O . GLY B 1 223 ? 9.539 13.133 -5.922 1 83.62 223 GLY B O 1
ATOM 5307 N N . VAL B 1 224 ? 7.789 14.297 -6.668 1 76.75 224 VAL B N 1
ATOM 5308 C CA . VAL B 1 224 ? 8.531 15.547 -6.824 1 76.75 224 VAL B CA 1
ATOM 5309 C C . VAL B 1 224 ? 9.211 15.906 -5.508 1 76.75 224 VAL B C 1
ATOM 5311 O O . VAL B 1 224 ? 10.391 16.25 -5.488 1 76.75 224 VAL B O 1
ATOM 5314 N N . ILE B 1 225 ? 8.562 15.766 -4.453 1 80.5 225 ILE B N 1
ATOM 5315 C CA . ILE B 1 225 ? 9.109 16.203 -3.176 1 80.5 225 ILE B CA 1
ATOM 5316 C C . ILE B 1 225 ? 10.258 15.281 -2.758 1 80.5 225 ILE B C 1
ATOM 5318 O O . ILE B 1 225 ? 11.367 15.742 -2.494 1 80.5 225 ILE B O 1
ATOM 5322 N N . PRO B 1 226 ? 10.023 14.031 -2.771 1 87.31 226 PRO B N 1
ATOM 5323 C CA . PRO B 1 226 ? 11.148 13.172 -2.393 1 87.31 226 PRO B CA 1
ATOM 5324 C C . PRO B 1 226 ? 12.258 13.148 -3.441 1 87.31 226 PRO B C 1
ATOM 5326 O O . PRO B 1 226 ? 13.422 12.914 -3.107 1 87.31 226 PRO B O 1
ATOM 5329 N N . TRP B 1 227 ? 11.984 13.477 -4.656 1 85.31 227 TRP B N 1
ATOM 5330 C CA . TRP B 1 227 ? 13 13.469 -5.703 1 85.31 227 TRP B CA 1
ATOM 5331 C C . TRP B 1 227 ? 14.023 14.578 -5.48 1 85.31 227 TRP B C 1
ATOM 5333 O O . TRP B 1 227 ? 15.156 14.492 -5.965 1 85.31 227 TRP B O 1
ATOM 5343 N N . LEU B 1 228 ? 13.664 15.562 -4.711 1 81.06 228 LEU B N 1
ATOM 5344 C CA . LEU B 1 228 ? 14.609 16.609 -4.352 1 81.06 228 LEU B CA 1
ATOM 5345 C C . LEU B 1 228 ? 15.781 16.031 -3.557 1 81.06 228 LEU B C 1
ATOM 5347 O O . LEU B 1 228 ? 16.875 16.594 -3.566 1 81.06 228 LEU B O 1
ATOM 5351 N N . PHE B 1 229 ? 15.484 14.992 -2.959 1 85.5 229 PHE B N 1
ATOM 5352 C CA . PHE B 1 229 ? 16.516 14.359 -2.137 1 85.5 229 PHE B CA 1
ATOM 5353 C C . PHE B 1 229 ? 17.016 13.078 -2.791 1 85.5 229 PHE B C 1
ATOM 5355 O O . PHE B 1 229 ? 18.219 12.875 -2.932 1 85.5 229 PHE B O 1
ATOM 5362 N N . ALA B 1 230 ? 16.188 12.344 -3.352 1 87.19 230 ALA B N 1
ATOM 5363 C CA . ALA B 1 230 ? 16.438 10.992 -3.85 1 87.19 230 ALA B CA 1
ATOM 5364 C C . ALA B 1 230 ? 17.391 11.023 -5.047 1 87.19 230 ALA B C 1
ATOM 5366 O O . ALA B 1 230 ? 17.953 10 -5.426 1 87.19 230 ALA B O 1
ATOM 5367 N N . LEU B 1 231 ? 17.656 12.211 -5.609 1 83.31 231 LEU B N 1
ATOM 5368 C CA . LEU B 1 231 ? 18.406 12.273 -6.852 1 83.31 231 LEU B CA 1
ATOM 5369 C C . LEU B 1 231 ? 19.812 12.836 -6.602 1 83.31 231 LEU B C 1
ATOM 5371 O O . LEU B 1 231 ? 20.516 13.203 -7.547 1 83.31 231 LEU B O 1
ATOM 5375 N N . ILE B 1 232 ? 20.188 12.898 -5.352 1 82.25 232 ILE B N 1
ATOM 5376 C CA . ILE B 1 232 ? 21.5 13.422 -5.012 1 82.25 232 ILE B CA 1
ATOM 5377 C C . ILE B 1 232 ? 22.406 12.289 -4.531 1 82.25 232 ILE B C 1
ATOM 5379 O O . ILE B 1 232 ? 22.469 12 -3.334 1 82.25 232 ILE B O 1
ATOM 5383 N N . PRO B 1 233 ? 23.188 11.727 -5.434 1 82.19 233 PRO B N 1
ATOM 5384 C CA . PRO B 1 233 ? 23.984 10.547 -5.078 1 82.19 233 PRO B CA 1
ATOM 5385 C C . PRO B 1 233 ? 25.109 10.875 -4.105 1 82.19 233 PRO B C 1
ATOM 5387 O O . PRO B 1 233 ? 25.625 9.977 -3.42 1 82.19 233 PRO B O 1
ATOM 5390 N N . THR B 1 234 ? 25.438 12.117 -4.031 1 80 234 THR B N 1
ATOM 5391 C CA . THR B 1 234 ? 26.531 12.516 -3.148 1 80 234 THR B CA 1
ATOM 5392 C C . THR B 1 234 ? 26.078 12.531 -1.692 1 80 234 THR B C 1
ATOM 5394 O O . THR B 1 234 ? 26.906 12.609 -0.778 1 80 234 THR B O 1
ATOM 5397 N N . MET B 1 235 ? 24.812 12.414 -1.491 1 85 235 MET B N 1
ATOM 5398 C CA . MET B 1 235 ? 24.234 12.273 -0.159 1 85 235 MET B CA 1
ATOM 5399 C C . MET B 1 235 ? 23.609 10.891 0.02 1 85 235 MET B C 1
ATOM 5401 O O . MET B 1 235 ? 22.406 10.719 -0.167 1 85 235 MET B O 1
ATOM 5405 N N . PRO B 1 236 ? 24.375 9.984 0.489 1 84 236 PRO B N 1
ATOM 5406 C CA . PRO B 1 236 ? 23.938 8.586 0.506 1 84 236 PRO B CA 1
ATOM 5407 C C . PRO B 1 236 ? 22.703 8.367 1.371 1 84 236 PRO B C 1
ATOM 5409 O O . PRO B 1 236 ? 21.906 7.469 1.092 1 84 236 PRO B O 1
ATOM 5412 N N . GLY B 1 237 ? 22.547 9.148 2.338 1 84.38 237 GLY B N 1
ATOM 5413 C CA . GLY B 1 237 ? 21.375 9.023 3.188 1 84.38 237 GLY B CA 1
ATOM 5414 C C . GLY B 1 237 ? 20.078 9.422 2.49 1 84.38 237 GLY B C 1
ATOM 5415 O O . GLY B 1 237 ? 19 9.008 2.896 1 84.38 237 GLY B O 1
ATOM 5416 N N . TRP B 1 238 ? 20.156 10.242 1.496 1 87.62 238 TRP B N 1
ATOM 5417 C CA . TRP B 1 238 ? 19 10.742 0.756 1 87.62 238 TRP B CA 1
ATOM 5418 C C . TRP B 1 238 ? 18.75 9.906 -0.494 1 87.62 238 TRP B C 1
ATOM 5420 O O . TRP B 1 238 ? 17.594 9.656 -0.857 1 87.62 238 TRP B O 1
ATOM 5430 N N . PHE B 1 239 ? 19.812 9.438 -1.037 1 86 239 PHE B N 1
ATOM 5431 C CA . PHE B 1 239 ? 19.766 8.867 -2.379 1 86 239 PHE B CA 1
ATOM 5432 C C . PHE B 1 239 ? 19.031 7.535 -2.375 1 86 239 PHE B C 1
ATOM 5434 O O . PHE B 1 239 ? 19.297 6.672 -1.535 1 86 239 PHE B O 1
ATOM 5441 N N . GLY B 1 240 ? 18.094 7.449 -3.373 1 89.5 240 GLY B N 1
ATOM 5442 C CA . GLY B 1 240 ? 17.484 6.141 -3.531 1 89.5 240 GLY B CA 1
ATOM 5443 C C . GLY B 1 240 ? 16.016 6.215 -3.891 1 89.5 240 GLY B C 1
ATOM 5444 O O . GLY B 1 240 ? 15.305 7.125 -3.453 1 89.5 240 GLY B O 1
ATOM 5445 N N . ALA B 1 241 ? 15.609 5.184 -4.539 1 90 241 ALA B N 1
ATOM 5446 C CA . ALA B 1 241 ? 14.242 5.121 -5.062 1 90 241 ALA B CA 1
ATOM 5447 C C . ALA B 1 241 ? 13.234 4.863 -3.947 1 90 241 ALA B C 1
ATOM 5449 O O . ALA B 1 241 ? 12.031 5.039 -4.141 1 90 241 ALA B O 1
ATOM 5450 N N . ILE B 1 242 ? 13.688 4.543 -2.779 1 92.56 242 ILE B N 1
ATOM 5451 C CA . ILE B 1 242 ? 12.82 4.164 -1.671 1 92.56 242 ILE B CA 1
ATOM 5452 C C . ILE B 1 242 ? 12.195 5.41 -1.058 1 92.56 242 ILE B C 1
ATOM 5454 O O . ILE B 1 242 ? 11.234 5.316 -0.287 1 92.56 242 ILE B O 1
ATOM 5458 N N . GLN B 1 243 ? 12.742 6.598 -1.382 1 91.62 243 GLN B N 1
ATOM 5459 C CA . GLN B 1 243 ? 12.312 7.816 -0.708 1 91.62 243 GLN B CA 1
ATOM 5460 C C . GLN B 1 243 ? 10.859 8.148 -1.043 1 91.62 243 GLN B C 1
ATOM 5462 O O . GLN B 1 243 ? 10.109 8.609 -0.182 1 91.62 243 GLN B O 1
ATOM 5467 N N . GLY B 1 244 ? 10.453 7.918 -2.244 1 91.06 244 GLY B N 1
ATOM 5468 C CA . GLY B 1 244 ? 9.07 8.156 -2.609 1 91.06 244 GLY B CA 1
ATOM 5469 C C . GLY B 1 244 ? 8.078 7.457 -1.698 1 91.06 244 GLY B C 1
ATOM 5470 O O . GLY B 1 244 ? 7.293 8.109 -1.008 1 91.06 244 GLY B O 1
ATOM 5471 N N . PRO B 1 245 ? 8.211 6.137 -1.665 1 92.56 245 PRO B N 1
ATOM 5472 C CA . PRO B 1 245 ? 7.305 5.391 -0.784 1 92.56 245 PRO B CA 1
ATOM 5473 C C . PRO B 1 245 ? 7.453 5.785 0.683 1 92.56 245 PRO B C 1
ATOM 5475 O O . PRO B 1 245 ? 6.461 5.824 1.418 1 92.56 245 PRO B O 1
ATOM 5478 N N . GLN B 1 246 ? 8.594 6.078 1.109 1 93.5 246 GLN B N 1
ATOM 5479 C CA . GLN B 1 246 ? 8.82 6.461 2.5 1 93.5 246 GLN B CA 1
ATOM 5480 C C . GLN B 1 246 ? 8.109 7.77 2.828 1 93.5 246 GLN B C 1
ATOM 5482 O O . GLN B 1 246 ? 7.453 7.887 3.865 1 93.5 246 GLN B O 1
ATOM 5487 N N . PHE B 1 247 ? 8.234 8.734 1.971 1 93.94 247 PHE B N 1
ATOM 5488 C CA . PHE B 1 247 ? 7.586 10.023 2.186 1 93.94 247 PHE B CA 1
ATOM 5489 C C . PHE B 1 247 ? 6.07 9.875 2.184 1 93.94 247 PHE B C 1
ATOM 5491 O O . PHE B 1 247 ? 5.375 10.539 2.955 1 93.94 247 PHE B O 1
ATOM 5498 N N . LEU B 1 248 ? 5.672 9.016 1.357 1 92.69 248 LEU B N 1
ATOM 5499 C CA . LEU B 1 248 ? 4.23 8.812 1.261 1 92.69 248 LEU B CA 1
ATOM 5500 C C . LEU B 1 248 ? 3.672 8.234 2.555 1 92.69 248 LEU B C 1
ATOM 5502 O O . LEU B 1 248 ? 2.615 8.656 3.029 1 92.69 248 LEU B O 1
ATOM 5506 N N . THR B 1 249 ? 4.316 7.266 3.109 1 92.88 249 THR B N 1
ATOM 5507 C CA . THR B 1 249 ? 3.818 6.637 4.328 1 92.88 249 THR B CA 1
ATOM 5508 C C . THR B 1 249 ? 3.844 7.621 5.492 1 92.88 249 THR B C 1
ATOM 5510 O O . THR B 1 249 ? 2.936 7.629 6.328 1 92.88 249 THR B O 1
ATOM 5513 N N . ILE B 1 250 ? 4.801 8.438 5.574 1 94.06 250 ILE B N 1
ATOM 5514 C CA . ILE B 1 250 ? 4.879 9.438 6.633 1 94.06 250 ILE B CA 1
ATOM 5515 C C . ILE B 1 250 ? 3.76 10.461 6.461 1 94.06 250 ILE B C 1
ATOM 5517 O O . ILE B 1 250 ? 3.17 10.914 7.445 1 94.06 250 ILE B O 1
ATOM 5521 N N . ALA B 1 251 ? 3.498 10.789 5.211 1 94.44 251 ALA B N 1
ATOM 5522 C CA . ALA B 1 251 ? 2.416 11.727 4.914 1 94.44 251 ALA B CA 1
ATOM 5523 C C . ALA B 1 251 ? 1.075 11.18 5.402 1 94.44 251 ALA B C 1
ATOM 5525 O O . ALA B 1 251 ? 0.318 11.891 6.07 1 94.44 251 ALA B O 1
ATOM 5526 N N . LEU B 1 252 ? 0.868 9.961 5.125 1 94.81 252 LEU B N 1
ATOM 5527 C CA . LEU B 1 252 ? -0.426 9.367 5.449 1 94.81 252 LEU B CA 1
ATOM 5528 C C . LEU B 1 252 ? -0.571 9.164 6.953 1 94.81 252 LEU B C 1
ATOM 5530 O O . LEU B 1 252 ? -1.635 9.43 7.52 1 94.81 252 LEU B O 1
ATOM 5534 N N . THR B 1 253 ? 0.459 8.742 7.609 1 97.12 253 THR B N 1
ATOM 5535 C CA . THR B 1 253 ? 0.407 8.57 9.055 1 97.12 253 THR B CA 1
ATOM 5536 C C . THR B 1 253 ? 0.192 9.906 9.758 1 97.12 253 THR B C 1
ATOM 5538 O O . THR B 1 253 ? -0.594 10.008 10.703 1 97.12 253 THR B O 1
ATOM 5541 N N . SER B 1 254 ? 0.842 10.898 9.258 1 97.81 254 SER B N 1
ATOM 5542 C CA . SER B 1 254 ? 0.727 12.219 9.875 1 97.81 254 SER B CA 1
ATOM 5543 C C . SER B 1 254 ? -0.656 12.82 9.641 1 97.81 254 SER B C 1
ATOM 5545 O O . SER B 1 254 ? -1.238 13.414 10.547 1 97.81 254 SER B O 1
ATOM 5547 N N . ALA B 1 255 ? -1.118 12.633 8.477 1 97.31 255 ALA B N 1
ATOM 5548 C CA . ALA B 1 255 ? -2.43 13.188 8.148 1 97.31 255 ALA B CA 1
ATOM 5549 C C . ALA B 1 255 ? -3.525 12.523 8.977 1 97.31 255 ALA B C 1
ATOM 5551 O O . ALA B 1 255 ? -4.422 13.195 9.492 1 97.31 255 ALA B O 1
ATOM 5552 N N . ILE B 1 256 ? -3.482 11.227 9.062 1 98 256 ILE B N 1
ATOM 5553 C CA . ILE B 1 256 ? -4.48 10.516 9.852 1 98 256 ILE B CA 1
ATOM 5554 C C . ILE B 1 256 ? -4.406 10.961 11.305 1 98 256 ILE B C 1
ATOM 5556 O O . ILE B 1 256 ? -5.438 11.141 11.961 1 98 256 ILE B O 1
ATOM 5560 N N . SER B 1 257 ? -3.23 11.109 11.773 1 98.69 257 SER B N 1
ATOM 5561 C CA . SER B 1 257 ? -3.035 11.609 13.133 1 98.69 257 SER B CA 1
ATOM 5562 C C . SER B 1 257 ? -3.666 12.984 13.312 1 98.69 257 SER B C 1
ATOM 5564 O O . SER B 1 257 ? -4.336 13.242 14.312 1 98.69 257 SER B O 1
ATOM 5566 N N . GLY B 1 258 ? -3.43 13.852 12.359 1 98.44 258 GLY B N 1
ATOM 5567 C CA . GLY B 1 258 ? -4.035 15.18 12.414 1 98.44 258 GLY B CA 1
ATOM 5568 C C . GLY B 1 258 ? -5.551 15.141 12.406 1 98.44 258 GLY B C 1
ATOM 5569 O O . GLY B 1 258 ? -6.195 15.867 13.164 1 98.44 258 GLY B O 1
ATOM 5570 N N . VAL B 1 259 ? -6.117 14.297 11.641 1 98.25 259 VAL B N 1
ATOM 5571 C CA . VAL B 1 259 ? -7.566 14.188 11.539 1 98.25 259 VAL B CA 1
ATOM 5572 C C . VAL B 1 259 ? -8.141 13.648 12.844 1 98.25 259 VAL B C 1
ATOM 5574 O O . VAL B 1 259 ? -9.219 14.07 13.273 1 98.25 259 VAL B O 1
ATOM 5577 N N . ILE B 1 260 ? -7.441 12.703 13.461 1 98.5 260 ILE B N 1
ATOM 5578 C CA . ILE B 1 260 ? -7.867 12.18 14.75 1 98.5 260 ILE B CA 1
ATOM 5579 C C . ILE B 1 260 ? -7.93 13.32 15.773 1 98.5 260 ILE B C 1
ATOM 5581 O O . ILE B 1 260 ? -8.922 13.461 16.484 1 98.5 260 ILE B O 1
ATOM 5585 N N . LEU B 1 261 ? -6.91 14.148 15.789 1 98.44 261 LEU B N 1
ATOM 5586 C CA . LEU B 1 261 ? -6.848 15.242 16.75 1 98.44 261 LEU B CA 1
ATOM 5587 C C . LEU B 1 261 ? -7.938 16.266 16.484 1 98.44 261 LEU B C 1
ATOM 5589 O O . LEU B 1 261 ? -8.609 16.734 17.406 1 98.44 261 LEU B O 1
ATOM 5593 N N . LEU B 1 262 ? -8.156 16.594 15.258 1 97.88 262 LEU B N 1
ATOM 5594 C CA . LEU B 1 262 ? -9.18 17.562 14.883 1 97.88 262 LEU B CA 1
ATOM 5595 C C . LEU B 1 262 ? -10.57 17.031 15.188 1 97.88 262 LEU B C 1
ATOM 5597 O O . LEU B 1 262 ? -11.43 17.75 15.688 1 97.88 262 LEU B O 1
ATOM 5601 N N . SER B 1 263 ? -10.766 15.758 14.812 1 97.88 263 SER B N 1
ATOM 5602 C CA . SER B 1 263 ? -12.055 15.133 15.086 1 97.88 263 SER B CA 1
ATOM 5603 C C . SER B 1 263 ? -12.367 15.156 16.578 1 97.88 263 SER B C 1
ATOM 5605 O O . SER B 1 263 ? -13.5 15.445 16.984 1 97.88 263 SER B O 1
ATOM 5607 N N . TYR B 1 264 ? -11.406 14.859 17.375 1 98 264 TYR B N 1
ATOM 5608 C CA . TYR B 1 264 ? -11.594 14.867 18.812 1 98 264 TYR B CA 1
ATOM 5609 C C . TYR B 1 264 ? -11.891 16.281 19.312 1 98 264 TYR B C 1
ATOM 5611 O O . TYR B 1 264 ? -12.781 16.469 20.141 1 98 264 TYR B O 1
ATOM 5619 N N . ALA B 1 265 ? -11.148 17.25 18.859 1 96.19 265 ALA B N 1
ATOM 5620 C CA . ALA B 1 265 ? -11.312 18.641 19.297 1 96.19 265 ALA B CA 1
ATOM 5621 C C . ALA B 1 265 ? -12.719 19.141 18.969 1 96.19 265 ALA B C 1
ATOM 5623 O O . ALA B 1 265 ? -13.375 19.75 19.812 1 96.19 265 ALA B O 1
ATOM 5624 N N . PHE B 1 266 ? -13.211 18.891 17.781 1 95.5 266 PHE B N 1
ATOM 5625 C CA . PHE B 1 266 ? -14.523 19.375 17.375 1 95.5 266 PHE B CA 1
ATOM 5626 C C . PHE B 1 266 ? -15.625 18.625 18.125 1 95.5 266 PHE B C 1
ATOM 5628 O O . PHE B 1 266 ? -16.641 19.203 18.5 1 95.5 266 PHE B O 1
ATOM 5635 N N . ARG B 1 267 ? -15.391 17.328 18.219 1 94.94 267 ARG B N 1
ATOM 5636 C CA . ARG B 1 267 ? -16.359 16.547 18.984 1 94.94 267 ARG B CA 1
ATOM 5637 C C . ARG B 1 267 ? -16.484 17.078 20.406 1 94.94 267 ARG B C 1
ATOM 5639 O O . ARG B 1 267 ? -17.594 17.25 20.922 1 94.94 267 ARG B O 1
ATOM 5646 N N . TRP B 1 268 ? -15.375 17.297 21.016 1 93.19 268 TRP B N 1
ATOM 5647 C CA . TRP B 1 268 ? -15.344 17.781 22.391 1 93.19 268 TRP B CA 1
ATOM 5648 C C . TRP B 1 268 ? -15.938 19.188 22.484 1 93.19 268 TRP B C 1
ATOM 5650 O O . TRP B 1 268 ? -16.719 19.469 23.406 1 93.19 268 TRP B O 1
ATOM 5660 N N . ALA B 1 269 ? -15.719 20.047 21.609 1 92.5 269 ALA B N 1
ATOM 5661 C CA . ALA B 1 269 ? -16.125 21.453 21.641 1 92.5 269 ALA B CA 1
ATOM 5662 C C . ALA B 1 269 ? -17.609 21.609 21.375 1 92.5 269 ALA B C 1
ATOM 5664 O O . ALA B 1 269 ? -18.266 22.516 21.906 1 92.5 269 ALA B O 1
ATOM 5665 N N . TYR B 1 270 ? -18.188 20.703 20.578 1 93.12 270 TYR B N 1
ATOM 5666 C CA . TYR B 1 270 ? -19.562 20.953 20.141 1 93.12 270 TYR B CA 1
ATOM 5667 C C . TYR B 1 270 ? -20.453 19.766 20.422 1 93.12 270 TYR B C 1
ATOM 5669 O O . TYR B 1 270 ? -21.547 19.641 19.844 1 93.12 270 TYR B O 1
ATOM 5677 N N . ASN B 1 271 ? -20 18.812 21.156 1 91.25 271 ASN B N 1
ATOM 5678 C CA . ASN B 1 271 ? -20.781 17.656 21.562 1 91.25 271 ASN B CA 1
ATOM 5679 C C . ASN B 1 271 ? -21.281 16.859 20.359 1 91.25 271 ASN B C 1
ATOM 5681 O O . ASN B 1 271 ? -22.484 16.609 20.25 1 91.25 271 ASN B O 1
ATOM 5685 N N . TRP B 1 272 ? -20.375 16.562 19.5 1 94.12 272 TRP B N 1
ATOM 5686 C CA . TRP B 1 272 ? -20.703 15.898 18.25 1 94.12 272 TRP B CA 1
ATOM 5687 C C . TRP B 1 272 ? -20.531 14.391 18.375 1 94.12 272 TRP B C 1
ATOM 5689 O O . TRP B 1 272 ? -20.062 13.727 17.453 1 94.12 272 TRP B O 1
ATOM 5699 N N . ASP B 1 273 ? -20.859 13.766 19.453 1 92.88 273 ASP B N 1
ATOM 5700 C CA . ASP B 1 273 ? -20.734 12.32 19.656 1 92.88 273 ASP B CA 1
ATOM 5701 C C . ASP B 1 273 ? -21.609 11.555 18.672 1 92.88 273 ASP B C 1
ATOM 5703 O O . ASP B 1 273 ? -21.297 10.43 18.297 1 92.88 273 ASP B O 1
ATOM 5707 N N . HIS B 1 274 ? -22.688 12.188 18.266 1 91.56 274 HIS B N 1
ATOM 5708 C CA . HIS B 1 274 ? -23.641 11.531 17.359 1 91.56 274 HIS B CA 1
ATOM 5709 C C . HIS B 1 274 ? -23.234 11.719 15.906 1 91.56 274 HIS B C 1
ATOM 5711 O O . HIS B 1 274 ? -23.75 11.039 15.023 1 91.56 274 HIS B O 1
ATOM 5717 N N . ILE B 1 275 ? -22.312 12.641 15.695 1 93.25 275 ILE B N 1
ATOM 5718 C CA . ILE B 1 275 ? -21.828 12.891 14.336 1 93.25 275 ILE B CA 1
ATOM 5719 C C . ILE B 1 275 ? -20.5 12.18 14.109 1 93.25 275 ILE B C 1
ATOM 5721 O O . ILE B 1 275 ? -20.344 11.438 13.141 1 93.25 275 ILE B O 1
ATOM 5725 N N . ILE B 1 276 ? -19.609 12.43 15.039 1 95.75 276 ILE B N 1
ATOM 5726 C CA . ILE B 1 276 ? -18.297 11.773 15.016 1 95.75 276 ILE B CA 1
ATOM 5727 C C . ILE B 1 276 ? -18.25 10.695 16.109 1 95.75 276 ILE B C 1
ATOM 5729 O O . ILE B 1 276 ? -17.828 10.969 17.234 1 95.75 276 ILE B O 1
ATOM 5733 N N . THR B 1 277 ? -18.578 9.531 15.688 1 94.19 277 THR B N 1
ATOM 5734 C CA . THR B 1 277 ? -18.797 8.445 16.641 1 94.19 277 THR B CA 1
ATOM 5735 C C . THR B 1 277 ? -17.469 7.773 17 1 94.19 277 THR B C 1
ATOM 5737 O O . THR B 1 277 ? -16.438 8.039 16.375 1 94.19 277 THR B O 1
ATOM 5740 N N . ASP B 1 278 ? -17.516 6.906 17.969 1 94.56 278 ASP B N 1
ATOM 5741 C CA . ASP B 1 278 ? -16.359 6.152 18.406 1 94.56 278 ASP B CA 1
ATOM 5742 C C . ASP B 1 278 ? -15.844 5.238 17.297 1 94.56 278 ASP B C 1
ATOM 5744 O O . ASP B 1 278 ? -14.648 4.977 17.203 1 94.56 278 ASP B O 1
ATOM 5748 N N . ASP B 1 279 ? -16.766 4.836 16.516 1 92.06 279 ASP B N 1
ATOM 5749 C CA . ASP B 1 279 ? -16.391 3.943 15.414 1 92.06 279 ASP B CA 1
ATOM 5750 C C . ASP B 1 279 ? -15.469 4.641 14.422 1 92.06 279 ASP B C 1
ATOM 5752 O O . ASP B 1 279 ? -14.602 4.004 13.82 1 92.06 279 ASP B O 1
ATOM 5756 N N . ILE B 1 280 ? -15.695 5.895 14.281 1 94.88 280 ILE B N 1
ATOM 5757 C CA . ILE B 1 280 ? -14.836 6.668 13.391 1 94.88 280 ILE B CA 1
ATOM 5758 C C . ILE B 1 280 ? -13.414 6.707 13.953 1 94.88 280 ILE B C 1
ATOM 5760 O O . ILE B 1 280 ? -12.445 6.484 13.227 1 94.88 280 ILE B O 1
ATOM 5764 N N . PHE B 1 281 ? -13.273 6.879 15.266 1 97 281 PHE B N 1
ATOM 5765 C CA . PHE B 1 281 ? -11.969 6.914 15.906 1 97 281 PHE B CA 1
ATOM 5766 C C . PHE B 1 281 ? -11.289 5.547 15.844 1 97 281 PHE B C 1
ATOM 5768 O O . PHE B 1 281 ? -10.086 5.453 15.602 1 97 281 PHE B O 1
ATOM 5775 N N . ARG B 1 282 ? -12.117 4.574 16.094 1 93.56 282 ARG B N 1
ATOM 5776 C CA . ARG B 1 282 ? -11.586 3.219 16.016 1 93.56 282 ARG B CA 1
ATOM 5777 C C . ARG B 1 282 ? -11.039 2.93 14.625 1 93.56 282 ARG B C 1
ATOM 5779 O O . ARG B 1 282 ? -9.945 2.379 14.477 1 93.56 282 ARG B O 1
ATOM 5786 N N . GLY B 1 283 ? -11.812 3.275 13.656 1 92.19 283 GLY B N 1
ATOM 5787 C CA . GLY B 1 283 ? -11.391 3.074 12.281 1 92.19 283 GLY B CA 1
ATOM 5788 C C . GLY B 1 283 ? -10.148 3.869 11.914 1 92.19 283 GLY B C 1
ATOM 5789 O O . GLY B 1 283 ? -9.227 3.34 11.289 1 92.19 283 GLY B O 1
ATOM 5790 N N . LEU B 1 284 ? -10.094 5.07 12.266 1 95.94 284 LEU B N 1
ATOM 5791 C CA . LEU B 1 284 ? -8.953 5.926 11.977 1 95.94 284 LEU B CA 1
ATOM 5792 C C . LEU B 1 284 ? -7.688 5.387 12.641 1 95.94 284 LEU B C 1
ATOM 5794 O O . LEU B 1 284 ? -6.605 5.418 12.055 1 95.94 284 LEU B O 1
ATOM 5798 N N . THR B 1 285 ? -7.867 4.906 13.844 1 96.38 285 THR B N 1
ATOM 5799 C CA . THR B 1 285 ? -6.719 4.367 14.562 1 96.38 285 THR B CA 1
ATOM 5800 C C . THR B 1 285 ? -6.191 3.109 13.883 1 96.38 285 THR B C 1
ATOM 5802 O O . THR B 1 285 ? -4.98 2.885 13.836 1 96.38 285 THR B O 1
ATOM 5805 N N . LEU B 1 286 ? -7.051 2.32 13.375 1 91.69 286 LEU B N 1
ATOM 5806 C CA . LEU B 1 286 ? -6.637 1.13 12.641 1 91.69 286 LEU B CA 1
ATOM 5807 C C . LEU B 1 286 ? -5.879 1.509 11.375 1 91.69 286 LEU B C 1
ATOM 5809 O O . LEU B 1 286 ? -4.863 0.89 11.047 1 91.69 286 LEU B O 1
ATOM 5813 N N . TRP B 1 287 ? -6.375 2.475 10.719 1 92.44 287 TRP B N 1
ATOM 5814 C CA . TRP B 1 287 ? -5.672 2.953 9.531 1 92.44 287 TRP B CA 1
ATOM 5815 C C . TRP B 1 287 ? -4.305 3.523 9.898 1 92.44 287 TRP B C 1
ATOM 5817 O O . TRP B 1 287 ? -3.336 3.361 9.156 1 92.44 287 TRP B O 1
ATOM 5827 N N . LEU B 1 288 ? -4.246 4.215 11.008 1 96.56 288 LEU B N 1
ATOM 5828 C CA . LEU B 1 288 ? -2.971 4.715 11.516 1 96.56 288 LEU B CA 1
ATOM 5829 C C . LEU B 1 288 ? -1.991 3.57 11.742 1 96.56 288 LEU B C 1
ATOM 5831 O O . LEU B 1 288 ? -0.809 3.682 11.414 1 96.56 288 LEU B O 1
ATOM 5835 N N . GLY B 1 289 ? -2.512 2.512 12.305 1 94.06 289 GLY B N 1
ATOM 5836 C CA . GLY B 1 289 ? -1.679 1.338 12.516 1 94.06 289 GLY B CA 1
ATOM 5837 C C . GLY B 1 289 ? -1.171 0.726 11.227 1 94.06 289 GLY B C 1
ATOM 5838 O O . GLY B 1 289 ? 0.002 0.359 11.125 1 94.06 289 GLY B O 1
ATOM 5839 N N . PHE B 1 290 ? -2.008 0.648 10.281 1 89.38 290 PHE B N 1
ATOM 5840 C CA . PHE B 1 290 ? -1.645 0.066 8.992 1 89.38 290 PHE B CA 1
ATOM 5841 C C . PHE B 1 290 ? -0.511 0.851 8.344 1 89.38 290 PHE B C 1
ATOM 5843 O O . PHE B 1 290 ? 0.481 0.267 7.902 1 89.38 290 PHE B O 1
ATOM 5850 N N . PHE B 1 291 ? -0.618 2.143 8.289 1 92.94 291 PHE B N 1
ATOM 5851 C CA . PHE B 1 291 ? 0.386 2.959 7.617 1 92.94 291 PHE B CA 1
ATOM 5852 C C . PHE B 1 291 ? 1.646 3.074 8.461 1 92.94 291 PHE B C 1
ATOM 5854 O O . PHE B 1 291 ? 2.75 3.209 7.93 1 92.94 291 PHE B O 1
ATOM 5861 N N . SER B 1 292 ? 1.471 2.988 9.812 1 95.62 292 SER B N 1
ATOM 5862 C CA . SER B 1 292 ? 2.656 2.938 10.656 1 95.62 292 SER B CA 1
ATOM 5863 C C . SER B 1 292 ? 3.461 1.668 10.414 1 95.62 292 SER B C 1
ATOM 5865 O O . SER B 1 292 ? 4.695 1.691 10.438 1 95.62 292 SER B O 1
ATOM 5867 N N . MET B 1 293 ? 2.764 0.643 10.195 1 92.62 293 MET B N 1
ATOM 5868 C CA . MET B 1 293 ? 3.432 -0.617 9.883 1 92.62 293 MET B CA 1
ATOM 5869 C C . MET B 1 293 ? 4.195 -0.515 8.57 1 92.62 293 MET B C 1
ATOM 5871 O O . MET B 1 293 ? 5.336 -0.971 8.469 1 92.62 293 MET B O 1
ATOM 5875 N N . LEU B 1 294 ? 3.561 0.021 7.582 1 91.62 294 LEU B N 1
ATOM 5876 C CA . LEU B 1 294 ? 4.219 0.196 6.293 1 91.62 294 LEU B CA 1
ATOM 5877 C C . LEU B 1 294 ? 5.438 1.106 6.422 1 91.62 294 LEU B C 1
ATOM 5879 O O . LEU B 1 294 ? 6.461 0.876 5.777 1 91.62 294 LEU B O 1
ATOM 5883 N N . PHE B 1 295 ? 5.309 2.135 7.238 1 94.88 295 PHE B N 1
ATOM 5884 C CA . PHE B 1 295 ? 6.414 3.055 7.477 1 94.88 295 PHE B CA 1
ATOM 5885 C C . PHE B 1 295 ? 7.602 2.326 8.094 1 94.88 295 PHE B C 1
ATOM 5887 O O . PHE B 1 295 ? 8.734 2.455 7.621 1 94.88 295 PHE B O 1
ATOM 5894 N N . LEU B 1 296 ? 7.336 1.565 9.133 1 94.12 296 LEU B N 1
ATOM 5895 C CA . LEU B 1 296 ? 8.406 0.834 9.805 1 94.12 296 LEU B CA 1
ATOM 5896 C C . LEU B 1 296 ? 8.992 -0.237 8.891 1 94.12 296 LEU B C 1
ATOM 5898 O O . LEU B 1 296 ? 10.188 -0.524 8.953 1 94.12 296 LEU B O 1
ATOM 5902 N N . TRP B 1 297 ? 8.125 -0.796 8.039 1 92.56 297 TRP B N 1
ATOM 5903 C CA . TRP B 1 297 ? 8.594 -1.792 7.078 1 92.56 297 TRP B CA 1
ATOM 5904 C C . TRP B 1 297 ? 9.562 -1.169 6.074 1 92.56 297 TRP B C 1
ATOM 5906 O O . TRP B 1 297 ? 10.586 -1.764 5.734 1 92.56 297 TRP B O 1
ATOM 5916 N N . LEU B 1 298 ? 9.281 -0.023 5.629 1 93.38 298 LEU B N 1
ATOM 5917 C CA . LEU B 1 298 ? 10.172 0.664 4.699 1 93.38 298 LEU B CA 1
ATOM 5918 C C . LEU B 1 298 ? 11.469 1.08 5.387 1 93.38 298 LEU B C 1
ATOM 5920 O O . LEU B 1 298 ? 12.539 1.057 4.777 1 93.38 298 LEU B O 1
ATOM 5924 N N . GLN B 1 299 ? 11.305 1.451 6.676 1 92.62 299 GLN B N 1
ATOM 5925 C CA . GLN B 1 299 ? 12.5 1.728 7.461 1 92.62 299 GLN B CA 1
ATOM 5926 C C . GLN B 1 299 ? 13.391 0.489 7.566 1 92.62 299 GLN B C 1
ATOM 5928 O O . GLN B 1 299 ? 14.617 0.586 7.469 1 92.62 299 GLN B O 1
ATOM 5933 N N . LEU B 1 300 ? 12.789 -0.587 7.73 1 90.38 300 LEU B N 1
ATOM 5934 C CA . LEU B 1 300 ? 13.523 -1.843 7.836 1 90.38 300 LEU B CA 1
ATOM 5935 C C . LEU B 1 300 ? 14.281 -2.135 6.547 1 90.38 300 LEU B C 1
ATOM 5937 O O . LEU B 1 300 ? 15.422 -2.6 6.586 1 90.38 300 LEU B O 1
ATOM 5941 N N . GLN B 1 301 ? 13.664 -1.853 5.43 1 90.81 301 GLN B N 1
ATOM 5942 C CA . GLN B 1 301 ? 14.336 -2.047 4.152 1 90.81 301 GLN B CA 1
ATOM 5943 C C . GLN B 1 301 ? 15.609 -1.204 4.066 1 90.81 301 GLN B C 1
ATOM 5945 O O . GLN B 1 301 ? 16.641 -1.679 3.598 1 90.81 301 GLN B O 1
ATOM 5950 N N . GLN B 1 302 ? 15.508 -0.013 4.496 1 90.62 302 GLN B N 1
ATOM 5951 C CA . GLN B 1 302 ? 16.641 0.901 4.422 1 90.62 302 GLN B CA 1
ATOM 5952 C C . GLN B 1 302 ? 17.75 0.498 5.398 1 90.62 302 GLN B C 1
ATOM 5954 O O . GLN B 1 302 ? 18.938 0.572 5.074 1 90.62 302 GLN B O 1
ATOM 5959 N N . ILE B 1 303 ? 17.359 0.049 6.559 1 89.31 303 ILE B N 1
ATOM 5960 C CA . ILE B 1 303 ? 18.312 -0.377 7.566 1 89.31 303 ILE B CA 1
ATOM 5961 C C . ILE B 1 303 ? 19.062 -1.615 7.074 1 89.31 303 ILE B C 1
ATOM 5963 O O . ILE B 1 303 ? 20.297 -1.696 7.191 1 89.31 303 ILE B O 1
ATOM 5967 N N . THR B 1 304 ? 18.359 -2.504 6.512 1 86.19 304 THR B N 1
ATOM 5968 C CA . THR B 1 304 ? 18.953 -3.754 6.051 1 86.19 304 THR B CA 1
ATOM 5969 C C . THR B 1 304 ? 19.922 -3.504 4.895 1 86.19 304 THR B C 1
ATOM 5971 O O . THR B 1 304 ? 21.031 -4.039 4.875 1 86.19 304 THR B O 1
ATOM 5974 N N . THR B 1 305 ? 19.578 -2.668 3.98 1 86.38 305 THR B N 1
ATOM 5975 C CA . THR B 1 305 ? 20.406 -2.371 2.826 1 86.38 305 THR B CA 1
ATOM 5976 C C . THR B 1 305 ? 21.594 -1.489 3.227 1 86.38 305 THR B C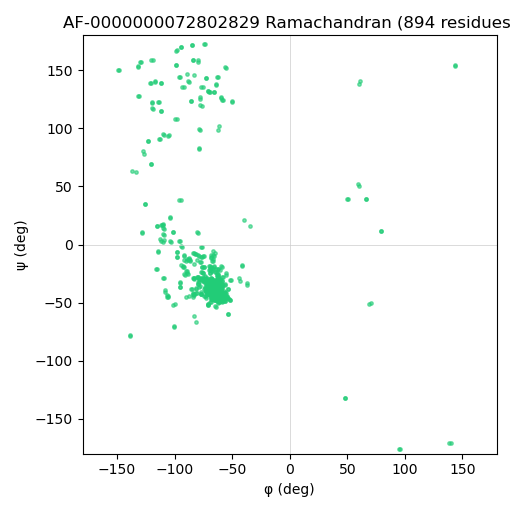 1
ATOM 5978 O O . THR B 1 305 ? 22.672 -1.594 2.648 1 86.38 305 THR B O 1
ATOM 5981 N N . GLY B 1 306 ? 21.391 -0.721 4.215 1 87 306 GLY B N 1
ATOM 5982 C CA . GLY B 1 306 ? 22.438 0.203 4.629 1 87 306 GLY B CA 1
ATOM 5983 C C . GLY B 1 306 ? 23.391 -0.398 5.637 1 87 306 GLY B C 1
ATOM 5984 O O . GLY B 1 306 ? 24.469 0.145 5.871 1 87 306 GLY B O 1
ATOM 5985 N N . SER B 1 307 ? 23 -1.51 6.156 1 82.88 307 SER B N 1
ATOM 5986 C CA . SER B 1 307 ? 23.828 -2.043 7.23 1 82.88 307 SER B CA 1
ATOM 5987 C C . SER B 1 307 ? 24.453 -3.373 6.832 1 82.88 307 SER B C 1
ATOM 5989 O O . SER B 1 307 ? 25.5 -3.76 7.375 1 82.88 307 SER B O 1
ATOM 5991 N N . PHE B 1 308 ? 23.844 -4.031 5.84 1 75.69 308 PHE B N 1
ATOM 5992 C CA . PHE B 1 308 ? 24.375 -5.332 5.465 1 75.69 308 PHE B CA 1
ATOM 5993 C C . PHE B 1 308 ? 25.266 -5.215 4.227 1 75.69 308 PHE B C 1
ATOM 5995 O O . PHE B 1 308 ? 24.75 -5.035 3.115 1 75.69 308 PHE B O 1
ATOM 6002 N N . ALA B 1 309 ? 26.531 -5.344 4.406 1 71.94 309 ALA B N 1
ATOM 6003 C CA . ALA B 1 309 ? 27.531 -5.348 3.338 1 71.94 309 ALA B CA 1
ATOM 6004 C C . ALA B 1 309 ? 27.344 -4.145 2.416 1 71.94 309 ALA B C 1
ATOM 6006 O O . ALA B 1 309 ? 27.438 -4.273 1.192 1 71.94 309 ALA B O 1
ATOM 6007 N N . ALA B 1 310 ? 27.016 -3.002 2.971 1 79.44 310 ALA B N 1
ATOM 6008 C CA . ALA B 1 310 ? 26.797 -1.779 2.201 1 79.44 310 ALA B CA 1
ATOM 6009 C C . ALA B 1 310 ? 28.109 -1.069 1.914 1 79.44 310 ALA B C 1
ATOM 6011 O O . ALA B 1 310 ? 29.125 -1.344 2.562 1 79.44 310 ALA B O 1
ATOM 6012 N N . PRO B 1 311 ? 28.016 -0.245 0.863 1 79.06 311 PRO B N 1
ATOM 6013 C CA . PRO B 1 311 ? 29.188 0.622 0.68 1 79.06 311 PRO B CA 1
ATOM 6014 C C . PRO B 1 311 ? 29.516 1.44 1.927 1 79.06 311 PRO B C 1
ATOM 6016 O O . PRO B 1 311 ? 28.625 1.743 2.723 1 79.06 311 PRO B O 1
ATOM 6019 N N . ASP B 1 312 ? 30.688 1.767 2.086 1 77.75 312 ASP B N 1
ATOM 6020 C CA . ASP B 1 312 ? 31.188 2.395 3.305 1 77.75 312 ASP B CA 1
ATOM 6021 C C . ASP B 1 312 ? 30.438 3.684 3.611 1 77.75 312 ASP B C 1
ATOM 6023 O O . ASP B 1 312 ? 30.062 3.938 4.762 1 77.75 312 ASP B O 1
ATOM 6027 N N . ASP B 1 313 ? 30.219 4.445 2.637 1 79 313 ASP B N 1
ATOM 6028 C CA . ASP B 1 313 ? 29.547 5.727 2.863 1 79 313 ASP B CA 1
ATOM 6029 C C . ASP B 1 313 ? 28.125 5.527 3.361 1 79 313 ASP B C 1
ATOM 6031 O O . ASP B 1 313 ? 27.672 6.223 4.277 1 79 313 ASP B O 1
ATOM 6035 N N . LEU B 1 314 ? 27.547 4.57 2.791 1 82.94 314 LEU B N 1
ATOM 6036 C CA . LEU B 1 314 ? 26.172 4.285 3.207 1 82.94 314 LEU B CA 1
ATOM 6037 C C . LEU B 1 314 ? 26.156 3.637 4.586 1 82.94 314 LEU B C 1
ATOM 6039 O O . LEU B 1 314 ? 25.281 3.949 5.41 1 82.94 314 LEU B O 1
ATOM 6043 N N . SER B 1 315 ? 27.031 2.791 4.824 1 83.69 315 SER B N 1
ATOM 6044 C CA . SER B 1 315 ? 27.109 2.129 6.121 1 83.69 315 SER B CA 1
ATOM 6045 C C . SER B 1 315 ? 27.375 3.133 7.238 1 83.69 315 SER B C 1
ATOM 6047 O O . SER B 1 315 ? 26.844 2.994 8.344 1 83.69 315 SER B O 1
ATOM 6049 N N . TYR B 1 316 ? 28.125 4.133 6.977 1 80.62 316 TYR B N 1
ATOM 6050 C CA . TYR B 1 316 ? 28.422 5.172 7.957 1 80.62 316 TYR B CA 1
ATOM 6051 C C . TYR B 1 316 ? 27.172 5.973 8.297 1 80.62 316 TYR B C 1
ATOM 6053 O O . TYR B 1 316 ? 26.906 6.254 9.469 1 80.62 316 TYR B O 1
ATOM 6061 N N . VAL B 1 317 ? 26.469 6.273 7.328 1 82.69 317 VAL B N 1
ATOM 6062 C CA . VAL B 1 317 ? 25.25 7.043 7.523 1 82.69 317 VAL B CA 1
ATOM 6063 C C . VAL B 1 317 ? 24.281 6.266 8.414 1 82.69 317 VAL B C 1
ATOM 6065 O O . VAL B 1 317 ? 23.766 6.809 9.398 1 82.69 317 VAL B O 1
ATOM 6068 N N . TRP B 1 318 ? 24.125 5.004 8.148 1 87.06 318 TRP B N 1
ATOM 6069 C CA . TRP B 1 318 ? 23.109 4.242 8.852 1 87.06 318 TRP B CA 1
ATOM 6070 C C . TRP B 1 318 ? 23.594 3.85 10.25 1 87.06 318 TRP B C 1
ATOM 6072 O O . TRP B 1 318 ? 22.781 3.748 11.18 1 87.06 318 TRP B O 1
ATOM 6082 N N . SER B 1 319 ? 24.828 3.682 10.43 1 85.06 319 SER B N 1
ATOM 6083 C CA . SER B 1 319 ? 25.344 3.482 11.781 1 85.06 319 SER B CA 1
ATOM 6084 C C . SER B 1 319 ? 25.109 4.715 12.648 1 85.06 319 SER B C 1
ATOM 6086 O O . SER B 1 319 ? 24.719 4.602 13.812 1 85.06 319 SER B O 1
ATOM 6088 N N . ALA B 1 320 ? 25.312 5.852 12.07 1 83.75 320 ALA B N 1
ATOM 6089 C CA . ALA B 1 320 ? 25.062 7.109 12.773 1 83.75 320 ALA B CA 1
ATOM 6090 C C . ALA B 1 320 ? 23.594 7.297 13.078 1 83.75 320 ALA B C 1
ATOM 6092 O O . ALA B 1 320 ? 23.219 7.691 14.188 1 83.75 320 ALA B O 1
ATOM 6093 N N . THR B 1 321 ? 22.812 6.969 12.156 1 88.06 321 THR B N 1
ATOM 6094 C CA . THR B 1 321 ? 21.375 7.145 12.297 1 88.06 321 THR B CA 1
ATOM 6095 C C . THR B 1 321 ? 20.812 6.207 13.367 1 88.06 321 THR B C 1
ATOM 6097 O O . THR B 1 321 ? 20.031 6.629 14.227 1 88.06 321 THR B O 1
ATOM 6100 N N . LEU B 1 322 ? 21.219 4.953 13.359 1 90.19 322 LEU B N 1
ATOM 6101 C CA . LEU B 1 322 ? 20.688 3.936 14.258 1 90.19 322 LEU B CA 1
ATOM 6102 C C . LEU B 1 322 ? 21.078 4.215 15.703 1 90.19 322 LEU B C 1
ATOM 6104 O O . LEU B 1 322 ? 20.391 3.801 16.625 1 90.19 322 LEU B O 1
ATOM 6108 N N . SER B 1 323 ? 22.125 4.949 15.828 1 89.25 323 SER B N 1
ATOM 6109 C CA . SER B 1 323 ? 22.594 5.242 17.188 1 89.25 323 SER B CA 1
ATOM 6110 C C . SER B 1 323 ? 22.109 6.609 17.656 1 89.25 323 SER B C 1
ATOM 6112 O O . SER B 1 323 ? 22.266 6.957 18.828 1 89.25 323 SER B O 1
ATOM 6114 N N . HIS B 1 324 ? 21.578 7.363 16.734 1 91 324 HIS B N 1
ATOM 6115 C CA . HIS B 1 324 ? 21.156 8.719 17.094 1 91 324 HIS B CA 1
ATOM 6116 C C . HIS B 1 324 ? 19.938 8.695 18.016 1 91 324 HIS B C 1
ATOM 6118 O O . HIS B 1 324 ? 18.938 8.062 17.703 1 91 324 HIS B O 1
ATOM 6124 N N . PRO B 1 325 ? 19.922 9.391 19.094 1 92.88 325 PRO B N 1
ATOM 6125 C CA . PRO B 1 325 ? 18.812 9.375 20.047 1 92.88 325 PRO B CA 1
ATOM 6126 C C . PRO B 1 325 ? 17.5 9.828 19.438 1 92.88 325 PRO B C 1
ATOM 6128 O O . PRO B 1 325 ? 16.438 9.289 19.766 1 92.88 325 PRO B O 1
ATOM 6131 N N . ILE B 1 326 ? 17.5 10.82 18.609 1 93.44 326 ILE B N 1
ATOM 6132 C CA . ILE B 1 326 ? 16.281 11.328 17.984 1 93.44 326 ILE B CA 1
ATOM 6133 C C . ILE B 1 326 ? 15.641 10.242 17.141 1 93.44 326 ILE B C 1
ATOM 6135 O O . ILE B 1 326 ? 14.414 10.109 17.109 1 93.44 326 ILE B O 1
ATOM 6139 N N . TYR B 1 327 ? 16.484 9.461 16.438 1 95.31 327 TYR B N 1
ATOM 6140 C CA . TYR B 1 327 ? 15.961 8.359 15.641 1 95.31 327 TYR B CA 1
ATOM 6141 C C . TYR B 1 327 ? 15.32 7.293 16.516 1 95.31 327 TYR B C 1
ATOM 6143 O O . TYR B 1 327 ? 14.234 6.797 16.203 1 95.31 327 TYR B O 1
ATOM 6151 N N . LEU B 1 328 ? 15.953 6.988 17.578 1 95.88 328 LEU B N 1
ATOM 6152 C CA . LEU B 1 328 ? 15.461 5.965 18.5 1 95.88 328 LEU B CA 1
ATOM 6153 C C . LEU B 1 328 ? 14.141 6.395 19.125 1 95.88 328 LEU B C 1
ATOM 6155 O O . LEU B 1 328 ? 13.227 5.578 19.281 1 95.88 328 LEU B O 1
ATOM 6159 N N . VAL B 1 329 ? 14.078 7.641 19.422 1 97.06 329 VAL B N 1
ATOM 6160 C CA . VAL B 1 329 ? 12.844 8.148 20 1 97.06 329 VAL B CA 1
ATOM 6161 C C . VAL B 1 329 ? 11.727 8.109 18.969 1 97.06 329 VAL B C 1
ATOM 6163 O O . VAL B 1 329 ? 10.617 7.66 19.25 1 97.06 329 VAL B O 1
ATOM 6166 N N . ALA B 1 330 ? 11.992 8.625 17.797 1 97.31 330 ALA B N 1
ATOM 6167 C CA . ALA B 1 330 ? 10.984 8.68 16.75 1 97.31 330 ALA B CA 1
ATOM 6168 C C . ALA B 1 330 ? 10.484 7.281 16.406 1 97.31 330 ALA B C 1
ATOM 6170 O O . ALA B 1 330 ? 9.273 7.031 16.391 1 97.31 330 ALA B O 1
ATOM 6171 N N . MET B 1 331 ? 11.375 6.324 16.188 1 97.12 331 MET B N 1
ATOM 6172 C CA . MET B 1 331 ? 10.992 4.957 15.844 1 97.12 331 MET B CA 1
ATOM 6173 C C . MET B 1 331 ? 10.352 4.258 17.031 1 97.12 331 MET B C 1
ATOM 6175 O O . MET B 1 331 ? 9.445 3.436 16.859 1 97.12 331 MET B O 1
ATOM 6179 N N . GLY B 1 332 ? 10.875 4.555 18.156 1 97.5 332 GLY B N 1
ATOM 6180 C CA . GLY B 1 332 ? 10.273 4.008 19.359 1 97.5 332 GLY B CA 1
ATOM 6181 C C . GLY B 1 332 ? 8.82 4.422 19.547 1 97.5 332 GLY B C 1
ATOM 6182 O O . GLY B 1 332 ? 7.98 3.604 19.922 1 97.5 332 GLY B O 1
ATOM 6183 N N . LEU B 1 333 ? 8.555 5.691 19.281 1 98.31 333 LEU B N 1
ATOM 6184 C CA . LEU B 1 333 ? 7.188 6.195 19.406 1 98.31 333 LEU B CA 1
ATOM 6185 C C . LEU B 1 333 ? 6.266 5.52 18.391 1 98.31 333 LEU B C 1
ATOM 6187 O O . LEU B 1 333 ? 5.172 5.074 18.734 1 98.31 333 LEU B O 1
ATOM 6191 N N . VAL B 1 334 ? 6.691 5.426 17.172 1 97.94 334 VAL B N 1
ATOM 6192 C CA . VAL B 1 334 ? 5.875 4.781 16.141 1 97.94 334 VAL B CA 1
ATOM 6193 C C . VAL B 1 334 ? 5.699 3.301 16.484 1 97.94 334 VAL B C 1
ATOM 6195 O O . VAL B 1 334 ? 4.602 2.752 16.344 1 97.94 334 VAL B O 1
ATOM 6198 N N . GLY B 1 335 ? 6.797 2.631 16.953 1 97.56 335 GLY B N 1
ATOM 6199 C CA . GLY B 1 335 ? 6.723 1.238 17.359 1 97.56 335 GLY B CA 1
ATOM 6200 C C . GLY B 1 335 ? 5.762 1.007 18.516 1 97.56 335 GLY B C 1
ATOM 6201 O O . GLY B 1 335 ? 5.008 0.03 18.516 1 97.56 335 GLY B O 1
ATOM 6202 N N . ALA B 1 336 ? 5.785 1.901 19.422 1 97.94 336 ALA B N 1
ATOM 6203 C CA . ALA B 1 336 ? 4.891 1.8 20.578 1 97.94 336 ALA B CA 1
ATOM 6204 C C . ALA B 1 336 ? 3.432 1.959 20.156 1 97.94 336 ALA B C 1
ATOM 6206 O O . ALA B 1 336 ? 2.557 1.238 20.641 1 97.94 336 ALA B O 1
ATOM 6207 N N . VAL B 1 337 ? 3.191 2.895 19.312 1 97.88 337 VAL B N 1
ATOM 6208 C CA . VAL B 1 337 ? 1.838 3.107 18.812 1 97.88 337 VAL B CA 1
ATOM 6209 C C . VAL B 1 337 ? 1.366 1.867 18.047 1 97.88 337 VAL B C 1
ATOM 6211 O O . VAL B 1 337 ? 0.23 1.42 18.234 1 97.88 337 VAL B O 1
ATOM 6214 N N . LEU B 1 338 ? 2.221 1.346 17.219 1 95.88 338 LEU B N 1
ATOM 6215 C CA . LEU B 1 338 ? 1.875 0.141 16.469 1 95.88 338 LEU B CA 1
ATOM 6216 C C . LEU B 1 338 ? 1.584 -1.02 17.422 1 95.88 338 LEU B C 1
ATOM 6218 O O . LEU B 1 338 ? 0.623 -1.765 17.219 1 95.88 338 LEU B O 1
ATOM 6222 N N . ALA B 1 339 ? 2.395 -1.183 18.438 1 95.69 339 ALA B N 1
ATOM 6223 C CA . ALA B 1 339 ? 2.184 -2.232 19.422 1 95.69 339 ALA B CA 1
ATOM 6224 C C . ALA B 1 339 ? 0.837 -2.066 20.125 1 95.69 339 ALA B C 1
ATOM 6226 O O . ALA B 1 339 ? 0.124 -3.045 20.359 1 95.69 339 ALA B O 1
ATOM 6227 N N . PHE B 1 340 ? 0.51 -0.838 20.422 1 96.38 340 PHE B N 1
ATOM 6228 C CA . PHE B 1 340 ? -0.767 -0.562 21.078 1 96.38 340 PHE B CA 1
ATOM 6229 C C . PHE B 1 340 ? -1.929 -0.921 20.156 1 96.38 340 PHE B C 1
ATOM 6231 O O . PHE B 1 340 ? -2.9 -1.544 20.594 1 96.38 340 PHE B O 1
ATOM 6238 N N . ILE B 1 341 ? -1.881 -0.505 18.938 1 93.81 341 ILE B N 1
ATOM 6239 C CA . ILE B 1 341 ? -2.977 -0.739 18 1 93.81 341 ILE B CA 1
ATOM 6240 C C . ILE B 1 341 ? -3.143 -2.238 17.766 1 93.81 341 ILE B C 1
ATOM 6242 O O . ILE B 1 341 ? -4.266 -2.738 17.67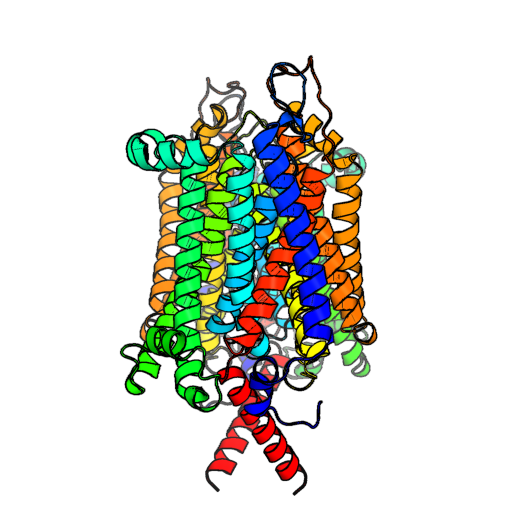2 1 93.81 341 ILE B O 1
ATOM 6246 N N . PHE B 1 342 ? -1.991 -2.947 17.734 1 87.88 342 PHE B N 1
ATOM 6247 C CA . PHE B 1 342 ? -2.062 -4.402 17.625 1 87.88 342 PHE B CA 1
ATOM 6248 C C . PHE B 1 342 ? -2.74 -5.004 18.844 1 87.88 342 PHE B C 1
ATOM 6250 O O . PHE B 1 342 ? -3.562 -5.914 18.719 1 87.88 342 PHE B O 1
ATOM 6257 N N . ALA B 1 343 ? -2.379 -4.527 20 1 91.69 343 ALA B N 1
ATOM 6258 C CA . ALA B 1 343 ? -3.006 -4.992 21.234 1 91.69 343 ALA B CA 1
ATOM 6259 C C . ALA B 1 343 ? -4.504 -4.715 21.219 1 91.69 343 ALA B C 1
ATOM 6261 O O . ALA B 1 343 ? -5.297 -5.539 21.688 1 91.69 343 ALA B O 1
ATOM 6262 N N . GLN B 1 344 ? -4.832 -3.609 20.688 1 91.5 344 GLN B N 1
ATOM 6263 C CA . GLN B 1 344 ? -6.234 -3.215 20.641 1 91.5 344 GLN B CA 1
ATOM 6264 C C . GLN B 1 344 ? -7.016 -4.098 19.672 1 91.5 344 GLN B C 1
ATOM 6266 O O . GLN B 1 344 ? -8.211 -4.34 19.859 1 91.5 344 GLN B O 1
ATOM 6271 N N . THR B 1 345 ? -6.418 -4.52 18.656 1 82.12 345 THR B N 1
ATOM 6272 C CA . THR B 1 345 ? -7.078 -5.402 17.703 1 82.12 345 THR B CA 1
ATOM 6273 C C . THR B 1 345 ? -7.359 -6.766 18.344 1 82.12 345 THR B C 1
ATOM 6275 O O . THR B 1 345 ? -8.367 -7.406 18.016 1 82.12 345 THR B O 1
ATOM 6278 N N . ILE B 1 346 ? -6.512 -7.16 19.281 1 80.25 346 ILE B N 1
ATOM 6279 C CA . ILE B 1 346 ? -6.68 -8.43 19.984 1 80.25 346 ILE B CA 1
ATOM 6280 C C . ILE B 1 346 ? -7.715 -8.273 21.094 1 80.25 346 ILE B C 1
ATOM 6282 O O . ILE B 1 346 ? -8.562 -9.148 21.297 1 80.25 346 ILE B O 1
ATOM 6286 N N . ARG B 1 347 ? -7.598 -7.152 21.75 1 89.62 347 ARG B N 1
ATOM 6287 C CA . ARG B 1 347 ? -8.531 -6.828 22.812 1 89.62 347 ARG B CA 1
ATOM 6288 C C . ARG B 1 347 ? -9.234 -5.5 22.547 1 89.62 347 ARG B C 1
ATOM 6290 O O . ARG B 1 347 ? -8.82 -4.461 23.078 1 89.62 347 ARG B O 1
ATOM 6297 N N . PRO B 1 348 ? -10.297 -5.535 21.891 1 88.06 348 PRO B N 1
ATOM 6298 C CA . PRO B 1 348 ? -11.008 -4.316 21.484 1 88.06 348 PRO B CA 1
ATOM 6299 C C . PRO B 1 348 ? -11.406 -3.451 22.688 1 88.06 348 PRO B C 1
ATOM 6301 O O . PRO B 1 348 ? -11.641 -2.25 22.531 1 88.06 348 PRO B O 1
ATOM 6304 N N . ALA B 1 349 ? -11.445 -3.99 23.875 1 91.5 349 ALA B N 1
ATOM 6305 C CA . ALA B 1 349 ? -11.828 -3.246 25.078 1 91.5 349 ALA B CA 1
ATOM 6306 C C . ALA B 1 349 ? -10.781 -2.189 25.422 1 91.5 349 ALA B C 1
ATOM 6308 O O . ALA B 1 349 ? -11.062 -1.256 26.172 1 91.5 349 ALA B O 1
ATOM 6309 N N . LEU B 1 350 ? -9.68 -2.279 24.844 1 93.81 350 LEU B N 1
ATOM 6310 C CA . LEU B 1 350 ? -8.594 -1.352 25.141 1 93.81 350 LEU B CA 1
ATOM 6311 C C . LEU B 1 350 ? -8.805 -0.023 24.422 1 93.81 350 LEU B C 1
ATOM 6313 O O . LEU B 1 350 ? -8.156 0.975 24.75 1 93.81 350 LEU B O 1
ATOM 6317 N N . PHE B 1 351 ? -9.75 0.019 23.547 1 94.06 351 PHE B N 1
ATOM 6318 C CA . PHE B 1 351 ? -9.938 1.218 22.734 1 94.06 351 PHE B CA 1
ATOM 6319 C C . PHE B 1 351 ? -10.594 2.324 23.547 1 94.06 351 PHE B C 1
ATOM 6321 O O . PHE B 1 351 ? -11.508 2.061 24.344 1 94.06 351 PHE B O 1
ATOM 6328 N N . SER B 1 352 ? -10.039 3.482 23.375 1 95.69 352 SER B N 1
ATOM 6329 C CA . SER B 1 352 ? -10.68 4.73 23.781 1 95.69 352 SER B CA 1
ATOM 6330 C C . SER B 1 352 ? -10.281 5.879 22.859 1 95.69 352 SER B C 1
ATOM 6332 O O . SER B 1 352 ? -9.195 5.867 22.281 1 95.69 352 SER B O 1
ATOM 6334 N N . LYS B 1 353 ? -11.156 6.789 22.719 1 96 353 LYS B N 1
ATOM 6335 C CA . LYS B 1 353 ? -10.867 7.93 21.859 1 96 353 LYS B CA 1
ATOM 6336 C C . LYS B 1 353 ? -9.688 8.734 22.375 1 96 353 LYS B C 1
ATOM 6338 O O . LYS B 1 353 ? -8.922 9.297 21.594 1 96 353 LYS B O 1
ATOM 6343 N N . GLU B 1 354 ? -9.492 8.781 23.688 1 97.25 354 GLU B N 1
ATOM 6344 C CA . GLU B 1 354 ? -8.367 9.5 24.281 1 97.25 354 GLU B CA 1
ATOM 6345 C C . GLU B 1 354 ? -7.039 8.82 23.938 1 97.25 354 GLU B C 1
ATOM 6347 O O . GLU B 1 354 ? -6.039 9.5 23.672 1 97.25 354 GLU B O 1
ATOM 6352 N N . ARG B 1 355 ? -7.066 7.539 23.969 1 97.94 355 ARG B N 1
ATOM 6353 C CA . ARG B 1 355 ? -5.859 6.809 23.594 1 97.94 355 ARG B CA 1
ATOM 6354 C C . ARG B 1 355 ? -5.527 7.012 22.125 1 97.94 355 ARG B C 1
ATOM 6356 O O . ARG B 1 355 ? -4.355 7.055 21.75 1 97.94 355 ARG B O 1
ATOM 6363 N N . ALA B 1 356 ? -6.578 7.102 21.297 1 98 356 ALA B N 1
ATOM 6364 C CA . ALA B 1 356 ? -6.352 7.406 19.891 1 98 356 ALA B CA 1
ATOM 6365 C C . ALA B 1 356 ? -5.656 8.758 19.719 1 98 356 ALA B C 1
ATOM 6367 O O . ALA B 1 356 ? -4.785 8.914 18.859 1 98 356 ALA B O 1
ATOM 6368 N N . VAL B 1 357 ? -6.047 9.719 20.547 1 98.31 357 VAL B N 1
ATOM 6369 C CA . VAL B 1 357 ? -5.449 11.047 20.5 1 98.31 357 VAL B CA 1
ATOM 6370 C C . VAL B 1 357 ? -3.977 10.961 20.891 1 98.31 357 VAL B C 1
ATOM 6372 O O . VAL B 1 357 ? -3.123 11.586 20.266 1 98.31 357 VAL B O 1
ATOM 6375 N N . VAL B 1 358 ? -3.678 10.219 21.875 1 98.5 358 VAL B N 1
ATOM 6376 C CA . VAL B 1 358 ? -2.301 10.047 22.328 1 98.5 358 VAL B CA 1
ATOM 6377 C C . VAL B 1 358 ? -1.469 9.414 21.203 1 98.5 358 VAL B C 1
ATOM 6379 O O . VAL B 1 358 ? -0.327 9.82 20.969 1 98.5 358 VAL B O 1
ATOM 6382 N N . CYS B 1 359 ? -2.064 8.406 20.547 1 98.5 359 CYS B N 1
ATOM 6383 C CA . CYS B 1 359 ? -1.389 7.797 19.406 1 98.5 359 CYS B CA 1
ATOM 6384 C C . CYS B 1 359 ? -1.115 8.828 18.312 1 98.5 359 CYS B C 1
ATOM 6386 O O . CYS B 1 359 ? -0.031 8.844 17.734 1 98.5 359 CYS B O 1
ATOM 6388 N N . GLY B 1 360 ? -2.125 9.68 18.078 1 98.56 360 GLY B N 1
ATOM 6389 C CA . GLY B 1 360 ? -1.949 10.719 17.078 1 98.56 360 GLY B CA 1
ATOM 6390 C C . GLY B 1 360 ? -0.831 11.688 17.406 1 98.56 360 GLY B C 1
ATOM 6391 O O . GLY B 1 360 ? -0.006 12.008 16.547 1 98.56 360 GLY B O 1
ATOM 6392 N N . VAL B 1 361 ? -0.749 12.117 18.609 1 98.5 361 VAL B N 1
ATOM 6393 C CA . VAL B 1 361 ? 0.28 13.062 19.047 1 98.5 361 VAL B CA 1
ATOM 6394 C C . VAL B 1 361 ? 1.653 12.398 18.969 1 98.5 361 VAL B C 1
ATOM 6396 O O . VAL B 1 361 ? 2.625 13.023 18.531 1 98.5 361 VAL B O 1
ATOM 6399 N N . ALA B 1 362 ? 1.72 11.148 19.375 1 98.69 362 ALA B N 1
ATOM 6400 C CA . ALA B 1 362 ? 2.979 10.406 19.344 1 98.69 362 ALA B CA 1
ATOM 6401 C C . ALA B 1 362 ? 3.508 10.281 17.906 1 98.69 362 ALA B C 1
ATOM 6403 O O . ALA B 1 362 ? 4.691 10.523 17.656 1 98.69 362 ALA B O 1
ATOM 6404 N N . VAL B 1 363 ? 2.635 9.945 17.016 1 98.62 363 VAL B N 1
ATOM 6405 C CA . VAL B 1 363 ? 3.053 9.727 15.641 1 98.62 363 VAL B CA 1
ATOM 6406 C C . VAL B 1 363 ? 3.43 11.062 15 1 98.62 363 VAL B C 1
ATOM 6408 O O . VAL B 1 363 ? 4.395 11.141 14.234 1 98.62 363 VAL B O 1
ATOM 6411 N N . LEU B 1 364 ? 2.66 12.148 15.297 1 98.69 364 LEU B N 1
ATOM 6412 C CA . LEU B 1 364 ? 3 13.461 14.758 1 98.69 364 LEU B CA 1
ATOM 6413 C C . LEU B 1 364 ? 4.367 13.914 15.258 1 98.69 364 LEU B C 1
ATOM 6415 O O . LEU B 1 364 ? 5.152 14.484 14.5 1 98.69 364 LEU B O 1
ATOM 6419 N N . THR B 1 365 ? 4.629 13.648 16.484 1 98.38 365 THR B N 1
ATOM 6420 C CA . THR B 1 365 ? 5.926 13.992 17.047 1 98.38 365 THR B CA 1
ATOM 6421 C C . THR B 1 365 ? 7.039 13.172 16.406 1 98.38 365 THR B C 1
ATOM 6423 O O . THR B 1 365 ? 8.086 13.711 16.031 1 98.38 365 THR B O 1
ATOM 6426 N N . ALA B 1 366 ? 6.773 11.906 16.266 1 98.5 366 ALA B N 1
ATOM 6427 C CA . ALA B 1 366 ? 7.754 10.992 15.695 1 98.5 366 ALA B CA 1
ATOM 6428 C C . ALA B 1 366 ? 8.086 11.383 14.258 1 98.5 366 ALA B C 1
ATOM 6430 O O . ALA B 1 366 ? 9.258 11.391 13.867 1 98.5 366 ALA B O 1
ATOM 6431 N N . THR B 1 367 ? 7.074 11.695 13.484 1 98 367 THR B N 1
ATOM 6432 C CA . THR B 1 367 ? 7.309 11.984 12.07 1 98 367 THR B CA 1
ATOM 6433 C C . THR B 1 367 ? 8 13.328 11.906 1 98 367 THR B C 1
ATOM 6435 O O . THR B 1 367 ? 8.812 13.508 10.992 1 98 367 THR B O 1
ATOM 6438 N N . LEU B 1 368 ? 7.688 14.281 12.781 1 97.75 368 LEU B N 1
ATOM 6439 C CA . LEU B 1 368 ? 8.406 15.555 12.75 1 97.75 368 LEU B CA 1
ATOM 6440 C C . LEU B 1 368 ? 9.883 15.352 13.062 1 97.75 368 LEU B C 1
ATOM 6442 O O . LEU B 1 368 ? 10.75 15.859 12.344 1 97.75 368 LEU B O 1
ATOM 6446 N N . LEU B 1 369 ? 10.148 14.602 14.086 1 97.19 369 LEU B N 1
ATOM 6447 C CA . LEU B 1 369 ? 11.523 14.336 14.492 1 97.19 369 LEU B CA 1
ATOM 6448 C C . LEU B 1 369 ? 12.273 13.594 13.391 1 97.19 369 LEU B C 1
ATOM 6450 O O . LEU B 1 369 ? 13.43 13.914 13.102 1 97.19 369 LEU B O 1
ATOM 6454 N N . GLU B 1 370 ? 11.617 12.656 12.828 1 96.44 370 GLU B N 1
ATOM 6455 C CA . GLU B 1 370 ? 12.25 11.875 11.773 1 96.44 370 GLU B CA 1
ATOM 6456 C C . GLU B 1 370 ? 12.602 12.742 10.57 1 96.44 370 GLU B C 1
ATOM 6458 O O . GLU B 1 370 ? 13.68 12.594 9.984 1 96.44 370 GLU B O 1
ATOM 6463 N N . LYS B 1 371 ? 11.773 13.648 10.188 1 95.31 371 LYS B N 1
ATOM 6464 C CA . LYS B 1 371 ? 12.039 14.461 9 1 95.31 371 LYS B CA 1
ATOM 6465 C C . LYS B 1 371 ? 13.133 15.492 9.273 1 95.31 371 LYS B C 1
ATOM 6467 O O . LYS B 1 371 ? 13.922 15.812 8.383 1 95.31 371 LYS B O 1
ATOM 6472 N N . ILE B 1 372 ? 13.117 16 10.453 1 93.75 372 ILE B N 1
ATOM 6473 C CA . ILE B 1 372 ? 14.188 16.922 10.812 1 93.75 372 ILE B CA 1
ATOM 6474 C C . ILE B 1 372 ? 15.531 16.203 10.766 1 93.75 372 ILE B C 1
ATOM 6476 O O . ILE B 1 372 ? 16.5 16.703 10.18 1 93.75 372 ILE B O 1
ATOM 6480 N N . LEU B 1 373 ? 15.555 15.055 11.367 1 93.25 373 LEU B N 1
ATOM 6481 C CA . LEU B 1 373 ? 16.781 14.273 11.375 1 93.25 373 LEU B CA 1
ATOM 6482 C C . LEU B 1 373 ? 17.188 13.875 9.961 1 93.25 373 LEU B C 1
ATOM 6484 O O . LEU B 1 373 ? 18.375 13.875 9.625 1 93.25 373 LEU B O 1
ATOM 6488 N N . PHE B 1 374 ? 16.25 13.5 9.156 1 92.38 374 PHE B N 1
ATOM 6489 C CA . PHE B 1 374 ? 16.484 13.133 7.77 1 92.38 374 PHE B CA 1
ATOM 6490 C C . PHE B 1 374 ? 17.219 14.234 7.027 1 92.38 374 PHE B C 1
ATOM 6492 O O . PHE B 1 374 ? 18.203 13.969 6.336 1 92.38 374 PHE B O 1
ATOM 6499 N N . VAL B 1 375 ? 16.781 15.461 7.223 1 89.06 375 VAL B N 1
ATOM 6500 C CA . VAL B 1 375 ? 17.375 16.594 6.531 1 89.06 375 VAL B CA 1
ATOM 6501 C C . VAL B 1 375 ? 18.766 16.875 7.094 1 89.06 375 VAL B C 1
ATOM 6503 O O . VAL B 1 375 ? 19.719 17.078 6.336 1 89.06 375 VAL B O 1
ATOM 6506 N N . VAL B 1 376 ? 18.891 16.812 8.344 1 87.19 376 VAL B N 1
ATOM 6507 C CA . VAL B 1 376 ? 20.141 17.156 9.016 1 87.19 376 VAL B CA 1
ATOM 6508 C C . VAL B 1 376 ? 21.203 16.125 8.68 1 87.19 376 VAL B C 1
ATOM 6510 O O . VAL B 1 376 ? 22.312 16.469 8.281 1 87.19 376 VAL B O 1
ATOM 6513 N N . GLU B 1 377 ? 20.844 14.906 8.781 1 85.81 377 GLU B N 1
ATOM 6514 C CA . GLU B 1 377 ? 21.812 13.828 8.578 1 85.81 377 GLU B CA 1
ATOM 6515 C C . GLU B 1 377 ? 22.203 13.711 7.105 1 85.81 377 GLU B C 1
ATOM 6517 O O . GLU B 1 377 ? 23.344 13.344 6.785 1 85.81 377 GLU B O 1
ATOM 6522 N N . GLY B 1 378 ? 21.297 13.992 6.285 1 82.81 378 GLY B N 1
ATOM 6523 C CA . GLY B 1 378 ? 21.641 13.977 4.875 1 82.81 378 GLY B CA 1
ATOM 6524 C C . GLY B 1 378 ? 22.766 14.945 4.523 1 82.81 378 GLY B C 1
ATOM 6525 O O . GLY B 1 378 ? 23.609 14.641 3.689 1 82.81 378 GLY B O 1
ATOM 6526 N N . LEU B 1 379 ? 22.812 16.016 5.242 1 79.12 379 LEU B N 1
ATOM 6527 C CA . LEU B 1 379 ? 23.797 17.047 4.957 1 79.12 379 LEU B CA 1
ATOM 6528 C C . LEU B 1 379 ? 25.062 16.812 5.773 1 79.12 379 LEU B C 1
ATOM 6530 O O . LEU B 1 379 ? 26.156 17.266 5.383 1 79.12 379 LEU B O 1
ATOM 6534 N N . MET B 1 380 ? 24.953 16.062 6.789 1 78.44 380 MET B N 1
ATOM 6535 C CA . MET B 1 380 ? 26.078 15.875 7.684 1 78.44 380 MET B CA 1
ATOM 6536 C C . MET B 1 380 ? 27.016 14.797 7.152 1 78.44 380 MET B C 1
ATOM 6538 O O . MET B 1 380 ? 28.219 14.82 7.426 1 78.44 380 MET B O 1
ATOM 6542 N N . TYR B 1 381 ? 26.484 13.773 6.375 1 76.56 381 TYR B N 1
ATOM 6543 C CA . TYR B 1 381 ? 27.297 12.648 5.949 1 76.56 381 TYR B CA 1
ATOM 6544 C C . TYR B 1 381 ? 27.344 12.547 4.43 1 76.56 381 TYR B C 1
ATOM 6546 O O . TYR B 1 381 ? 26.875 11.562 3.85 1 76.56 381 TYR B O 1
ATOM 6554 N N . PRO B 1 382 ? 28.031 13.523 3.828 1 74.81 382 PRO B N 1
ATOM 6555 C CA . PRO B 1 382 ? 28.219 13.406 2.381 1 74.81 382 PRO B CA 1
ATOM 6556 C C . PRO B 1 382 ? 29.344 12.445 2.01 1 74.81 382 PRO B C 1
ATOM 6558 O O . PRO B 1 382 ? 30.141 12.062 2.867 1 74.81 382 PRO B O 1
ATOM 6561 N N . THR B 1 383 ? 29.344 11.93 0.799 1 73.31 383 THR B N 1
ATOM 6562 C CA . THR B 1 383 ? 30.359 10.992 0.352 1 73.31 383 THR B CA 1
ATOM 6563 C C . THR B 1 383 ? 31.734 11.656 0.311 1 73.31 383 THR B C 1
ATOM 6565 O O . THR B 1 383 ? 32.719 11.055 0.699 1 73.31 383 THR B O 1
ATOM 6568 N N . MET B 1 384 ? 31.781 12.828 -0.405 1 63.81 384 MET B N 1
ATOM 6569 C CA . MET B 1 384 ? 33.094 13.43 -0.56 1 63.81 384 MET B CA 1
ATOM 6570 C C . MET B 1 384 ? 33.5 14.18 0.705 1 63.81 384 MET B C 1
ATOM 6572 O O . MET B 1 384 ? 32.688 14.898 1.297 1 63.81 384 MET B O 1
ATOM 6576 N N . ASP B 1 385 ? 34.344 13.469 1.493 1 57.72 385 ASP B N 1
ATOM 6577 C CA . ASP B 1 385 ? 34.844 13.969 2.766 1 57.72 385 ASP B CA 1
ATOM 6578 C C . ASP B 1 385 ? 35.188 15.453 2.684 1 57.72 385 ASP B C 1
ATOM 6580 O O . ASP B 1 385 ? 36.156 15.906 3.281 1 57.72 385 ASP B O 1
ATOM 6584 N N . ILE B 1 386 ? 34.594 16.031 1.713 1 51.31 386 ILE B N 1
ATOM 6585 C CA . ILE B 1 386 ? 35.031 17.406 1.554 1 51.31 386 ILE B CA 1
ATOM 6586 C C . ILE B 1 386 ? 34.844 18.172 2.859 1 51.31 386 ILE B C 1
ATOM 6588 O O . ILE B 1 386 ? 35.594 19.094 3.178 1 51.31 386 ILE B O 1
ATOM 6592 N N . TYR B 1 387 ? 33.906 17.656 3.582 1 53.22 387 TYR B N 1
ATOM 6593 C CA . TYR B 1 387 ? 33.656 18.422 4.789 1 53.22 387 TYR B CA 1
ATOM 6594 C C . TYR B 1 387 ? 34.125 17.688 6.031 1 53.22 387 TYR B C 1
ATOM 6596 O O . TYR B 1 387 ? 33.688 17.969 7.145 1 53.22 387 TYR B O 1
ATOM 6604 N N . GLY B 1 388 ? 34.75 16.516 5.746 1 55.25 388 GLY B N 1
ATOM 6605 C CA . GLY B 1 388 ? 35.281 15.703 6.836 1 55.25 388 GLY B CA 1
ATOM 6606 C C . GLY B 1 388 ? 36.031 16.516 7.883 1 55.25 388 GLY B C 1
ATOM 6607 O O . GLY B 1 388 ? 36.031 16.172 9.062 1 55.25 388 GLY B O 1
ATOM 6608 N N . ALA B 1 389 ? 36.562 17.562 7.414 1 51 389 ALA B N 1
ATOM 6609 C CA . ALA B 1 389 ? 37.438 18.359 8.289 1 51 389 ALA B CA 1
ATOM 6610 C C . ALA B 1 389 ? 36.594 19.297 9.156 1 51 389 ALA B C 1
ATOM 6612 O O . ALA B 1 389 ? 37.094 19.844 10.141 1 51 389 ALA B O 1
ATOM 6613 N N . THR B 1 390 ? 35.375 19.594 8.914 1 50.25 390 THR B N 1
ATOM 6614 C CA . THR B 1 390 ? 34.562 20.516 9.703 1 50.25 390 THR B CA 1
ATOM 6615 C C . THR B 1 390 ? 33.188 19.922 9.992 1 50.25 390 THR B C 1
ATOM 6617 O O . THR B 1 390 ? 32.188 20.422 9.5 1 50.25 390 THR B O 1
ATOM 6620 N N . PRO B 1 391 ? 33.344 18.719 10.781 1 57.69 391 PRO B N 1
ATOM 6621 C CA . PRO B 1 391 ? 32.062 18.109 11.156 1 57.69 391 PRO B CA 1
ATOM 6622 C C . PRO B 1 391 ? 31.203 19.031 12.016 1 57.69 391 PRO B C 1
ATOM 6624 O O . PRO B 1 391 ? 31.734 19.75 12.875 1 57.69 391 PRO B O 1
ATOM 6627 N N . GLY B 1 392 ? 30.141 19.734 11.484 1 64.31 392 GLY B N 1
ATOM 6628 C CA . GLY B 1 392 ? 29.328 20.609 12.312 1 64.31 392 GLY B CA 1
ATOM 6629 C C . GLY B 1 392 ? 28.156 19.906 12.961 1 64.31 392 GLY B C 1
ATOM 6630 O O . GLY B 1 392 ? 27.938 18.703 12.719 1 64.31 392 GLY B O 1
ATOM 6631 N N . ASP B 1 393 ? 27.875 20.438 14.219 1 74.94 393 ASP B N 1
ATOM 6632 C CA . ASP B 1 393 ? 26.703 19.984 14.953 1 74.94 393 ASP B CA 1
ATOM 6633 C C . ASP B 1 393 ? 25.516 20.938 14.734 1 74.94 393 ASP B C 1
ATOM 6635 O O . ASP B 1 393 ? 25.719 22.109 14.398 1 74.94 393 ASP B O 1
ATOM 6639 N N . TYR B 1 394 ? 24.375 20.344 14.68 1 84.81 394 TYR B N 1
ATOM 6640 C CA . TYR B 1 394 ? 23.172 21.156 14.508 1 84.81 394 TYR B CA 1
ATOM 6641 C C . TYR B 1 394 ? 22.219 20.969 15.68 1 84.81 394 TYR B C 1
ATOM 6643 O O . TYR B 1 394 ? 21.906 19.828 16.062 1 84.81 394 TYR B O 1
ATOM 6651 N N . PHE B 1 395 ? 21.938 22.156 16.281 1 86.94 395 PHE B N 1
ATOM 6652 C CA . PHE B 1 395 ? 20.875 22.219 17.266 1 86.94 395 PHE B CA 1
ATOM 6653 C C . PHE B 1 395 ? 19.938 23.406 16.984 1 86.94 395 PHE B C 1
ATOM 6655 O O . PHE B 1 395 ? 20.406 24.531 16.812 1 86.94 395 PHE B O 1
ATOM 6662 N N . PRO B 1 396 ? 18.672 23.094 16.922 1 91 396 PRO B N 1
ATOM 6663 C CA . PRO B 1 396 ? 17.75 24.172 16.562 1 91 396 PRO B CA 1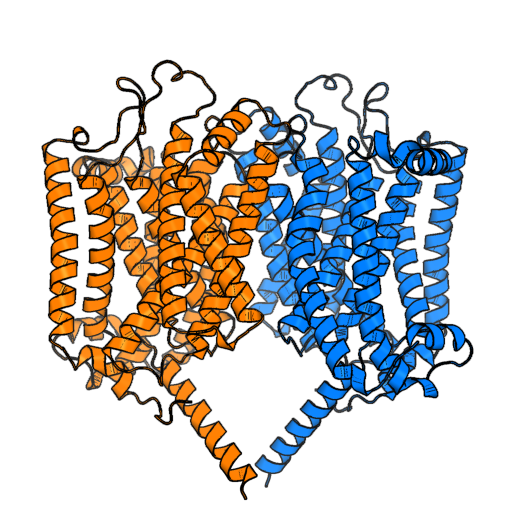
ATOM 6664 C C . PRO B 1 396 ? 17.719 25.297 17.594 1 91 396 PRO B C 1
ATOM 6666 O O . PRO B 1 396 ? 17.734 25.031 18.797 1 91 396 PRO B O 1
ATOM 6669 N N . SER B 1 397 ? 17.719 26.469 17.141 1 91.81 397 SER B N 1
ATOM 6670 C CA . SER B 1 397 ? 17.609 27.641 18 1 91.81 397 SER B CA 1
ATOM 6671 C C . SER B 1 397 ? 16.188 27.812 18.531 1 91.81 397 SER B C 1
ATOM 6673 O O . SER B 1 397 ? 15.273 27.109 18.109 1 91.81 397 SER B O 1
ATOM 6675 N N . LEU B 1 398 ? 16.062 28.734 19.406 1 92.88 398 LEU B N 1
ATOM 6676 C CA . LEU B 1 398 ? 14.75 29.016 19.969 1 92.88 398 LEU B CA 1
ATOM 6677 C C . LEU B 1 398 ? 13.82 29.578 18.906 1 92.88 398 LEU B C 1
ATOM 6679 O O . LEU B 1 398 ? 12.609 29.344 18.938 1 92.88 398 LEU B O 1
ATOM 6683 N N . ILE B 1 399 ? 14.359 30.266 17.984 1 92.88 399 ILE B N 1
ATOM 6684 C CA . ILE B 1 399 ? 13.57 30.828 16.891 1 92.88 399 ILE B CA 1
ATOM 6685 C C . ILE B 1 399 ? 13.023 29.703 16.016 1 92.88 399 ILE B C 1
ATOM 6687 O O . ILE B 1 399 ? 11.875 29.75 15.57 1 92.88 399 ILE B O 1
ATOM 6691 N N . GLU B 1 400 ? 13.859 28.719 15.812 1 94.12 400 GLU B N 1
ATOM 6692 C CA . GLU B 1 400 ? 13.43 27.578 15.008 1 94.12 400 GLU B CA 1
ATOM 6693 C C . GLU B 1 400 ? 12.359 26.766 15.734 1 94.12 400 GLU B C 1
ATOM 6695 O O . GLU B 1 400 ? 11.375 26.344 15.125 1 94.12 400 GLU B O 1
ATOM 6700 N N . ILE B 1 401 ? 12.547 26.594 16.969 1 95.19 401 ILE B N 1
ATOM 6701 C CA . ILE B 1 401 ? 11.562 25.875 17.75 1 95.19 401 ILE B CA 1
ATOM 6702 C C . ILE B 1 401 ? 10.258 26.656 17.797 1 95.19 401 ILE B C 1
ATOM 6704 O O . ILE B 1 401 ? 9.172 26.078 17.688 1 95.19 401 ILE B O 1
ATOM 6708 N N . ALA B 1 402 ? 10.352 27.938 17.953 1 95.31 402 ALA B N 1
ATOM 6709 C CA . ALA B 1 402 ? 9.18 28.812 17.953 1 95.31 402 ALA B CA 1
ATOM 6710 C C . ALA B 1 402 ? 8.43 28.719 16.625 1 95.31 402 ALA B C 1
ATOM 6712 O O . ALA B 1 402 ? 7.207 28.859 16.578 1 95.31 402 ALA B O 1
ATOM 6713 N N . SER B 1 403 ? 9.141 28.469 15.594 1 96 403 SER B N 1
ATOM 6714 C CA . SER B 1 403 ? 8.492 28.359 14.289 1 96 403 SER B CA 1
ATOM 6715 C C . SER B 1 403 ? 7.586 27.141 14.227 1 96 403 SER B C 1
ATOM 6717 O O . SER B 1 403 ? 6.512 27.188 13.625 1 96 403 SER B O 1
ATOM 6719 N N . VAL B 1 404 ? 7.977 26.016 14.812 1 97.44 404 VAL B N 1
ATOM 6720 C CA . VAL B 1 404 ? 7.152 24.812 14.82 1 97.44 404 VAL B CA 1
ATOM 6721 C C . VAL B 1 404 ? 5.891 25.062 15.648 1 97.44 404 VAL B C 1
ATOM 6723 O O . VAL B 1 404 ? 4.781 24.781 15.195 1 97.44 404 VAL B O 1
ATOM 6726 N N . ILE B 1 405 ? 6.074 25.609 16.797 1 97.56 405 ILE B N 1
ATOM 6727 C CA . ILE B 1 405 ? 4.945 25.906 17.672 1 97.56 405 ILE B CA 1
ATOM 6728 C C . ILE B 1 405 ? 4.043 26.953 17.016 1 97.56 405 ILE B C 1
ATOM 6730 O O . ILE B 1 405 ? 2.816 26.844 17.078 1 97.56 405 ILE B O 1
ATOM 6734 N N . GLY B 1 406 ? 4.629 27.891 16.438 1 97.81 406 GLY B N 1
ATOM 6735 C CA . GLY B 1 406 ? 3.891 28.953 15.773 1 97.81 406 GLY B CA 1
ATOM 6736 C C . GLY B 1 406 ? 3.078 28.469 14.594 1 97.81 406 GLY B C 1
ATOM 6737 O O . GLY B 1 406 ? 1.943 28.906 14.391 1 97.81 406 GLY B O 1
ATOM 6738 N N . THR B 1 407 ? 3.67 27.594 13.789 1 97.94 407 THR B N 1
ATOM 6739 C CA . THR B 1 407 ? 2.922 27.078 12.641 1 97.94 407 THR B CA 1
ATOM 6740 C C . THR B 1 407 ? 1.783 26.172 13.086 1 97.94 407 THR B C 1
ATOM 6742 O O . THR B 1 407 ? 0.729 26.125 12.453 1 97.94 407 THR B O 1
ATOM 6745 N N . ILE B 1 408 ? 1.988 25.438 14.133 1 98.12 408 ILE B N 1
ATOM 6746 C CA . ILE B 1 408 ? 0.877 24.688 14.719 1 98.12 408 ILE B CA 1
ATOM 6747 C C . ILE B 1 408 ? -0.221 25.656 15.148 1 98.12 408 ILE B C 1
ATOM 6749 O O . ILE B 1 408 ? -1.403 25.422 14.898 1 98.12 408 ILE B O 1
ATOM 6753 N N . GLY B 1 409 ? 0.183 26.75 15.844 1 98.12 409 GLY B N 1
ATOM 6754 C CA . GLY B 1 409 ? -0.764 27.812 16.188 1 98.12 409 GLY B CA 1
ATOM 6755 C C . GLY B 1 409 ? -1.483 28.375 14.977 1 98.12 409 GLY B C 1
ATOM 6756 O O . GLY B 1 409 ? -2.688 28.641 15.031 1 98.12 409 GLY B O 1
ATOM 6757 N N . MET B 1 410 ? -0.77 28.562 13.945 1 98.06 410 MET B N 1
ATOM 6758 C CA . MET B 1 410 ? -1.352 29.078 12.711 1 98.06 410 MET B CA 1
ATOM 6759 C C . MET B 1 410 ? -2.436 28.141 12.188 1 98.06 410 MET B C 1
ATOM 6761 O O . MET B 1 410 ? -3.512 28.594 11.797 1 98.06 410 MET B O 1
ATOM 6765 N N . VAL B 1 411 ? -2.158 26.859 12.141 1 98.12 411 VAL B N 1
ATOM 6766 C CA . VAL B 1 411 ? -3.111 25.875 11.648 1 98.12 411 VAL B CA 1
ATOM 6767 C C . VAL B 1 411 ? -4.352 25.859 12.539 1 98.12 411 VAL B C 1
ATOM 6769 O O . VAL B 1 411 ? -5.48 25.812 12.047 1 98.12 411 VAL B O 1
ATOM 6772 N N . ILE B 1 412 ? -4.148 25.969 13.812 1 98 412 ILE B N 1
ATOM 6773 C CA . ILE B 1 412 ? -5.266 26.016 14.75 1 98 412 ILE B CA 1
ATOM 6774 C C . ILE B 1 412 ? -6.098 27.281 14.484 1 98 412 ILE B C 1
ATOM 6776 O O . ILE B 1 412 ? -7.328 27.219 14.461 1 98 412 ILE B O 1
ATOM 6780 N N . LEU B 1 413 ? -5.465 28.375 14.273 1 97.88 413 LEU B N 1
ATOM 6781 C CA . LEU B 1 413 ? -6.16 29.641 13.992 1 97.88 413 LEU B CA 1
ATOM 6782 C C . LEU B 1 413 ? -6.973 29.531 12.703 1 97.88 413 LEU B C 1
ATOM 6784 O O . LEU B 1 413 ? -8.086 30.047 12.625 1 97.88 413 LEU B O 1
ATOM 6788 N N . ILE B 1 414 ? -6.41 28.875 11.75 1 97.25 414 ILE B N 1
ATOM 6789 C CA . ILE B 1 414 ? -7.121 28.703 10.492 1 97.25 414 ILE B CA 1
ATOM 6790 C C . ILE B 1 414 ? -8.398 27.891 10.727 1 97.25 414 ILE B C 1
ATOM 6792 O O . ILE B 1 414 ? -9.477 28.266 10.273 1 97.25 414 ILE B O 1
ATOM 6796 N N . PHE B 1 415 ? -8.305 26.844 11.453 1 97.38 415 PHE B N 1
ATOM 6797 C CA . PHE B 1 415 ? -9.469 26.016 11.719 1 97.38 415 PHE B CA 1
ATOM 6798 C C . PHE B 1 415 ? -10.508 26.781 12.531 1 97.38 415 PHE B C 1
ATOM 6800 O O . PHE B 1 415 ? -11.711 26.688 12.273 1 97.38 415 PHE B O 1
ATOM 6807 N N . LEU B 1 416 ? -10.047 27.547 13.539 1 96.31 416 LEU B N 1
ATOM 6808 C CA . LEU B 1 416 ? -10.961 28.328 14.359 1 96.31 416 LEU B CA 1
ATOM 6809 C C . LEU B 1 416 ? -11.672 29.391 13.531 1 96.31 416 LEU B C 1
ATOM 6811 O O . LEU B 1 416 ? -12.859 29.656 13.727 1 96.31 416 LEU B O 1
ATOM 6815 N N . THR B 1 417 ? -11 29.953 12.617 1 95.12 417 THR B N 1
ATOM 6816 C CA . THR B 1 417 ? -11.578 30.984 11.766 1 95.12 417 THR B CA 1
ATOM 6817 C C . THR B 1 417 ? -12.531 30.375 10.75 1 95.12 417 THR B C 1
ATOM 6819 O O . THR B 1 417 ? -13.656 30.859 10.57 1 95.12 417 THR B O 1
ATOM 6822 N N . VAL B 1 418 ? -12.117 29.297 10.148 1 93.88 418 VAL B N 1
ATOM 6823 C CA . VAL B 1 418 ? -12.93 28.641 9.117 1 93.88 418 VAL B CA 1
ATOM 6824 C C . VAL B 1 418 ? -14.195 28.062 9.742 1 93.88 418 VAL B C 1
ATOM 6826 O O . VAL B 1 418 ? -15.258 28.078 9.125 1 93.88 418 VAL B O 1
ATOM 6829 N N . ALA B 1 419 ? -14.086 27.594 10.938 1 93.44 419 ALA B N 1
ATOM 6830 C CA . ALA B 1 419 ? -15.227 27 11.633 1 93.44 419 ALA B CA 1
ATOM 6831 C C . ALA B 1 419 ? -16.328 28.031 11.867 1 93.44 419 ALA B C 1
ATOM 6833 O O . ALA B 1 419 ? -17.484 27.688 12.078 1 93.44 419 ALA B O 1
ATOM 6834 N N . LYS B 1 420 ? -15.961 29.297 11.828 1 92.5 420 LYS B N 1
ATOM 6835 C CA . LYS B 1 420 ? -16.938 30.359 12.016 1 92.5 420 LYS B CA 1
ATOM 6836 C C . LYS B 1 420 ? -17.516 30.828 10.688 1 92.5 420 LYS B C 1
ATOM 6838 O O . LYS B 1 420 ? -18.531 31.516 10.656 1 92.5 420 LYS B O 1
ATOM 6843 N N . LEU B 1 421 ? -16.922 30.344 9.633 1 89.94 421 LEU B N 1
ATOM 6844 C CA . LEU B 1 421 ? -17.344 30.812 8.312 1 89.94 421 LEU B CA 1
ATOM 6845 C C . LEU B 1 421 ? -18.141 29.75 7.582 1 89.94 421 LEU B C 1
ATOM 6847 O O . LEU B 1 421 ? -19.125 30.062 6.898 1 89.94 421 LEU B O 1
ATOM 6851 N N . PHE B 1 422 ? -17.625 28.5 7.684 1 89.94 422 PHE B N 1
ATOM 6852 C CA . PHE B 1 422 ? -18.234 27.406 6.93 1 89.94 422 PHE B CA 1
ATOM 6853 C C . PHE B 1 422 ? -18.469 26.188 7.824 1 89.94 422 PHE B C 1
ATOM 6855 O O . PHE B 1 422 ? -17.781 26.016 8.836 1 89.94 422 PHE B O 1
ATOM 6862 N N . PRO B 1 423 ? -19.5 25.359 7.43 1 91.19 423 PRO B N 1
ATOM 6863 C CA . PRO B 1 423 ? -19.609 24.094 8.148 1 91.19 423 PRO B CA 1
ATOM 6864 C C . PRO B 1 423 ? -18.422 23.172 7.902 1 91.19 423 PRO B C 1
ATOM 6866 O O . PRO B 1 423 ? -18.062 22.906 6.75 1 91.19 423 PRO B O 1
ATOM 6869 N N . VAL B 1 424 ? -17.906 22.672 8.914 1 93.88 424 VAL B N 1
ATOM 6870 C CA . VAL B 1 424 ? -16.703 21.828 8.805 1 93.88 424 VAL B CA 1
ATOM 6871 C C . VAL B 1 424 ? -17.109 20.391 8.547 1 93.88 424 VAL B C 1
ATOM 6873 O O . VAL B 1 424 ? -16.266 19.562 8.188 1 93.88 424 VAL B O 1
ATOM 6876 N N . VAL B 1 425 ? -18.359 20.062 8.695 1 93.62 425 VAL B N 1
ATOM 6877 C CA . VAL B 1 425 ? -18.922 18.766 8.32 1 93.62 425 VAL B CA 1
ATOM 6878 C C . VAL B 1 425 ? -19.875 18.953 7.141 1 93.62 425 VAL B C 1
ATOM 6880 O O . VAL B 1 425 ? -20.656 19.891 7.105 1 93.62 425 VAL B O 1
ATOM 6883 N N . GLU B 1 426 ? -19.766 18.047 6.297 1 90.81 426 GLU B N 1
ATOM 6884 C CA . GLU B 1 426 ? -20.594 18.125 5.098 1 90.81 426 GLU B CA 1
ATOM 6885 C C . GLU B 1 426 ? -22.047 17.812 5.422 1 90.81 426 GLU B C 1
ATOM 6887 O O . GLU B 1 426 ? -22.344 16.906 6.211 1 90.81 426 GLU B O 1
ATOM 6892 N N . LEU B 1 427 ? -22.906 18.531 4.73 1 87.56 427 LEU B N 1
ATOM 6893 C CA . LEU B 1 427 ? -24.328 18.297 4.883 1 87.56 427 LEU B CA 1
ATOM 6894 C C . LEU B 1 427 ? -24.703 16.875 4.434 1 87.56 427 LEU B C 1
ATOM 6896 O O . LEU B 1 427 ? -25.562 16.234 5.039 1 87.56 427 LEU B O 1
ATOM 6900 N N . HIS B 1 428 ? -24.047 16.438 3.473 1 84.88 428 HIS B N 1
ATOM 6901 C CA . HIS B 1 428 ? -24.312 15.109 2.959 1 84.88 428 HIS B CA 1
ATOM 6902 C C . HIS B 1 428 ? -24.062 14.047 4.023 1 84.88 428 HIS B C 1
ATOM 6904 O O . HIS B 1 428 ? -24.734 13.016 4.062 1 84.88 428 HIS B O 1
ATOM 6910 N N . ALA B 1 429 ? -23.125 14.297 4.809 1 85.94 429 ALA B N 1
ATOM 6911 C CA . ALA B 1 429 ? -22.828 13.352 5.883 1 85.94 429 ALA B CA 1
ATOM 6912 C C . ALA B 1 429 ? -23.969 13.266 6.883 1 85.94 429 ALA B C 1
ATOM 6914 O O . ALA B 1 429 ? -24.297 12.18 7.359 1 85.94 429 ALA B O 1
ATOM 6915 N N . ILE B 1 430 ? -24.578 14.344 7.098 1 87.38 430 ILE B N 1
ATOM 6916 C CA . ILE B 1 430 ? -25.688 14.398 8.031 1 87.38 430 ILE B CA 1
ATOM 6917 C C . ILE B 1 430 ? -26.906 13.703 7.43 1 87.38 430 ILE B C 1
ATOM 6919 O O . ILE B 1 430 ? -27.609 12.961 8.117 1 87.38 430 ILE B O 1
ATOM 6923 N N . GLU B 1 431 ? -27.047 13.961 6.234 1 85.5 431 GLU B N 1
ATOM 6924 C CA . GLU B 1 431 ? -28.172 13.336 5.543 1 85.5 431 GLU B CA 1
ATOM 6925 C C . GLU B 1 431 ? -28.031 11.82 5.508 1 85.5 431 GLU B C 1
ATOM 6927 O O . GLU B 1 431 ? -29 11.094 5.723 1 85.5 431 GLU B O 1
ATOM 6932 N N . HIS B 1 432 ? -26.891 11.461 5.305 1 83.38 432 HIS B N 1
ATOM 6933 C CA . HIS B 1 432 ? -26.625 10.023 5.266 1 83.38 432 HIS B CA 1
ATOM 6934 C C . HIS B 1 432 ? -26.812 9.391 6.641 1 83.38 432 HIS B C 1
ATOM 6936 O O . HIS B 1 432 ? -27.344 8.289 6.758 1 83.38 432 HIS B O 1
ATOM 6942 N N . LEU B 1 433 ? -26.375 10.023 7.633 1 83.56 433 LEU B N 1
ATOM 6943 C CA . LEU B 1 433 ? -26.516 9.523 8.992 1 83.56 433 LEU B CA 1
ATOM 6944 C C . LEU B 1 433 ? -27.969 9.453 9.414 1 83.56 433 LEU B C 1
ATOM 6946 O O . LEU B 1 433 ? -28.391 8.516 10.102 1 83.56 433 LEU B O 1
ATOM 6950 N N . ARG B 1 434 ? -28.703 10.367 8.938 1 83.44 434 ARG B N 1
ATOM 6951 C CA . ARG B 1 434 ? -30.125 10.383 9.242 1 83.44 434 ARG B CA 1
ATOM 6952 C C . ARG B 1 434 ? -30.859 9.234 8.547 1 83.44 434 ARG B C 1
ATOM 6954 O O . ARG B 1 434 ? -31.719 8.586 9.141 1 83.44 434 ARG B O 1
ATOM 6961 N N . GLU B 1 435 ? -30.484 9.055 7.395 1 81.19 435 GLU B N 1
ATOM 6962 C CA . GLU B 1 435 ? -31.094 7.965 6.633 1 81.19 435 GLU B CA 1
ATOM 6963 C C . GLU B 1 435 ? -30.766 6.609 7.254 1 81.19 435 GLU B C 1
ATOM 6965 O O . GLU B 1 435 ? -31.625 5.727 7.312 1 81.19 435 GLU B O 1
ATOM 6970 N N . LYS B 1 436 ? -29.625 6.477 7.688 1 78.06 436 LYS B N 1
ATOM 6971 C CA . LYS B 1 436 ? -29.203 5.227 8.312 1 78.06 436 LYS B CA 1
ATOM 6972 C C . LYS B 1 436 ? -29.953 4.98 9.617 1 78.06 436 LYS B C 1
ATOM 6974 O O . LYS B 1 436 ? -30.344 3.85 9.906 1 78.06 436 LYS B O 1
ATOM 6979 N N . GLN B 1 437 ? -30.156 5.98 10.375 1 78.31 437 GLN B N 1
ATOM 6980 C CA . GLN B 1 437 ? -30.875 5.871 11.641 1 78.31 437 GLN B CA 1
ATOM 6981 C C . GLN B 1 437 ? -32.344 5.543 11.406 1 78.31 437 GLN B C 1
ATOM 6983 O O . GLN B 1 437 ? -32.938 4.77 12.156 1 78.31 437 GLN B O 1
ATOM 6988 N N . GLU B 1 438 ? -32.812 6.156 10.414 1 76.31 438 GLU B N 1
ATOM 6989 C CA . GLU B 1 438 ? -34.219 5.891 10.078 1 76.31 438 GLU B CA 1
ATOM 6990 C C . GLU B 1 438 ? -34.406 4.445 9.625 1 76.31 438 GLU B C 1
ATOM 6992 O O . GLU B 1 438 ? -35.375 3.801 9.984 1 76.31 438 GLU B O 1
ATOM 6997 N N . HIS B 1 439 ? -33.5 4.023 8.93 1 75.12 439 HIS B N 1
ATOM 6998 C CA . HIS B 1 439 ? -33.594 2.645 8.461 1 75.12 439 HIS B CA 1
ATOM 6999 C C . HIS B 1 439 ? -33.438 1.657 9.609 1 75.12 439 HIS B C 1
ATOM 7001 O O . HIS B 1 439 ? -34.062 0.6 9.617 1 75.12 439 HIS B O 1
ATOM 7007 N N . GLU B 1 440 ? -32.594 1.927 10.516 1 72.5 440 GLU B N 1
ATOM 7008 C CA . GLU B 1 440 ? -32.375 1.063 11.68 1 72.5 440 GLU B CA 1
ATOM 7009 C C . GLU B 1 440 ? -33.594 1.057 12.586 1 72.5 440 GLU B C 1
ATOM 7011 O O . GLU B 1 440 ? -33.969 0.019 13.148 1 72.5 440 GLU B O 1
ATOM 7016 N N . GLN B 1 441 ? -34.219 2.172 12.695 1 68.81 441 GLN B N 1
ATOM 7017 C CA . GLN B 1 441 ? -35.438 2.264 13.484 1 68.81 441 GLN B CA 1
ATOM 7018 C C . GLN B 1 441 ? -36.594 1.487 12.836 1 68.81 441 GLN B C 1
ATOM 7020 O O . GLN B 1 441 ? -37.375 0.833 13.523 1 68.81 441 GLN B O 1
ATOM 7025 N N . GLU B 1 442 ? -36.594 1.608 11.625 1 68.38 442 GLU B N 1
ATOM 7026 C CA . GLU B 1 442 ? -37.594 0.857 10.906 1 68.38 442 GLU B CA 1
ATOM 7027 C C . GLU B 1 442 ? -37.375 -0.646 11.031 1 68.38 442 GLU B C 1
ATOM 7029 O O . GLU B 1 442 ? -38.344 -1.416 11.172 1 68.38 442 GLU B O 1
ATOM 7034 N N . ARG B 1 443 ? -36.25 -1.009 10.992 1 61.59 443 ARG B N 1
ATOM 7035 C CA . ARG B 1 443 ? -35.938 -2.424 11.117 1 61.59 443 ARG B CA 1
ATOM 7036 C C . ARG B 1 443 ? -36.219 -2.936 12.523 1 61.59 443 ARG B C 1
ATOM 7038 O O . ARG B 1 443 ? -36.688 -4.066 12.695 1 61.59 443 ARG B O 1
ATOM 7045 N N . GLU B 1 444 ? -35.938 -2.188 13.484 1 66.62 444 GLU B N 1
ATOM 7046 C CA . GLU B 1 444 ? -36.219 -2.559 14.867 1 66.62 444 GLU B CA 1
ATOM 7047 C C . GLU B 1 444 ? -37.719 -2.643 15.117 1 66.62 444 GLU B C 1
ATOM 7049 O O . GLU B 1 444 ? -38.188 -3.531 15.836 1 66.62 444 GLU B O 1
ATOM 7054 N N . THR B 1 445 ? -38.438 -1.79 14.57 1 64.44 445 THR B N 1
ATOM 7055 C CA . THR B 1 445 ? -39.875 -1.833 14.727 1 64.44 445 THR B CA 1
ATOM 7056 C C . THR B 1 445 ? -40.469 -3.033 13.992 1 64.44 445 THR B C 1
ATOM 7058 O O . THR B 1 445 ? -41.438 -3.639 14.461 1 64.44 445 THR B O 1
ATOM 7061 N N . ALA B 1 446 ? -39.844 -3.338 12.984 1 63.19 446 ALA B N 1
ATOM 7062 C CA . ALA B 1 446 ? -40.344 -4.484 12.227 1 63.19 446 ALA B CA 1
ATOM 7063 C C . ALA B 1 446 ? -40.031 -5.793 12.945 1 63.19 446 ALA B C 1
ATOM 7065 O O . ALA B 1 446 ? -40.781 -6.758 12.859 1 63.19 446 ALA B O 1
ATOM 7066 N N . THR B 1 447 ? -39.031 -5.828 13.57 1 60.06 447 THR B N 1
ATOM 7067 C CA . THR B 1 447 ? -38.656 -7.039 14.312 1 60.06 447 THR B CA 1
ATOM 7068 C C . THR B 1 447 ? -39.5 -7.152 15.578 1 60.06 447 THR B C 1
ATOM 7070 O O . THR B 1 447 ? -39.625 -8.234 16.156 1 60.06 447 THR B O 1
ATOM 7073 N N . HIS B 1 448 ? -39.969 -6.152 16.047 1 57.81 448 HIS B N 1
ATOM 7074 C CA . HIS B 1 448 ? -40.781 -6.203 17.266 1 57.81 448 HIS B CA 1
ATOM 7075 C C . HIS B 1 448 ? -42.25 -6.359 16.922 1 57.81 448 HIS B C 1
ATOM 7077 O O . HIS B 1 448 ? -43.062 -6.68 17.797 1 57.81 448 HIS B O 1
ATOM 7083 N N . ASP B 1 449 ? -42.594 -6.184 15.781 1 45.88 449 ASP B N 1
ATOM 7084 C CA . ASP B 1 449 ? -43.969 -6.496 15.461 1 45.88 449 ASP B CA 1
ATOM 7085 C C . ASP B 1 449 ? -44.094 -7.902 14.883 1 45.88 449 ASP B C 1
ATOM 7087 O O . ASP B 1 449 ? -43.375 -8.273 13.961 1 45.88 449 ASP B O 1
#

Radius of gyration: 29.74 Å; Cα contacts (8 Å, |Δi|>4): 1238; chains: 2; bounding box: 84×86×52 Å

Organism: NCBI:txid2691917

Sequence (898 aa):
MSTKTPRKADILRPIQNTSTKYFALFAVAGVAFGLFLLGWLYQLYQGMVVTGLSDWGTGGGVTWGLYIGAFIWWVGIAHGGIILSAAVRLLGMERYMPVARLAELLTIAGLSAAGFYIVIHLGRPDRMVTSIITHYHITIHNSPLVWDVTVITAYFVLTATYLALTLRYDISRLRDDLPDHFGPVYRFMTIGYSENEDEIVERMVWWLALAIIIMAPLLLHGGVIPWLFALIPTMPGWFGAIQGPQFLTIALTSAISGVILLSYAFRWAYNWDHIITDDIFRGLTLWLGFFSMLFLWLQLQQITTGSFAAPDDLSYVWSATLSHPIYLVAMGLVGAVLAFIFAQTIRPALFSKERAVVCGVAVLTATLLEKILFVVEGLMYPTMDIYGATPGDYFPSLIEIASVIGTIGMVILIFLTVAKLFPVVELHAIEHLREKQEHEQERETATHDMSTKTPRKADILRPIQNTSTKYFALFAVAGVAFGLFLLGWLYQLYQGMVVTGLSDWGTGGGVTWGLYIGAFIWWVGIAHGGIILSAAVRLLGMERYMPVARLAELLTIAGLSAAGFYIVIHLGRPDRMVTSIITHYHITIHNSPLVWDVTVITAYFVLTATYLALTLRYDISRLRDDLPDHFGPVYRFMTIGYSENEDEIVERMVWWLALAIIIMAPLLLHGGVIPWLFALIPTMPGWFGAIQGPQFLTIALTSAISGVILLSYAFRWAYNWDHIITDDIFRGLTLWLGFFSMLFLWLQLQQITTGSFAAPDDLSYVWSATLSHPIYLVAMGLVGAVLAFIFAQTIRPALFSKERAVVCGVAVLTATLLEKILFVVEGLMYPTMDIYGATPGDYFPSLIEIASVIGTIGMVILIFLTVAKLFPVVELHAIEHLREKQEHEQERETATHD

Nearest PDB structures (foldseek):
  6btm-assembly1_C  TM=8.774E-01  e=1.117E-16  Flavobacterium johnsoniae UW101
  8x2j-assembly1_C  TM=8.625E-01  e=3.767E-16  Chloroflexus aurantiacus J-10-fl
  6loe-assembly1_C  TM=8.893E-01  e=2.447E-14  Roseiflexus castenholzii DSM 13941
  6f0k-assembly1_C  TM=8.904E-01  e=1.280E-14  Rhodothermus marinus DSM 4252
  8x2j-assembly1_F  TM=6.610E-01  e=6.024E-07  Chloroflexus aurantiacus J-10-fl

Foldseek 3Di:
DPPDAFDPVLLCCLQPDDDPVLVVLLVVLVVLLVVLVVLLVVCLVVPCVQWLADDLPDFAFFLCFLLVLLLLLLQLLLLLLLLVLLCCLQVVVLLCQQLSLVSLLSNLLSLVLSVVSLCSSVSCNVVVVVVCVVCVPPVCVPDLVNVVVVLSVVSNVLSVVLSLLLQLVVCVVCVVVADCVCVVVNCVSNPPPDPVCPVVSSVVSNVSSVVSNCCSLVPRQLHSVLCVQQVDVQQLLSHDNLSSVLSNLLSNLLNLLSSLQVLVVSCVVSVCCLQNPLVNLLVSLLVNLVSLVVNVVSVVVLLCQQCPVHPPLSVVLSVCLVPDPLNCQLNVLSVVSNVQNVVCVVPVVSDDSVVSNVNSVSNSSSSSSVSSCSSRSSSQRGPPCPSVPNRDDGDTRPSSVSSSSSSVSSSSSSCSVVSNRGRSTRPVSSVVSNVVVVVVVVVVVVVVD/DPPDAFDPVLLCCLQPDDDPVLVVLLVVLVVLLVVLVVLLVVCLVVHCVQWLADDLPDFAFFLCFLLVLLLLLLQLLLLLLLLVLLCCLQVVVLLCQQLSLVSLLSNLLSLVLSVVSLCSSVSCNVVVVVVCVVCVPPVCVPDLVNVVVVLSVVSNVLSVVLSLLLQLVVCVVCVVVADCVCVVVNCVSNPPPDPVCVVVSSVVSNVSSVVSNCCSLVPRQLHSVLCVQQVDVQQLLSHDNLSSVLSNLLSNLLNLLSSLQVLVVSCVVSVCCLQNDLVNLLVSLLVNLVSLVVNVVSVVVLLCQQCPVHDPLSVVLSVCQVPDPLNCQLNVLSVVSNVQNVVCVVPVVSDDSVVSNVNSVSNSSSSSSVSSCSSRSSRQRGPPCPSVPNRDDGDTRPSSVSSSSSSVSSSSSSCSVVSNRGRSTRPVSSVVSNVVVVVVVVVVVVVVD

Secondary structure (DSSP, 8-state):
--SPPP-HHHHHHHHH---HHHHHHHHHHHHHHHHHHHHHHHHHHH-GGGSS---TTTS---SSHHHHHHHHHHHHHHHHHHHHHHHHHHHT-GGGHHHHHHHHHHHHHHHHHHHHHHHHHHS-HHHHHHHHHHSHHHHTTT-HHHHHHHHHHHHHHHHHHHHHHHHHHHHHHSGGGS-GGGHHHHHHHTTT--GGGHHHHHHHHHHHHHHHHHIIIIIIIIIIHHHHHHT-TT-TTT-STTHHHHHHHHHHHHHHHHHHHHHHHHHHHHT-TTTS-HHHHHHHHHHHHHHHHHHHHHHHHHHHHHHSS--HHHHHHHHHHHH-HHHHHHHHHHHHHHHHHHHHHH-GGG--HHHHHHHHHHHHHHHHHHHHHHHHHHHHS-SSGGGTT--------HHHHHHHHHHHHHHHHHHHHHHHHS-SS-HHHHHHHHHHHHHHHHHHHHHH-/--SPPP-HHHHHHHHH---HHHHHHHHHHHHHHHHHHHHHHHHHHH-GGGSS---TTTS---SSHHHHHHHHHHHHHHHHHHHHHHHHHHHT-GGGHHHHHHHHHHHHHHHHHHHHHHHHHHS-HHHHHHHHHHSHHHHTTT-HHHHHHHHHHHHHHHHHHHHHHHHHHHHHHSGGGS-GGGHHHHHHHTTT--GGGHHHHHHHHHHHHHHHHHHIIIIIIIIIHHHHHHT-TT-TTT-STTHHHHHHHHHHHHHHHHHHHHHHHHHHHHT-TTTS-HHHHHHHHHHHHHHHHHHHHHHHHHHHHHHSS--HHHHHHHHHHHH-HHHHHHHHHHHHHHHHHHHHHH-GGG--HHHHHHHHHHHHHHHHHHHHHHHHHHHHS-SSGGGTT--------HHHHHHHHHHHHHHHHHHHHHHHHS-SS-HHHHHHHHHHHHHHHHHHHHHH-